Protein AF-0000000066071690 (afdb_homodimer)

Sequence (796 aa):
MAIRTLDDLAAANRAIGVRVDINSPLTAAGGLADDARLRAHVDTLAELLAADARVAVLAHQGRPGGDEFARLERHADRLDALLDAPVSYCDATFSTGARDAVADLAPGEAVVLENTRFYSEEYMAFAPERAADTALVDGLAPALDAYVNDAFAAAHRSQPSLVGFPEVLPSYAGRVMEAELDALSGVADTPTPRTYVVGGAKVPDSVEVAAHALSHGLADNVLVTGVVANVFLAATGVDLGRASTDFIHERDYGTEIARAADLLAAHNDALHLPVDVAVERDGARCELSTDALPPAGDEAVCDIGSDTVDAYADVLADSETVVVNGPAGVFEDDLFADGTRGVFDAASEVEHSIVGGGDTAAAIRRFDITGFDHVSTGGGAAINLLTDADLPAVAALRMAIRTLDDLAAANRAIGVRVDINSPLTAAGGLADDARLRAHVDTLAELLAADARVAVLAHQGRPGGDEFARLERHADRLDALLDAPVSYCDATFSTGARDAVADLAPGEAVVLENTRFYSEEYMAFAPERAADTALVDGLAPALDAYVNDAFAAAHRSQPSLVGFPEVLPSYAGRVMEAELDALSGVADTPTPRTYVVGGAKVPDSVEVAAHALSHGLADNVLVTGVVANVFLAATGVDLGRASTDFIHERDYGTEIARAADLLAAHNDALHLPVDVAVERDGARCELSTDALPPAGDEAVCDIGSDTVDAYADVLADSETVVVNGPAGVFEDDLFADGTRGVFDAASEVEHSIVGGGDTAAAIRRFDITGFDHVSTGGGAAINLLTDADLPAVAALR

Foldseek 3Di:
DDFAAVVNDQAAAFEEEEEAEQAADADPVLAGPDRVRVLLCLVLLQVSLVSQHQYEYAYAYDAVPDPGHDWCQNVQVVSCVVHPAHEAEFAAQQAPSSLVVSVPDGGSYYYYYIHPVVDPQQVDADDQCVLLVDCRNVRHLVSGQEYEYAYLLCLQGRGSNQQHNLVPHQYHYTPNRVVLCCQLLCLQVFDDQEEEEFEADPQVLRLLLVVLCVVVVSHQAYEYAYLNLVLLLVLVVQAQDDQSVVSCVVVPCPVVSVSSNVCCVVCVPRYDHAQKFWWDDPNAIDIDGSVRDDDPDNIGGFFGDPVRLVVLLVVLLPTQAYEYHHARGPCVDVRHVCRRVSNVLSNLQHQHYEYEADRNVVNCVVNVPHRHPYYHPRHVSSSCSSNVHDRSSSVSSD/DDFAAVVNDQAAAFEEEEEAEQAADADPVLAGPDRVRVLLCLVLLQVSLVSQHQYEYAYAYDAVPDPGHDWCQNVQVVSCVVHPAHEAEFAAQQAPSSLVVSVPDGGSYYYYYIHPVVDPQQVDADDQCVLLVDCRNVRHLVSGQEYEYAYLLCLQGRGSNQQHNLVPHQYHYTPNRVVLCCQLLCLQVFDDQEEEEFEADPQVLRLLLVVLCVVVVSHQAYEYAYLNLVLLLVLVVQAQDDQSVVSCVVVPCPVVSVSSNVCCVVCVPRYDHAQKFWWDDPNAIDIGGSVRDDDPDNIGGFFGDPVRLVVLLVVLQPTQAYEYHHARGPCVDVRHVCRRVSNVLSNLQHQHYEYEADRNVVNCVVVVPHRHPYYHPRHVSSSCSSNVHDRSSSVSSD

pLDDT: mean 95.67, std 4.12, range [58.41, 98.94]

Nearest PDB structures (foldseek):
  3q3v-assembly2_B  TM=8.816E-01  e=2.455E-33  Campylobacter jejuni subsp. jejuni NCTC 11168 = ATCC 700819
  7la1-assembly1_B  TM=8.606E-01  e=1.725E-33  Mycobacterium avium 104
  2paa-assembly1_A  TM=8.584E-01  e=1.285E-33  Mus musculus
  4axx-assembly1_A  TM=7.600E-01  e=2.604E-33  Homo sapiens
  2x14-assembly1_A  TM=7.578E-01  e=3.107E-33  Homo sapiens

Structure (mmCIF, N/CA/C/O backbone):
data_AF-0000000066071690-model_v1
#
loop_
_entity.id
_entity.type
_entity.pdbx_description
1 polymer 'Phosphoglycerate kinase'
#
loop_
_atom_site.group_PDB
_atom_site.id
_atom_site.type_symbol
_atom_site.label_atom_id
_atom_site.label_alt_id
_atom_site.label_comp_id
_atom_site.label_asym_id
_atom_site.label_entity_id
_atom_site.label_seq_id
_atom_site.pdbx_PDB_ins_code
_atom_site.Cartn_x
_atom_site.Cartn_y
_atom_site.Cartn_z
_atom_site.occupancy
_atom_site.B_iso_or_equiv
_atom_site.auth_seq_id
_atom_site.auth_comp_id
_atom_site.auth_asym_id
_atom_site.auth_atom_id
_atom_site.pdbx_PDB_model_num
ATOM 1 N N . MET A 1 1 ? 4.957 13.562 29.594 1 58.41 1 MET A N 1
ATOM 2 C CA . MET A 1 1 ? 6.281 14.18 29.609 1 58.41 1 MET A CA 1
ATOM 3 C C . MET A 1 1 ? 6.383 15.273 28.562 1 58.41 1 MET A C 1
ATOM 5 O O . MET A 1 1 ? 5.727 15.211 27.516 1 58.41 1 MET A O 1
ATOM 9 N N . ALA A 1 2 ? 7.18 16.266 28.797 1 84.38 2 ALA A N 1
ATOM 10 C CA . ALA A 1 2 ? 7.332 17.438 27.938 1 84.38 2 ALA A CA 1
ATOM 11 C C . ALA A 1 2 ? 8.078 17.094 26.656 1 84.38 2 ALA A C 1
ATOM 13 O O . ALA A 1 2 ? 8.992 16.25 26.672 1 84.38 2 ALA A O 1
ATOM 14 N N . ILE A 1 3 ? 7.598 17.531 25.562 1 94.25 3 ILE A N 1
ATOM 15 C CA . ILE A 1 3 ? 8.234 17.328 24.266 1 94.25 3 ILE A CA 1
ATOM 16 C C . ILE A 1 3 ? 9.484 18.188 24.156 1 94.25 3 ILE A C 1
ATOM 18 O O . ILE A 1 3 ? 9.43 19.406 24.406 1 94.25 3 ILE A O 1
ATOM 22 N N . ARG A 1 4 ? 10.672 17.594 24.031 1 96.75 4 ARG A N 1
ATOM 23 C CA . ARG A 1 4 ? 11.906 18.344 23.812 1 96.75 4 ARG A CA 1
ATOM 24 C C . ARG A 1 4 ? 11.859 19.109 22.484 1 96.75 4 ARG A C 1
ATOM 26 O O . ARG A 1 4 ? 11.258 18.641 21.516 1 96.75 4 ARG A O 1
ATOM 33 N N . THR A 1 5 ? 12.453 20.234 22.453 1 98.12 5 THR A N 1
ATOM 34 C CA . THR A 1 5 ? 12.508 21.078 21.266 1 98.12 5 THR A CA 1
ATOM 35 C C . THR A 1 5 ? 13.953 21.281 20.797 1 98.12 5 THR A C 1
ATOM 37 O O . THR A 1 5 ? 14.867 20.656 21.344 1 98.12 5 THR A O 1
ATOM 40 N N . LEU A 1 6 ? 14.164 22.141 19.781 1 98.38 6 LEU A N 1
ATOM 41 C CA . LEU A 1 6 ? 15.508 22.422 19.281 1 98.38 6 LEU A CA 1
ATOM 42 C C . LEU A 1 6 ? 16.344 23.094 20.359 1 98.38 6 LEU A C 1
ATOM 44 O O . LEU A 1 6 ? 17.578 23 20.344 1 98.38 6 LEU A O 1
ATOM 48 N N . ASP A 1 7 ? 15.695 23.719 21.359 1 97.38 7 ASP A N 1
ATOM 49 C CA . ASP A 1 7 ? 16.406 24.391 22.453 1 97.38 7 ASP A CA 1
ATOM 50 C C . ASP A 1 7 ? 17.141 23.375 23.328 1 97.38 7 ASP A C 1
ATOM 52 O O . ASP A 1 7 ? 18.078 23.734 24.047 1 97.38 7 ASP A O 1
ATOM 56 N N . ASP A 1 8 ? 16.734 22.156 23.25 1 97.19 8 ASP A N 1
ATOM 57 C CA . ASP A 1 8 ? 17.297 21.094 24.078 1 97.19 8 ASP A CA 1
ATOM 58 C C . ASP A 1 8 ? 18.344 20.281 23.312 1 97.19 8 ASP A C 1
ATOM 60 O O . ASP A 1 8 ? 18.922 19.344 23.844 1 97.19 8 ASP A O 1
ATOM 64 N N . LEU A 1 9 ? 18.578 20.625 22.031 1 97.88 9 LEU A N 1
ATOM 65 C CA . LEU A 1 9 ? 19.375 19.797 21.141 1 97.88 9 LEU A CA 1
ATOM 66 C C . LEU A 1 9 ? 20.766 20.422 20.938 1 97.88 9 LEU A C 1
ATOM 68 O O . LEU A 1 9 ? 20.875 21.547 20.453 1 97.88 9 LEU A O 1
ATOM 72 N N . ALA A 1 10 ? 21.812 19.688 21.297 1 97.44 10 ALA A N 1
ATOM 73 C CA . ALA A 1 10 ? 23.172 20.031 20.891 1 97.44 10 ALA A CA 1
ATOM 74 C C . ALA A 1 10 ? 23.469 19.516 19.484 1 97.44 10 ALA A C 1
ATOM 76 O O . ALA A 1 10 ? 23.969 18.406 19.312 1 97.44 10 ALA A O 1
ATOM 77 N N . ALA A 1 11 ? 23.375 20.375 18.547 1 97.81 11 ALA A N 1
ATOM 78 C CA . ALA A 1 11 ? 23.281 19.953 17.156 1 97.81 11 ALA A CA 1
ATOM 79 C C . ALA A 1 11 ? 24.656 19.938 16.484 1 97.81 11 ALA A C 1
ATOM 81 O O . ALA A 1 11 ? 24.844 19.281 15.461 1 97.81 11 ALA A O 1
ATOM 82 N N . ALA A 1 12 ? 25.641 20.547 17.109 1 97.62 12 ALA A N 1
ATOM 83 C CA . ALA A 1 12 ? 26.922 20.766 16.453 1 97.62 12 ALA A CA 1
ATOM 84 C C . ALA A 1 12 ? 27.578 19.438 16.062 1 97.62 12 ALA A C 1
ATOM 86 O O . ALA A 1 12 ? 27.781 18.562 16.906 1 97.62 12 ALA A O 1
ATOM 87 N N . ASN A 1 13 ? 27.906 19.281 14.797 1 96.75 13 ASN A N 1
ATOM 88 C CA . ASN A 1 13 ? 28.625 18.156 14.203 1 96.75 13 ASN A CA 1
ATOM 89 C C . ASN A 1 13 ? 27.844 16.859 14.344 1 96.75 13 ASN A C 1
ATOM 91 O O . ASN A 1 13 ? 28.438 15.773 14.328 1 96.75 13 ASN A O 1
ATOM 95 N N . ARG A 1 14 ? 26.594 16.953 14.578 1 98.5 14 ARG A N 1
ATOM 96 C CA . ARG A 1 14 ? 25.75 15.773 14.68 1 98.5 14 ARG A CA 1
ATOM 97 C C . ARG A 1 14 ? 24.906 15.594 13.422 1 98.5 14 ARG A C 1
ATOM 99 O O . ARG A 1 14 ? 24.5 16.578 12.797 1 98.5 14 ARG A O 1
ATOM 106 N N . ALA A 1 15 ? 24.734 14.336 13.078 1 98.88 15 ALA A N 1
ATOM 107 C CA . ALA A 1 15 ? 23.844 14 11.984 1 98.88 15 ALA A CA 1
ATOM 108 C C . ALA A 1 15 ? 22.391 13.945 12.461 1 98.88 15 ALA A C 1
ATOM 110 O O . ALA A 1 15 ? 22.016 13.07 13.258 1 98.88 15 ALA A O 1
ATOM 111 N N . ILE A 1 16 ? 21.594 14.875 12.023 1 98.94 16 ILE A N 1
ATOM 112 C CA . ILE A 1 16 ? 20.219 15 12.508 1 98.94 16 ILE A CA 1
ATOM 113 C C . ILE A 1 16 ? 19.234 14.688 11.383 1 98.94 16 ILE A C 1
ATOM 115 O O . ILE A 1 16 ? 19.281 15.312 10.32 1 98.94 16 ILE A O 1
ATOM 119 N N . GLY A 1 17 ? 18.406 13.641 11.586 1 98.94 17 GLY A N 1
ATOM 120 C CA . GLY A 1 17 ? 17.266 13.438 10.695 1 98.94 17 GLY A CA 1
ATOM 121 C C . GLY A 1 17 ? 16.094 14.352 11 1 98.94 17 GLY A C 1
ATOM 122 O O . GLY A 1 17 ? 15.633 14.422 12.141 1 98.94 17 GLY A O 1
ATOM 123 N N . VAL A 1 18 ? 15.664 15.102 10.008 1 98.94 18 VAL A N 1
ATOM 124 C CA . VAL A 1 18 ? 14.562 16.031 10.203 1 98.94 18 VAL A CA 1
ATOM 125 C C . VAL A 1 18 ? 13.398 15.641 9.297 1 98.94 18 VAL A C 1
ATOM 127 O O . VAL A 1 18 ? 13.508 15.703 8.07 1 98.94 18 VAL A O 1
ATOM 130 N N . ARG A 1 19 ? 12.305 15.219 9.859 1 98.88 19 ARG A N 1
ATOM 131 C CA . ARG A 1 19 ? 11.094 14.914 9.109 1 98.88 19 ARG A CA 1
ATOM 132 C C . ARG A 1 19 ? 10.227 16.156 8.922 1 98.88 19 ARG A C 1
ATOM 134 O O . ARG A 1 19 ? 9.734 16.719 9.898 1 98.88 19 ARG A O 1
ATOM 141 N N . VAL A 1 20 ? 10.023 16.562 7.691 1 98.56 20 VAL A N 1
ATOM 142 C CA . VAL A 1 20 ? 9.242 17.766 7.379 1 98.56 20 VAL A CA 1
ATOM 143 C C . VAL A 1 20 ? 8.055 17.391 6.496 1 98.56 20 VAL A C 1
ATOM 145 O O . VAL A 1 20 ? 7.98 16.266 5.984 1 98.56 20 VAL A O 1
ATOM 148 N N . ASP A 1 21 ? 7.113 18.281 6.367 1 96.12 21 ASP A N 1
ATOM 149 C CA . ASP A 1 21 ? 5.984 18.125 5.453 1 96.12 21 ASP A CA 1
ATOM 150 C C . ASP A 1 21 ? 6.066 19.125 4.301 1 96.12 21 ASP A C 1
ATOM 152 O O . ASP A 1 21 ? 5.559 20.234 4.402 1 96.12 21 ASP A O 1
ATOM 156 N N . ILE A 1 22 ? 6.609 18.625 3.227 1 95.88 22 ILE A N 1
ATOM 157 C CA . ILE A 1 22 ? 6.777 19.531 2.09 1 95.88 22 ILE A CA 1
ATOM 158 C C . ILE A 1 22 ? 5.945 19.031 0.911 1 95.88 22 ILE A C 1
ATOM 160 O O . ILE A 1 22 ? 6.281 19.297 -0.247 1 95.88 22 ILE A O 1
ATOM 164 N N . ASN A 1 23 ? 4.945 18.172 1.162 1 94.19 23 ASN A N 1
ATOM 165 C CA . ASN A 1 23 ? 4.004 17.734 0.135 1 94.19 23 ASN A CA 1
ATOM 166 C C . ASN A 1 23 ? 3.311 18.906 -0.533 1 94.19 23 ASN A C 1
ATOM 168 O O . ASN A 1 23 ? 2.451 19.562 0.072 1 94.19 23 ASN A O 1
ATOM 172 N N . SER A 1 24 ? 3.705 19.219 -1.772 1 91.19 24 SER A N 1
ATOM 173 C CA . SER A 1 24 ? 3.271 20.438 -2.457 1 91.19 24 SER A CA 1
ATOM 174 C C . SER A 1 24 ? 2.582 20.109 -3.777 1 91.19 24 SER A C 1
ATOM 176 O O . SER A 1 24 ? 2.9 19.109 -4.418 1 91.19 24 SER A O 1
ATOM 178 N N . PRO A 1 25 ? 1.579 20.953 -4.117 1 88.25 25 PRO A N 1
ATOM 179 C CA . PRO A 1 25 ? 1.016 20.781 -5.457 1 88.25 25 PRO A CA 1
ATOM 180 C C . PRO A 1 25 ? 2.068 20.891 -6.559 1 88.25 25 PRO A C 1
ATOM 182 O O . PRO A 1 25 ? 2.979 21.719 -6.473 1 88.25 25 PRO A O 1
ATOM 185 N N . LEU A 1 26 ? 1.922 20.016 -7.484 1 92.81 26 LEU A N 1
ATOM 186 C CA . LEU A 1 26 ? 2.867 19.984 -8.594 1 92.81 26 LEU A CA 1
ATOM 187 C C . LEU A 1 26 ? 2.209 20.484 -9.883 1 92.81 26 LEU A C 1
ATOM 189 O O . LEU A 1 26 ? 0.998 20.344 -10.055 1 92.81 26 LEU A O 1
ATOM 193 N N . THR A 1 27 ? 2.963 21.094 -10.688 1 90.5 27 THR A N 1
ATOM 194 C CA . THR A 1 27 ? 2.496 21.438 -12.023 1 90.5 27 THR A CA 1
ATOM 195 C C . THR A 1 27 ? 2.408 20.203 -12.906 1 90.5 27 THR A C 1
ATOM 197 O O . THR A 1 27 ? 2.9 19.125 -12.539 1 90.5 27 THR A O 1
ATOM 200 N N . ALA A 1 28 ? 1.796 20.375 -14.109 1 83.31 28 ALA A N 1
ATOM 201 C CA . ALA A 1 28 ? 1.661 19.266 -15.055 1 83.31 28 ALA A CA 1
ATOM 202 C C . ALA A 1 28 ? 3.027 18.734 -15.484 1 83.31 28 ALA A C 1
ATOM 204 O O . ALA A 1 28 ? 3.182 17.547 -15.766 1 83.31 28 ALA A O 1
ATOM 205 N N . ALA A 1 29 ? 3.998 19.578 -15.453 1 84.69 29 ALA A N 1
ATOM 206 C CA . ALA A 1 29 ? 5.348 19.219 -15.883 1 84.69 29 ALA A CA 1
ATOM 207 C C . ALA A 1 29 ? 6.164 18.672 -14.719 1 84.69 29 ALA A C 1
ATOM 209 O O . ALA A 1 29 ? 7.34 18.328 -14.875 1 84.69 29 ALA A O 1
ATOM 210 N N . GLY A 1 30 ? 5.566 18.594 -13.562 1 85.69 30 GLY A N 1
ATOM 211 C CA . GLY A 1 30 ? 6.23 17.969 -12.43 1 85.69 30 GLY A CA 1
ATOM 212 C C . GLY A 1 30 ? 6.941 18.969 -11.531 1 85.69 30 GLY A C 1
ATOM 213 O O . GLY A 1 30 ? 7.535 18.594 -10.523 1 85.69 30 GLY A O 1
ATOM 214 N N . GLY A 1 31 ? 6.887 20.203 -11.938 1 90.12 31 GLY A N 1
ATOM 215 C CA . GLY A 1 31 ? 7.48 21.25 -11.117 1 90.12 31 GLY A CA 1
ATOM 216 C C . GLY A 1 31 ? 6.602 21.656 -9.953 1 90.12 31 GLY A C 1
ATOM 217 O O . GLY A 1 31 ? 5.43 21.281 -9.883 1 90.12 31 GLY A O 1
ATOM 218 N N . LEU A 1 32 ? 7.262 22.391 -8.969 1 92.5 32 LEU A N 1
ATOM 219 C CA . LEU A 1 32 ? 6.516 22.875 -7.816 1 92.5 32 LEU A CA 1
ATOM 220 C C . LEU A 1 32 ? 5.602 24.031 -8.219 1 92.5 32 LEU A C 1
ATOM 222 O O . LEU A 1 32 ? 6.074 25.062 -8.711 1 92.5 32 LEU A O 1
ATOM 226 N N . ALA A 1 33 ? 4.273 23.891 -7.992 1 87.81 33 ALA A N 1
ATOM 227 C CA . ALA A 1 33 ? 3.312 24.953 -8.273 1 87.81 33 ALA A CA 1
ATOM 228 C C . ALA A 1 33 ? 3.277 25.969 -7.137 1 87.81 33 ALA A C 1
ATOM 230 O O . ALA A 1 33 ? 2.912 27.125 -7.348 1 87.81 33 ALA A O 1
ATOM 231 N N . A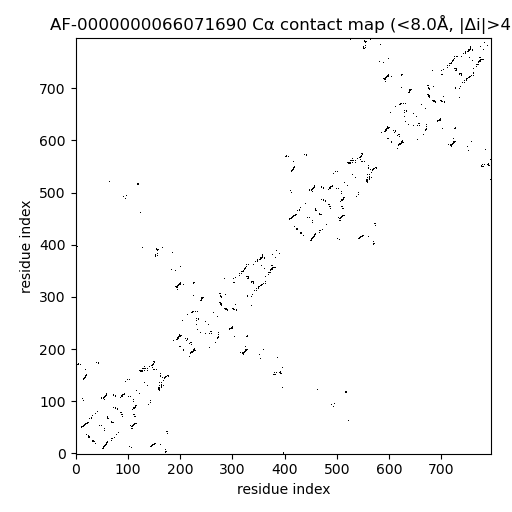SP A 1 34 ? 3.605 25.547 -5.977 1 85.62 34 ASP A N 1
ATOM 232 C CA . ASP A 1 34 ? 3.627 26.328 -4.746 1 85.62 34 ASP A CA 1
ATOM 233 C C . ASP A 1 34 ? 4.707 25.828 -3.793 1 85.62 34 ASP A C 1
ATOM 235 O O . ASP A 1 34 ? 4.977 24.625 -3.732 1 85.62 34 ASP A O 1
ATOM 239 N N . ASP A 1 35 ? 5.391 26.766 -3.129 1 90.44 35 ASP A N 1
ATOM 240 C CA . ASP A 1 35 ? 6.465 26.328 -2.244 1 90.44 35 ASP A CA 1
ATOM 241 C C . ASP A 1 35 ? 6.199 26.766 -0.802 1 90.44 35 ASP A C 1
ATOM 243 O O . ASP A 1 35 ? 7.129 26.906 -0.009 1 90.44 35 ASP A O 1
ATOM 247 N N . ALA A 1 36 ? 4.922 27.109 -0.422 1 86.25 36 ALA A N 1
ATOM 248 C CA . ALA A 1 36 ? 4.555 27.578 0.911 1 86.25 36 ALA A CA 1
ATOM 249 C C . ALA A 1 36 ? 4.945 26.562 1.98 1 86.25 36 ALA A C 1
ATOM 251 O O . ALA A 1 36 ? 5.414 26.938 3.059 1 86.25 36 ALA A O 1
ATOM 252 N N . ARG A 1 37 ? 4.746 25.328 1.688 1 91 37 ARG A N 1
ATOM 253 C CA . ARG A 1 37 ? 5.059 24.281 2.664 1 91 37 ARG A CA 1
ATOM 254 C C . ARG A 1 37 ? 6.562 24.156 2.871 1 91 37 ARG A C 1
ATOM 256 O O . ARG A 1 37 ? 7.02 23.859 3.975 1 91 37 ARG A O 1
ATOM 263 N N . LEU A 1 38 ? 7.348 24.344 1.815 1 95.88 38 LEU A N 1
ATOM 264 C CA . LEU A 1 38 ? 8.797 24.344 1.954 1 95.88 38 LEU A CA 1
ATOM 265 C C . LEU A 1 38 ? 9.258 25.516 2.812 1 95.88 38 LEU A C 1
ATOM 267 O O . LEU A 1 38 ? 10.062 25.344 3.73 1 95.88 38 LEU A O 1
ATOM 271 N N . ARG A 1 39 ? 8.75 26.688 2.592 1 93.94 39 ARG A N 1
ATOM 272 C CA . ARG A 1 39 ? 9.133 27.906 3.311 1 93.94 39 ARG A CA 1
ATOM 273 C C . ARG A 1 39 ? 8.828 27.766 4.797 1 93.94 39 ARG A C 1
ATOM 275 O O . ARG A 1 39 ? 9.562 28.297 5.637 1 93.94 39 ARG A O 1
ATOM 282 N N . ALA A 1 40 ? 7.781 27.062 5.062 1 92.81 40 ALA A N 1
ATOM 283 C CA . ALA A 1 40 ? 7.359 26.906 6.453 1 92.81 40 ALA A CA 1
ATOM 284 C C . ALA A 1 40 ? 8.445 26.219 7.281 1 92.81 40 ALA A C 1
ATOM 286 O O . ALA A 1 40 ? 8.523 26.422 8.5 1 92.81 40 ALA A O 1
ATOM 287 N N . HIS A 1 41 ? 9.344 25.438 6.68 1 97.56 41 HIS A N 1
ATOM 288 C CA . HIS A 1 41 ? 10.297 24.625 7.434 1 97.56 41 HIS A CA 1
ATOM 289 C C . HIS A 1 41 ? 11.703 25.203 7.324 1 97.56 41 HIS A C 1
ATOM 291 O O . HIS A 1 41 ? 12.656 24.609 7.836 1 97.56 41 HIS A O 1
ATOM 297 N N . VAL A 1 42 ? 11.844 26.328 6.66 1 98.12 42 VAL A N 1
ATOM 298 C CA . VAL A 1 42 ? 13.156 26.922 6.426 1 98.12 42 VAL A CA 1
ATOM 299 C C . VAL A 1 42 ? 13.797 27.312 7.758 1 98.12 42 VAL A C 1
ATOM 301 O O . VAL A 1 42 ? 14.992 27.094 7.965 1 98.12 42 VAL A O 1
ATOM 304 N N . ASP A 1 43 ? 13.008 27.828 8.664 1 97.69 43 ASP A N 1
ATOM 305 C CA . ASP A 1 43 ? 13.547 28.281 9.945 1 97.69 43 ASP A CA 1
ATOM 306 C C . ASP A 1 43 ? 14.141 27.109 10.734 1 97.69 43 ASP A C 1
ATOM 308 O O . ASP A 1 43 ? 15.242 27.219 11.281 1 97.69 43 ASP A O 1
ATOM 312 N N . THR A 1 44 ? 13.383 26.016 10.812 1 98.62 44 THR A N 1
ATOM 313 C CA . THR A 1 44 ? 13.883 24.828 11.508 1 98.62 44 THR A CA 1
ATOM 314 C C . THR A 1 44 ? 15.211 24.375 10.914 1 98.62 44 THR A C 1
ATOM 316 O O . THR A 1 44 ? 16.172 24.156 11.641 1 98.62 44 THR A O 1
ATOM 319 N N . LEU A 1 45 ? 15.258 24.219 9.617 1 98.88 45 LEU A N 1
ATOM 320 C CA . LEU A 1 45 ? 16.438 23.719 8.93 1 98.88 45 LEU A CA 1
ATOM 321 C C . LEU A 1 45 ? 17.609 24.688 9.07 1 98.88 45 LEU A C 1
ATOM 323 O O . LEU A 1 45 ? 18.734 24.281 9.359 1 98.88 45 LEU A O 1
ATOM 327 N N . ALA A 1 46 ? 17.281 25.984 8.891 1 98.75 46 ALA A N 1
ATOM 328 C CA . ALA A 1 46 ? 18.312 27.016 8.969 1 98.75 46 ALA A CA 1
ATOM 329 C C . ALA A 1 46 ? 18.969 27.031 10.344 1 98.75 46 ALA A C 1
ATOM 331 O O . ALA A 1 46 ? 20.188 27.188 10.461 1 98.75 46 ALA A O 1
ATOM 332 N N . GLU A 1 47 ? 18.156 26.938 11.336 1 98.62 47 GLU A N 1
ATOM 333 C CA . GLU A 1 47 ? 18.672 26.953 12.703 1 98.62 47 GLU A CA 1
ATOM 334 C C . GLU A 1 47 ? 19.641 25.797 12.938 1 98.62 47 GLU A C 1
ATOM 336 O O . GLU A 1 47 ? 20.703 25.984 13.508 1 98.62 47 GLU A O 1
ATOM 341 N N . LEU A 1 48 ? 19.297 24.609 12.508 1 98.81 48 LEU A N 1
ATOM 342 C CA . LEU A 1 48 ? 20.156 23.438 12.672 1 98.81 48 LEU A CA 1
ATOM 343 C C . LEU A 1 48 ? 21.438 23.578 11.867 1 98.81 48 LEU A C 1
ATOM 345 O O . LEU A 1 48 ? 22.516 23.25 12.359 1 98.81 48 LEU A O 1
ATOM 349 N N . LEU A 1 49 ? 21.281 24.078 10.656 1 98.75 49 LEU A N 1
ATOM 350 C CA . LEU A 1 49 ? 22.438 24.234 9.781 1 98.75 49 LEU A CA 1
ATOM 351 C C . LEU A 1 49 ? 23.391 25.297 10.312 1 98.75 49 LEU A C 1
ATOM 353 O O . LEU A 1 49 ? 24.609 25.125 10.266 1 98.75 49 LEU A O 1
ATOM 357 N N . ALA A 1 50 ? 22.844 26.344 10.828 1 98.31 50 ALA A N 1
ATOM 358 C CA . ALA A 1 50 ? 23.656 27.406 11.422 1 98.31 50 ALA A CA 1
ATOM 359 C C . ALA A 1 50 ? 24.422 26.906 12.641 1 98.31 50 ALA A C 1
ATOM 361 O O . ALA A 1 50 ? 25.5 27.422 12.969 1 98.31 50 ALA A O 1
ATOM 362 N N . ALA A 1 51 ? 23.891 25.953 13.258 1 98.31 51 ALA A N 1
ATOM 363 C CA . ALA A 1 51 ? 24.516 25.359 14.43 1 98.31 51 ALA A CA 1
ATOM 364 C C . ALA A 1 51 ? 25.5 24.266 14.031 1 98.31 51 ALA A C 1
ATOM 366 O O . ALA A 1 51 ? 25.953 23.484 14.875 1 98.31 51 ALA A O 1
ATOM 367 N N . ASP A 1 52 ? 25.75 24.109 12.758 1 98.38 52 ASP A N 1
ATOM 368 C CA . ASP A 1 52 ? 26.734 23.203 12.195 1 98.38 52 ASP A CA 1
ATOM 369 C C . ASP A 1 52 ? 26.281 21.75 12.305 1 98.38 52 ASP A C 1
ATOM 371 O O . ASP A 1 52 ? 27.094 20.844 12.57 1 98.38 52 ASP A O 1
ATOM 375 N N . ALA A 1 53 ? 25.031 21.516 12.258 1 98.75 53 ALA A N 1
ATOM 376 C CA . ALA A 1 53 ? 24.5 20.156 12.148 1 98.75 53 ALA A CA 1
ATOM 377 C C . ALA A 1 53 ? 24.641 19.625 10.719 1 98.75 53 ALA A C 1
ATOM 379 O O . ALA A 1 53 ? 24.75 20.406 9.773 1 98.75 53 ALA A O 1
ATOM 380 N N . ARG A 1 54 ? 24.828 18.344 10.57 1 98.81 54 ARG A N 1
ATOM 381 C CA . ARG A 1 54 ? 24.609 17.641 9.305 1 98.81 54 ARG A CA 1
ATOM 382 C C . ARG A 1 54 ? 23.172 17.141 9.188 1 98.81 54 ARG A C 1
ATOM 384 O O . ARG A 1 54 ? 22.75 16.281 9.953 1 98.81 54 ARG A O 1
ATOM 391 N N . VAL A 1 55 ? 22.453 17.703 8.219 1 98.94 55 VAL A N 1
ATOM 392 C CA . VAL A 1 55 ? 21.016 17.531 8.281 1 98.94 55 VAL A CA 1
ATOM 393 C C . VAL A 1 55 ? 20.547 16.609 7.156 1 98.94 55 VAL A C 1
ATOM 395 O O . VAL A 1 55 ? 20.844 16.859 5.984 1 98.94 55 VAL A O 1
ATOM 398 N N . ALA A 1 56 ? 19.938 15.523 7.492 1 98.94 56 ALA A N 1
ATOM 399 C CA . ALA A 1 56 ? 19.234 14.656 6.551 1 98.94 56 ALA A CA 1
ATOM 400 C C . ALA A 1 56 ? 17.719 14.906 6.582 1 98.94 56 ALA A C 1
ATOM 402 O O . ALA A 1 56 ? 17.062 14.602 7.574 1 98.94 56 ALA A O 1
ATOM 403 N N . VAL A 1 57 ? 17.188 15.406 5.496 1 98.94 57 VAL A N 1
ATOM 404 C CA . VAL A 1 57 ? 15.781 15.789 5.441 1 98.94 57 VAL A CA 1
ATOM 405 C C . VAL A 1 57 ? 14.945 14.625 4.93 1 98.94 57 VAL A C 1
ATOM 407 O O . VAL A 1 57 ? 15.227 14.07 3.865 1 98.94 57 VAL A O 1
ATOM 410 N N . LEU A 1 58 ? 13.992 14.219 5.719 1 98.88 58 LEU A N 1
ATOM 411 C CA . LEU A 1 58 ? 12.984 13.234 5.332 1 98.88 58 LEU A CA 1
ATOM 412 C C . LEU A 1 58 ? 11.656 13.914 5.004 1 98.88 58 LEU A C 1
ATOM 414 O O . LEU A 1 58 ? 11.211 14.797 5.742 1 98.88 58 LEU A O 1
ATOM 418 N N . ALA A 1 59 ? 11.055 13.531 3.941 1 98.62 59 ALA A N 1
ATOM 419 C CA . ALA A 1 59 ? 9.781 14.133 3.531 1 98.62 59 ALA A CA 1
ATOM 420 C C . ALA A 1 59 ? 9.023 13.211 2.588 1 98.62 59 ALA A C 1
ATOM 422 O O . ALA A 1 59 ? 9.547 12.172 2.164 1 98.62 59 ALA A O 1
ATOM 423 N N . HIS A 1 60 ? 7.812 13.508 2.328 1 98.06 60 HIS A N 1
ATOM 424 C CA . HIS A 1 60 ? 7.031 12.758 1.351 1 98.06 60 HIS A CA 1
ATOM 425 C C . HIS A 1 60 ? 6.398 13.688 0.323 1 98.06 60 HIS A C 1
ATOM 427 O O . HIS A 1 60 ? 6.289 14.891 0.556 1 98.06 60 HIS A O 1
ATOM 433 N N . GLN A 1 61 ? 6.082 13.219 -0.811 1 97.44 61 GLN A N 1
ATOM 434 C CA . GLN A 1 61 ? 5.352 13.898 -1.879 1 97.44 61 GLN A CA 1
ATOM 435 C C . GLN A 1 61 ? 4.309 12.977 -2.502 1 97.44 61 GLN A C 1
ATOM 437 O O . GLN A 1 61 ? 4.652 11.945 -3.086 1 97.44 61 GLN A O 1
ATOM 442 N N . GLY A 1 62 ? 3.094 13.336 -2.322 1 95.75 62 GLY A N 1
ATOM 443 C CA . GLY A 1 62 ? 2.016 12.602 -2.963 1 95.75 62 GLY A CA 1
ATOM 444 C C . GLY A 1 62 ? 1.749 11.258 -2.32 1 95.75 62 GLY A C 1
ATOM 445 O O . GLY A 1 62 ? 2.25 10.969 -1.229 1 95.75 62 GLY A O 1
ATOM 446 N N . ARG A 1 63 ? 0.841 10.492 -2.971 1 95.88 63 ARG A N 1
ATOM 447 C CA . ARG A 1 63 ? 0.472 9.141 -2.572 1 95.88 63 ARG A CA 1
ATOM 448 C C . ARG A 1 63 ? 0.756 8.141 -3.691 1 95.88 63 ARG A C 1
ATOM 450 O O . ARG A 1 63 ? 0.571 8.453 -4.867 1 95.88 63 ARG A O 1
ATOM 457 N N . PRO A 1 64 ? 1.215 6.926 -3.244 1 96 64 PRO A N 1
ATOM 458 C CA . PRO A 1 64 ? 1.469 5.938 -4.297 1 96 64 PRO A CA 1
ATOM 459 C C . PRO A 1 64 ? 0.28 5.762 -5.238 1 96 64 PRO A C 1
ATOM 461 O O . PRO A 1 64 ? -0.862 5.652 -4.781 1 96 64 PRO A O 1
ATOM 464 N N . GLY A 1 65 ? 0.583 5.738 -6.531 1 93.81 65 GLY A N 1
ATOM 465 C CA . GLY A 1 65 ? -0.452 5.562 -7.539 1 93.81 65 GLY A CA 1
ATOM 466 C C . GLY A 1 65 ? -1.129 6.863 -7.934 1 93.81 65 GLY A C 1
ATOM 467 O O . GLY A 1 65 ? -1.866 6.91 -8.922 1 93.81 65 GLY A O 1
ATOM 468 N N . GLY A 1 66 ? -0.851 7.973 -7.176 1 94 66 GLY A N 1
ATOM 469 C CA . GLY A 1 66 ? -1.48 9.25 -7.461 1 94 66 GLY A CA 1
ATOM 470 C C . GLY A 1 66 ? -0.704 10.094 -8.453 1 94 66 GLY A C 1
ATOM 471 O O . GLY A 1 66 ? 0.471 9.828 -8.719 1 94 66 GLY A O 1
ATOM 472 N N . ASP A 1 67 ? -1.287 11.172 -8.938 1 90.75 67 ASP A N 1
ATOM 473 C CA . ASP A 1 67 ? -0.709 12.016 -9.984 1 90.75 67 ASP A CA 1
ATOM 474 C C . ASP A 1 67 ? 0.401 12.898 -9.422 1 90.75 67 ASP A C 1
ATOM 476 O O . ASP A 1 67 ? 1.265 13.367 -10.164 1 90.75 67 ASP A O 1
ATOM 480 N N . GLU A 1 68 ? 0.345 13.102 -8.172 1 93.75 68 GLU A N 1
ATOM 481 C CA . GLU A 1 68 ? 1.342 13.977 -7.57 1 93.75 68 GLU A CA 1
ATOM 482 C C . GLU A 1 68 ? 2.443 13.172 -6.883 1 93.75 68 GLU A C 1
ATOM 484 O O . GLU A 1 68 ? 3.262 13.734 -6.148 1 93.75 68 GLU A O 1
ATOM 489 N N . PHE A 1 69 ? 2.344 11.883 -7.035 1 96.25 69 PHE A N 1
ATOM 490 C CA . PHE A 1 69 ? 3.408 11.047 -6.492 1 96.25 69 PHE A CA 1
ATOM 491 C C . PHE A 1 69 ? 4.707 11.25 -7.266 1 96.25 69 PHE A C 1
ATOM 493 O O . PHE A 1 69 ? 4.766 10.992 -8.469 1 96.25 69 PHE A O 1
ATOM 500 N N . ALA A 1 70 ? 5.832 11.789 -6.559 1 95.88 70 ALA A N 1
ATOM 501 C CA . ALA A 1 70 ? 7.02 12.227 -7.289 1 95.88 70 ALA A CA 1
ATOM 502 C C . ALA A 1 70 ? 8.266 12.141 -6.41 1 95.88 70 ALA A C 1
ATOM 504 O O . ALA A 1 70 ? 8.164 11.93 -5.199 1 95.88 70 ALA A O 1
ATOM 505 N N . ARG A 1 71 ? 9.43 12.266 -7.09 1 96.44 71 ARG A N 1
ATOM 506 C CA . ARG A 1 71 ? 10.719 12.383 -6.422 1 96.44 71 ARG A CA 1
ATOM 507 C C . ARG A 1 71 ? 10.867 13.75 -5.758 1 96.44 71 ARG A C 1
ATOM 509 O O . ARG A 1 71 ? 10.07 14.656 -6.012 1 96.44 71 ARG A O 1
ATOM 516 N N . LEU A 1 72 ? 11.922 13.867 -4.953 1 98.06 72 LEU A N 1
ATOM 517 C CA . LEU A 1 72 ? 12.031 15.086 -4.16 1 98.06 72 LEU A CA 1
ATOM 518 C C . LEU A 1 72 ? 13.172 15.969 -4.672 1 98.06 72 LEU A C 1
ATOM 520 O O . LEU A 1 72 ? 13.594 16.906 -3.99 1 98.06 72 LEU A O 1
ATOM 524 N N . GLU A 1 73 ? 13.711 15.641 -5.848 1 97.5 73 GLU A N 1
ATOM 525 C CA . GLU A 1 73 ? 14.844 16.391 -6.391 1 97.5 73 GLU A CA 1
ATOM 526 C C . GLU A 1 73 ? 14.508 17.875 -6.531 1 97.5 73 GLU A C 1
ATOM 528 O O . GLU A 1 73 ? 15.305 18.734 -6.145 1 97.5 73 GLU A O 1
ATOM 533 N N . ARG A 1 74 ? 13.359 18.188 -7.055 1 97.06 74 ARG A N 1
ATOM 534 C CA . ARG A 1 74 ? 12.945 19.578 -7.25 1 97.06 74 ARG A CA 1
ATOM 535 C C . ARG A 1 74 ? 12.734 20.281 -5.91 1 97.06 74 ARG A C 1
ATOM 537 O O . ARG A 1 74 ? 12.984 21.484 -5.781 1 97.06 74 ARG A O 1
ATOM 544 N N . HIS A 1 75 ? 12.203 19.531 -4.969 1 98.25 75 HIS A N 1
ATOM 545 C CA . HIS A 1 75 ? 12.07 20.062 -3.617 1 98.25 75 HIS A CA 1
ATOM 546 C C . HIS A 1 75 ? 13.43 20.422 -3.035 1 98.25 75 HIS A C 1
ATOM 548 O O . HIS A 1 75 ? 13.586 21.484 -2.418 1 98.25 75 HIS A O 1
ATOM 554 N N . ALA A 1 76 ? 14.414 19.531 -3.225 1 98.62 76 ALA A N 1
ATOM 555 C CA . ALA A 1 76 ? 15.773 19.781 -2.748 1 98.62 76 ALA A CA 1
ATOM 556 C C . ALA A 1 76 ? 16.359 21.031 -3.396 1 98.62 76 ALA A C 1
ATOM 558 O O . ALA A 1 76 ? 17 21.844 -2.721 1 98.62 76 ALA A O 1
ATOM 559 N N . ASP A 1 77 ? 16.156 21.141 -4.676 1 98.25 77 ASP A N 1
ATOM 560 C CA . ASP A 1 77 ? 16.641 22.312 -5.395 1 98.25 77 ASP A CA 1
ATOM 561 C C . ASP A 1 77 ? 16.047 23.594 -4.801 1 98.25 77 ASP A C 1
ATOM 563 O O . ASP A 1 77 ? 16.766 24.578 -4.625 1 98.25 77 ASP A O 1
ATOM 567 N N . ARG A 1 78 ? 14.773 23.562 -4.555 1 98.06 78 ARG A N 1
ATOM 568 C CA . ARG A 1 78 ? 14.102 24.734 -4.012 1 98.06 78 ARG A CA 1
ATOM 569 C C . ARG A 1 78 ? 14.609 25.047 -2.607 1 98.06 78 ARG A C 1
ATOM 571 O O . ARG A 1 78 ? 14.805 26.219 -2.262 1 98.06 78 ARG A O 1
ATOM 578 N N . LEU A 1 79 ? 14.812 24.047 -1.773 1 98.62 79 LEU A N 1
ATOM 579 C CA . LEU A 1 79 ? 15.359 24.25 -0.439 1 98.62 79 LEU A CA 1
ATOM 580 C C . LEU A 1 79 ? 16.766 24.828 -0.516 1 98.62 79 LEU A C 1
ATOM 582 O O . LEU A 1 79 ? 17.141 25.672 0.306 1 98.62 79 LEU A O 1
ATOM 586 N N . ASP A 1 80 ? 17.547 24.344 -1.445 1 98.75 80 ASP A N 1
ATOM 587 C CA . ASP A 1 80 ? 18.891 24.859 -1.659 1 98.75 80 ASP A CA 1
ATOM 588 C C . ASP A 1 80 ? 18.859 26.359 -1.961 1 98.75 80 ASP A C 1
ATOM 590 O O . ASP A 1 80 ? 19.75 27.109 -1.548 1 98.75 80 ASP A O 1
ATOM 594 N N . ALA A 1 81 ? 17.859 26.781 -2.656 1 98.19 81 ALA A N 1
ATOM 595 C CA . ALA A 1 81 ? 17.688 28.188 -2.992 1 98.19 81 ALA A CA 1
ATOM 596 C C . ALA A 1 81 ? 17.219 28.984 -1.779 1 98.19 81 ALA A C 1
ATOM 598 O O . ALA A 1 81 ? 17.562 30.172 -1.637 1 98.19 81 ALA A O 1
ATOM 599 N N . LEU A 1 82 ? 16.438 28.406 -0.938 1 98.06 82 LEU A N 1
ATOM 600 C CA . LEU A 1 82 ? 15.812 29.094 0.18 1 98.06 82 LEU A CA 1
ATOM 601 C C . LEU A 1 82 ? 16.766 29.203 1.364 1 98.06 82 LEU A C 1
ATOM 603 O O . LEU A 1 82 ? 16.641 30.094 2.193 1 98.06 82 LEU A O 1
ATOM 607 N N . LEU A 1 83 ? 17.688 28.266 1.406 1 98.5 83 LEU A N 1
ATOM 608 C CA . LEU A 1 83 ? 18.594 28.188 2.541 1 98.5 83 LEU A CA 1
ATOM 609 C C . LEU A 1 83 ? 19.969 28.734 2.172 1 98.5 83 LEU A C 1
ATOM 611 O O . LEU A 1 83 ? 20.391 28.625 1.021 1 98.5 83 LEU A O 1
ATOM 615 N N . ASP A 1 84 ? 20.641 29.328 3.104 1 97 84 ASP A N 1
ATOM 616 C CA . ASP A 1 84 ? 21.984 29.844 2.863 1 97 84 ASP A CA 1
ATOM 617 C C . ASP A 1 84 ? 23.016 28.719 2.809 1 97 84 ASP A C 1
ATOM 619 O O . ASP A 1 84 ? 24.094 28.875 2.23 1 97 84 ASP A O 1
ATOM 623 N N . ALA A 1 85 ? 22.703 27.609 3.404 1 97.62 85 ALA A N 1
ATOM 624 C CA . ALA A 1 85 ? 23.562 26.422 3.436 1 97.62 85 ALA A CA 1
ATOM 625 C C . ALA A 1 85 ? 23.281 25.516 2.248 1 97.62 85 ALA A C 1
ATOM 627 O O . ALA A 1 85 ? 22.141 25.422 1.776 1 97.62 85 ALA A O 1
ATOM 628 N N . PRO A 1 86 ? 24.328 24.797 1.794 1 98.44 86 PRO A N 1
ATOM 629 C CA . PRO A 1 86 ? 24.125 23.891 0.667 1 98.44 86 PRO A CA 1
ATOM 630 C C . PRO A 1 86 ? 23.156 22.766 0.998 1 98.44 86 PRO A C 1
ATOM 632 O O . PRO A 1 86 ? 23.234 22.172 2.082 1 98.44 86 PRO A O 1
ATOM 635 N N . VAL A 1 87 ? 22.266 22.516 0.072 1 98.88 87 VAL A N 1
ATOM 636 C CA . VAL A 1 87 ? 21.328 21.391 0.172 1 98.88 87 VAL A CA 1
ATOM 637 C C . VAL A 1 87 ? 21.484 20.484 -1.047 1 98.88 87 VAL A C 1
ATOM 639 O O . VAL A 1 87 ? 21.312 20.938 -2.184 1 98.88 87 VAL A O 1
ATOM 642 N N . SER A 1 88 ? 21.828 19.234 -0.854 1 98.81 88 SER A N 1
ATOM 643 C CA . SER A 1 88 ? 21.938 18.25 -1.932 1 98.81 88 SER A CA 1
ATOM 644 C C . SER A 1 88 ? 20.734 17.297 -1.924 1 98.81 88 SER A C 1
ATOM 646 O O . SER A 1 88 ? 19.844 17.422 -1.086 1 98.81 88 SER A O 1
ATOM 648 N N . TYR A 1 89 ? 20.703 16.531 -2.971 1 98.69 89 TYR A N 1
ATOM 649 C CA . TYR A 1 89 ? 19.656 15.523 -3.129 1 98.69 89 TYR A CA 1
ATOM 650 C C . TYR A 1 89 ? 20.25 14.125 -3.242 1 98.69 89 TYR A C 1
ATOM 652 O O . TYR A 1 89 ? 21.297 13.938 -3.871 1 98.69 89 TYR A O 1
ATOM 660 N N . CYS A 1 90 ? 19.625 13.18 -2.533 1 98.56 90 CYS A N 1
ATOM 661 C CA . CYS A 1 90 ? 19.969 11.773 -2.646 1 98.56 90 CYS A CA 1
ATOM 662 C C . CYS A 1 90 ? 18.766 10.945 -3.074 1 98.56 90 CYS A C 1
ATOM 664 O O . CYS A 1 90 ? 17.688 11.039 -2.469 1 98.56 90 CYS A O 1
ATOM 666 N N . ASP A 1 91 ? 18.828 10.086 -4.094 1 98.25 91 ASP A N 1
ATOM 667 C CA . ASP A 1 91 ? 17.703 9.328 -4.625 1 98.25 91 ASP A CA 1
ATOM 668 C C . ASP A 1 91 ? 17.516 8.016 -3.863 1 98.25 91 ASP A C 1
ATOM 670 O O . ASP A 1 91 ? 17.094 7.008 -4.441 1 98.25 91 ASP A O 1
ATOM 674 N N . ALA A 1 92 ? 17.984 8.016 -2.559 1 98 92 ALA A N 1
ATOM 675 C CA . ALA A 1 92 ? 17.781 6.875 -1.663 1 98 92 ALA A CA 1
ATOM 676 C C . ALA A 1 92 ? 17.141 7.32 -0.347 1 98 92 ALA A C 1
ATOM 678 O O . ALA A 1 92 ? 17.312 8.469 0.078 1 98 92 ALA A O 1
ATOM 679 N N . THR A 1 93 ? 16.453 6.402 0.297 1 97.38 93 THR A N 1
ATOM 680 C CA . THR A 1 93 ? 15.75 6.738 1.53 1 97.38 93 THR A CA 1
ATOM 681 C C . THR A 1 93 ? 16.5 6.207 2.746 1 97.38 93 THR A C 1
ATOM 683 O O . THR A 1 93 ? 16.672 6.918 3.734 1 97.38 93 THR A O 1
ATOM 686 N N . PHE A 1 94 ? 16.906 4.918 2.648 1 97.75 94 PHE A N 1
ATOM 687 C CA . PHE A 1 94 ? 17.5 4.332 3.844 1 97.75 94 PHE A CA 1
ATOM 688 C C . PHE A 1 94 ? 18.594 3.336 3.477 1 97.75 94 PHE A C 1
ATOM 690 O O . PHE A 1 94 ? 19.219 2.746 4.355 1 97.75 94 PHE A O 1
ATOM 697 N N . SER A 1 95 ? 18.859 3.096 2.207 1 97.44 95 SER A N 1
ATOM 698 C CA . SER A 1 95 ? 19.891 2.166 1.756 1 97.44 95 SER A CA 1
ATOM 699 C C . SER A 1 95 ? 21.281 2.703 2.049 1 97.44 95 SER A C 1
ATOM 701 O O . SER A 1 95 ? 21.422 3.783 2.625 1 97.44 95 SER A O 1
ATOM 703 N N . THR A 1 96 ? 22.281 1.91 1.662 1 97.81 96 THR A N 1
ATOM 704 C CA . THR A 1 96 ? 23.672 2.328 1.809 1 97.81 96 THR A CA 1
ATOM 705 C C . THR A 1 96 ? 23.906 3.674 1.127 1 97.81 96 THR A C 1
ATOM 707 O O . THR A 1 96 ? 24.641 4.52 1.646 1 97.81 96 THR A O 1
ATOM 710 N N . GLY A 1 97 ? 23.234 3.865 0.03 1 97.5 97 GLY A N 1
ATOM 711 C CA . GLY A 1 97 ? 23.359 5.145 -0.651 1 97.5 97 GLY A CA 1
ATOM 712 C C . GLY A 1 97 ? 22.922 6.316 0.208 1 97.5 97 GLY A C 1
ATOM 713 O O . GLY A 1 97 ? 23.578 7.363 0.219 1 97.5 97 GLY A O 1
ATOM 714 N N . ALA A 1 98 ? 21.891 6.184 0.908 1 98.44 98 ALA A N 1
ATOM 715 C CA . ALA A 1 98 ? 21.391 7.23 1.796 1 98.44 98 ALA A CA 1
ATOM 716 C C . ALA A 1 98 ? 22.344 7.461 2.967 1 98.44 98 ALA A C 1
ATOM 718 O O . ALA A 1 98 ? 22.641 8.602 3.318 1 98.44 98 ALA A O 1
ATOM 719 N N . ARG A 1 99 ? 22.75 6.363 3.566 1 98.62 99 ARG A N 1
ATOM 720 C CA . ARG A 1 99 ? 23.656 6.465 4.707 1 98.62 99 ARG A CA 1
ATOM 721 C C . ARG A 1 99 ? 24.969 7.125 4.309 1 98.62 99 ARG A C 1
ATOM 723 O O . ARG A 1 99 ? 25.516 7.934 5.059 1 98.62 99 ARG A O 1
ATOM 730 N N . ASP A 1 100 ? 25.484 6.742 3.164 1 98.44 100 ASP A N 1
ATOM 731 C CA . ASP A 1 100 ? 26.703 7.363 2.658 1 98.44 100 ASP A CA 1
ATOM 732 C C . ASP A 1 100 ? 26.5 8.859 2.416 1 98.44 100 ASP A C 1
ATOM 734 O O . ASP A 1 100 ? 27.391 9.664 2.713 1 98.44 100 ASP A O 1
ATOM 738 N N . ALA A 1 101 ? 25.375 9.211 1.862 1 98.62 101 ALA A N 1
ATOM 739 C CA . ALA A 1 101 ? 25.062 10.609 1.612 1 98.62 101 ALA A CA 1
ATOM 740 C C . ALA A 1 101 ? 25.094 11.414 2.908 1 98.62 101 ALA A C 1
ATOM 742 O O . ALA A 1 101 ? 25.562 12.555 2.936 1 98.62 101 ALA A O 1
ATOM 743 N N . VAL A 1 102 ? 24.562 10.859 3.961 1 98.75 102 VAL A N 1
ATOM 744 C CA . VAL A 1 102 ? 24.531 11.523 5.262 1 98.75 102 VAL A CA 1
ATOM 745 C C . VAL A 1 102 ? 25.953 11.641 5.812 1 98.75 102 VAL A C 1
ATOM 747 O O . VAL A 1 102 ? 26.344 12.695 6.32 1 98.75 102 VAL A O 1
ATOM 750 N N . ALA A 1 103 ? 26.688 10.562 5.668 1 98.38 103 ALA A N 1
ATOM 751 C CA . ALA A 1 103 ? 28.062 10.508 6.191 1 98.38 103 ALA A CA 1
ATOM 752 C C . ALA A 1 103 ? 28.953 11.516 5.48 1 98.38 103 ALA A C 1
ATOM 754 O O . ALA A 1 103 ? 29.906 12.039 6.074 1 98.38 103 ALA A O 1
ATOM 755 N N . ASP A 1 104 ? 28.641 11.789 4.316 1 98.25 104 ASP A N 1
ATOM 756 C CA . ASP A 1 104 ? 29.516 12.609 3.477 1 98.25 104 ASP A CA 1
ATOM 757 C C . ASP A 1 104 ? 29.234 14.102 3.707 1 98.25 104 ASP A C 1
ATOM 759 O O . ASP A 1 104 ? 29.969 14.953 3.213 1 98.25 104 ASP A O 1
ATOM 763 N N . LEU A 1 105 ? 28.219 14.414 4.422 1 98.69 105 LEU A N 1
ATOM 764 C CA . LEU A 1 105 ? 27.875 15.812 4.668 1 98.69 105 LEU A CA 1
ATOM 765 C C . LEU A 1 105 ? 28.953 16.484 5.516 1 98.69 105 LEU A C 1
ATOM 767 O O . LEU A 1 105 ? 29.438 15.906 6.484 1 98.69 105 LEU A O 1
ATOM 771 N N . ALA A 1 106 ? 29.297 17.656 5.133 1 98.5 106 ALA A N 1
ATOM 772 C CA . ALA A 1 106 ? 30.078 18.531 6.016 1 98.5 106 ALA A CA 1
ATOM 773 C C . ALA A 1 106 ? 29.156 19.25 7.008 1 98.5 106 ALA A C 1
ATOM 775 O O . ALA A 1 106 ? 27.953 19.375 6.777 1 98.5 106 ALA A O 1
ATOM 776 N N . PRO A 1 107 ? 29.766 19.703 8.164 1 98.38 107 PRO A N 1
ATOM 777 C CA . PRO A 1 107 ? 28.953 20.5 9.078 1 98.38 107 PRO A CA 1
ATOM 778 C C . PRO A 1 107 ? 28.297 21.688 8.391 1 98.38 107 PRO A C 1
ATOM 780 O O . PRO A 1 107 ? 28.938 22.406 7.625 1 98.38 107 PRO A O 1
ATOM 783 N N . GLY A 1 108 ? 27.016 21.844 8.625 1 98.62 108 GLY A N 1
ATOM 784 C CA . GLY A 1 108 ? 26.297 22.969 8.031 1 98.62 108 GLY A CA 1
ATOM 785 C C . GLY A 1 108 ? 25.719 22.656 6.66 1 98.62 108 GLY A C 1
ATOM 786 O O . GLY A 1 108 ? 25.312 23.547 5.93 1 98.62 108 GLY A O 1
ATOM 787 N N . GLU A 1 109 ? 25.734 21.344 6.273 1 98.81 109 GLU A N 1
ATOM 788 C CA . GLU A 1 109 ? 25.156 20.938 5 1 98.81 109 GLU A CA 1
ATOM 789 C C . GLU A 1 109 ? 23.938 20.031 5.211 1 98.81 109 GLU A C 1
ATOM 791 O O . GLU A 1 109 ? 23.781 19.438 6.281 1 98.81 109 GLU A O 1
ATOM 796 N N . ALA A 1 110 ? 23.125 20.047 4.195 1 98.94 110 ALA A N 1
ATOM 797 C CA . ALA A 1 110 ? 21.938 19.219 4.277 1 98.94 110 ALA A CA 1
ATOM 798 C C . ALA A 1 110 ? 21.797 18.344 3.033 1 98.94 110 ALA A C 1
ATOM 800 O O . ALA A 1 110 ? 22.312 18.688 1.966 1 98.94 110 ALA A O 1
ATOM 801 N N . VAL A 1 111 ? 21.156 17.234 3.172 1 98.94 111 VAL A N 1
ATOM 802 C CA . VAL A 1 111 ? 20.75 16.375 2.061 1 98.94 111 VAL A CA 1
ATOM 803 C C . VAL A 1 111 ? 19.266 16.031 2.184 1 98.94 111 VAL A C 1
ATOM 805 O O . VAL A 1 111 ? 18.781 15.727 3.277 1 98.94 111 VAL A O 1
ATOM 808 N N . VAL A 1 112 ? 18.531 16.281 1.106 1 98.94 112 VAL A N 1
ATOM 809 C CA . VAL A 1 112 ? 17.172 15.773 1.027 1 98.94 112 VAL A CA 1
ATOM 810 C C . VAL A 1 112 ? 17.172 14.336 0.507 1 98.94 112 VAL A C 1
ATOM 812 O O . VAL A 1 112 ? 17.609 14.078 -0.618 1 98.94 112 VAL A O 1
ATOM 815 N N . LEU A 1 113 ? 16.734 13.438 1.401 1 98.88 113 LEU A N 1
ATOM 816 C CA . LEU A 1 113 ? 16.594 12.047 0.972 1 98.88 113 LEU A CA 1
ATOM 817 C C . LEU A 1 113 ? 15.359 11.859 0.11 1 98.88 113 LEU A C 1
ATOM 819 O O . LEU A 1 113 ? 14.516 12.758 0.018 1 98.88 113 LEU A O 1
ATOM 823 N N . GLU A 1 114 ? 15.273 10.719 -0.528 1 98.5 114 GLU A N 1
ATOM 824 C CA . GLU A 1 114 ? 14.188 10.453 -1.461 1 98.5 114 GLU A CA 1
ATOM 825 C C . GLU A 1 114 ? 12.852 10.344 -0.731 1 98.5 114 GLU A C 1
ATOM 827 O O . GLU A 1 114 ? 12.812 10.195 0.492 1 98.5 114 GLU A O 1
ATOM 832 N N . ASN A 1 115 ? 11.742 10.477 -1.49 1 98.38 115 ASN A N 1
ATOM 833 C CA . ASN A 1 115 ? 10.359 10.391 -1.031 1 98.38 115 ASN A CA 1
ATOM 834 C C . ASN A 1 115 ? 10.141 9.18 -0.128 1 98.38 115 ASN A C 1
ATOM 836 O O . ASN A 1 115 ? 10.195 8.039 -0.59 1 98.38 115 ASN A O 1
ATOM 840 N N . THR A 1 116 ? 9.867 9.445 1.161 1 98.56 116 THR A N 1
ATOM 841 C CA . THR A 1 116 ? 9.742 8.367 2.135 1 98.56 116 THR A CA 1
ATOM 842 C C . THR A 1 116 ? 8.633 7.402 1.727 1 98.56 116 THR A C 1
ATOM 844 O O . THR A 1 116 ? 8.688 6.211 2.037 1 98.56 116 THR A O 1
ATOM 847 N N . ARG A 1 117 ? 7.672 7.902 0.993 1 98.12 117 ARG A N 1
ATOM 848 C CA . ARG A 1 117 ? 6.543 7.059 0.611 1 98.12 117 ARG A CA 1
ATOM 849 C C . ARG A 1 117 ? 6.902 6.164 -0.57 1 98.12 117 ARG A C 1
ATOM 851 O O . ARG A 1 117 ? 6.082 5.355 -1.016 1 98.12 117 ARG A O 1
ATOM 858 N N . PHE A 1 118 ? 8.109 6.316 -1.036 1 98.06 118 PHE A N 1
ATOM 859 C CA . PHE A 1 118 ? 8.602 5.285 -1.939 1 98.06 118 PHE A CA 1
ATOM 860 C C . PHE A 1 118 ? 8.727 3.947 -1.218 1 98.06 118 PHE A C 1
ATOM 862 O O . PHE A 1 118 ? 8.602 2.889 -1.836 1 98.06 118 PHE A O 1
ATOM 869 N N . TYR A 1 119 ? 9 4.043 0.038 1 97.94 119 TYR A N 1
ATOM 870 C CA . TYR A 1 119 ? 9.023 2.834 0.854 1 97.94 119 TYR A CA 1
ATOM 871 C C . TYR A 1 119 ? 7.605 2.385 1.198 1 97.94 119 TYR A C 1
ATOM 873 O O . TYR A 1 119 ? 6.832 3.146 1.78 1 97.94 119 TYR A O 1
ATOM 881 N N . SER A 1 120 ? 7.305 1.158 0.952 1 98.06 120 SER A N 1
ATOM 882 C CA . SER A 1 120 ? 5.934 0.656 0.939 1 98.06 120 SER A CA 1
ATOM 883 C C . SER A 1 120 ? 5.309 0.729 2.328 1 98.06 120 SER A C 1
ATOM 885 O O . SER A 1 120 ? 4.121 1.034 2.461 1 98.06 120 SER A O 1
ATOM 887 N N . GLU A 1 121 ? 6.027 0.509 3.357 1 97.44 121 GLU A N 1
ATOM 888 C CA . GLU A 1 121 ? 5.453 0.474 4.699 1 97.44 121 GLU A CA 1
ATOM 889 C C . GLU A 1 121 ? 5.195 1.883 5.227 1 97.44 121 GLU A C 1
ATOM 891 O O . GLU A 1 121 ? 4.488 2.059 6.223 1 97.44 121 GLU A O 1
ATOM 896 N N . GLU A 1 122 ? 5.734 2.9 4.531 1 97.81 122 GLU A N 1
ATOM 897 C CA . GLU A 1 122 ? 5.523 4.277 4.973 1 97.81 122 GLU A CA 1
ATOM 898 C C . GLU A 1 122 ? 4.082 4.715 4.746 1 97.81 122 GLU A C 1
ATOM 900 O O . GLU A 1 122 ? 3.619 5.684 5.348 1 97.81 122 GLU A O 1
ATOM 905 N N . TYR A 1 123 ? 3.441 4.059 3.84 1 93 123 TYR A N 1
ATOM 906 C CA . TYR A 1 123 ? 2.051 4.418 3.586 1 93 123 TYR A CA 1
ATOM 907 C C . TYR A 1 123 ? 1.104 3.551 4.41 1 93 123 TYR A C 1
ATOM 909 O O . TYR A 1 123 ? -0.055 3.357 4.035 1 93 123 TYR A O 1
ATOM 917 N N . MET A 1 124 ? 1.6 3.023 5.539 1 95.69 124 MET A N 1
ATOM 918 C CA . MET A 1 124 ? 0.849 2.195 6.477 1 95.69 124 MET A CA 1
ATOM 919 C C . MET A 1 124 ? 0.902 2.783 7.883 1 95.69 124 MET A C 1
ATOM 921 O O . MET A 1 124 ? 1.671 3.711 8.148 1 95.69 124 MET A O 1
ATOM 925 N N . ALA A 1 125 ? 0.022 2.371 8.797 1 96.62 125 ALA A N 1
ATOM 926 C CA . ALA A 1 125 ? 0.029 2.75 10.203 1 96.62 125 ALA A CA 1
ATOM 927 C C . ALA A 1 125 ? 0.646 1.65 11.062 1 96.62 125 ALA A C 1
ATOM 929 O O . ALA A 1 125 ? 0.346 0.468 10.883 1 96.62 125 ALA A O 1
ATOM 930 N N . PHE A 1 126 ? 1.527 2.066 11.922 1 97.06 126 PHE A N 1
ATOM 931 C CA . PHE A 1 126 ? 2.189 1.119 12.812 1 97.06 126 PHE A CA 1
ATOM 932 C C . PHE A 1 126 ? 2.209 1.643 14.242 1 97.06 126 PHE A C 1
ATOM 934 O O . PHE A 1 126 ? 2.277 2.854 14.469 1 97.06 126 PHE A O 1
ATOM 941 N N . ALA A 1 127 ? 2.146 0.691 15.227 1 97.06 127 ALA A N 1
ATOM 942 C CA . ALA A 1 127 ? 2.602 1.066 16.562 1 97.06 127 ALA A CA 1
ATOM 943 C C . ALA A 1 127 ? 4.074 1.472 16.547 1 97.06 127 ALA A C 1
ATOM 945 O O . ALA A 1 127 ? 4.863 0.936 15.766 1 97.06 127 ALA A O 1
ATOM 946 N N . PRO A 1 128 ? 4.457 2.391 17.406 1 97.5 128 PRO A N 1
ATOM 947 C CA . PRO A 1 128 ? 5.824 2.912 17.375 1 97.5 128 PRO A CA 1
ATOM 948 C C . PRO A 1 128 ? 6.879 1.809 17.453 1 97.5 128 PRO A C 1
ATOM 950 O O . PRO A 1 128 ? 7.855 1.828 16.703 1 97.5 128 PRO A O 1
ATOM 953 N N . GLU A 1 129 ? 6.664 0.829 18.266 1 97.56 129 GLU A N 1
ATOM 954 C CA . GLU A 1 129 ? 7.637 -0.246 18.438 1 97.56 129 GLU A CA 1
ATOM 955 C C . GLU A 1 129 ? 7.82 -1.039 17.141 1 97.56 129 GLU A C 1
ATOM 957 O O . GLU A 1 129 ? 8.945 -1.38 16.781 1 97.56 129 GLU A O 1
ATOM 962 N N . ARG A 1 130 ? 6.73 -1.337 16.531 1 97.31 130 ARG A N 1
ATOM 963 C CA . ARG A 1 130 ? 6.793 -2.053 15.266 1 97.31 130 ARG A CA 1
ATOM 964 C C . ARG A 1 130 ? 7.387 -1.172 14.172 1 97.31 130 ARG A C 1
ATOM 966 O O . ARG A 1 130 ? 8.125 -1.656 13.312 1 97.31 130 ARG A O 1
ATOM 973 N N . ALA A 1 131 ? 6.996 0.119 14.188 1 97.88 131 ALA A N 1
ATOM 974 C CA . ALA A 1 131 ? 7.531 1.075 13.219 1 97.88 131 ALA A CA 1
ATOM 975 C C . ALA A 1 131 ? 9.055 1.133 13.289 1 97.88 131 ALA A C 1
ATOM 977 O O . ALA A 1 131 ? 9.727 1.272 12.266 1 97.88 131 ALA A O 1
ATOM 978 N N . ALA A 1 132 ? 9.625 0.968 14.5 1 98 132 ALA A N 1
ATOM 979 C CA . ALA A 1 132 ? 11.07 1.035 14.719 1 98 132 ALA A CA 1
ATOM 980 C C . ALA A 1 132 ? 11.781 -0.124 14.031 1 98 132 ALA A C 1
ATOM 982 O O . ALA A 1 132 ? 12.961 -0.018 13.68 1 98 132 ALA A O 1
ATOM 983 N N . ASP A 1 133 ? 11.039 -1.173 13.766 1 96.06 133 ASP A N 1
ATOM 984 C CA . ASP A 1 133 ? 11.625 -2.385 13.203 1 96.06 133 ASP A CA 1
ATOM 985 C C . ASP A 1 133 ? 11.516 -2.393 11.68 1 96.06 133 ASP A C 1
ATOM 987 O O . ASP A 1 133 ? 12.031 -3.295 11.016 1 96.06 133 ASP A O 1
ATOM 991 N N . THR A 1 134 ? 10.898 -1.405 11.148 1 97.44 134 THR A N 1
ATOM 992 C CA . THR A 1 134 ? 10.781 -1.354 9.695 1 97.44 134 THR A CA 1
ATOM 993 C C . THR A 1 134 ? 12.141 -1.078 9.055 1 97.44 134 THR A C 1
ATOM 995 O O . THR A 1 134 ? 13.047 -0.568 9.711 1 97.44 134 THR A O 1
ATOM 998 N N . ALA A 1 135 ? 12.25 -1.363 7.805 1 96.25 135 ALA A N 1
ATOM 999 C CA . ALA A 1 135 ? 13.516 -1.209 7.09 1 96.25 135 ALA A CA 1
ATOM 1000 C C . ALA A 1 135 ? 13.938 0.256 7.035 1 96.25 135 ALA A C 1
ATOM 1002 O O . ALA A 1 135 ? 15.133 0.567 7.094 1 96.25 135 ALA A O 1
ATOM 1003 N N . LEU A 1 136 ? 12.992 1.167 6.906 1 98.12 136 LEU A N 1
ATOM 1004 C CA . LEU A 1 136 ? 13.305 2.592 6.84 1 98.12 136 LEU A CA 1
ATOM 1005 C C . LEU A 1 136 ? 14.039 3.047 8.094 1 98.12 136 LEU A C 1
ATOM 1007 O O . LEU A 1 136 ? 15.102 3.664 8 1 98.12 136 LEU A O 1
ATOM 1011 N N . VAL A 1 137 ? 13.477 2.723 9.242 1 98.56 137 VAL A N 1
ATOM 1012 C CA . VAL A 1 137 ? 14.031 3.195 10.508 1 98.56 137 VAL A CA 1
ATOM 1013 C C . VAL A 1 137 ? 15.305 2.418 10.836 1 98.56 137 VAL A C 1
ATOM 1015 O O . VAL A 1 137 ? 16.344 3.014 11.133 1 98.56 137 VAL A O 1
ATOM 1018 N N . ASP A 1 138 ? 15.234 1.086 10.688 1 97.19 138 ASP A N 1
ATOM 1019 C CA . ASP A 1 138 ? 16.375 0.224 10.977 1 97.19 138 ASP A CA 1
ATOM 1020 C C . ASP A 1 138 ? 17.562 0.559 10.07 1 97.19 138 ASP A C 1
ATOM 1022 O O . ASP A 1 138 ? 18.719 0.482 10.5 1 97.19 138 ASP A O 1
ATOM 1026 N N . GLY A 1 139 ? 17.25 0.876 8.906 1 97.38 139 GLY A N 1
ATOM 1027 C CA . GLY A 1 139 ? 18.281 1.129 7.914 1 97.38 139 GLY A CA 1
ATOM 1028 C C . GLY A 1 139 ? 18.906 2.5 8.047 1 97.38 139 GLY A C 1
ATOM 1029 O O . GLY A 1 139 ? 20.109 2.662 7.809 1 97.38 139 GLY A O 1
ATOM 1030 N N . LEU A 1 140 ? 18.188 3.484 8.422 1 98.69 140 LEU A N 1
ATOM 1031 C CA . LEU A 1 140 ? 18.688 4.855 8.391 1 98.69 140 LEU A CA 1
ATOM 1032 C C . LEU A 1 140 ? 19.141 5.297 9.773 1 98.69 140 LEU A C 1
ATOM 1034 O O . LEU A 1 140 ? 20.047 6.133 9.898 1 98.69 140 LEU A O 1
ATOM 1038 N N . ALA A 1 141 ? 18.594 4.762 10.859 1 98.69 141 ALA A N 1
ATOM 1039 C CA . ALA A 1 141 ? 18.828 5.207 12.227 1 98.69 141 ALA A CA 1
ATOM 1040 C C . ALA A 1 141 ? 20.328 5.18 12.562 1 98.69 141 ALA A C 1
ATOM 1042 O O . ALA A 1 141 ? 20.828 6.082 13.227 1 98.69 141 ALA A O 1
ATOM 1043 N N . PRO A 1 142 ? 21.094 4.16 12.016 1 98.31 142 PRO A N 1
ATOM 1044 C CA . PRO A 1 142 ? 22.516 4.098 12.359 1 98.31 142 PRO A CA 1
ATOM 1045 C C . PRO A 1 142 ? 23.312 5.289 11.82 1 98.31 142 PRO A C 1
ATOM 1047 O O . PRO A 1 142 ? 24.406 5.57 12.297 1 98.31 142 PRO A O 1
ATOM 1050 N N . ALA A 1 143 ? 22.781 5.961 10.844 1 98.75 143 ALA A N 1
ATOM 1051 C CA . ALA A 1 143 ? 23.484 7.09 10.234 1 98.75 143 ALA A CA 1
ATOM 1052 C C . ALA A 1 143 ? 23.109 8.398 10.922 1 98.75 143 ALA A C 1
ATOM 1054 O O . ALA A 1 143 ? 23.641 9.461 10.57 1 98.75 143 ALA A O 1
ATOM 1055 N N . LEU A 1 144 ? 22.25 8.406 11.945 1 98.88 144 LEU A N 1
ATOM 1056 C CA . LEU A 1 144 ? 21.75 9.609 12.586 1 98.88 144 LEU A CA 1
ATOM 1057 C C . LEU A 1 144 ? 22.094 9.617 14.078 1 98.88 144 LEU A C 1
ATOM 1059 O O . LEU A 1 144 ? 22.109 8.562 14.719 1 98.88 144 LEU A O 1
ATOM 1063 N N . ASP A 1 145 ? 22.281 10.773 14.578 1 98.81 145 ASP A N 1
ATOM 1064 C CA . ASP A 1 145 ? 22.531 10.945 16 1 98.81 145 ASP A CA 1
ATOM 1065 C C . ASP A 1 145 ? 21.25 11.367 16.734 1 98.81 145 ASP A C 1
ATOM 1067 O O . ASP A 1 145 ? 21.125 11.125 17.938 1 98.81 145 ASP A O 1
ATOM 1071 N N . ALA A 1 146 ? 20.375 12.016 16.047 1 98.88 146 ALA A N 1
ATOM 1072 C CA . ALA A 1 146 ? 19.109 12.5 16.609 1 98.88 146 ALA A CA 1
ATOM 1073 C C . ALA A 1 146 ? 18.047 12.648 15.539 1 98.88 146 ALA A C 1
ATOM 1075 O O . ALA A 1 146 ? 18.344 12.555 14.344 1 98.88 146 ALA A O 1
ATOM 1076 N N . TYR A 1 147 ? 16.875 12.789 16.016 1 98.88 147 TYR A N 1
ATOM 1077 C CA . TYR A 1 147 ? 15.711 12.922 15.148 1 98.88 147 TYR A CA 1
ATOM 1078 C C . TYR A 1 147 ? 14.867 14.125 15.547 1 98.88 147 TYR A C 1
ATOM 1080 O O . TYR A 1 147 ? 14.625 14.359 16.734 1 98.88 147 TYR A O 1
ATOM 1088 N N . VAL A 1 148 ? 14.461 14.898 14.547 1 98.94 148 VAL A N 1
ATOM 1089 C CA . VAL A 1 148 ? 13.586 16.047 14.75 1 98.94 148 VAL A CA 1
ATOM 1090 C C . VAL A 1 148 ? 12.312 15.883 13.914 1 98.94 148 VAL A C 1
ATOM 1092 O O . VAL A 1 148 ? 12.391 15.672 12.695 1 98.94 148 VAL A O 1
ATOM 1095 N N . ASN A 1 149 ? 11.203 15.883 14.562 1 98.81 149 ASN A N 1
ATOM 1096 C CA . ASN A 1 149 ? 9.938 15.891 13.844 1 98.81 149 ASN A CA 1
ATOM 1097 C C . ASN A 1 149 ? 9.375 17.312 13.711 1 98.81 149 ASN A C 1
ATOM 1099 O O . ASN A 1 149 ? 9.039 17.938 14.711 1 98.81 149 ASN A O 1
ATOM 1103 N N . ASP A 1 150 ? 9.273 17.75 12.484 1 98.5 150 ASP A N 1
ATOM 1104 C CA . ASP A 1 150 ? 8.719 19.062 12.203 1 98.5 150 ASP A CA 1
ATOM 1105 C C . ASP A 1 150 ? 7.484 18.969 11.312 1 98.5 150 ASP A C 1
ATOM 1107 O O . ASP A 1 150 ? 7.004 19.984 10.797 1 98.5 150 ASP A O 1
ATOM 1111 N N . ALA A 1 151 ? 7.043 17.75 11.125 1 97.75 151 ALA A N 1
ATOM 1112 C CA . ALA A 1 151 ? 5.949 17.484 10.195 1 97.75 151 ALA A CA 1
ATOM 1113 C C . ALA A 1 151 ? 4.609 17.438 10.93 1 97.75 151 ALA A C 1
ATOM 1115 O O . ALA A 1 151 ? 3.9 16.422 10.875 1 97.75 151 ALA A O 1
ATOM 1116 N N . PHE A 1 152 ? 4.141 18.578 11.383 1 96.06 152 PHE A N 1
ATOM 1117 C CA . PHE A 1 152 ? 2.904 18.609 12.156 1 96.06 152 PHE A CA 1
ATOM 1118 C C . PHE A 1 152 ? 1.719 18.172 11.305 1 96.06 152 PHE A C 1
ATOM 1120 O O . PHE A 1 152 ? 0.846 17.438 11.789 1 96.06 152 PHE A O 1
ATOM 1127 N N . ALA A 1 153 ? 1.727 18.547 10.078 1 93.56 153 ALA A N 1
ATOM 1128 C CA . ALA A 1 153 ? 0.596 18.25 9.203 1 93.56 153 ALA A CA 1
ATOM 1129 C C . ALA A 1 153 ? 0.387 16.75 9.055 1 93.56 153 ALA A C 1
ATOM 1131 O O . ALA A 1 153 ? -0.726 16.297 8.773 1 93.56 153 ALA A O 1
ATOM 1132 N N . ALA A 1 154 ? 1.451 16 9.281 1 95.31 154 ALA A N 1
ATOM 1133 C CA . ALA A 1 154 ? 1.374 14.547 9.156 1 95.31 154 ALA A CA 1
ATOM 1134 C C . ALA A 1 154 ? 1.3 13.883 10.523 1 95.31 154 ALA A C 1
ATOM 1136 O O . ALA A 1 154 ? 1.275 12.656 10.625 1 95.31 154 ALA A O 1
ATOM 1137 N N . ALA A 1 155 ? 1.127 14.625 11.547 1 95.88 155 ALA A N 1
ATOM 1138 C CA . ALA A 1 155 ? 1.336 14.125 12.906 1 95.88 155 ALA A CA 1
ATOM 1139 C C . ALA A 1 155 ? 0.166 13.25 13.352 1 95.88 155 ALA A C 1
ATOM 1141 O O . ALA A 1 155 ? 0.263 12.539 14.352 1 95.88 155 ALA A O 1
ATOM 1142 N N . HIS A 1 156 ? -0.906 13.32 12.586 1 94.62 156 HIS A N 1
ATOM 1143 C CA . HIS A 1 156 ? -2.059 12.484 12.898 1 94.62 156 HIS A CA 1
ATOM 1144 C C . HIS A 1 156 ? -1.874 11.07 12.367 1 94.62 156 HIS A C 1
ATOM 1146 O O . HIS A 1 156 ? -2.713 10.195 12.602 1 94.62 156 HIS A O 1
ATOM 1152 N N . ARG A 1 157 ? -0.822 10.805 11.703 1 95.19 157 ARG A N 1
ATOM 1153 C CA . ARG A 1 157 ? -0.508 9.492 11.141 1 95.19 157 ARG A CA 1
ATOM 1154 C C . ARG A 1 157 ? 0.549 8.773 11.977 1 95.19 157 ARG A C 1
ATOM 1156 O O . ARG A 1 157 ? 1.396 9.422 12.594 1 95.19 157 ARG A O 1
ATOM 1163 N N . SER A 1 158 ? 0.447 7.434 11.93 1 97.44 158 SER A N 1
ATOM 1164 C CA . SER A 1 158 ? 1.425 6.609 12.633 1 97.44 158 SER A CA 1
ATOM 1165 C C . SER A 1 158 ? 2.32 5.859 11.656 1 97.44 158 SER A C 1
ATOM 1167 O O . SER A 1 158 ? 2.438 4.633 11.727 1 97.44 158 SER A O 1
ATOM 1169 N N . GLN A 1 159 ? 2.973 6.586 10.836 1 98.12 159 GLN A N 1
ATOM 1170 C CA . GLN A 1 159 ? 3.857 6.047 9.812 1 98.12 159 GLN A CA 1
ATOM 1171 C C . GLN A 1 159 ? 5.27 5.848 10.352 1 98.12 159 GLN A C 1
ATOM 1173 O O . GLN A 1 159 ? 5.68 6.52 11.297 1 98.12 159 GLN A O 1
ATOM 1178 N N . PRO A 1 160 ? 6.039 5.023 9.719 1 98.5 160 PRO A N 1
ATOM 1179 C CA . PRO A 1 160 ? 7.379 4.707 10.219 1 98.5 160 PRO A CA 1
ATOM 1180 C C . PRO A 1 160 ? 8.266 5.945 10.359 1 98.5 160 PRO A C 1
ATOM 1182 O O . PRO A 1 160 ? 8.914 6.133 11.391 1 98.5 160 PRO A O 1
ATOM 1185 N N . SER A 1 161 ? 8.273 6.844 9.438 1 98.81 161 SER A N 1
ATOM 1186 C CA . SER A 1 161 ? 9.141 8.016 9.477 1 98.81 161 SER A CA 1
ATOM 1187 C C . SER A 1 161 ? 8.711 8.984 10.57 1 98.81 161 SER A C 1
ATOM 1189 O O . SER A 1 161 ? 9.469 9.875 10.953 1 98.81 161 SER A O 1
ATOM 1191 N N . LEU A 1 162 ? 7.523 8.828 11.062 1 98.69 162 LEU A N 1
ATOM 1192 C CA . LEU A 1 162 ? 6.965 9.766 12.031 1 98.69 162 LEU A CA 1
ATOM 1193 C C . LEU A 1 162 ? 7.074 9.211 13.445 1 98.69 162 LEU A C 1
ATOM 1195 O O . LEU A 1 162 ? 7.336 9.961 14.391 1 98.69 162 LEU A O 1
ATOM 1199 N N . VAL A 1 163 ? 6.91 7.906 13.578 1 98.69 163 VAL A N 1
ATOM 1200 C CA . VAL A 1 163 ? 6.77 7.387 14.938 1 98.69 163 VAL A CA 1
ATOM 1201 C C . VAL A 1 163 ? 7.891 6.391 15.227 1 98.69 163 VAL A C 1
ATOM 1203 O O . VAL A 1 163 ? 8.133 6.039 16.391 1 98.69 163 VAL A O 1
ATOM 1206 N N . GLY A 1 164 ? 8.57 5.926 14.234 1 98.75 164 GLY A N 1
ATOM 1207 C CA . GLY A 1 164 ? 9.562 4.879 14.406 1 98.75 164 GLY A CA 1
ATOM 1208 C C . GLY A 1 164 ? 10.867 5.391 14.984 1 98.75 164 GLY A C 1
ATOM 1209 O O . GLY A 1 164 ? 11.43 4.781 15.898 1 98.75 164 GLY A O 1
ATOM 1210 N N . PHE A 1 165 ? 11.406 6.484 14.453 1 98.81 165 PHE A N 1
ATOM 1211 C CA . PHE A 1 165 ? 12.711 7.008 14.836 1 98.81 165 PH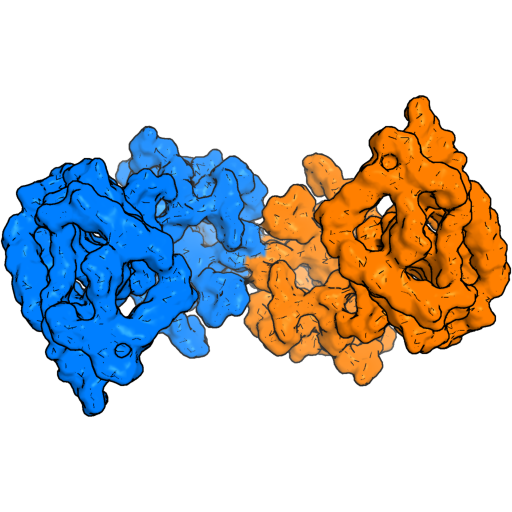E A CA 1
ATOM 1212 C C . PHE A 1 165 ? 12.727 7.395 16.312 1 98.81 165 PHE A C 1
ATOM 1214 O O . PHE A 1 165 ? 13.719 7.156 17 1 98.81 165 PHE A O 1
ATOM 1221 N N . PRO A 1 166 ? 11.625 7.973 16.844 1 98.5 166 PRO A N 1
ATOM 1222 C CA . PRO A 1 166 ? 11.633 8.359 18.266 1 98.5 166 PRO A CA 1
ATOM 1223 C C . PRO A 1 166 ? 11.844 7.176 19.203 1 98.5 166 PRO A C 1
ATOM 1225 O O . PRO A 1 166 ? 12.234 7.363 20.359 1 98.5 166 PRO A O 1
ATOM 1228 N N . GLU A 1 167 ? 11.594 5.98 18.75 1 98.06 167 GLU A N 1
ATOM 1229 C CA . GLU A 1 167 ? 11.766 4.785 19.562 1 98.06 167 GLU A CA 1
ATOM 1230 C C . GLU A 1 167 ? 13.242 4.43 19.719 1 98.06 167 GLU A C 1
ATOM 1232 O O . GLU A 1 167 ? 13.625 3.727 20.656 1 98.06 167 GLU A O 1
ATOM 1237 N N . VAL A 1 168 ? 14.102 4.922 18.797 1 98.62 168 VAL A N 1
ATOM 1238 C CA . VAL A 1 168 ? 15.453 4.379 18.781 1 98.62 168 VAL A CA 1
ATOM 1239 C C . VAL A 1 168 ? 16.469 5.52 18.797 1 98.62 168 VAL A C 1
ATOM 1241 O O . VAL A 1 168 ? 17.672 5.285 18.969 1 98.62 168 VAL A O 1
ATOM 1244 N N . LEU A 1 169 ? 16.047 6.773 18.672 1 98.62 169 LEU A N 1
ATOM 1245 C CA . LEU A 1 169 ? 16.922 7.938 18.703 1 98.62 169 LEU A CA 1
ATOM 1246 C C . LEU A 1 169 ? 16.375 9.008 19.641 1 98.62 169 LEU A C 1
ATOM 1248 O O . LEU A 1 169 ? 15.156 9.164 19.781 1 98.62 169 LEU A O 1
ATOM 1252 N N . PRO A 1 170 ? 17.297 9.836 20.281 1 98.5 170 PRO A N 1
ATOM 1253 C CA . PRO A 1 170 ? 16.781 11.062 20.891 1 98.5 170 PRO A CA 1
ATOM 1254 C C . PRO A 1 170 ? 16 11.93 19.906 1 98.5 170 PRO A C 1
ATOM 1256 O O . PRO A 1 170 ? 16.453 12.156 18.781 1 98.5 170 PRO A O 1
ATOM 1259 N N . SER A 1 171 ? 14.82 12.367 20.328 1 98.62 171 SER A N 1
ATOM 1260 C CA . SER A 1 171 ? 13.922 13.016 19.375 1 98.62 171 SER A CA 1
ATOM 1261 C C . SER A 1 171 ? 13.422 14.352 19.906 1 98.62 171 SER A C 1
ATOM 1263 O O . SER A 1 171 ? 13.328 14.547 21.125 1 98.62 171 SER A O 1
ATOM 1265 N N . TYR A 1 172 ? 13.156 15.234 19.016 1 98.75 172 TYR A N 1
ATOM 1266 C CA . TYR A 1 172 ? 12.82 16.625 19.312 1 98.75 172 TYR A CA 1
ATOM 1267 C C . TYR A 1 172 ? 11.734 17.141 18.375 1 98.75 172 TYR A C 1
ATOM 1269 O O . TYR A 1 172 ? 11.531 16.578 17.281 1 98.75 172 TYR A O 1
ATOM 1277 N N . ALA A 1 173 ? 10.984 18.156 18.812 1 98.44 173 ALA A N 1
ATOM 1278 C CA . ALA A 1 173 ? 10.062 18.891 17.953 1 98.44 173 ALA A CA 1
ATOM 1279 C C . ALA A 1 173 ? 10.766 20.031 17.219 1 98.44 173 ALA A C 1
ATOM 1281 O O . ALA A 1 173 ? 11.562 20.766 17.828 1 98.44 173 ALA A O 1
ATOM 1282 N N . GLY A 1 174 ? 10.578 20.094 15.922 1 98.5 174 GLY A N 1
ATOM 1283 C CA . GLY A 1 174 ? 11.047 21.266 15.195 1 98.5 174 GLY A CA 1
ATOM 1284 C C . GLY A 1 174 ? 10.242 22.516 15.492 1 98.5 174 GLY A C 1
ATOM 1285 O O . GLY A 1 174 ? 9.352 22.5 16.344 1 98.5 174 GLY A O 1
ATOM 1286 N N . ARG A 1 175 ? 10.594 23.594 14.828 1 98.06 175 ARG A N 1
ATOM 1287 C CA . ARG A 1 175 ? 9.977 24.875 15.141 1 98.06 175 ARG A CA 1
ATOM 1288 C C . ARG A 1 175 ? 8.523 24.922 14.688 1 98.06 175 ARG A C 1
ATOM 1290 O O . ARG A 1 175 ? 7.672 25.5 15.367 1 98.06 175 ARG A O 1
ATOM 1297 N N . VAL A 1 176 ? 8.188 24.328 13.5 1 96.62 176 VAL A N 1
ATOM 1298 C CA . VAL A 1 176 ? 6.801 24.297 13.039 1 96.62 176 VAL A CA 1
ATOM 1299 C C . VAL A 1 176 ? 5.961 23.453 13.992 1 96.62 176 VAL A C 1
ATOM 1301 O O . VAL A 1 176 ? 4.871 23.859 14.406 1 96.62 176 VAL A O 1
ATOM 1304 N N . MET A 1 177 ? 6.441 22.266 14.367 1 96.81 177 MET A N 1
ATOM 1305 C CA . MET A 1 177 ? 5.766 21.391 15.32 1 96.81 177 MET A CA 1
ATOM 1306 C C . MET A 1 177 ? 5.535 22.109 16.641 1 96.81 177 MET A C 1
ATOM 1308 O O . MET A 1 177 ? 4.43 22.078 17.188 1 96.81 177 MET A O 1
ATOM 1312 N N . GLU A 1 178 ? 6.547 22.719 17.109 1 96.25 178 GLU A N 1
ATOM 1313 C CA . GLU A 1 178 ? 6.477 23.453 18.375 1 96.25 178 GLU A CA 1
ATOM 1314 C C . GLU A 1 178 ? 5.422 24.547 18.328 1 96.25 178 GLU A C 1
ATOM 1316 O O . GLU A 1 178 ? 4.586 24.672 19.219 1 96.25 178 GLU A O 1
ATOM 1321 N N . ALA A 1 179 ? 5.445 25.328 17.266 1 94.44 179 ALA A N 1
ATOM 1322 C CA . ALA A 1 179 ? 4.523 26.453 17.109 1 94.44 179 ALA A CA 1
ATOM 1323 C C . ALA A 1 179 ? 3.078 25.969 17.047 1 94.44 179 ALA A C 1
ATOM 1325 O O . ALA A 1 179 ? 2.182 26.578 17.641 1 94.44 179 ALA A O 1
ATOM 1326 N N . GLU A 1 180 ? 2.877 24.891 16.297 1 94.44 180 GLU A N 1
ATOM 1327 C CA . GLU A 1 180 ? 1.537 24.328 16.156 1 94.44 180 GLU A CA 1
ATOM 1328 C C . GLU A 1 180 ? 1.006 23.828 17.5 1 94.44 180 GLU A C 1
ATOM 1330 O O . GLU A 1 180 ? -0.136 24.109 17.859 1 94.44 180 GLU A O 1
ATOM 1335 N N . LEU A 1 181 ? 1.86 23.094 18.203 1 93.75 181 LEU A N 1
ATOM 1336 C CA . LEU A 1 181 ? 1.461 22.547 19.484 1 93.75 181 LEU A CA 1
ATOM 1337 C C . LEU A 1 181 ? 1.144 23.672 20.484 1 93.75 181 LEU A C 1
ATOM 1339 O O . LEU A 1 181 ? 0.146 23.594 21.203 1 93.75 181 LEU A O 1
ATOM 1343 N N . ASP A 1 182 ? 1.959 24.672 20.5 1 92.56 182 ASP A N 1
ATOM 1344 C CA . ASP A 1 182 ? 1.757 25.781 21.406 1 92.56 182 ASP A CA 1
ATOM 1345 C C . ASP A 1 182 ? 0.442 26.5 21.109 1 92.56 182 ASP A C 1
ATOM 1347 O O . ASP A 1 182 ? -0.348 26.766 22.016 1 92.56 182 ASP A O 1
ATOM 1351 N N . ALA A 1 183 ? 0.203 26.766 19.859 1 91 183 ALA A N 1
ATOM 1352 C CA . ALA A 1 183 ? -0.966 27.547 19.453 1 91 183 ALA A CA 1
ATOM 1353 C C . ALA A 1 183 ? -2.252 26.75 19.656 1 91 183 ALA A C 1
ATOM 1355 O O . ALA A 1 183 ? -3.232 27.266 20.203 1 91 183 ALA A O 1
ATOM 1356 N N . LEU A 1 184 ? -2.287 25.5 19.297 1 90.69 184 LEU A N 1
ATOM 1357 C CA . LEU A 1 184 ? -3.52 24.719 19.25 1 90.69 184 LEU A CA 1
ATOM 1358 C C . LEU A 1 184 ? -3.818 24.094 20.609 1 90.69 184 LEU A C 1
ATOM 1360 O O . LEU A 1 184 ? -4.984 23.938 20.969 1 90.69 184 LEU A O 1
ATOM 1364 N N . SER A 1 185 ? -2.82 23.734 21.297 1 87.88 185 SER A N 1
ATOM 1365 C CA . SER A 1 185 ? -3.041 23.172 22.625 1 87.88 185 SER A CA 1
ATOM 1366 C C . SER A 1 185 ? -3.322 24.266 23.641 1 87.88 185 SER A C 1
ATOM 1368 O O . SER A 1 185 ? -3.863 23.984 24.719 1 87.88 185 SER A O 1
ATOM 1370 N N . GLY A 1 186 ? -3.006 25.484 23.406 1 87.94 186 GLY A N 1
ATOM 1371 C CA . GLY A 1 186 ? -3.135 26.578 24.359 1 87.94 186 GLY A CA 1
ATOM 1372 C C . GLY A 1 186 ? -4.441 27.344 24.219 1 87.94 186 GLY A C 1
ATOM 1373 O O . GLY A 1 186 ? -4.652 28.344 24.891 1 87.94 186 GLY A O 1
ATOM 1374 N N . VAL A 1 187 ? -5.301 26.812 23.438 1 90.25 187 VAL A N 1
ATOM 1375 C CA . VAL A 1 187 ? -6.531 27.547 23.156 1 90.25 187 VAL A CA 1
ATOM 1376 C C . VAL A 1 187 ? -7.305 27.75 24.453 1 90.25 187 VAL A C 1
ATOM 1378 O O . VAL A 1 187 ? -7.875 28.828 24.688 1 90.25 187 VAL A O 1
ATOM 1381 N N . ALA A 1 188 ? -7.27 26.781 25.297 1 91.25 188 ALA A N 1
ATOM 1382 C CA . ALA A 1 188 ? -8.023 26.844 26.547 1 91.25 188 ALA A CA 1
ATOM 1383 C C . ALA A 1 188 ? -7.527 27.969 27.438 1 91.25 188 ALA A C 1
ATOM 1385 O O . ALA A 1 188 ? -8.273 28.484 28.281 1 91.25 188 ALA A O 1
ATOM 1386 N N . ASP A 1 189 ? -6.352 28.391 27.219 1 93.69 189 ASP A N 1
ATOM 1387 C CA . ASP A 1 189 ? -5.73 29.391 28.094 1 93.69 189 ASP A CA 1
ATOM 1388 C C . ASP A 1 189 ? -5.848 30.781 27.484 1 93.69 189 ASP A C 1
ATOM 1390 O O . ASP A 1 189 ? -5.371 31.766 28.062 1 93.69 189 ASP A O 1
ATOM 1394 N N . THR A 1 190 ? -6.496 30.906 26.406 1 95.62 190 THR A N 1
ATOM 1395 C CA . THR A 1 190 ? -6.637 32.219 25.75 1 95.62 190 THR A CA 1
ATOM 1396 C C . THR A 1 190 ? -7.797 33 26.359 1 95.62 190 THR A C 1
ATOM 1398 O O . THR A 1 190 ? -8.664 32.438 27.016 1 95.62 190 THR A O 1
ATOM 1401 N N . PRO A 1 191 ? -7.793 34.281 26.062 1 96.88 191 PRO A N 1
ATOM 1402 C CA . PRO A 1 191 ? -8.82 35.125 26.672 1 96.88 191 PRO A CA 1
ATOM 1403 C C . PRO A 1 191 ? -10.219 34.844 26.125 1 96.88 191 PRO A C 1
ATOM 1405 O O . PRO A 1 191 ? -10.367 34.375 25 1 96.88 191 PRO A O 1
ATOM 1408 N N . THR A 1 192 ? -11.219 35.031 26.938 1 96.81 192 THR A N 1
ATOM 1409 C CA . THR A 1 192 ? -12.633 34.906 26.609 1 96.81 192 THR A CA 1
ATOM 1410 C C . THR A 1 192 ? -13.273 36.281 26.453 1 96.81 192 THR A C 1
ATOM 1412 O O . THR A 1 192 ? -12.781 37.281 27 1 96.81 192 THR A O 1
ATOM 1415 N N . PRO A 1 193 ? -14.242 36.406 25.672 1 97.81 193 PRO A N 1
ATOM 1416 C CA . PRO A 1 193 ? -15.016 35.344 25.016 1 97.81 193 PRO A CA 1
ATOM 1417 C C . PRO A 1 193 ? -14.273 34.719 23.828 1 97.81 193 PRO A C 1
ATOM 1419 O O . PRO A 1 193 ? -13.539 35.438 23.125 1 97.81 193 PRO A O 1
ATOM 1422 N N . ARG A 1 194 ? -14.445 33.406 23.703 1 98.31 194 ARG A N 1
ATOM 1423 C CA . ARG A 1 194 ? -13.859 32.656 22.594 1 98.31 194 ARG A CA 1
ATOM 1424 C C . ARG A 1 194 ? -14.922 32.281 21.578 1 98.31 194 ARG A C 1
ATOM 1426 O O . ARG A 1 194 ? -15.969 31.734 21.953 1 98.31 194 ARG A O 1
ATOM 1433 N N . THR A 1 195 ? -14.688 32.594 20.344 1 98.62 195 THR A N 1
ATOM 1434 C CA . THR A 1 195 ? -15.625 32.281 19.281 1 98.62 195 THR A CA 1
ATOM 1435 C C . THR A 1 195 ? -14.992 31.328 18.266 1 98.62 195 THR A C 1
ATOM 1437 O O . THR A 1 195 ? -13.891 31.578 17.781 1 98.62 195 THR A O 1
ATOM 1440 N N . TYR A 1 196 ? -15.703 30.203 18.031 1 98.38 196 TYR A N 1
ATOM 1441 C CA . TYR A 1 196 ? -15.297 29.266 16.984 1 98.38 196 TYR A CA 1
ATOM 1442 C C . TYR A 1 196 ? -16.094 29.484 15.711 1 98.38 196 TYR A C 1
ATOM 1444 O O . TYR A 1 196 ? -17.312 29.625 15.75 1 98.38 196 TYR A O 1
ATOM 1452 N N . VAL A 1 197 ? -15.398 29.672 14.633 1 98.44 197 VAL A N 1
ATOM 1453 C CA . VAL A 1 197 ? -16.031 29.656 13.32 1 98.44 197 VAL A CA 1
ATOM 1454 C C . VAL A 1 197 ? -15.773 28.312 12.641 1 98.44 197 VAL A C 1
ATOM 1456 O O . VAL A 1 197 ? -14.633 27.969 12.328 1 98.44 197 VAL A O 1
ATOM 1459 N N . VAL A 1 198 ? -16.828 27.562 12.445 1 97.75 198 VAL A N 1
ATOM 1460 C CA . VAL A 1 198 ? -16.688 26.219 11.883 1 97.75 198 VAL A CA 1
ATOM 1461 C C . VAL A 1 198 ? -17.453 26.109 10.57 1 97.75 198 VAL A C 1
ATOM 1463 O O . VAL A 1 198 ? -18.641 26.438 10.516 1 97.75 198 VAL A O 1
ATOM 1466 N N . GLY A 1 199 ? -16.75 25.781 9.547 1 96.88 199 GLY A N 1
ATOM 1467 C CA . GLY A 1 199 ? -17.375 25.703 8.227 1 96.88 199 GLY A CA 1
ATOM 1468 C C . GLY A 1 199 ? -16.75 24.656 7.336 1 96.88 199 GLY A C 1
ATOM 1469 O O . GLY A 1 199 ? -16.156 23.688 7.824 1 96.88 199 GLY A O 1
ATOM 1470 N N . GLY A 1 200 ? -17.047 24.766 6.059 1 94.44 200 GLY A N 1
ATOM 1471 C CA . GLY A 1 200 ? -16.484 23.859 5.066 1 94.44 200 GLY A CA 1
ATOM 1472 C C . GLY A 1 200 ? -17.391 22.703 4.727 1 94.44 200 GLY A C 1
ATOM 1473 O O . GLY A 1 200 ? -18.578 22.703 5.074 1 94.44 200 GLY A O 1
ATOM 1474 N N . ALA A 1 201 ? -16.797 21.75 3.912 1 92.94 201 ALA A N 1
ATOM 1475 C CA . ALA A 1 201 ? -17.578 20.641 3.389 1 92.94 201 ALA A CA 1
ATOM 1476 C C . ALA A 1 201 ? -17.312 19.359 4.168 1 92.94 201 ALA A C 1
ATOM 1478 O O . ALA A 1 201 ? -18.047 18.375 4.031 1 92.94 201 ALA A O 1
ATOM 1479 N N . LYS A 1 202 ? -16.281 19.359 5.031 1 91.31 202 LYS A N 1
ATOM 1480 C CA . LYS A 1 202 ? -15.992 18.203 5.875 1 91.31 202 LYS A CA 1
ATOM 1481 C C . LYS A 1 202 ? -16.797 18.266 7.172 1 91.31 202 LYS A C 1
ATOM 1483 O O . LYS A 1 202 ? -16.234 18.438 8.25 1 91.31 202 LYS A O 1
ATOM 1488 N N . VAL A 1 203 ? -17.953 17.906 7.082 1 95.38 203 VAL A N 1
ATOM 1489 C CA . VAL A 1 203 ? -18.953 18.188 8.102 1 95.38 203 VAL A CA 1
ATOM 1490 C C . VAL A 1 203 ? -18.625 17.422 9.375 1 95.38 203 VAL A C 1
ATOM 1492 O O . VAL A 1 203 ? -18.594 18 10.469 1 95.38 203 VAL A O 1
ATOM 1495 N N . PRO A 1 204 ? -18.312 16.125 9.297 1 94.5 204 PRO A N 1
ATOM 1496 C CA . PRO A 1 204 ? -18.047 15.406 10.547 1 94.5 204 PRO A CA 1
ATOM 1497 C C . PRO A 1 204 ? -16.906 16.031 11.359 1 94.5 204 PRO A C 1
ATOM 1499 O O . PRO A 1 204 ? -17.016 16.156 12.578 1 94.5 204 PRO A O 1
ATOM 1502 N N . ASP A 1 205 ? -15.852 16.469 10.75 1 92.06 205 ASP A N 1
ATOM 1503 C CA . ASP A 1 205 ? -14.711 17.078 11.414 1 92.06 205 ASP A CA 1
ATOM 1504 C C . ASP A 1 205 ? -15.117 18.375 12.109 1 92.06 205 ASP A C 1
ATOM 1506 O O . ASP A 1 205 ? -14.773 18.594 13.281 1 92.06 205 ASP A O 1
ATOM 1510 N N . SER A 1 206 ? -15.852 19.141 11.406 1 94.19 206 SER A N 1
ATOM 1511 C CA . SER A 1 206 ? -16.25 20.453 11.906 1 94.19 206 SER A CA 1
ATOM 1512 C C . SER A 1 206 ? -17.25 20.328 13.055 1 94.19 206 SER A C 1
ATOM 1514 O O . SER A 1 206 ? -17.156 21.062 14.047 1 94.19 206 SER A O 1
ATOM 1516 N N . VAL A 1 207 ? -18.156 19.422 12.859 1 95.88 207 VAL A N 1
ATOM 1517 C CA . VAL A 1 207 ? -19.141 19.203 13.906 1 95.88 207 VAL A CA 1
ATOM 1518 C C . VAL A 1 207 ? -18.453 18.688 15.164 1 95.88 207 VAL A C 1
ATOM 1520 O O . VAL A 1 207 ? -18.812 19.062 16.281 1 95.88 207 VAL A O 1
ATOM 1523 N N . GLU A 1 208 ? -17.5 17.859 15 1 94.94 208 GLU A N 1
ATOM 1524 C CA . GLU A 1 208 ? -16.734 17.344 16.141 1 94.94 208 GLU A CA 1
ATOM 1525 C C . GLU A 1 208 ? -16 18.469 16.875 1 94.94 208 GLU A C 1
ATOM 1527 O O . GLU A 1 208 ? -15.969 18.484 18.109 1 94.94 208 GLU A O 1
ATOM 1532 N N . VAL A 1 209 ? -15.438 19.359 16.125 1 94.88 209 VAL A N 1
ATOM 1533 C CA . VAL A 1 209 ? -14.742 20.484 16.719 1 94.88 209 VAL A CA 1
ATOM 1534 C C . VAL A 1 209 ? -15.727 21.344 17.531 1 94.88 209 VAL A C 1
ATOM 1536 O O . VAL A 1 209 ? -15.453 21.703 18.672 1 94.88 209 VAL A O 1
ATOM 1539 N N . ALA A 1 210 ? -16.828 21.609 16.938 1 96.69 210 ALA A N 1
ATOM 1540 C CA . ALA A 1 210 ? -17.859 22.391 17.609 1 96.69 210 ALA A CA 1
ATOM 1541 C C . ALA A 1 210 ? -18.359 21.688 18.875 1 96.69 210 ALA A C 1
ATOM 1543 O O . ALA A 1 210 ? -18.469 22.312 19.938 1 96.69 210 ALA A O 1
ATOM 1544 N N . ALA A 1 211 ? -18.625 20.422 18.656 1 96.69 211 ALA A N 1
ATOM 1545 C CA . ALA A 1 211 ? -19.141 19.641 19.781 1 96.69 211 ALA A CA 1
ATOM 1546 C C . ALA A 1 211 ? -18.141 19.609 20.938 1 96.69 211 ALA A C 1
ATOM 1548 O O . ALA A 1 211 ? -18.516 19.797 22.094 1 96.69 211 ALA A O 1
ATOM 1549 N N . HIS A 1 212 ? -16.922 19.375 20.656 1 96.06 212 HIS A N 1
ATOM 1550 C CA . HIS A 1 212 ? -15.891 19.328 21.672 1 96.06 212 HIS A CA 1
ATOM 1551 C C . HIS A 1 212 ? -15.719 20.672 22.359 1 96.06 212 HIS A C 1
ATOM 1553 O O . HIS A 1 212 ? -15.633 20.734 23.594 1 96.06 212 HIS A O 1
ATOM 1559 N N . ALA A 1 213 ? -15.664 21.734 21.578 1 96.62 213 ALA A N 1
ATOM 1560 C CA . ALA A 1 213 ? -15.477 23.062 22.125 1 96.62 213 ALA A CA 1
ATOM 1561 C C . ALA A 1 213 ? -16.609 23.438 23.078 1 96.62 213 ALA A C 1
ATOM 1563 O O . ALA A 1 213 ? -16.375 23.953 24.172 1 96.62 213 ALA A O 1
ATOM 1564 N N . LEU A 1 214 ? -17.766 23.109 22.672 1 96.88 214 LEU A N 1
ATOM 1565 C CA . LEU A 1 214 ? -18.938 23.453 23.469 1 96.88 214 LEU A CA 1
ATOM 1566 C C . LEU A 1 214 ? -19 22.578 24.719 1 96.88 214 LEU A C 1
ATOM 1568 O O . LEU A 1 214 ? -19.219 23.078 25.828 1 96.88 214 LEU A O 1
ATOM 1572 N N . SER A 1 215 ? -18.734 21.328 24.562 1 95.12 215 SER A N 1
ATOM 1573 C CA . SER A 1 215 ? -18.875 20.406 25.672 1 95.12 215 SER A CA 1
ATOM 1574 C C . SER A 1 215 ? -17.797 20.609 26.719 1 95.12 215 SER A C 1
ATOM 1576 O O . SER A 1 215 ? -18 20.344 27.906 1 95.12 215 SER A O 1
ATOM 1578 N N . HIS A 1 216 ? -16.688 21.125 26.375 1 94.5 216 HIS A N 1
ATOM 1579 C CA . HIS A 1 216 ? -15.578 21.297 27.297 1 94.5 216 HIS A CA 1
ATOM 1580 C C . HIS A 1 216 ? -15.414 22.766 27.703 1 94.5 216 HIS A C 1
ATOM 1582 O O . HIS A 1 216 ? -14.406 23.141 28.312 1 94.5 216 HIS A O 1
ATOM 1588 N N . GLY A 1 217 ? -16.297 23.578 27.281 1 93.94 217 GLY A N 1
ATOM 1589 C CA . GLY A 1 217 ? -16.297 24.969 27.672 1 93.94 217 GLY A CA 1
ATOM 1590 C C . GLY A 1 217 ? -15.203 25.781 27.016 1 93.94 217 GLY A C 1
ATOM 1591 O O . GLY A 1 217 ? -14.727 26.766 27.562 1 93.94 217 GLY A O 1
ATOM 1592 N N . LEU A 1 218 ? -14.844 25.344 25.875 1 95.44 218 LEU A N 1
ATOM 1593 C CA . LEU A 1 218 ? -13.758 26.016 25.156 1 95.44 218 LEU A CA 1
ATOM 1594 C C . LEU A 1 218 ? -14.289 27.156 24.312 1 95.44 218 LEU A C 1
ATOM 1596 O O . LEU A 1 218 ? -13.523 28.031 23.891 1 95.44 218 LEU A O 1
ATOM 1600 N N . ALA A 1 219 ? -15.594 27.156 24.062 1 97.19 219 ALA A N 1
ATOM 1601 C CA . ALA A 1 219 ? -16.188 28.172 23.203 1 97.19 219 ALA A CA 1
ATOM 1602 C C . ALA A 1 219 ? -17.391 28.828 23.875 1 97.19 219 ALA A C 1
ATOM 1604 O O . ALA A 1 219 ? -18.25 28.125 24.422 1 97.19 219 ALA A O 1
ATOM 1605 N N . ASP A 1 220 ? -17.359 30.156 23.781 1 97.94 220 ASP A N 1
ATOM 1606 C CA . ASP A 1 220 ? -18.531 30.906 24.203 1 97.94 220 ASP A CA 1
ATOM 1607 C C . ASP A 1 220 ? -19.547 31.016 23.062 1 97.94 220 ASP A C 1
ATOM 1609 O O . ASP A 1 220 ? -20.75 31.094 23.312 1 97.94 220 ASP A O 1
ATOM 1613 N N . ASN A 1 221 ? -19.031 31.094 21.891 1 98.5 221 ASN A N 1
ATOM 1614 C CA . ASN A 1 221 ? -19.844 31.156 20.688 1 98.5 221 ASN A CA 1
ATOM 1615 C C . ASN A 1 221 ? -19.297 30.234 19.594 1 98.5 221 ASN A C 1
ATOM 1617 O O . ASN A 1 221 ? -18.094 30.062 19.469 1 98.5 221 ASN A O 1
ATOM 1621 N N . VAL A 1 222 ? -20.25 29.609 18.891 1 98.81 222 VAL A N 1
ATOM 1622 C CA . VAL A 1 222 ? -19.906 28.844 17.688 1 98.81 222 VAL A CA 1
ATOM 1623 C C . VAL A 1 222 ? -20.703 29.359 16.5 1 98.81 222 VAL A C 1
ATOM 1625 O O . VAL A 1 222 ? -21.938 29.359 16.531 1 98.81 222 VAL A O 1
ATOM 1628 N N . LEU A 1 223 ? -19.984 29.859 15.492 1 98.88 223 LEU A N 1
ATOM 1629 C CA . LEU A 1 223 ? -20.578 30.297 14.242 1 98.88 223 LEU A CA 1
ATOM 1630 C C . LEU A 1 223 ? -20.453 29.219 13.172 1 98.88 223 LEU A C 1
ATOM 1632 O O . LEU A 1 223 ? -19.344 28.875 12.766 1 98.88 223 LEU A O 1
ATOM 1636 N N . VAL A 1 224 ? -21.547 28.703 12.703 1 98.69 224 VAL A N 1
ATOM 1637 C CA . VAL A 1 224 ? -21.469 27.641 11.711 1 98.69 224 VAL A CA 1
ATOM 1638 C C . VAL A 1 224 ? -21.641 28.219 10.312 1 98.69 224 VAL A C 1
ATOM 1640 O O . VAL A 1 224 ? -22.469 29.125 10.109 1 98.69 224 VAL A O 1
ATOM 1643 N N . THR A 1 225 ? -20.797 27.781 9.406 1 98.31 225 THR A N 1
ATOM 1644 C CA . THR A 1 225 ? -20.828 28.234 8.016 1 98.31 225 THR A CA 1
ATOM 1645 C C . THR A 1 225 ? -20.656 27.062 7.059 1 98.31 225 THR A C 1
ATOM 1647 O O . THR A 1 225 ? -20.562 25.906 7.496 1 98.31 225 THR A O 1
ATOM 1650 N N . GLY A 1 226 ? -20.766 27.328 5.77 1 97.69 226 GLY A N 1
ATOM 1651 C CA . GLY A 1 226 ? -20.516 26.312 4.766 1 97.69 226 GLY A CA 1
ATOM 1652 C C . GLY A 1 226 ? -21.531 25.172 4.816 1 97.69 226 GLY A C 1
ATOM 1653 O O . GLY A 1 226 ? -22.672 25.375 5.211 1 97.69 226 GLY A O 1
ATOM 1654 N N . VAL A 1 227 ? -21.109 24.016 4.359 1 97.31 227 VAL A N 1
ATOM 1655 C CA . VAL A 1 227 ? -21.969 22.844 4.359 1 97.31 227 VAL A CA 1
ATOM 1656 C C . VAL A 1 227 ? -22.344 22.484 5.797 1 97.31 227 VAL A C 1
ATOM 1658 O O . VAL A 1 227 ? -23.438 21.953 6.047 1 97.31 227 VAL A O 1
ATOM 1661 N N . VAL A 1 228 ? -21.469 22.812 6.719 1 97.81 228 VAL A N 1
ATOM 1662 C CA . VAL A 1 228 ? -21.766 22.625 8.133 1 97.81 228 VAL A CA 1
ATOM 1663 C C . VAL A 1 228 ? -23.031 23.375 8.523 1 97.81 228 VAL A C 1
ATOM 1665 O O . VAL A 1 228 ? -23.906 22.828 9.188 1 97.81 228 VAL A O 1
ATOM 1668 N N . ALA A 1 229 ? -23.109 24.562 8.086 1 98.19 229 ALA A N 1
ATOM 1669 C CA . ALA A 1 229 ? -24.297 25.375 8.359 1 98.19 229 ALA A CA 1
ATOM 1670 C C . ALA A 1 229 ? -25.531 24.781 7.727 1 98.19 229 ALA A C 1
ATOM 1672 O O . ALA A 1 229 ? -26.625 24.828 8.305 1 98.19 229 ALA A O 1
ATOM 1673 N N . ASN A 1 230 ? -25.328 24.234 6.492 1 97.75 230 ASN A N 1
ATOM 1674 C CA . ASN A 1 230 ? -26.453 23.578 5.832 1 97.75 230 ASN A CA 1
ATOM 1675 C C . ASN A 1 230 ? -27 22.422 6.672 1 97.75 230 ASN A C 1
ATOM 1677 O O . ASN A 1 230 ? -28.219 22.25 6.777 1 97.75 230 ASN A O 1
ATOM 1681 N N . VAL A 1 231 ? -26.125 21.688 7.234 1 97.81 231 VAL A N 1
ATOM 1682 C CA . VAL A 1 231 ? -26.5 20.547 8.07 1 97.81 231 VAL A CA 1
ATOM 1683 C C . VAL A 1 231 ? -27.219 21.047 9.312 1 97.81 231 VAL A C 1
ATOM 1685 O O . VAL A 1 231 ? -28.25 20.469 9.703 1 97.81 231 VAL A O 1
ATOM 1688 N N . PHE A 1 232 ? -26.75 22.094 9.953 1 98.12 232 PHE A N 1
ATOM 1689 C CA . PHE A 1 232 ? -27.391 22.641 11.141 1 98.12 232 PHE A CA 1
ATOM 1690 C C . PHE A 1 232 ? -28.766 23.219 10.812 1 98.12 232 PHE A C 1
ATOM 1692 O O . PHE A 1 232 ? -29.703 23.078 11.578 1 98.12 232 PHE A O 1
ATOM 1699 N N . LEU A 1 233 ? -28.844 23.906 9.656 1 97.88 233 LEU A N 1
ATOM 1700 C CA . LEU A 1 233 ? -30.125 24.422 9.227 1 97.88 233 LEU A CA 1
ATOM 1701 C C . LEU A 1 233 ? -31.125 23.297 8.992 1 97.88 233 LEU A C 1
ATOM 1703 O O . LEU A 1 233 ? -32.281 23.391 9.406 1 97.88 233 LEU A O 1
ATOM 1707 N N . ALA A 1 234 ? -30.625 22.266 8.344 1 96.69 234 ALA A N 1
ATOM 1708 C CA . ALA A 1 234 ? -31.484 21.094 8.117 1 96.69 234 ALA A CA 1
ATOM 1709 C C . ALA A 1 234 ? -31.969 20.516 9.438 1 96.69 234 ALA A C 1
ATOM 1711 O O . ALA A 1 234 ? -33.125 20.062 9.539 1 96.69 234 ALA A O 1
ATOM 1712 N N . ALA A 1 235 ? -31.172 20.5 10.422 1 96.69 235 ALA A N 1
ATOM 1713 C CA . ALA A 1 235 ? -31.484 19.969 11.734 1 96.69 235 ALA A CA 1
ATOM 1714 C C . ALA A 1 235 ? -32.625 20.766 12.398 1 96.69 235 ALA A C 1
ATOM 1716 O O . ALA A 1 235 ? -33.312 20.25 13.273 1 96.69 235 ALA A O 1
ATOM 1717 N N . THR A 1 236 ? -32.75 22.047 12.023 1 96.56 236 THR A N 1
ATOM 1718 C CA . THR A 1 236 ? -33.812 22.875 12.586 1 96.56 236 THR A CA 1
ATOM 1719 C C . THR A 1 236 ? -35.094 22.734 11.781 1 96.56 236 THR A C 1
ATOM 1721 O O . THR A 1 236 ? -36.094 23.359 12.102 1 96.56 236 THR A O 1
ATOM 1724 N N . GLY A 1 237 ? -35.031 21.953 10.688 1 95.12 237 GLY A N 1
ATOM 1725 C CA . GLY A 1 237 ? -36.219 21.703 9.891 1 95.12 237 GLY A CA 1
ATOM 1726 C C . GLY A 1 237 ? -36.281 22.547 8.633 1 95.12 237 GLY A C 1
ATOM 1727 O O . GLY A 1 237 ? -37.25 22.453 7.871 1 95.12 237 GLY A O 1
ATOM 1728 N N . VAL A 1 238 ? -35.312 23.297 8.375 1 96.25 238 VAL A N 1
ATOM 1729 C CA . VAL A 1 238 ? -35.281 24.141 7.191 1 96.25 238 VAL A CA 1
ATOM 1730 C C . VAL A 1 238 ? -35.062 23.297 5.945 1 96.25 238 VAL A C 1
ATOM 1732 O O . VAL A 1 238 ? -34.25 22.375 5.941 1 96.25 238 VAL A O 1
ATOM 1735 N N . ASP A 1 239 ? -35.781 23.547 4.91 1 96.19 239 ASP A N 1
ATOM 1736 C CA . ASP A 1 239 ? -35.625 22.875 3.631 1 96.19 239 ASP A CA 1
ATOM 1737 C C . ASP A 1 239 ? -34.562 23.578 2.768 1 96.19 239 ASP A C 1
ATOM 1739 O O . ASP A 1 239 ? -34.844 24.641 2.201 1 96.19 239 ASP A O 1
ATOM 1743 N N . LEU A 1 240 ? -33.469 22.984 2.559 1 96.06 240 LEU A N 1
ATOM 1744 C CA . LEU A 1 240 ? -32.344 23.594 1.864 1 96.06 240 LEU A CA 1
ATOM 1745 C C . LEU A 1 240 ? -32.438 23.359 0.36 1 96.06 240 LEU A C 1
ATOM 1747 O O . LEU A 1 240 ? -31.547 23.766 -0.394 1 96.06 240 LEU A O 1
ATOM 1751 N N . GLY A 1 241 ? -33.531 22.766 -0.05 1 95.62 241 GLY A N 1
ATOM 1752 C CA . GLY A 1 241 ? -33.688 22.453 -1.463 1 95.62 241 GLY A CA 1
ATOM 1753 C C . GLY A 1 241 ? -33.062 21.125 -1.863 1 95.62 241 GLY A C 1
ATOM 1754 O O . GLY A 1 241 ? -32.25 20.578 -1.121 1 95.62 241 GLY A O 1
ATOM 1755 N N . ARG A 1 242 ? -33.469 20.594 -3.004 1 91.5 242 ARG A N 1
ATOM 1756 C CA . ARG A 1 242 ? -33.125 19.266 -3.467 1 91.5 242 ARG A CA 1
ATOM 1757 C C . ARG A 1 242 ? -31.609 19.141 -3.645 1 91.5 242 ARG A C 1
ATOM 1759 O O . ARG A 1 242 ? -31 18.156 -3.201 1 91.5 242 ARG A O 1
ATOM 1766 N N . ALA A 1 243 ? -31.031 20.172 -4.258 1 93.88 243 ALA A N 1
ATOM 1767 C CA . ALA A 1 243 ? -29.609 20.109 -4.605 1 93.88 243 ALA A CA 1
ATOM 1768 C C . ALA A 1 243 ? -28.75 20.016 -3.352 1 93.88 243 ALA A C 1
ATOM 1770 O O . ALA A 1 243 ? -27.859 19.172 -3.275 1 93.88 243 ALA A O 1
ATOM 1771 N N . SER A 1 244 ? -29.047 20.797 -2.398 1 94.5 244 SER A N 1
ATOM 1772 C CA . SER A 1 244 ? -28.266 20.812 -1.163 1 94.5 244 SER A CA 1
ATOM 1773 C C . SER A 1 244 ? -28.547 19.578 -0.323 1 94.5 244 SER A C 1
ATOM 1775 O O . SER A 1 244 ? -27.641 19.031 0.31 1 94.5 244 SER A O 1
ATOM 1777 N N . THR A 1 245 ? -29.734 19.172 -0.318 1 92.06 245 THR A N 1
ATOM 1778 C CA . THR A 1 245 ? -30.109 17.953 0.416 1 92.06 245 THR A CA 1
ATOM 1779 C C . THR A 1 245 ? -29.453 16.734 -0.199 1 92.06 245 THR A C 1
ATOM 1781 O O . THR A 1 245 ? -28.969 15.852 0.521 1 92.06 245 THR A O 1
ATOM 1784 N N . ASP A 1 246 ? -29.422 16.656 -1.481 1 92.69 246 ASP A N 1
ATOM 1785 C CA . ASP A 1 246 ? -28.75 15.555 -2.172 1 92.69 246 ASP A CA 1
ATOM 1786 C C . ASP A 1 246 ? -27.266 15.516 -1.844 1 92.69 246 ASP A C 1
ATOM 1788 O O . ASP A 1 246 ? -26.688 14.445 -1.653 1 92.69 246 ASP A O 1
ATOM 1792 N N . PHE A 1 247 ? -26.734 16.688 -1.795 1 92.38 247 PHE A N 1
ATOM 1793 C CA . PHE A 1 247 ? -25.312 16.797 -1.464 1 92.38 247 PHE A CA 1
ATOM 1794 C C . PHE A 1 247 ? -25.031 16.219 -0.083 1 92.38 247 PHE A C 1
ATOM 1796 O O . PHE A 1 247 ? -24.078 15.461 0.095 1 92.38 247 PHE A O 1
ATOM 1803 N N . ILE A 1 248 ? -25.828 16.484 0.821 1 91.81 248 ILE A N 1
ATOM 1804 C CA . ILE A 1 248 ? -25.688 16.016 2.195 1 91.81 248 ILE A CA 1
ATOM 1805 C C . ILE A 1 248 ? -25.891 14.5 2.25 1 91.81 248 ILE A C 1
ATOM 1807 O O . ILE A 1 248 ? -25.141 13.797 2.918 1 91.81 248 ILE A O 1
ATOM 1811 N N . HIS A 1 249 ? -26.797 14.062 1.522 1 89 249 HIS A N 1
ATOM 1812 C CA . HIS A 1 249 ? -27.109 12.641 1.516 1 89 249 HIS A CA 1
ATOM 1813 C C . HIS A 1 249 ? -26.016 11.836 0.817 1 89 249 HIS A C 1
ATOM 1815 O O . HIS A 1 249 ? -25.656 10.75 1.271 1 89 249 HIS A O 1
ATOM 1821 N N . GLU A 1 250 ? -25.578 12.344 -0.254 1 90.19 250 GLU A N 1
ATOM 1822 C CA . GLU A 1 250 ? -24.547 11.672 -1.027 1 90.19 250 GLU A CA 1
ATOM 1823 C C . GLU A 1 250 ? -23.266 11.492 -0.206 1 90.19 250 GLU A C 1
ATOM 1825 O O . GLU A 1 250 ? -22.5 10.555 -0.427 1 90.19 250 GLU A O 1
ATOM 1830 N N . ARG A 1 251 ? -23.141 12.273 0.761 1 90.44 251 ARG A N 1
ATOM 1831 C CA . ARG A 1 251 ? -21.938 12.227 1.591 1 90.44 251 ARG A CA 1
ATOM 1832 C C . ARG A 1 251 ? -22.219 11.516 2.91 1 90.44 251 ARG A C 1
ATOM 1834 O O . ARG A 1 251 ? -21.344 11.453 3.783 1 90.44 251 ARG A O 1
ATOM 1841 N N . ASP A 1 252 ? -23.422 11.047 3.129 1 88.75 252 ASP A N 1
ATOM 1842 C CA . ASP A 1 252 ? -23.844 10.281 4.293 1 88.75 252 ASP A CA 1
ATOM 1843 C C . ASP A 1 252 ? -23.766 11.125 5.566 1 88.75 252 ASP A C 1
ATOM 1845 O O . ASP A 1 252 ? -23.266 10.656 6.59 1 88.75 252 ASP A O 1
ATOM 1849 N N . TYR A 1 253 ? -24.25 12.406 5.414 1 89.81 253 TYR A N 1
ATOM 1850 C CA . TYR A 1 253 ? -24.203 13.297 6.566 1 89.81 253 TYR A CA 1
ATOM 1851 C C . TYR A 1 253 ? -25.5 13.25 7.348 1 89.81 253 TYR A C 1
ATOM 1853 O O . TYR A 1 253 ? -25.781 14.141 8.156 1 89.81 253 TYR A O 1
ATOM 1861 N N . GLY A 1 254 ? -26.25 12.219 7.129 1 87.75 254 GLY A N 1
ATOM 1862 C CA . GLY A 1 254 ? -27.484 12.07 7.883 1 87.75 254 GLY A CA 1
ATOM 1863 C C . GLY A 1 254 ? -27.266 12 9.383 1 87.75 254 GLY A C 1
ATOM 1864 O O . GLY A 1 254 ? -28 12.617 10.156 1 87.75 254 GLY A O 1
ATOM 1865 N N . THR A 1 255 ? -26.312 11.352 9.734 1 92.31 255 THR A N 1
ATOM 1866 C CA . THR A 1 255 ? -25.984 11.203 11.156 1 92.31 255 THR A CA 1
ATOM 1867 C C . THR A 1 255 ? -25.531 12.539 11.742 1 92.31 255 THR A C 1
ATOM 1869 O O . THR A 1 255 ? -25.766 12.82 12.922 1 92.31 255 THR A O 1
ATOM 1872 N N . GLU A 1 256 ? -25.016 13.344 10.875 1 94.81 256 GLU A N 1
ATOM 1873 C CA . GLU A 1 256 ? -24.547 14.648 11.344 1 94.81 256 GLU A CA 1
ATOM 1874 C C . GLU A 1 256 ? -25.719 15.586 11.617 1 94.81 256 GLU A C 1
ATOM 1876 O O . GLU A 1 256 ? -25.625 16.469 12.469 1 94.81 256 GLU A O 1
ATOM 1881 N N . ILE A 1 257 ? -26.781 15.352 10.945 1 95.56 257 ILE A N 1
ATOM 1882 C CA . ILE A 1 257 ? -27.969 16.156 11.188 1 95.56 257 ILE A CA 1
ATOM 1883 C C . ILE A 1 257 ? -28.5 15.898 12.594 1 95.56 257 ILE A C 1
ATOM 1885 O O . ILE A 1 257 ? -28.859 16.828 13.312 1 95.56 257 ILE A O 1
ATOM 1889 N N . ALA A 1 258 ? -28.5 14.648 12.922 1 95.06 258 ALA A N 1
ATOM 1890 C CA . ALA A 1 258 ? -28.938 14.289 14.273 1 95.06 258 ALA A CA 1
ATOM 1891 C C . ALA A 1 258 ? -27.984 14.875 15.32 1 95.06 258 ALA A C 1
ATOM 1893 O O . ALA A 1 258 ? -28.438 15.383 16.359 1 95.06 258 ALA A O 1
ATOM 1894 N N . ARG A 1 259 ? -26.781 14.812 15.133 1 95.75 259 ARG A N 1
ATOM 1895 C CA . ARG A 1 259 ? -25.797 15.375 16.047 1 95.75 259 ARG A CA 1
ATOM 1896 C C . ARG A 1 259 ? -25.953 16.891 16.156 1 95.75 259 ARG A C 1
ATOM 1898 O O . ARG A 1 259 ? -25.828 17.438 17.25 1 95.75 259 ARG A O 1
ATOM 1905 N N . ALA A 1 260 ? -26.172 17.484 15.016 1 97.25 260 ALA A N 1
ATOM 1906 C CA . ALA A 1 260 ? -26.391 18.938 15.008 1 97.25 260 ALA A CA 1
ATOM 1907 C C . ALA A 1 260 ? -27.625 19.297 15.828 1 97.25 260 ALA A C 1
ATOM 1909 O O . ALA A 1 260 ? -27.625 20.281 16.578 1 97.25 260 ALA A O 1
ATOM 1910 N N . ALA A 1 261 ? -28.625 18.516 15.656 1 97.06 261 ALA A N 1
ATOM 1911 C CA . ALA A 1 261 ? -29.844 18.734 16.422 1 97.06 261 ALA A CA 1
ATOM 1912 C C . ALA A 1 261 ? -29.578 18.641 17.922 1 97.06 261 ALA A C 1
ATOM 1914 O O . ALA A 1 261 ? -30.094 19.438 18.703 1 97.06 261 ALA A O 1
ATOM 1915 N N . ASP A 1 262 ? -28.828 17.703 18.266 1 97.06 262 ASP A N 1
ATOM 1916 C CA . ASP A 1 262 ? -28.469 17.516 19.672 1 97.06 262 ASP A CA 1
ATOM 1917 C C . ASP A 1 262 ? -27.688 18.719 20.188 1 97.06 262 ASP A C 1
ATOM 1919 O O . ASP A 1 262 ? -27.922 19.172 21.312 1 97.06 262 ASP A O 1
ATOM 1923 N N . LEU A 1 263 ? -26.797 19.156 19.422 1 97.31 263 LEU A N 1
ATOM 1924 C CA . LEU A 1 263 ? -25.984 20.312 19.828 1 97.31 263 LEU A CA 1
ATOM 1925 C C . LEU A 1 263 ? -26.844 21.562 19.969 1 97.31 263 LEU A C 1
ATOM 1927 O O . LEU A 1 263 ? -26.672 22.328 20.922 1 97.31 263 LEU A O 1
ATOM 1931 N N . LEU A 1 264 ? -27.75 21.719 19.031 1 97.31 264 LEU A N 1
ATOM 1932 C CA . LEU A 1 264 ? -28.641 22.875 19.078 1 97.31 264 LEU A CA 1
ATOM 1933 C C . LEU A 1 264 ? -29.516 22.828 20.312 1 97.31 264 LEU A C 1
ATOM 1935 O O . LEU A 1 264 ? -29.781 23.875 20.938 1 97.31 264 LEU A O 1
ATOM 1939 N N . ALA A 1 265 ? -29.906 21.688 20.625 1 96.88 265 ALA A N 1
ATOM 1940 C CA . ALA A 1 265 ? -30.75 21.516 21.812 1 96.88 265 ALA A CA 1
ATOM 1941 C C . ALA A 1 265 ? -29.969 21.812 23.078 1 96.88 265 ALA A C 1
ATOM 1943 O O . ALA A 1 265 ? -30.5 22.406 24.016 1 96.88 265 ALA A O 1
ATOM 1944 N N . ALA A 1 266 ? -28.781 21.453 23.156 1 96.5 266 ALA A N 1
ATOM 1945 C CA . ALA A 1 266 ? -27.969 21.547 24.359 1 96.5 266 ALA A CA 1
ATOM 1946 C C . ALA A 1 266 ? -27.312 22.922 24.484 1 96.5 266 ALA A C 1
ATOM 1948 O O . ALA A 1 266 ? -27.031 23.375 25.594 1 96.5 266 ALA A O 1
ATOM 1949 N N . HIS A 1 267 ? -27.062 23.578 23.375 1 96.5 267 HIS A N 1
ATOM 1950 C CA . HIS A 1 267 ? -26.266 24.812 23.391 1 96.5 267 HIS A CA 1
ATOM 1951 C C . HIS A 1 267 ? -26.906 25.891 22.516 1 96.5 267 HIS A C 1
ATOM 1953 O O . HIS A 1 267 ? -26.203 26.578 21.781 1 96.5 267 HIS A O 1
ATOM 1959 N N . ASN A 1 268 ? -28.078 26 22.547 1 90.94 268 ASN A N 1
ATOM 1960 C CA . ASN A 1 268 ? -28.828 26.891 21.672 1 90.94 268 ASN A CA 1
ATOM 1961 C C . ASN A 1 268 ? -28.328 28.328 21.75 1 90.94 268 ASN A C 1
ATOM 1963 O O . ASN A 1 268 ? -28.234 29.016 20.734 1 90.94 268 ASN A O 1
ATOM 1967 N N . ASP A 1 269 ? -27.906 28.766 22.844 1 94 269 ASP A N 1
ATOM 1968 C CA . ASP A 1 269 ? -27.5 30.156 23.047 1 94 269 ASP A CA 1
ATOM 1969 C C . ASP A 1 269 ? -26.109 30.406 22.484 1 94 269 ASP A C 1
ATOM 1971 O O . ASP A 1 269 ? -25.75 31.547 22.172 1 94 269 ASP A O 1
ATOM 1975 N N . ALA A 1 270 ? -25.344 29.359 22.406 1 97.31 270 ALA A N 1
ATOM 1976 C CA . ALA A 1 270 ? -23.953 29.516 22 1 97.31 270 ALA A CA 1
ATOM 1977 C C . ALA A 1 270 ? -23.781 29.312 20.5 1 97.31 270 ALA A C 1
ATOM 1979 O O . ALA A 1 270 ? -22.781 29.703 19.922 1 97.31 270 ALA A O 1
ATOM 1980 N N . LEU A 1 271 ? -24.797 28.703 19.828 1 98.31 271 LEU A N 1
ATOM 1981 C CA . LEU A 1 271 ? -24.719 28.359 18.422 1 98.31 271 LEU A CA 1
ATOM 1982 C C . LEU A 1 271 ? -25.406 29.406 17.562 1 98.31 271 LEU A C 1
ATOM 1984 O O . LEU A 1 271 ? -26.562 29.766 17.812 1 98.31 271 LEU A O 1
ATOM 1988 N N . HIS A 1 272 ? -24.672 29.891 16.578 1 98.56 272 HIS A N 1
ATOM 1989 C CA . HIS A 1 272 ? -25.203 30.859 15.641 1 98.56 272 HIS A CA 1
ATOM 1990 C C . HIS A 1 272 ? -25.344 30.281 14.242 1 98.56 272 HIS A C 1
ATOM 1992 O O . HIS A 1 272 ? -24.359 29.781 13.68 1 98.56 272 HIS A O 1
ATOM 1998 N N . LEU A 1 273 ? -26.547 30.375 13.711 1 98.69 273 LEU A N 1
ATOM 1999 C CA . LEU A 1 273 ? -26.828 29.859 12.375 1 98.69 273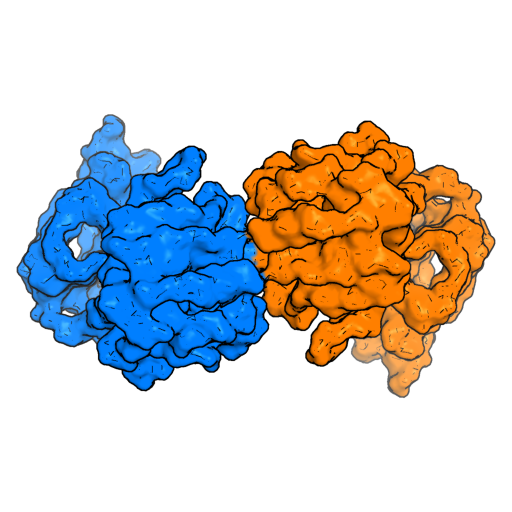 LEU A CA 1
ATOM 2000 C C . LEU A 1 273 ? -27.016 31 11.383 1 98.69 273 LEU A C 1
ATOM 2002 O O . LEU A 1 273 ? -27.375 32.125 11.766 1 98.69 273 LEU A O 1
ATOM 2006 N N . PRO A 1 274 ? -26.812 30.703 10.156 1 98.69 274 PRO A N 1
ATOM 2007 C CA . PRO A 1 274 ? -27.047 31.734 9.148 1 98.69 274 PRO A CA 1
ATOM 2008 C C . PRO A 1 274 ? -28.516 32.188 9.094 1 98.69 274 PRO A C 1
ATOM 2010 O O . PRO A 1 274 ? -29.422 31.359 9.242 1 98.69 274 PRO A O 1
ATOM 2013 N N . VAL A 1 275 ? -28.656 33.5 8.781 1 98.56 275 VAL A N 1
ATOM 2014 C CA . VAL A 1 275 ? -30 34.031 8.641 1 98.56 275 VAL A CA 1
ATOM 2015 C C . VAL A 1 275 ? -30.328 34.219 7.156 1 98.56 275 VAL A C 1
ATOM 2017 O O . VAL A 1 275 ? -31.5 34.406 6.793 1 98.56 275 VAL A O 1
ATOM 2020 N N . ASP A 1 276 ? -29.328 34.156 6.371 1 98.69 276 ASP A N 1
ATOM 2021 C CA . ASP A 1 276 ? -29.484 34.156 4.922 1 98.69 276 ASP A CA 1
ATOM 2022 C C . ASP A 1 276 ? -28.375 33.344 4.246 1 98.69 276 ASP A C 1
ATOM 2024 O O . ASP A 1 276 ? -27.344 33.094 4.855 1 98.69 276 ASP A O 1
ATOM 2028 N N . VAL A 1 277 ? -28.688 32.906 2.996 1 98.62 277 VAL A N 1
ATOM 2029 C CA . VAL A 1 277 ? -27.75 32.062 2.229 1 98.62 277 VAL A CA 1
ATOM 2030 C C . VAL A 1 277 ? -27.641 32.594 0.802 1 98.62 277 VAL A C 1
ATOM 2032 O O . VAL A 1 277 ? -28.391 33.5 0.413 1 98.62 277 VAL A O 1
ATOM 2035 N N . ALA A 1 278 ? -26.672 32.125 0.127 1 98.5 278 ALA A N 1
ATOM 2036 C CA . ALA A 1 278 ? -26.469 32.531 -1.254 1 98.5 278 ALA A CA 1
ATOM 2037 C C . ALA A 1 278 ? -26.562 31.359 -2.219 1 98.5 278 ALA A C 1
ATOM 2039 O O . ALA A 1 278 ? -26.016 30.297 -1.95 1 98.5 278 ALA A O 1
ATOM 2040 N N . VAL A 1 279 ? -27.297 31.562 -3.33 1 97.94 279 VAL A N 1
ATOM 2041 C CA . VAL A 1 279 ? -27.438 30.594 -4.406 1 97.94 279 VAL A CA 1
ATOM 2042 C C . VAL A 1 279 ? -27.109 31.25 -5.746 1 97.94 279 VAL A C 1
ATOM 2044 O O . VAL A 1 279 ? -26.828 32.438 -5.805 1 97.94 279 VAL A O 1
ATOM 2047 N N . GLU A 1 280 ? -26.969 30.422 -6.734 1 96.5 280 GLU A N 1
ATOM 2048 C CA . GLU A 1 280 ? -26.828 30.953 -8.086 1 96.5 280 GLU A CA 1
ATOM 2049 C C . GLU A 1 280 ? -28.156 30.922 -8.836 1 96.5 280 GLU A C 1
ATOM 2051 O O . GLU A 1 280 ? -28.812 29.891 -8.914 1 96.5 280 GLU A O 1
ATOM 2056 N N . ARG A 1 281 ? -28.656 32.062 -9.242 1 93.31 281 ARG A N 1
ATOM 2057 C CA . ARG A 1 281 ? -29.859 32.219 -10.055 1 93.31 281 ARG A CA 1
ATOM 2058 C C . ARG A 1 281 ? -29.562 33 -11.336 1 93.31 281 ARG A C 1
ATOM 2060 O O . ARG A 1 281 ? -29.125 34.156 -11.281 1 93.31 281 ARG A O 1
ATOM 2067 N N . ASP A 1 282 ? -29.688 32.375 -12.438 1 92.62 282 ASP A N 1
ATOM 2068 C CA . ASP A 1 282 ? -29.469 32.938 -13.758 1 92.62 282 ASP A CA 1
ATOM 2069 C C . ASP A 1 282 ? -28.047 33.469 -13.898 1 92.62 282 ASP A C 1
ATOM 2071 O O . ASP A 1 282 ? -27.844 34.594 -14.367 1 92.62 282 ASP A O 1
ATOM 2075 N N . GLY A 1 283 ? -27.125 32.812 -13.414 1 93.69 283 GLY A N 1
ATOM 2076 C CA . GLY A 1 283 ? -25.719 33.094 -13.57 1 93.69 283 GLY A CA 1
ATOM 2077 C C . GLY A 1 283 ? -25.219 34.156 -12.594 1 93.69 283 GLY A C 1
ATOM 2078 O O . GLY A 1 283 ? -24.062 34.562 -12.656 1 93.69 283 GLY A O 1
ATOM 2079 N N . ALA A 1 284 ? -26.141 34.531 -11.641 1 96.12 284 ALA A N 1
ATOM 2080 C CA . ALA A 1 284 ? -25.766 35.562 -10.695 1 96.12 284 ALA A CA 1
ATOM 2081 C C . ALA A 1 284 ? -25.984 35.094 -9.258 1 96.12 284 ALA A C 1
ATOM 2083 O O . ALA A 1 284 ? -26.797 34.219 -8.992 1 96.12 284 ALA A O 1
ATOM 2084 N N . ARG A 1 285 ? -25.219 35.75 -8.391 1 97.38 285 ARG A N 1
ATOM 2085 C CA . ARG A 1 285 ? -25.391 35.5 -6.961 1 97.38 285 ARG A CA 1
ATOM 2086 C C . ARG A 1 285 ? -26.719 36.062 -6.465 1 97.38 285 ARG A C 1
ATOM 2088 O O . ARG A 1 285 ? -27.094 37.188 -6.785 1 97.38 285 ARG A O 1
ATOM 2095 N N . CYS A 1 286 ? -27.469 35.25 -5.824 1 97.56 286 CYS A N 1
ATOM 2096 C CA . CYS A 1 286 ? -28.734 35.625 -5.219 1 97.56 286 CYS A CA 1
ATOM 2097 C C . CYS A 1 286 ? -28.781 35.219 -3.746 1 97.56 286 CYS A C 1
ATOM 2099 O O . CYS A 1 286 ? -28.484 34.094 -3.395 1 97.56 286 CYS A O 1
ATOM 2101 N N . GLU A 1 287 ? -29.109 36.188 -2.92 1 98.06 287 GLU A N 1
ATOM 2102 C CA . GLU A 1 287 ? -29.188 35.906 -1.488 1 98.06 287 GLU A CA 1
ATOM 2103 C C . GLU A 1 287 ? -30.625 35.719 -1.033 1 98.06 287 GLU A C 1
ATOM 2105 O O . GLU A 1 287 ? -31.531 36.438 -1.466 1 98.06 287 GLU A O 1
ATOM 2110 N N . LEU A 1 288 ? -30.797 34.656 -0.294 1 97.94 288 LEU A N 1
ATOM 2111 C CA . LEU A 1 288 ? -32.125 34.281 0.221 1 97.94 288 LEU A CA 1
ATOM 2112 C C . LEU A 1 288 ? -32.125 34.25 1.746 1 97.94 288 LEU A C 1
ATOM 2114 O O . LEU A 1 288 ? -31.203 33.688 2.354 1 97.94 288 LEU A O 1
ATOM 2118 N N . SER A 1 289 ? -33.188 34.938 2.328 1 97.94 289 SER A N 1
ATOM 2119 C CA . SER A 1 289 ? -33.375 34.719 3.756 1 97.94 289 SER A CA 1
ATOM 2120 C C . SER A 1 289 ? -33.688 33.25 4.051 1 97.94 289 SER A C 1
ATOM 2122 O O . SER A 1 289 ? -34.312 32.562 3.234 1 97.94 289 SER A O 1
ATOM 2124 N N . THR A 1 290 ? -33.25 32.75 5.273 1 97.19 290 THR A N 1
ATOM 2125 C CA . THR A 1 290 ? -33.562 31.359 5.609 1 97.19 290 THR A CA 1
ATOM 2126 C C . THR A 1 290 ? -35.062 31.125 5.68 1 97.19 290 THR A C 1
ATOM 2128 O O . THR A 1 290 ? -35.5 30 5.473 1 97.19 290 THR A O 1
ATOM 2131 N N . ASP A 1 291 ? -35.812 32.188 5.844 1 95.19 291 ASP A N 1
ATOM 2132 C CA . ASP A 1 291 ? -37.281 32.094 5.875 1 95.19 291 ASP A CA 1
ATOM 2133 C C . ASP A 1 291 ? -37.844 31.906 4.473 1 95.19 291 ASP A C 1
ATOM 2135 O O . ASP A 1 291 ? -39 31.5 4.309 1 95.19 291 ASP A O 1
ATOM 2139 N N . ALA A 1 292 ? -37.062 32.188 3.496 1 95.44 292 ALA A N 1
ATOM 2140 C CA . ALA A 1 292 ? -37.5 32.125 2.111 1 95.44 292 ALA A CA 1
ATOM 2141 C C . ALA A 1 292 ? -37.094 30.781 1.477 1 95.44 292 ALA A C 1
ATOM 2143 O O . ALA A 1 292 ? -37.375 30.547 0.297 1 95.44 292 ALA A O 1
ATOM 2144 N N . LEU A 1 293 ? -36.656 29.875 2.225 1 95.44 293 LEU A N 1
ATOM 2145 C CA . LEU A 1 293 ? -36.219 28.594 1.711 1 95.44 293 LEU A CA 1
ATOM 2146 C C . LEU A 1 293 ? -37.375 27.625 1.577 1 95.44 293 LEU A C 1
ATOM 2148 O O . LEU A 1 293 ? -38.375 27.734 2.307 1 95.44 293 LEU A O 1
ATOM 2152 N N . PRO A 1 294 ? -37.219 26.766 0.623 1 96.06 294 PRO A N 1
ATOM 2153 C CA . PRO A 1 294 ? -36.062 26.281 -0.132 1 96.06 294 PRO A CA 1
ATOM 2154 C C . PRO A 1 294 ? -35.812 27.094 -1.397 1 96.06 294 PRO A C 1
ATOM 2156 O O . PRO A 1 294 ? -36.688 27.828 -1.854 1 96.06 294 PRO A O 1
ATOM 2159 N N . PRO A 1 295 ? -34.594 27 -1.919 1 94.94 295 PRO A N 1
ATOM 2160 C CA . PRO A 1 295 ? -34.312 27.656 -3.197 1 94.94 295 PRO A CA 1
ATOM 2161 C C . PRO A 1 295 ? -35.125 27.062 -4.355 1 94.94 295 PRO A C 1
ATOM 2163 O O . PRO A 1 295 ? -35.812 26.047 -4.18 1 94.94 295 PRO A O 1
ATOM 2166 N N . ALA A 1 296 ? -34.969 27.781 -5.469 1 90.5 296 ALA A N 1
ATOM 2167 C CA . ALA A 1 296 ? -35.75 27.344 -6.625 1 90.5 296 ALA A CA 1
ATOM 2168 C C . ALA A 1 296 ? -34.969 26.312 -7.441 1 90.5 296 ALA A C 1
ATOM 2170 O O . ALA A 1 296 ? -33.75 26.391 -7.574 1 90.5 296 ALA A O 1
ATOM 2171 N N . GLY A 1 297 ? -35.719 25.359 -7.953 1 89 297 GLY A N 1
ATOM 2172 C CA . GLY A 1 297 ? -35.188 24.391 -8.906 1 89 297 GLY A CA 1
ATOM 2173 C C . GLY A 1 297 ? -34 23.625 -8.359 1 89 297 GLY A C 1
ATOM 2174 O O . GLY A 1 297 ? -34.062 23.047 -7.277 1 89 297 GLY A O 1
ATOM 2175 N N . ASP A 1 298 ? -32.906 23.797 -9.164 1 89.12 298 ASP A N 1
ATOM 2176 C CA . ASP A 1 298 ? -31.688 23.031 -8.852 1 89.12 298 ASP A CA 1
ATOM 2177 C C . ASP A 1 298 ? -30.641 23.938 -8.188 1 89.12 298 ASP A C 1
ATOM 2179 O O . ASP A 1 298 ? -29.453 23.609 -8.203 1 89.12 298 ASP A O 1
ATOM 2183 N N . GLU A 1 299 ? -31.203 25.078 -7.613 1 94.38 299 GLU A N 1
ATOM 2184 C CA . GLU A 1 299 ? -30.297 26 -6.926 1 94.38 299 GLU A CA 1
ATOM 2185 C C . GLU A 1 299 ? -29.75 25.375 -5.641 1 94.38 299 GLU A C 1
ATOM 2187 O O . GLU A 1 299 ? -30.516 24.859 -4.824 1 94.38 299 GLU A O 1
ATOM 2192 N N . ALA A 1 300 ? -28.484 25.344 -5.516 1 96 300 ALA A N 1
ATOM 2193 C CA . ALA A 1 300 ? -27.844 24.844 -4.297 1 96 300 ALA A CA 1
ATOM 2194 C C . ALA A 1 300 ? -27.328 26 -3.436 1 96 300 ALA A C 1
ATOM 2196 O O . ALA A 1 300 ? -26.891 27.031 -3.959 1 96 300 ALA A O 1
ATOM 2197 N N . VAL A 1 301 ? -27.469 25.875 -2.131 1 97.62 301 VAL A N 1
ATOM 2198 C CA . VAL A 1 301 ? -26.891 26.844 -1.209 1 97.62 301 VAL A CA 1
ATOM 2199 C C . VAL A 1 301 ? -25.375 26.719 -1.221 1 97.62 301 VAL A C 1
ATOM 2201 O O . VAL A 1 301 ? -24.812 25.719 -0.758 1 97.62 301 VAL A O 1
ATOM 2204 N N . CYS A 1 302 ? -24.688 27.781 -1.671 1 97.94 302 CYS A N 1
ATOM 2205 C CA . CYS A 1 302 ? -23.25 27.656 -1.932 1 97.94 302 CYS A CA 1
ATOM 2206 C C . CYS A 1 302 ? -22.453 28.609 -1.046 1 97.94 302 CYS A C 1
ATOM 2208 O O . CYS A 1 302 ? -21.219 28.562 -1.035 1 97.94 302 CYS A O 1
ATOM 2210 N N . ASP A 1 303 ? -23.125 29.438 -0.289 1 98.5 303 ASP A N 1
ATOM 2211 C CA . ASP A 1 303 ? -22.484 30.406 0.596 1 98.5 303 ASP A CA 1
ATOM 2212 C C . ASP A 1 303 ? -23.484 31 1.584 1 98.5 303 ASP A C 1
ATOM 2214 O O . ASP A 1 303 ? -24.688 30.766 1.479 1 98.5 303 ASP A O 1
ATOM 2218 N N . ILE A 1 304 ? -22.953 31.672 2.59 1 98.75 304 ILE A N 1
ATOM 2219 C CA . ILE A 1 304 ? -23.812 32.438 3.479 1 98.75 304 ILE A CA 1
ATOM 2220 C C . ILE A 1 304 ? -24.094 33.812 2.871 1 98.75 304 ILE A C 1
ATOM 2222 O O . ILE A 1 304 ? -23.344 34.281 1.997 1 98.75 304 ILE A O 1
ATOM 2226 N N . GLY A 1 305 ? -25.172 34.375 3.326 1 98.56 305 GLY A N 1
ATOM 2227 C CA . GLY A 1 305 ? -25.547 35.688 2.822 1 98.56 305 GLY A CA 1
ATOM 2228 C C . GLY A 1 305 ? -24.906 36.844 3.592 1 98.56 305 GLY A C 1
ATOM 2229 O O . GLY A 1 305 ? -24.25 36.625 4.613 1 98.56 305 GLY A O 1
ATOM 2230 N N . SER A 1 306 ? -25.141 38.125 3.057 1 98.56 306 SER A N 1
ATOM 2231 C CA . SER A 1 306 ? -24.531 39.312 3.609 1 98.56 306 SER A CA 1
ATOM 2232 C C . SER A 1 306 ? -25.047 39.594 5.012 1 98.56 306 SER A C 1
ATOM 2234 O O . SER A 1 306 ? -24.328 40.125 5.855 1 98.56 306 SER A O 1
ATOM 2236 N N . ASP A 1 307 ? -26.297 39.281 5.297 1 98.69 307 ASP A N 1
ATOM 2237 C CA . ASP A 1 307 ? -26.844 39.5 6.633 1 98.69 307 ASP A CA 1
ATOM 2238 C C . ASP A 1 307 ? -26.156 38.625 7.66 1 98.69 307 ASP A C 1
ATOM 2240 O O . ASP A 1 307 ? -25.906 39.031 8.789 1 98.69 307 ASP A O 1
ATOM 2244 N N . THR A 1 308 ? -25.938 37.438 7.246 1 98.81 308 THR A N 1
ATOM 2245 C CA . THR A 1 308 ? -25.219 36.5 8.117 1 98.81 308 THR A CA 1
ATOM 2246 C C . THR A 1 308 ? -23.797 37 8.367 1 98.81 308 THR A C 1
ATOM 2248 O O . THR A 1 308 ? -23.312 36.969 9.5 1 98.81 308 THR A O 1
ATOM 2251 N N . VAL A 1 309 ? -23.125 37.469 7.309 1 98.81 309 VAL A N 1
ATOM 2252 C CA . VAL A 1 309 ? -21.766 38 7.441 1 98.81 309 VAL A CA 1
ATOM 2253 C C . VAL A 1 309 ? -21.734 39.125 8.461 1 98.81 309 VAL A C 1
ATOM 2255 O O . VAL A 1 309 ? -20.859 39.188 9.328 1 98.81 309 VAL A O 1
ATOM 2258 N N . ASP A 1 310 ? -22.688 40 8.359 1 98.62 310 ASP A N 1
ATOM 2259 C CA . ASP A 1 310 ? -22.766 41.125 9.281 1 98.62 310 ASP A CA 1
ATOM 2260 C C . ASP A 1 310 ? -23.016 40.656 10.711 1 98.62 310 ASP A C 1
ATOM 2262 O O . ASP A 1 310 ? -22.359 41.125 11.648 1 98.62 310 ASP A O 1
ATOM 2266 N N . ALA A 1 311 ? -23.922 39.781 10.852 1 98.69 311 ALA A N 1
ATOM 2267 C CA . ALA A 1 311 ? -24.219 39.25 12.18 1 98.69 311 ALA A CA 1
ATOM 2268 C C . ALA A 1 311 ? -23.016 38.562 12.797 1 98.69 311 ALA A C 1
ATOM 2270 O O . ALA A 1 311 ? -22.734 38.719 13.984 1 98.69 311 ALA A O 1
ATOM 2271 N N . TYR A 1 312 ? -22.375 37.75 12.016 1 98.88 312 TYR A N 1
ATOM 2272 C CA . TYR A 1 312 ? -21.203 37.062 12.5 1 98.88 312 TYR A CA 1
ATOM 2273 C C . TYR A 1 312 ? -20.078 38.031 12.828 1 98.88 312 TYR A C 1
ATOM 2275 O O . TYR A 1 312 ? -19.344 37.844 13.812 1 98.88 312 TYR A O 1
ATOM 2283 N N . ALA A 1 313 ? -19.938 39.031 11.984 1 98.69 313 ALA A N 1
ATOM 2284 C CA . ALA A 1 313 ? -18.922 40.031 12.242 1 98.69 313 ALA A CA 1
ATOM 2285 C C . ALA A 1 313 ? -19.141 40.719 13.594 1 98.69 313 ALA A C 1
ATOM 2287 O O . ALA A 1 313 ? -18.188 41.062 14.305 1 98.69 313 ALA A O 1
ATOM 2288 N N . ASP A 1 314 ? -20.344 40.906 13.93 1 98.62 314 ASP A N 1
ATOM 2289 C CA . ASP A 1 314 ? -20.672 41.531 15.219 1 98.62 314 ASP A CA 1
ATOM 2290 C C . ASP A 1 314 ? -20.219 40.625 16.375 1 98.62 314 ASP A C 1
ATOM 2292 O O . ASP A 1 314 ? -19.656 41.125 17.359 1 98.62 314 ASP A O 1
ATOM 2296 N N . VAL A 1 315 ? -20.5 39.375 16.297 1 98.62 315 VAL A N 1
ATOM 2297 C CA . VAL A 1 315 ? -20.094 38.438 17.328 1 98.62 315 VAL A CA 1
ATOM 2298 C C . VAL A 1 315 ? -18.562 38.375 17.422 1 98.62 315 VAL A C 1
ATOM 2300 O O . VAL A 1 315 ? -18 38.375 18.516 1 98.62 315 VAL A O 1
ATOM 2303 N N . LEU A 1 316 ? -17.922 38.375 16.281 1 98.75 316 LEU A N 1
ATOM 2304 C CA . LEU A 1 316 ? -16.469 38.312 16.219 1 98.75 316 LEU A CA 1
ATOM 2305 C C . LEU A 1 316 ? -15.844 39.562 16.812 1 98.75 316 LEU A C 1
ATOM 2307 O O . LEU A 1 316 ? -14.82 39.5 17.484 1 98.75 316 LEU A O 1
ATOM 2311 N N . ALA A 1 317 ? -16.469 40.719 16.578 1 98.19 317 ALA A N 1
ATOM 2312 C CA . ALA A 1 317 ? -15.969 41.969 17.109 1 98.19 317 ALA A CA 1
ATOM 2313 C C . ALA A 1 317 ? -15.961 41.969 18.641 1 98.19 317 ALA A C 1
ATOM 2315 O O . ALA A 1 317 ? -15.133 42.625 19.266 1 98.19 317 ALA A O 1
ATOM 2316 N N . ASP A 1 318 ? -16.844 41.188 19.172 1 98.12 318 ASP A N 1
ATOM 2317 C CA . ASP A 1 318 ? -16.969 41.125 20.625 1 98.12 318 ASP A CA 1
ATOM 2318 C C . ASP A 1 318 ? -16.141 40 21.203 1 98.12 318 ASP A C 1
ATOM 2320 O O . ASP A 1 318 ? -16.188 39.719 22.406 1 98.12 318 ASP A O 1
ATOM 2324 N N . SER A 1 319 ? -15.422 39.344 20.422 1 98.38 319 SER A N 1
ATOM 2325 C CA . SER A 1 319 ? -14.633 38.188 20.859 1 98.38 319 SER A CA 1
ATOM 2326 C C . SER A 1 319 ? -13.195 38.594 21.172 1 98.38 319 SER A C 1
ATOM 2328 O O . SER A 1 319 ? -12.672 39.531 20.578 1 98.38 319 SER A O 1
ATOM 2330 N N . GLU A 1 320 ? -12.562 37.906 22.141 1 98.38 320 GLU A N 1
ATOM 2331 C CA . GLU A 1 320 ? -11.148 38.094 22.469 1 98.38 320 GLU A CA 1
ATOM 2332 C C . GLU A 1 320 ? -10.273 37.062 21.781 1 98.38 320 GLU A C 1
ATOM 2334 O O . GLU A 1 320 ? -9.086 37.281 21.547 1 98.38 320 GLU A O 1
ATOM 2339 N N . THR A 1 321 ? -10.852 35.906 21.578 1 98.06 321 THR A N 1
ATOM 2340 C CA . THR A 1 321 ? -10.195 34.812 20.891 1 98.06 321 THR A CA 1
ATOM 2341 C C . THR A 1 321 ? -11.102 34.25 19.812 1 98.06 321 THR A C 1
ATOM 2343 O O . THR A 1 321 ? -12.305 34.094 20.031 1 98.06 321 THR A O 1
ATOM 2346 N N . VAL A 1 322 ? -10.469 33.938 18.672 1 98.25 322 VAL A N 1
ATOM 2347 C CA . VAL A 1 322 ? -11.25 33.312 17.609 1 98.25 322 VAL A CA 1
ATOM 2348 C C . VAL A 1 322 ? -10.477 32.125 17.047 1 98.25 322 VAL A C 1
ATOM 2350 O O . VAL A 1 322 ? -9.258 32.188 16.891 1 98.25 322 VAL A O 1
ATOM 2353 N N . VAL A 1 323 ? -11.156 30.984 16.859 1 97.06 323 VAL A N 1
ATOM 2354 C CA . VAL A 1 323 ? -10.641 29.812 16.172 1 97.06 323 VAL A CA 1
ATOM 2355 C C . VAL A 1 323 ? -11.438 29.578 14.891 1 97.06 323 VAL A C 1
ATOM 2357 O O . VAL A 1 323 ? -12.664 29.438 14.93 1 97.06 323 VAL A O 1
ATOM 2360 N N . VAL A 1 324 ? -10.766 29.594 13.812 1 96.94 324 VAL A N 1
ATOM 2361 C CA . VAL A 1 324 ? -11.445 29.469 12.531 1 96.94 324 VAL A CA 1
ATOM 2362 C C . VAL A 1 324 ? -11.086 28.125 11.891 1 96.94 324 VAL A C 1
ATOM 2364 O O . VAL A 1 324 ? -9.914 27.781 11.766 1 96.94 324 VAL A O 1
ATOM 2367 N N . ASN A 1 325 ? -12.125 27.344 11.516 1 94.62 325 ASN A N 1
ATOM 2368 C CA . ASN A 1 325 ? -11.938 26.031 10.891 1 94.62 325 ASN A CA 1
ATOM 2369 C C . ASN A 1 325 ? -12.945 25.797 9.773 1 94.62 325 ASN A C 1
ATOM 2371 O O . ASN A 1 325 ? -13.984 25.172 9.984 1 94.62 325 ASN A O 1
ATOM 2375 N N . GLY A 1 326 ? -12.516 26.219 8.57 1 94.44 326 GLY A N 1
ATOM 2376 C CA . GLY A 1 326 ? -13.344 25.922 7.406 1 94.44 326 GLY A CA 1
ATOM 2377 C C . GLY A 1 326 ? -13.938 27.172 6.766 1 94.44 326 GLY A C 1
ATOM 2378 O O . GLY A 1 326 ? -14.312 28.109 7.465 1 94.44 326 GLY A O 1
ATOM 2379 N N . PRO A 1 327 ? -14.141 27.141 5.43 1 97.06 327 PRO A N 1
ATOM 2380 C CA . PRO A 1 327 ? -14.703 28.281 4.707 1 97.06 327 PRO A CA 1
ATOM 2381 C C . PRO A 1 327 ? -16.234 28.344 4.797 1 97.06 327 PRO A C 1
ATOM 2383 O O . PRO A 1 327 ? -16.875 27.344 5.164 1 97.06 327 PRO A O 1
ATOM 2386 N N . ALA A 1 328 ? -16.781 29.5 4.434 1 98.25 328 ALA A N 1
ATOM 2387 C CA . ALA A 1 328 ? -18.219 29.75 4.551 1 98.25 328 ALA A CA 1
ATOM 2388 C C . ALA A 1 328 ? -18.953 29.312 3.287 1 98.25 328 ALA A C 1
ATOM 2390 O O . ALA A 1 328 ? -20.172 29.125 3.305 1 98.25 328 ALA A O 1
ATOM 2391 N N . GLY A 1 329 ? -18.25 29.188 2.254 1 97.06 329 GLY A N 1
ATOM 2392 C CA . GLY A 1 329 ? -18.828 28.797 0.979 1 97.06 329 GLY A CA 1
ATOM 2393 C C . GLY A 1 329 ? -17.797 28.25 0.004 1 97.06 329 GLY A C 1
ATOM 2394 O O . GLY A 1 329 ? -16.688 27.875 0.401 1 97.06 329 GLY A O 1
ATOM 2395 N N . VAL A 1 330 ? -18.312 28.047 -1.299 1 96.81 330 VAL A N 1
ATOM 2396 C CA . VAL A 1 330 ? -17.422 27.625 -2.377 1 96.81 330 VAL A CA 1
ATOM 2397 C C . VAL A 1 330 ? -16.547 28.797 -2.799 1 96.81 330 VAL A C 1
ATOM 2399 O O . VAL A 1 330 ? -16.734 29.391 -3.867 1 96.81 330 VAL A O 1
ATOM 2402 N N . PHE A 1 331 ? -15.508 29.062 -1.975 1 96.25 331 PHE A N 1
ATOM 2403 C CA . PHE A 1 331 ? -14.742 30.297 -2.084 1 96.25 331 PHE A CA 1
ATOM 2404 C C . PHE A 1 331 ? -13.922 30.312 -3.367 1 96.25 331 PHE A C 1
ATOM 2406 O O . PHE A 1 331 ? -13.438 31.375 -3.789 1 96.25 331 PHE A O 1
ATOM 2413 N N . GLU A 1 332 ? -13.703 29.156 -3.984 1 94.12 332 GLU A N 1
ATOM 2414 C CA . GLU A 1 332 ? -12.977 29.062 -5.246 1 94.12 332 GLU A CA 1
ATOM 2415 C C . GLU A 1 332 ? -13.773 29.688 -6.391 1 94.12 332 GLU A C 1
ATOM 2417 O O . GLU A 1 332 ? -13.219 30.016 -7.434 1 94.12 332 GLU A O 1
ATOM 2422 N N . ASP A 1 333 ? -15.078 29.766 -6.223 1 95.56 333 ASP A N 1
ATOM 2423 C CA . ASP A 1 333 ? -15.977 30.422 -7.156 1 95.56 333 ASP A CA 1
ATOM 2424 C C . ASP A 1 333 ? -16.219 31.875 -6.738 1 95.56 333 ASP A C 1
ATOM 2426 O O . ASP A 1 333 ? -16.75 32.125 -5.656 1 95.56 333 ASP A O 1
ATOM 2430 N N . ASP A 1 334 ? -15.969 32.75 -7.641 1 96.06 334 ASP A N 1
ATOM 2431 C CA . ASP A 1 334 ? -16.078 34.188 -7.336 1 96.06 334 ASP A CA 1
ATOM 2432 C C . ASP A 1 334 ? -17.5 34.531 -6.902 1 96.06 334 ASP A C 1
ATOM 2434 O O . ASP A 1 334 ? -17.703 35.438 -6.082 1 96.06 334 ASP A O 1
ATOM 2438 N N . LEU A 1 335 ? -18.422 33.781 -7.395 1 96.69 335 LEU A N 1
ATOM 2439 C CA . LEU A 1 335 ? -19.828 34.031 -7.059 1 96.69 335 LEU A CA 1
ATOM 2440 C C . LEU A 1 335 ? -20.094 33.75 -5.586 1 96.69 335 LEU A C 1
ATOM 2442 O O . LEU A 1 335 ? -21.047 34.281 -5.012 1 96.69 335 LEU A O 1
ATOM 2446 N N . PHE A 1 336 ? -19.266 33 -5.004 1 98 336 PHE A N 1
ATOM 2447 C CA . PHE A 1 336 ? -19.578 32.531 -3.658 1 98 336 PHE A CA 1
ATOM 2448 C C . PHE A 1 336 ? -18.375 32.75 -2.73 1 98 336 PHE A C 1
ATOM 2450 O O . PHE A 1 336 ? -18.156 31.953 -1.801 1 98 336 PHE A O 1
ATOM 2457 N N . ALA A 1 337 ? -17.562 33.781 -3.021 1 97.69 337 ALA A N 1
ATOM 2458 C CA . ALA A 1 337 ? -16.359 34.062 -2.25 1 97.69 337 ALA A CA 1
ATOM 2459 C C . ALA A 1 337 ? -16.656 35.031 -1.108 1 97.69 337 ALA A C 1
ATOM 2461 O O . ALA A 1 337 ? -15.914 35.125 -0.132 1 97.69 337 ALA A O 1
ATOM 2462 N N . ASP A 1 338 ? -17.812 35.719 -1.122 1 97.62 338 ASP A N 1
ATOM 2463 C CA . ASP A 1 338 ? -18.094 36.844 -0.241 1 97.62 338 ASP A CA 1
ATOM 2464 C C . ASP A 1 338 ? -18.25 36.375 1.206 1 97.62 338 ASP A C 1
ATOM 2466 O O . ASP A 1 338 ? -17.797 37.062 2.131 1 97.62 338 ASP A O 1
ATOM 2470 N N . GLY A 1 339 ? -18.922 35.344 1.39 1 98.44 339 GLY A N 1
ATOM 2471 C CA . GLY A 1 339 ? -19.125 34.844 2.74 1 98.44 339 GLY A CA 1
ATOM 2472 C C . GLY A 1 339 ? -17.828 34.531 3.457 1 98.44 339 GLY A C 1
ATOM 2473 O O . GLY A 1 339 ? -17.594 35 4.57 1 98.44 339 GLY A O 1
ATOM 2474 N N . THR A 1 340 ? -17 33.719 2.811 1 98.56 340 THR A N 1
ATOM 2475 C CA . THR A 1 340 ? -15.711 33.344 3.377 1 98.56 340 THR A CA 1
ATOM 2476 C C . THR A 1 340 ? -14.852 34.594 3.627 1 98.56 340 THR A C 1
ATOM 2478 O O . THR A 1 340 ? -14.305 34.75 4.719 1 98.56 340 THR A O 1
ATOM 2481 N N . ARG A 1 341 ? -14.773 35.469 2.648 1 98.06 341 ARG A N 1
ATOM 2482 C CA . ARG A 1 341 ? -13.953 36.656 2.768 1 98.06 341 ARG A CA 1
ATOM 2483 C C . ARG A 1 341 ? -14.438 37.562 3.918 1 98.06 341 ARG A C 1
ATOM 2485 O O . ARG A 1 341 ? -13.641 38 4.738 1 98.06 341 ARG A O 1
ATOM 2492 N N . GLY A 1 342 ? -15.719 37.75 3.979 1 98.38 342 GLY A N 1
ATOM 2493 C CA . GLY A 1 342 ? -16.297 38.625 5.008 1 98.38 342 GLY A CA 1
ATOM 2494 C C . GLY A 1 342 ? -16.047 38.094 6.414 1 98.38 342 GLY A C 1
ATOM 2495 O O . GLY A 1 342 ? -15.602 38.844 7.285 1 98.38 342 GLY A O 1
ATOM 2496 N N . VAL A 1 343 ? -16.312 36.875 6.613 1 98.69 343 VAL A N 1
ATOM 2497 C CA . VAL A 1 343 ? -16.156 36.281 7.941 1 98.69 343 VAL A CA 1
ATOM 2498 C C . VAL A 1 343 ? -14.688 36.219 8.328 1 98.69 343 VAL A C 1
ATOM 2500 O O . VAL A 1 343 ? -14.328 36.531 9.469 1 98.69 343 VAL A O 1
ATOM 2503 N N . PHE A 1 344 ? -13.789 35.812 7.414 1 98.38 344 PHE A N 1
ATOM 2504 C CA . PHE A 1 344 ? -12.359 35.688 7.707 1 98.38 344 PHE A CA 1
ATOM 2505 C C . PHE A 1 344 ? -11.75 37.062 7.977 1 98.38 344 PHE A C 1
ATOM 2507 O O . PHE A 1 344 ? -10.883 37.219 8.844 1 98.38 344 PHE A O 1
ATOM 2514 N N . ASP A 1 345 ? -12.227 38.094 7.227 1 98.06 345 ASP A N 1
ATOM 2515 C CA . ASP A 1 345 ? -11.758 39.438 7.492 1 98.06 345 ASP A CA 1
ATOM 2516 C C . ASP A 1 345 ? -12.109 39.875 8.914 1 98.06 345 ASP A C 1
ATOM 2518 O O . ASP A 1 345 ? -11.266 40.438 9.625 1 98.06 345 ASP A O 1
ATOM 2522 N N . ALA A 1 346 ? -13.305 39.625 9.281 1 98.44 346 ALA A N 1
ATOM 2523 C CA . ALA A 1 346 ? -13.75 39.969 10.633 1 98.44 346 ALA A CA 1
ATOM 2524 C C . ALA A 1 346 ? -12.961 39.188 11.68 1 98.44 346 ALA A C 1
ATOM 2526 O O . ALA A 1 346 ? -12.562 39.75 12.703 1 98.44 346 ALA A O 1
ATOM 2527 N N . ALA A 1 347 ? -12.75 37.969 11.438 1 98.38 347 ALA A N 1
ATOM 2528 C CA . ALA A 1 347 ? -12.031 37.094 12.375 1 98.38 347 ALA A CA 1
ATOM 2529 C C . ALA A 1 347 ? -10.578 37.531 12.516 1 98.38 347 ALA A C 1
ATOM 2531 O O . ALA A 1 347 ? -9.992 37.438 13.602 1 98.38 347 ALA A O 1
ATOM 2532 N N . SER A 1 348 ? -9.969 38 11.414 1 97.81 348 SER A N 1
ATOM 2533 C CA . SER A 1 348 ? -8.555 38.344 11.383 1 97.81 348 SER A CA 1
ATOM 2534 C C . SER A 1 348 ? -8.281 39.594 12.211 1 97.81 348 SER A C 1
ATOM 2536 O O . SER A 1 348 ? -7.129 39.875 12.539 1 97.81 348 SER A O 1
ATOM 2538 N N . GLU A 1 349 ? -9.367 40.312 12.609 1 97.44 349 GLU A N 1
ATOM 2539 C CA . GLU A 1 349 ? -9.227 41.531 13.398 1 97.44 349 GLU A CA 1
ATOM 2540 C C . GLU A 1 349 ? -9.188 41.219 14.891 1 97.44 349 GLU A C 1
ATOM 2542 O O . GLU A 1 349 ? -8.844 42.094 15.695 1 97.44 349 GLU A O 1
ATOM 2547 N N . VAL A 1 350 ? -9.5 40.031 15.219 1 97.38 350 VAL A N 1
ATOM 2548 C CA . VAL A 1 350 ? -9.508 39.656 16.625 1 97.38 350 VAL A CA 1
ATOM 2549 C C . VAL A 1 350 ? -8.078 39.406 17.109 1 97.38 350 VAL A C 1
ATOM 2551 O O . VAL A 1 350 ? -7.25 38.875 16.375 1 97.38 350 VAL A O 1
ATOM 2554 N N . GLU A 1 351 ? -7.809 39.875 18.312 1 94.31 351 GLU A N 1
ATOM 2555 C CA . GLU A 1 351 ? -6.449 39.875 18.844 1 94.31 351 GLU A CA 1
ATOM 2556 C C . GLU A 1 351 ? -5.832 38.5 18.844 1 94.31 351 GLU A C 1
ATOM 2558 O O . GLU A 1 351 ? -4.711 38.312 18.375 1 94.31 351 GLU A O 1
ATOM 2563 N N . HIS A 1 352 ? -6.535 37.562 19.469 1 96.19 352 HIS A N 1
ATOM 2564 C CA . HIS A 1 352 ? -6.074 36.156 19.453 1 96.19 352 HIS A CA 1
ATOM 2565 C C . HIS A 1 352 ? -6.832 35.344 18.422 1 96.19 352 HIS A C 1
ATOM 2567 O O . HIS A 1 352 ? -7.996 35 18.641 1 96.19 352 HIS A O 1
ATOM 2573 N N . SER A 1 353 ? -6.133 35.031 17.312 1 96.75 353 SER A N 1
ATOM 2574 C CA . SER A 1 353 ? -6.816 34.375 16.203 1 96.75 353 SER A CA 1
ATOM 2575 C C . SER A 1 353 ? -6.02 33.156 15.695 1 96.75 353 SER A C 1
ATOM 2577 O O . SER A 1 353 ? -4.879 33.312 15.258 1 96.75 353 SER A O 1
ATOM 2579 N N . ILE A 1 354 ? -6.66 32.031 15.734 1 94.06 354 ILE A N 1
ATOM 2580 C CA . ILE A 1 354 ? -6.031 30.766 15.344 1 94.06 354 ILE A CA 1
ATOM 2581 C C . ILE A 1 354 ? -6.809 30.141 14.195 1 94.06 354 ILE A C 1
ATOM 2583 O O . ILE A 1 354 ? -8.039 30.047 14.242 1 94.06 354 ILE A O 1
ATOM 2587 N N . VAL A 1 355 ? -6.074 29.797 13.227 1 92.88 355 VAL A N 1
ATOM 2588 C CA . VAL A 1 355 ? -6.68 29.188 12.039 1 92.88 355 VAL A CA 1
ATOM 2589 C C . VAL A 1 355 ? -6.242 27.734 11.922 1 92.88 355 VAL A C 1
ATOM 2591 O O . VAL A 1 355 ? -5.055 27.422 12.031 1 92.88 355 VAL A O 1
ATOM 2594 N N . GLY A 1 356 ? -7.234 26.859 11.75 1 88.19 356 GLY A N 1
ATOM 2595 C CA . GLY A 1 356 ? -6.961 25.453 11.5 1 88.19 356 GLY A CA 1
ATOM 2596 C C . GLY A 1 356 ? -7.602 24.938 10.227 1 88.19 356 GLY A C 1
ATOM 2597 O O . GLY A 1 356 ? -8.672 25.406 9.828 1 88.19 356 GLY A O 1
ATOM 2598 N N . GLY A 1 357 ? -6.883 24 9.547 1 83.5 357 GLY A N 1
ATOM 2599 C CA . GLY A 1 357 ? -7.441 23.344 8.375 1 83.5 357 GLY A CA 1
ATOM 2600 C C . GLY A 1 357 ? -6.812 23.812 7.078 1 83.5 357 GLY A C 1
ATOM 2601 O O . GLY A 1 357 ? -6.539 25 6.902 1 83.5 357 GLY A O 1
ATOM 2602 N N . GLY A 1 358 ? -6.594 22.891 6.148 1 81.06 358 GLY A N 1
ATOM 2603 C CA . GLY A 1 358 ? -5.969 23.188 4.863 1 81.06 358 GLY A CA 1
ATOM 2604 C C . GLY A 1 358 ? -6.793 24.125 4 1 81.06 358 GLY A C 1
ATOM 2605 O O . GLY A 1 358 ? -6.262 25.078 3.434 1 81.06 358 GLY A O 1
ATOM 2606 N N . ASP A 1 359 ? -8.102 23.859 3.918 1 86.25 359 ASP A N 1
ATOM 2607 C CA . ASP A 1 359 ? -8.977 24.688 3.102 1 86.25 359 ASP A CA 1
ATOM 2608 C C . ASP A 1 359 ? -9.07 26.109 3.666 1 86.25 359 ASP A C 1
ATOM 2610 O O . ASP A 1 359 ? -9.219 27.078 2.912 1 86.25 359 ASP A O 1
ATOM 2614 N N . THR A 1 360 ? -9.062 26.188 4.949 1 92.12 360 THR A N 1
ATOM 2615 C CA . THR A 1 360 ? -9.086 27.484 5.59 1 92.12 360 THR A CA 1
ATOM 2616 C C . THR A 1 360 ? -7.852 28.297 5.211 1 92.12 360 THR A C 1
ATOM 2618 O O . THR A 1 360 ? -7.961 29.469 4.809 1 92.12 360 THR A O 1
ATOM 2621 N N . ALA A 1 361 ? -6.746 27.656 5.352 1 87.31 361 ALA A N 1
ATOM 2622 C CA . ALA A 1 361 ? -5.492 28.312 4.996 1 87.31 361 ALA A CA 1
ATOM 2623 C C . ALA A 1 361 ? -5.465 28.688 3.516 1 87.31 361 ALA A C 1
ATOM 2625 O O . ALA A 1 361 ? -4.949 29.734 3.141 1 87.31 361 ALA A O 1
ATOM 2626 N N . ALA A 1 362 ? -5.965 27.859 2.688 1 85.62 362 ALA A N 1
ATOM 2627 C CA . ALA A 1 362 ? -6.02 28.125 1.251 1 85.62 362 ALA A CA 1
ATOM 2628 C C . ALA A 1 362 ? -6.852 29.359 0.95 1 85.62 362 ALA A C 1
ATOM 2630 O O . ALA A 1 362 ? -6.48 30.172 0.097 1 85.62 362 ALA A O 1
ATOM 2631 N N . ALA A 1 363 ? -7.953 29.453 1.606 1 92.81 363 ALA A N 1
ATOM 2632 C CA . ALA A 1 363 ? -8.812 30.625 1.416 1 92.81 363 ALA A CA 1
ATOM 2633 C C . ALA A 1 363 ? -8.102 31.906 1.857 1 92.81 363 ALA A C 1
ATOM 2635 O O . ALA A 1 363 ? -8.195 32.938 1.188 1 92.81 363 ALA A O 1
ATOM 2636 N N . ILE A 1 364 ? -7.473 31.797 2.973 1 93.75 364 ILE A N 1
ATOM 2637 C CA . ILE A 1 364 ? -6.734 32.938 3.504 1 93.75 364 ILE A CA 1
ATOM 2638 C C . ILE A 1 364 ? -5.688 33.406 2.49 1 93.75 364 ILE A C 1
ATOM 2640 O O . ILE A 1 364 ? -5.539 34.594 2.234 1 93.75 364 ILE A O 1
ATOM 2644 N N . ARG A 1 365 ? -5.016 32.469 1.93 1 88.12 365 ARG A N 1
ATOM 2645 C CA . ARG A 1 365 ? -4.02 32.812 0.91 1 88.12 365 ARG A CA 1
ATOM 2646 C C . ARG A 1 365 ? -4.68 33.375 -0.334 1 88.12 365 ARG A C 1
ATOM 2648 O O . ARG A 1 365 ? -4.195 34.375 -0.895 1 88.12 365 ARG A O 1
ATOM 2655 N N . ARG A 1 366 ? -5.727 32.781 -0.748 1 90.69 366 ARG A N 1
ATOM 2656 C CA . ARG A 1 366 ? -6.43 33.219 -1.947 1 90.69 366 ARG A CA 1
ATOM 2657 C C . ARG A 1 366 ? -6.855 34.688 -1.822 1 90.69 366 ARG A C 1
ATOM 2659 O O . ARG A 1 366 ? -6.77 35.438 -2.787 1 90.69 366 ARG A O 1
ATOM 2666 N N . PHE A 1 367 ? -7.324 35.031 -0.683 1 95.69 367 PHE A N 1
ATOM 2667 C CA . PHE A 1 367 ? -7.887 36.344 -0.494 1 95.69 367 PHE A CA 1
ATOM 2668 C C . PHE A 1 367 ? -6.844 37.312 0.071 1 95.69 367 PHE A C 1
ATOM 2670 O O . PHE A 1 367 ? -7.148 38.469 0.364 1 95.69 367 PHE A O 1
ATOM 2677 N N . ASP A 1 368 ? -5.625 36.812 0.278 1 94.19 368 ASP A N 1
ATOM 2678 C CA . ASP A 1 368 ? -4.516 37.594 0.808 1 94.19 368 ASP A CA 1
ATOM 2679 C C . ASP A 1 368 ? -4.887 38.25 2.146 1 94.19 368 ASP A C 1
ATOM 2681 O O . ASP A 1 368 ? -4.664 39.438 2.355 1 94.19 368 ASP A O 1
ATOM 2685 N N . ILE A 1 369 ? -5.605 37.5 2.889 1 95.06 369 ILE A N 1
ATOM 2686 C CA . ILE A 1 369 ? -5.992 37.969 4.211 1 95.06 369 ILE A CA 1
ATOM 2687 C C . ILE A 1 369 ? -4.801 37.875 5.16 1 95.06 369 ILE A C 1
ATOM 2689 O O . ILE A 1 369 ? -4.125 36.844 5.219 1 95.06 369 ILE A O 1
ATOM 2693 N N . THR A 1 370 ? -4.598 38.969 5.844 1 92.75 370 THR A N 1
ATOM 2694 C CA . THR A 1 370 ? -3.533 39.062 6.836 1 92.75 370 THR A CA 1
ATOM 2695 C C . THR A 1 370 ? -4.105 39.344 8.227 1 92.75 370 THR A C 1
ATOM 2697 O O . THR A 1 370 ? -5.297 39.625 8.367 1 92.75 370 THR A O 1
ATOM 2700 N N . GLY A 1 371 ? -3.346 39.062 9.25 1 93.12 371 GLY A N 1
ATOM 2701 C CA . GLY A 1 371 ? -3.783 39.5 10.57 1 93.12 371 GLY A CA 1
ATOM 2702 C C . GLY A 1 371 ? -3.984 38.344 11.531 1 93.12 371 GLY A C 1
ATOM 2703 O O . GLY A 1 371 ? -4.008 38.531 12.75 1 93.12 371 GLY A O 1
ATOM 2704 N N . PHE A 1 372 ? -4.148 37.188 10.969 1 95.19 372 PHE A N 1
ATOM 2705 C CA . PHE A 1 372 ? -4.297 36.062 11.875 1 95.19 372 PHE A CA 1
ATOM 2706 C C . PHE A 1 372 ? -3.02 35.812 12.664 1 95.19 372 PHE A C 1
ATOM 2708 O O . PHE A 1 372 ? -1.916 35.938 12.133 1 95.19 372 PHE A O 1
ATOM 2715 N N . ASP A 1 373 ? -3.264 35.531 13.977 1 93.44 373 ASP A N 1
ATOM 2716 C CA . ASP A 1 373 ? -2.121 35.281 14.859 1 93.44 373 ASP A CA 1
ATOM 2717 C C . ASP A 1 373 ? -1.413 34 14.492 1 93.44 373 ASP A C 1
ATOM 2719 O O . ASP A 1 373 ? -0.183 33.906 14.531 1 93.44 373 ASP A O 1
ATOM 2723 N N . HIS A 1 374 ? -2.141 33 14.25 1 93.38 374 HIS A N 1
ATOM 2724 C CA . HIS A 1 374 ? -1.582 31.703 13.891 1 93.38 374 HIS A CA 1
ATOM 2725 C C . HIS A 1 374 ? -2.404 31.031 12.789 1 93.38 374 HIS A C 1
ATOM 2727 O O . HIS A 1 374 ? -3.604 30.797 12.961 1 93.38 374 HIS A O 1
ATOM 2733 N N . VAL A 1 375 ? -1.721 30.734 11.719 1 91.75 375 VAL A N 1
ATOM 2734 C CA . VAL A 1 375 ? -2.334 29.984 10.625 1 91.75 375 VAL A CA 1
ATOM 2735 C C . VAL A 1 375 ? -1.688 28.609 10.516 1 91.75 375 VAL A C 1
ATOM 2737 O O . VAL A 1 375 ? -0.569 28.469 10.016 1 91.75 375 VAL A O 1
ATOM 2740 N N . SER A 1 376 ? -2.449 27.641 10.891 1 90.69 376 SER A N 1
ATOM 2741 C CA . SER A 1 376 ? -1.916 26.281 10.961 1 90.69 376 SER A CA 1
ATOM 2742 C C . SER A 1 376 ? -1.729 25.688 9.562 1 90.69 376 SER A C 1
ATOM 2744 O O . SER A 1 376 ? -2.547 25.922 8.672 1 90.69 376 SER A O 1
ATOM 2746 N N . THR A 1 377 ? -0.675 24.828 9.477 1 79.88 377 THR A N 1
ATOM 2747 C CA . THR A 1 377 ? -0.423 24.062 8.25 1 79.88 377 THR A CA 1
ATOM 2748 C C . THR A 1 377 ? -0.988 22.656 8.367 1 79.88 377 THR A C 1
ATOM 2750 O O . THR A 1 377 ? -0.863 21.859 7.434 1 79.88 377 THR A O 1
ATOM 2753 N N . GLY A 1 378 ? -1.551 22.281 9.484 1 84 378 GLY A N 1
ATOM 2754 C CA . GLY A 1 378 ? -1.705 20.906 9.906 1 84 378 GLY A CA 1
ATOM 2755 C C . GLY A 1 378 ? -2.926 20.219 9.305 1 84 378 GLY A C 1
ATOM 2756 O O . GLY A 1 378 ? -3.014 19 9.289 1 84 378 GLY A O 1
ATOM 2757 N N . GLY A 1 379 ? -3.873 20.922 8.742 1 82.31 379 GLY A N 1
ATOM 2758 C CA . GLY A 1 379 ? -5.082 20.281 8.25 1 82.31 379 GLY A CA 1
ATOM 2759 C C . GLY A 1 379 ? -5.734 19.375 9.281 1 82.31 379 GLY A C 1
ATOM 2760 O O . GLY A 1 379 ? -6.152 19.828 10.344 1 82.31 379 GLY A O 1
ATOM 2761 N N . GLY A 1 380 ? -5.672 18 9.031 1 83.31 380 GLY A N 1
ATOM 2762 C CA . GLY A 1 380 ? -6.242 17 9.922 1 83.31 380 GLY A CA 1
ATOM 2763 C C . GLY A 1 380 ? -5.594 16.984 11.297 1 83.31 380 GLY A C 1
ATOM 2764 O O . GLY A 1 380 ? -6.273 16.797 12.305 1 83.31 380 GLY A O 1
ATOM 2765 N N . ALA A 1 381 ? -4.359 17.203 11.375 1 91.69 381 ALA A N 1
ATOM 2766 C CA . ALA A 1 381 ? -3.65 17.219 12.648 1 91.69 381 ALA A CA 1
ATOM 2767 C C . ALA A 1 381 ? -4.156 18.359 13.531 1 91.69 381 ALA A C 1
ATOM 2769 O O . ALA A 1 381 ? -4.297 18.203 14.75 1 91.69 381 ALA A O 1
ATOM 2770 N N . ALA A 1 382 ? -4.402 19.469 12.969 1 90.06 382 ALA A N 1
ATOM 2771 C CA . ALA A 1 382 ? -4.934 20.594 13.719 1 90.06 382 ALA A CA 1
ATOM 2772 C C . ALA A 1 382 ? -6.293 20.266 14.32 1 90.06 382 ALA A C 1
ATOM 2774 O O . ALA A 1 382 ? -6.559 20.578 15.484 1 90.06 382 ALA A O 1
ATOM 2775 N N . ILE A 1 383 ? -7.102 19.625 13.531 1 86.69 383 ILE A N 1
ATOM 2776 C CA . ILE A 1 383 ? -8.43 19.219 13.992 1 86.69 383 ILE A CA 1
ATOM 2777 C C . ILE A 1 383 ? -8.297 18.281 15.188 1 86.69 383 ILE A C 1
ATOM 2779 O O . ILE A 1 383 ? -9.008 18.438 16.188 1 86.69 383 ILE A O 1
ATOM 2783 N N . ASN A 1 384 ? -7.383 17.328 15.062 1 90 384 ASN A N 1
ATOM 2784 C CA . ASN A 1 384 ? -7.172 16.375 16.141 1 90 384 ASN A CA 1
ATOM 2785 C C . ASN A 1 384 ? -6.758 17.078 17.438 1 90 384 ASN A C 1
ATOM 2787 O O . ASN A 1 384 ? -7.25 16.75 18.516 1 90 384 ASN A O 1
ATOM 2791 N N . LEU A 1 385 ? -5.973 18.016 17.344 1 90.12 385 LEU A N 1
ATOM 2792 C CA . LEU A 1 385 ? -5.516 18.734 18.531 1 90.12 385 LEU A CA 1
ATOM 2793 C C . LEU A 1 385 ? -6.645 19.562 19.125 1 90.12 385 LEU A C 1
ATOM 2795 O O . LEU A 1 385 ? -6.797 19.625 20.344 1 90.12 385 LEU A O 1
ATOM 2799 N N . LEU A 1 386 ? -7.41 20.141 18.266 1 89.69 386 LEU A N 1
ATOM 2800 C CA . LEU A 1 386 ? -8.508 20.984 18.719 1 89.69 386 LEU A CA 1
ATOM 2801 C C . LEU A 1 386 ? -9.578 20.156 19.422 1 89.69 386 LEU A C 1
ATOM 2803 O O . LEU A 1 386 ? -10.383 20.688 20.188 1 89.69 386 LEU A O 1
ATOM 2807 N N . THR A 1 387 ? -9.617 18.891 19.172 1 91.25 387 THR A N 1
ATOM 2808 C CA . THR A 1 387 ? -10.617 18.016 19.766 1 91.25 387 THR A CA 1
ATOM 2809 C C . THR A 1 387 ? -9.984 17.094 20.812 1 91.25 387 THR A C 1
ATOM 2811 O O . THR A 1 387 ? -10.586 16.094 21.203 1 91.25 387 THR A O 1
ATOM 2814 N N . ASP A 1 388 ? -8.766 17.344 21.125 1 86.31 388 ASP A N 1
ATOM 2815 C CA . ASP A 1 388 ? -8.008 16.625 22.125 1 86.31 388 ASP A CA 1
ATOM 2816 C C . ASP A 1 388 ? -7.859 15.148 21.75 1 86.31 388 ASP A C 1
ATOM 2818 O O . ASP A 1 388 ? -7.906 14.266 22.609 1 86.31 388 ASP A O 1
ATOM 2822 N N . ALA A 1 389 ? -7.891 15 20.484 1 87.25 389 ALA A N 1
ATOM 2823 C CA . ALA A 1 389 ? -7.621 13.648 20 1 87.25 389 ALA A CA 1
ATOM 2824 C C . ALA A 1 389 ? -6.121 13.367 19.969 1 87.25 389 ALA A C 1
ATOM 2826 O O . ALA A 1 389 ? -5.309 14.297 19.922 1 87.25 389 ALA A O 1
ATOM 2827 N N . ASP A 1 390 ? -5.785 12.117 20.016 1 87.94 390 ASP A N 1
ATOM 2828 C CA . ASP A 1 390 ? -4.391 11.688 20.047 1 87.94 390 ASP A CA 1
ATOM 2829 C C . ASP A 1 390 ? -3.711 11.953 18.703 1 87.94 390 ASP A C 1
ATOM 2831 O O . ASP A 1 390 ? -4.32 11.766 17.641 1 87.94 390 ASP A O 1
ATOM 2835 N N . LEU A 1 391 ? -2.568 12.508 18.75 1 94.75 391 LEU A N 1
ATOM 2836 C CA . LEU A 1 391 ? -1.652 12.594 17.625 1 94.75 391 LEU A CA 1
ATOM 2837 C C . LEU A 1 391 ? -0.483 11.633 17.797 1 94.75 391 LEU A C 1
ATOM 2839 O O . LEU A 1 391 ? 0.464 11.922 18.531 1 94.75 391 LEU A O 1
ATOM 2843 N N . PRO A 1 392 ? -0.492 10.547 17 1 96.31 392 PRO A N 1
ATOM 2844 C CA . PRO A 1 392 ? 0.503 9.492 17.219 1 96.31 392 PRO A CA 1
ATOM 2845 C C . PRO A 1 392 ? 1.938 10.016 17.141 1 96.31 392 PRO A C 1
ATOM 2847 O O . PRO A 1 392 ? 2.785 9.609 17.938 1 96.31 392 PRO A O 1
ATOM 2850 N N . ALA A 1 393 ? 2.223 10.875 16.234 1 96.88 393 ALA A N 1
ATOM 2851 C CA . ALA A 1 393 ? 3.59 11.359 16.062 1 96.88 393 ALA A CA 1
ATOM 2852 C C . ALA A 1 393 ? 4.004 12.242 17.234 1 96.88 393 ALA A C 1
ATOM 2854 O O . ALA A 1 393 ? 5.18 12.281 17.609 1 96.88 393 ALA A O 1
ATOM 2855 N N . VAL A 1 394 ? 3.039 12.984 17.797 1 96.5 394 VAL A N 1
ATOM 2856 C CA . VAL A 1 394 ? 3.318 13.805 18.969 1 96.5 394 VAL A CA 1
ATOM 2857 C C . VAL A 1 394 ? 3.521 12.922 20.188 1 96.5 394 VAL A C 1
ATOM 2859 O O . VAL A 1 394 ? 4.43 13.156 21 1 96.5 394 VAL A O 1
ATOM 2862 N N . ALA A 1 395 ? 2.627 11.93 20.312 1 96.12 395 ALA A N 1
ATOM 2863 C CA . ALA A 1 395 ? 2.766 10.969 21.406 1 96.12 395 ALA A CA 1
ATOM 2864 C C . ALA A 1 395 ? 4.133 10.297 21.359 1 96.12 395 ALA A C 1
ATOM 2866 O O . ALA A 1 395 ? 4.734 10.047 22.406 1 96.12 395 ALA A O 1
ATOM 2867 N N . ALA A 1 396 ? 4.625 10.008 20.188 1 96.56 396 ALA A N 1
ATOM 2868 C CA . ALA A 1 396 ? 5.91 9.336 20.031 1 96.56 396 ALA A CA 1
ATOM 2869 C C . ALA A 1 396 ? 7.062 10.234 20.484 1 96.56 396 ALA A C 1
ATOM 2871 O O . ALA A 1 396 ? 8.117 9.742 20.875 1 96.56 396 ALA A O 1
ATOM 2872 N N . LEU A 1 397 ? 6.875 11.555 20.438 1 96.5 397 LEU A N 1
ATOM 2873 C CA . LEU A 1 397 ? 7.91 12.5 20.828 1 96.5 397 LEU A CA 1
ATOM 2874 C C . LEU A 1 397 ? 7.969 12.641 22.344 1 96.5 397 LEU A C 1
ATOM 2876 O O . LEU A 1 397 ? 8.953 13.148 22.891 1 96.5 397 LEU A O 1
ATOM 2880 N N . ARG A 1 398 ? 6.902 12.297 23.031 1 92.94 398 ARG A N 1
ATOM 2881 C CA . ARG A 1 398 ? 6.836 12.406 24.484 1 92.94 398 ARG A CA 1
ATOM 2882 C C . ARG A 1 398 ? 7.617 11.281 25.156 1 92.94 398 ARG A C 1
ATOM 2884 O O . ARG A 1 398 ? 8.297 11.508 26.156 1 92.94 398 ARG A O 1
ATOM 2891 N N . MET B 1 1 ? 0.868 -12.406 -30.609 1 58.88 1 MET B N 1
ATOM 2892 C CA . MET B 1 1 ? 2.264 -12.594 -31 1 58.88 1 MET B CA 1
ATOM 2893 C C . MET B 1 1 ? 2.963 -13.57 -30.062 1 58.88 1 MET B C 1
ATOM 2895 O O . MET B 1 1 ? 2.604 -13.664 -28.875 1 58.88 1 MET B O 1
ATOM 2899 N N . ALA B 1 2 ? 3.939 -14.281 -30.531 1 84.12 2 ALA B N 1
ATOM 2900 C CA . ALA B 1 2 ? 4.656 -15.32 -29.797 1 84.12 2 ALA B CA 1
ATOM 2901 C C . ALA B 1 2 ? 5.566 -14.703 -28.734 1 84.12 2 ALA B C 1
ATOM 2903 O O . ALA B 1 2 ? 6.145 -13.633 -28.953 1 84.12 2 ALA B O 1
ATOM 2904 N N . ILE B 1 3 ? 5.543 -15.227 -27.578 1 94.25 3 ILE B N 1
ATOM 2905 C CA . ILE B 1 3 ? 6.402 -14.797 -26.484 1 94.25 3 ILE B CA 1
ATOM 2906 C C . ILE B 1 3 ? 7.844 -15.219 -26.766 1 94.25 3 ILE B C 1
ATOM 2908 O O . ILE B 1 3 ? 8.102 -16.391 -27.047 1 94.25 3 ILE B O 1
ATOM 2912 N N . ARG B 1 4 ? 8.766 -14.281 -26.922 1 96.75 4 ARG B N 1
ATOM 2913 C CA . ARG B 1 4 ? 10.188 -14.586 -27.078 1 96.75 4 ARG B CA 1
ATOM 2914 C C . ARG B 1 4 ? 10.742 -15.258 -25.828 1 96.75 4 ARG B C 1
ATOM 2916 O O . ARG B 1 4 ? 10.32 -14.961 -24.719 1 96.75 4 ARG B O 1
ATOM 2923 N N . THR B 1 5 ? 11.641 -16.141 -26 1 98.12 5 THR B N 1
ATOM 2924 C CA . THR B 1 5 ? 12.281 -16.875 -24.922 1 98.12 5 THR B CA 1
ATOM 2925 C C . THR B 1 5 ? 13.781 -16.594 -24.875 1 98.12 5 THR B C 1
ATOM 2927 O O . THR B 1 5 ? 14.273 -15.734 -25.609 1 98.12 5 THR B O 1
ATOM 2930 N N . LEU B 1 6 ? 14.531 -17.297 -24 1 98.38 6 LEU B N 1
ATOM 2931 C CA . LEU B 1 6 ? 15.977 -17.125 -23.906 1 98.38 6 LEU B CA 1
ATOM 2932 C C . LEU B 1 6 ? 16.656 -17.547 -25.203 1 98.38 6 LEU B C 1
ATOM 2934 O O . LEU B 1 6 ? 17.75 -17.078 -25.5 1 98.38 6 LEU B O 1
ATOM 2938 N N . ASP B 1 7 ? 15.984 -18.391 -26 1 97.38 7 ASP B N 1
ATOM 2939 C CA . ASP B 1 7 ? 16.547 -18.844 -27.266 1 97.38 7 ASP B CA 1
ATOM 2940 C C . ASP B 1 7 ? 16.656 -17.688 -28.266 1 97.38 7 ASP B C 1
ATOM 2942 O O . ASP B 1 7 ? 17.422 -17.75 -29.219 1 97.38 7 ASP B O 1
ATOM 2946 N N . ASP B 1 8 ? 15.938 -16.656 -28.031 1 97.19 8 ASP B N 1
ATOM 2947 C CA . ASP B 1 8 ? 15.891 -15.508 -28.922 1 97.19 8 ASP B CA 1
ATOM 2948 C C . ASP B 1 8 ? 16.781 -14.383 -28.422 1 97.19 8 ASP B C 1
ATOM 2950 O O . ASP B 1 8 ? 16.875 -13.328 -29.047 1 97.19 8 ASP B O 1
ATOM 2954 N N . LEU B 1 9 ? 17.453 -14.578 -27.281 1 97.81 9 LEU B N 1
ATOM 2955 C CA . LEU B 1 9 ? 18.172 -13.5 -26.609 1 97.81 9 LEU B CA 1
ATOM 2956 C C . LEU B 1 9 ? 19.672 -13.633 -26.797 1 97.81 9 LEU B C 1
ATOM 2958 O O . LEU B 1 9 ? 20.266 -14.648 -26.438 1 97.81 9 LEU B O 1
ATOM 2962 N N . ALA B 1 10 ? 20.297 -12.625 -27.391 1 97.44 10 ALA B N 1
ATOM 2963 C CA . ALA B 1 10 ? 21.75 -12.492 -27.391 1 97.44 10 ALA B CA 1
ATOM 2964 C C . ALA B 1 10 ? 22.234 -11.852 -26.094 1 97.44 10 ALA B C 1
ATOM 2966 O O . ALA B 1 10 ? 22.375 -10.625 -26.016 1 97.44 10 ALA B O 1
ATOM 2967 N N . ALA B 1 11 ? 22.672 -12.664 -25.203 1 97.81 11 ALA B N 1
ATOM 2968 C CA . ALA B 1 11 ? 22.828 -12.242 -23.828 1 97.81 11 ALA B CA 1
ATOM 2969 C C . ALA B 1 11 ? 24.25 -11.75 -23.547 1 97.81 11 ALA B C 1
ATOM 2971 O O . ALA B 1 11 ? 24.484 -11.023 -22.594 1 97.81 11 ALA B O 1
ATOM 2972 N N . ALA B 1 12 ? 25.172 -12.047 -24.438 1 97.62 12 ALA B N 1
ATOM 2973 C CA . ALA B 1 12 ? 26.578 -11.812 -24.156 1 97.62 12 ALA B CA 1
ATOM 2974 C C . ALA B 1 12 ? 26.859 -10.328 -23.906 1 97.62 12 ALA B C 1
ATOM 2976 O O . ALA B 1 12 ? 26.547 -9.484 -24.734 1 97.62 12 ALA B O 1
ATOM 2977 N N . ASN B 1 13 ? 27.469 -10.031 -22.781 1 96.75 13 ASN B N 1
ATOM 2978 C CA . ASN B 1 13 ? 27.922 -8.711 -22.344 1 96.75 13 ASN B CA 1
ATOM 2979 C C . ASN B 1 13 ? 26.766 -7.73 -22.203 1 96.75 13 ASN B C 1
ATOM 2981 O O . ASN B 1 13 ? 26.969 -6.516 -22.297 1 96.75 13 ASN B O 1
ATOM 2985 N N . ARG B 1 14 ? 25.594 -8.227 -22.109 1 98.5 14 ARG B N 1
ATOM 2986 C CA . ARG B 1 14 ? 24.422 -7.383 -21.922 1 98.5 14 ARG B CA 1
ATOM 2987 C C . ARG B 1 14 ? 23.938 -7.418 -20.469 1 98.5 14 ARG B C 1
ATOM 2989 O O . ARG B 1 14 ? 24.047 -8.453 -19.812 1 98.5 14 ARG B O 1
ATOM 2996 N N . ALA B 1 15 ? 23.484 -6.266 -20.031 1 98.88 15 ALA B N 1
ATOM 2997 C CA . ALA B 1 15 ? 22.844 -6.188 -18.719 1 98.88 15 ALA B CA 1
ATOM 2998 C C . ALA B 1 15 ? 21.375 -6.613 -18.797 1 98.88 15 ALA B C 1
ATOM 3000 O O . ALA B 1 15 ? 20.562 -5.938 -19.422 1 98.88 15 ALA B O 1
ATOM 3001 N N . ILE B 1 16 ? 21.078 -7.723 -18.203 1 98.94 16 ILE B N 1
ATOM 3002 C CA . ILE B 1 16 ? 19.734 -8.297 -18.312 1 98.94 16 ILE B CA 1
ATOM 3003 C C . ILE B 1 16 ? 19.047 -8.266 -16.953 1 98.94 16 ILE B C 1
ATOM 3005 O O . ILE B 1 16 ? 19.562 -8.789 -15.961 1 98.94 16 ILE B O 1
ATOM 3009 N N . GLY B 1 17 ? 17.891 -7.543 -16.875 1 98.94 17 GLY B N 1
ATOM 3010 C CA . GLY B 1 17 ? 17.047 -7.668 -15.703 1 98.94 17 GLY B CA 1
ATOM 3011 C C . GLY B 1 17 ? 16.188 -8.922 -15.719 1 98.94 17 GLY B C 1
ATOM 3012 O O . GLY B 1 17 ? 15.477 -9.18 -16.688 1 98.94 17 GLY B O 1
ATOM 3013 N N . VAL B 1 18 ? 16.297 -9.719 -14.688 1 98.94 18 VAL B N 1
ATOM 3014 C CA . VAL B 1 18 ? 15.539 -10.961 -14.617 1 98.94 18 VAL B CA 1
ATOM 3015 C C . VAL B 1 18 ? 14.602 -10.922 -13.406 1 98.94 18 VAL B C 1
ATOM 3017 O O . VAL B 1 18 ? 15.055 -10.891 -12.266 1 98.94 18 VAL B O 1
ATOM 3020 N N . ARG B 1 19 ? 13.32 -10.898 -13.641 1 98.88 19 ARG B N 1
ATOM 3021 C CA . ARG B 1 19 ? 12.32 -10.953 -12.578 1 98.88 19 ARG B CA 1
ATOM 3022 C C . ARG B 1 19 ? 11.984 -12.398 -12.219 1 98.88 19 ARG B C 1
ATOM 3024 O O . ARG B 1 19 ? 11.461 -13.141 -13.047 1 98.88 19 ARG B O 1
ATOM 3031 N N . VAL B 1 20 ? 12.242 -12.789 -10.992 1 98.56 20 VAL B N 1
ATOM 3032 C CA . VAL B 1 20 ? 12 -14.156 -10.539 1 98.56 20 VAL B CA 1
ATOM 3033 C C . VAL B 1 20 ? 11.039 -14.141 -9.352 1 98.56 20 VAL B C 1
ATOM 3035 O O . VAL B 1 20 ? 10.758 -13.086 -8.789 1 98.56 20 VAL B O 1
ATOM 3038 N N . ASP B 1 21 ? 10.5 -15.281 -9.023 1 96.06 21 ASP B N 1
ATOM 3039 C CA . ASP B 1 21 ? 9.672 -15.445 -7.832 1 96.06 21 ASP B CA 1
ATOM 3040 C C . ASP B 1 21 ? 10.367 -16.312 -6.793 1 96.06 21 ASP B C 1
ATOM 3042 O O . ASP B 1 21 ? 10.211 -17.547 -6.797 1 96.06 21 ASP B O 1
ATOM 3046 N N . ILE B 1 22 ? 11.008 -15.641 -5.895 1 95.81 22 ILE B N 1
ATOM 3047 C CA . ILE B 1 22 ? 11.75 -16.391 -4.887 1 95.81 22 ILE B CA 1
ATOM 3048 C C . ILE B 1 22 ? 11.156 -16.109 -3.506 1 95.81 22 ILE B C 1
ATOM 3050 O O . ILE B 1 22 ? 11.867 -16.188 -2.496 1 95.81 22 ILE B O 1
ATOM 3054 N N . ASN B 1 23 ? 9.922 -15.633 -3.438 1 94 23 ASN B N 1
ATOM 3055 C CA . ASN B 1 23 ? 9.211 -15.469 -2.172 1 94 23 ASN B CA 1
ATOM 3056 C C . ASN B 1 23 ? 9.141 -16.781 -1.395 1 94 23 ASN B C 1
ATOM 3058 O O . ASN B 1 23 ? 8.414 -17.688 -1.778 1 94 23 ASN B O 1
ATOM 3062 N N . SER B 1 24 ? 9.914 -16.875 -0.317 1 91.12 24 SER B N 1
ATOM 3063 C CA . SER B 1 24 ? 10.086 -18.125 0.412 1 91.12 24 SER B CA 1
ATOM 3064 C C . SER B 1 24 ? 9.703 -17.969 1.88 1 91.12 24 SER B C 1
ATOM 3066 O O . SER B 1 24 ? 9.852 -16.891 2.453 1 91.12 24 SER B O 1
ATOM 3068 N N . PRO B 1 25 ? 9.148 -19.078 2.438 1 88.12 25 PRO B N 1
ATOM 3069 C CA . PRO B 1 25 ? 8.938 -19.031 3.887 1 88.12 25 PRO B CA 1
ATOM 3070 C C . PRO B 1 25 ? 10.227 -18.75 4.66 1 88.12 25 PRO B C 1
ATOM 3072 O O . PRO B 1 25 ? 11.297 -19.25 4.297 1 88.12 25 PRO B O 1
ATOM 3075 N N . LEU B 1 26 ? 10.07 -17.922 5.621 1 92.69 26 LEU B N 1
ATOM 3076 C CA . LEU B 1 26 ? 11.227 -17.562 6.438 1 92.69 26 LEU B CA 1
ATOM 3077 C C . LEU B 1 26 ? 11.133 -18.188 7.824 1 92.69 26 LEU B C 1
ATOM 3079 O O . LEU B 1 26 ? 10.031 -18.422 8.328 1 92.69 26 LEU B O 1
ATOM 3083 N N . THR B 1 27 ? 12.227 -18.484 8.367 1 90.25 27 THR B N 1
ATOM 3084 C CA . THR B 1 27 ? 12.266 -18.906 9.766 1 90.25 27 THR B CA 1
ATOM 3085 C C . THR B 1 27 ? 12.031 -17.719 10.695 1 90.25 27 THR B C 1
ATOM 3087 O O . THR B 1 27 ? 12.047 -16.562 10.258 1 90.25 27 THR B O 1
ATOM 3090 N N . ALA B 1 28 ? 11.859 -18.031 12.016 1 83.12 28 ALA B N 1
ATOM 3091 C CA . ALA B 1 28 ? 11.633 -16.984 13.016 1 83.12 28 ALA B CA 1
ATOM 3092 C C . ALA B 1 28 ? 12.828 -16.031 13.086 1 83.12 28 ALA B C 1
ATOM 3094 O O . ALA B 1 28 ? 12.664 -14.852 13.383 1 83.12 28 ALA B O 1
ATOM 3095 N N . ALA B 1 29 ? 13.984 -16.547 12.758 1 83.44 29 ALA B N 1
ATOM 3096 C CA . ALA B 1 29 ? 15.211 -15.758 12.828 1 83.44 29 ALA B CA 1
ATOM 3097 C C . ALA B 1 29 ? 15.469 -15.023 11.516 1 83.44 29 ALA B C 1
ATOM 3099 O O . ALA B 1 29 ? 16.484 -14.328 11.375 1 83.44 29 ALA B O 1
ATOM 3100 N N . GLY B 1 30 ? 14.57 -15.156 10.562 1 85.12 30 GLY B N 1
ATOM 3101 C CA . GLY B 1 30 ? 14.68 -14.406 9.32 1 85.12 30 GLY B CA 1
ATOM 3102 C C . GLY B 1 30 ? 15.398 -15.172 8.227 1 85.12 30 GLY B C 1
ATOM 3103 O O . GLY B 1 30 ? 15.547 -14.672 7.109 1 85.12 30 GLY B O 1
ATOM 3104 N N . GLY B 1 31 ? 15.844 -16.344 8.57 1 89.81 31 GLY B N 1
ATOM 3105 C CA . GLY B 1 31 ? 16.5 -17.188 7.578 1 89.81 31 GLY B CA 1
ATOM 3106 C C . GLY B 1 31 ? 15.508 -17.891 6.672 1 89.81 31 GLY B C 1
ATOM 3107 O O . GLY B 1 31 ? 14.305 -17.906 6.941 1 89.81 31 GLY B O 1
ATOM 3108 N N . LEU B 1 32 ? 16.062 -18.438 5.512 1 92.31 32 LEU B N 1
ATOM 3109 C CA . LEU B 1 32 ? 15.234 -19.188 4.582 1 92.31 32 LEU B CA 1
ATOM 3110 C C . LEU B 1 32 ? 14.875 -20.547 5.156 1 92.31 32 LEU B C 1
ATOM 3112 O O . LEU B 1 32 ? 15.758 -21.359 5.457 1 92.31 32 LEU B O 1
ATOM 3116 N N . ALA B 1 33 ? 13.562 -20.844 5.305 1 87.62 33 ALA B N 1
ATOM 3117 C CA . ALA B 1 33 ? 13.102 -22.141 5.785 1 87.62 33 ALA B CA 1
ATOM 3118 C C . ALA B 1 33 ? 13.086 -23.172 4.66 1 87.62 33 ALA B C 1
ATOM 3120 O O . ALA B 1 33 ? 13.172 -24.375 4.91 1 87.62 33 ALA B O 1
ATOM 3121 N N . ASP B 1 34 ? 12.938 -22.719 3.479 1 85.5 34 ASP B N 1
ATOM 3122 C CA . ASP B 1 34 ? 12.875 -23.516 2.254 1 85.5 34 ASP B CA 1
ATOM 3123 C C . ASP B 1 34 ? 13.445 -22.734 1.069 1 85.5 34 ASP B C 1
ATOM 3125 O O . ASP B 1 34 ? 13.297 -21.516 0.989 1 85.5 34 ASP B O 1
ATOM 3129 N N . ASP B 1 35 ? 14.188 -23.453 0.203 1 90.25 35 ASP B N 1
ATOM 3130 C CA . ASP B 1 35 ? 14.797 -22.734 -0.918 1 90.25 35 ASP B CA 1
ATOM 3131 C C . ASP B 1 35 ? 14.297 -23.281 -2.252 1 90.25 35 ASP B C 1
ATOM 3133 O O . ASP B 1 35 ? 14.977 -23.156 -3.273 1 90.25 35 ASP B O 1
ATOM 3137 N N . ALA B 1 36 ? 13.148 -24.031 -2.283 1 86.06 36 ALA B N 1
ATOM 3138 C CA . ALA B 1 36 ? 12.602 -24.656 -3.488 1 86.06 36 ALA B CA 1
ATOM 3139 C C . ALA B 1 36 ? 12.344 -23.625 -4.574 1 86.06 36 ALA B C 1
ATOM 3141 O O . ALA B 1 36 ? 12.602 -23.875 -5.758 1 86.06 36 ALA B O 1
ATOM 3142 N N . ARG B 1 37 ? 11.852 -22.516 -4.184 1 90.81 37 ARG B N 1
ATOM 3143 C CA . ARG B 1 37 ? 11.539 -21.469 -5.164 1 90.81 37 ARG B CA 1
ATOM 3144 C C . ARG B 1 37 ? 12.812 -20.891 -5.762 1 90.81 37 ARG B C 1
ATOM 3146 O O . ARG B 1 37 ? 12.836 -20.5 -6.934 1 90.81 37 ARG B O 1
ATOM 3153 N N . LEU B 1 38 ? 13.867 -20.766 -4.969 1 95.75 38 LEU B N 1
ATOM 3154 C CA . LEU B 1 38 ? 15.148 -20.312 -5.496 1 95.75 38 LEU B CA 1
ATOM 3155 C C . LEU B 1 38 ? 15.711 -21.312 -6.5 1 95.75 38 LEU B C 1
ATOM 3157 O O . LEU B 1 38 ? 16.141 -20.922 -7.594 1 95.75 38 LEU B O 1
ATOM 3161 N N . ARG B 1 39 ? 15.68 -22.562 -6.199 1 93.94 39 ARG B N 1
ATOM 3162 C CA . ARG B 1 39 ? 16.219 -23.625 -7.051 1 93.94 39 ARG B CA 1
ATOM 3163 C C . ARG B 1 39 ? 15.5 -23.656 -8.391 1 93.94 39 ARG B C 1
ATOM 3165 O O . ARG B 1 39 ? 16.109 -23.969 -9.422 1 93.94 39 ARG B O 1
ATOM 3172 N N . ALA B 1 40 ? 14.25 -23.328 -8.336 1 92.81 40 ALA B N 1
ATOM 3173 C CA . ALA B 1 40 ? 13.445 -23.375 -9.555 1 92.81 40 ALA B CA 1
ATOM 3174 C C . ALA B 1 40 ? 13.992 -22.422 -10.609 1 92.81 40 ALA B C 1
ATOM 3176 O O . ALA B 1 40 ? 13.805 -22.641 -11.812 1 92.81 40 ALA B O 1
ATOM 3177 N N . HIS B 1 41 ? 14.711 -21.375 -10.234 1 97.56 41 HIS B N 1
ATOM 3178 C CA . HIS B 1 41 ? 15.125 -20.328 -11.18 1 97.56 41 HIS B CA 1
ATOM 3179 C C . HIS B 1 41 ? 16.609 -20.422 -11.484 1 97.56 41 HIS B C 1
ATOM 3181 O O . HIS B 1 41 ? 17.156 -19.578 -12.203 1 97.56 41 HIS B O 1
ATOM 3187 N N . VAL B 1 42 ? 17.281 -21.422 -10.93 1 98.12 42 VAL B N 1
ATOM 3188 C CA . VAL B 1 42 ? 18.719 -21.547 -11.078 1 98.12 42 VAL B CA 1
ATOM 3189 C C . VAL B 1 42 ? 19.078 -21.781 -12.547 1 98.12 42 VAL B C 1
ATOM 3191 O O . VAL B 1 42 ? 20.031 -21.203 -13.062 1 98.12 42 VAL B O 1
ATOM 3194 N N . ASP B 1 43 ? 18.266 -22.562 -13.227 1 97.62 43 ASP B N 1
ATOM 3195 C CA . ASP B 1 43 ? 18.562 -22.875 -14.625 1 97.62 43 ASP B CA 1
ATOM 3196 C C . ASP B 1 43 ? 18.516 -21.625 -15.492 1 97.62 43 ASP B C 1
ATOM 3198 O O . ASP B 1 43 ? 19.406 -21.406 -16.312 1 97.62 43 ASP B O 1
ATOM 3202 N N . THR B 1 44 ? 17.469 -20.828 -15.32 1 98.62 44 THR B N 1
ATOM 3203 C CA . THR B 1 44 ? 17.344 -19.578 -16.078 1 98.62 44 THR B CA 1
ATOM 3204 C C . THR B 1 44 ? 18.562 -18.703 -15.836 1 98.62 44 THR B C 1
ATOM 3206 O O . THR B 1 44 ? 19.188 -18.219 -16.797 1 98.62 44 THR B O 1
ATOM 3209 N N . LEU B 1 45 ? 18.922 -18.484 -14.594 1 98.88 45 LEU B N 1
ATOM 3210 C CA . LEU B 1 45 ? 20.016 -17.594 -14.234 1 98.88 45 LEU B CA 1
ATOM 3211 C C . LEU B 1 45 ? 21.344 -18.156 -14.727 1 98.88 45 LEU B C 1
ATOM 3213 O O . LEU B 1 45 ? 22.172 -17.438 -15.289 1 98.88 45 LEU B O 1
ATOM 3217 N N . ALA B 1 46 ? 21.516 -19.469 -14.523 1 98.75 46 ALA B N 1
ATOM 3218 C CA . ALA B 1 46 ? 22.766 -20.125 -14.922 1 98.75 46 ALA B CA 1
ATOM 3219 C C . ALA B 1 46 ? 22.984 -20 -16.422 1 98.75 46 ALA B C 1
ATOM 3221 O O . ALA B 1 46 ? 24.109 -19.766 -16.875 1 98.75 46 ALA B O 1
ATOM 3222 N N . GLU B 1 47 ? 21.969 -20.219 -17.156 1 98.62 47 GLU B N 1
ATOM 3223 C CA . GLU B 1 47 ? 22.062 -20.125 -18.609 1 98.62 47 GLU B CA 1
ATOM 3224 C C . GLU B 1 47 ? 22.516 -18.734 -19.047 1 98.62 47 GLU B C 1
ATOM 3226 O O . GLU B 1 47 ? 23.391 -18.594 -19.891 1 98.62 47 GLU B O 1
ATOM 3231 N N . LEU B 1 48 ? 21.953 -17.703 -18.5 1 98.81 48 LEU B N 1
ATOM 3232 C CA . LEU B 1 48 ? 22.297 -16.328 -18.828 1 98.81 48 LEU B CA 1
ATOM 3233 C C . LEU B 1 48 ? 23.734 -16.016 -18.406 1 98.81 48 LEU B C 1
ATOM 3235 O O . LEU B 1 48 ? 24.484 -15.375 -19.156 1 98.81 48 LEU B O 1
ATOM 3239 N N . LEU B 1 49 ? 24.078 -16.484 -17.219 1 98.75 49 LEU B N 1
ATOM 3240 C CA . LEU B 1 49 ? 25.406 -16.219 -16.703 1 98.75 49 LEU B CA 1
ATOM 3241 C C . LEU B 1 49 ? 26.469 -16.953 -17.516 1 98.75 49 LEU B C 1
ATOM 3243 O O . LEU B 1 49 ? 27.547 -16.391 -17.797 1 98.75 49 LEU B O 1
ATOM 3247 N N . ALA B 1 50 ? 26.172 -18.156 -17.906 1 98.31 50 ALA B N 1
ATOM 3248 C CA . ALA B 1 50 ? 27.094 -18.922 -18.75 1 98.31 50 ALA B CA 1
ATOM 3249 C C . ALA B 1 50 ? 27.281 -18.25 -20.109 1 98.31 50 ALA B C 1
ATOM 3251 O O . ALA B 1 50 ? 28.344 -18.422 -20.734 1 98.31 50 ALA B O 1
ATOM 3252 N N . ALA B 1 51 ? 26.344 -17.547 -20.5 1 98.31 51 ALA B N 1
ATOM 3253 C CA . ALA B 1 51 ? 26.406 -16.844 -21.781 1 98.31 51 ALA B CA 1
ATOM 3254 C C . ALA B 1 51 ? 27.062 -15.469 -21.609 1 98.31 51 ALA B C 1
ATOM 3256 O O . ALA B 1 51 ? 26.984 -14.625 -22.516 1 98.31 51 ALA B O 1
ATOM 3257 N N . ASP B 1 52 ? 27.578 -15.188 -20.453 1 98.31 52 ASP B N 1
ATOM 3258 C CA . ASP B 1 52 ? 28.344 -13.984 -20.125 1 98.31 52 ASP B CA 1
ATOM 3259 C C . ASP B 1 52 ? 27.438 -12.758 -20.062 1 98.31 52 ASP B C 1
ATOM 3261 O O . ASP B 1 52 ? 27.828 -11.672 -20.484 1 98.31 52 ASP B O 1
ATOM 3265 N N . ALA B 1 53 ? 26.25 -12.938 -19.656 1 98.75 53 ALA B N 1
ATOM 3266 C CA . ALA B 1 53 ? 25.359 -11.805 -19.344 1 98.75 53 ALA B CA 1
ATOM 3267 C C . ALA B 1 53 ? 25.703 -11.203 -17.984 1 98.75 53 ALA B C 1
ATOM 3269 O O . ALA B 1 53 ? 26.297 -11.867 -17.141 1 98.75 53 ALA B O 1
ATOM 3270 N N . ARG B 1 54 ? 25.5 -9.922 -17.844 1 98.81 54 ARG B N 1
ATOM 3271 C CA . ARG B 1 54 ? 25.438 -9.273 -16.531 1 98.81 54 ARG B CA 1
ATOM 3272 C C . ARG B 1 54 ? 24 -9.25 -16.016 1 98.81 54 ARG B C 1
ATOM 3274 O O . ARG B 1 54 ? 23.125 -8.594 -16.594 1 98.81 54 ARG B O 1
ATOM 3281 N N . VAL B 1 55 ? 23.781 -9.961 -14.914 1 98.94 55 VAL B N 1
ATOM 3282 C CA . VAL B 1 55 ? 22.391 -10.266 -14.57 1 98.94 55 VAL B CA 1
ATOM 3283 C C . VAL B 1 55 ? 21.984 -9.477 -13.328 1 98.94 55 VAL B C 1
ATOM 3285 O O . VAL B 1 55 ? 22.641 -9.562 -12.289 1 98.94 55 VAL B O 1
ATOM 3288 N N . ALA B 1 56 ? 20.984 -8.656 -13.43 1 98.94 56 ALA B N 1
ATOM 3289 C CA . ALA B 1 56 ? 20.328 -8.016 -12.297 1 98.94 56 ALA B CA 1
ATOM 3290 C C . ALA B 1 56 ? 19.031 -8.734 -11.93 1 98.94 56 ALA B C 1
ATOM 3292 O O . ALA B 1 56 ? 18.062 -8.695 -12.688 1 98.94 56 ALA B O 1
ATOM 3293 N N . VAL B 1 57 ? 19 -9.328 -10.766 1 98.94 57 VAL B N 1
ATOM 3294 C CA . VAL B 1 57 ? 17.859 -10.133 -10.352 1 98.94 57 VAL B CA 1
ATOM 3295 C C . VAL B 1 57 ? 16.859 -9.273 -9.586 1 98.94 57 VAL B C 1
ATOM 3297 O O . VAL B 1 57 ? 17.234 -8.602 -8.617 1 98.94 57 VAL B O 1
ATOM 3300 N N . LEU B 1 58 ? 15.648 -9.227 -10.07 1 98.88 58 LEU B N 1
ATOM 3301 C CA . LEU B 1 58 ? 14.523 -8.594 -9.383 1 98.88 58 LEU B CA 1
ATOM 3302 C C . LEU B 1 58 ? 13.625 -9.641 -8.742 1 98.88 58 LEU B C 1
ATOM 3304 O O . LEU B 1 58 ? 13.289 -10.648 -9.367 1 98.88 58 LEU B O 1
ATOM 3308 N N . ALA B 1 59 ? 13.234 -9.422 -7.539 1 98.62 59 ALA B N 1
ATOM 3309 C CA . ALA B 1 59 ? 12.383 -10.375 -6.824 1 98.62 59 ALA B CA 1
ATOM 3310 C C . ALA B 1 59 ? 11.656 -9.695 -5.668 1 98.62 59 ALA B C 1
ATOM 3312 O O . ALA B 1 59 ? 11.914 -8.531 -5.359 1 98.62 59 ALA B O 1
ATOM 3313 N N . HIS B 1 60 ? 10.719 -10.352 -5.102 1 98.06 60 HIS B N 1
ATOM 3314 C CA . HIS B 1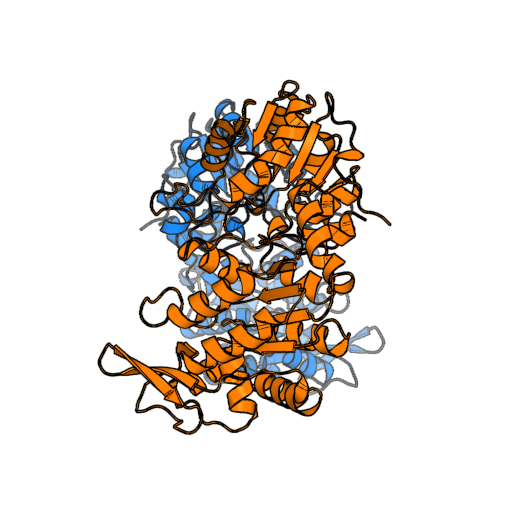 60 ? 10.031 -9.844 -3.918 1 98.06 60 HIS B CA 1
ATOM 3315 C C . HIS B 1 60 ? 10.023 -10.883 -2.801 1 98.06 60 HIS B C 1
ATOM 3317 O O . HIS B 1 60 ? 10.242 -12.07 -3.049 1 98.06 60 HIS B O 1
ATOM 3323 N N . GLN B 1 61 ? 9.898 -10.484 -1.602 1 97.38 61 GLN B N 1
ATOM 3324 C CA . GLN B 1 61 ? 9.734 -11.305 -0.409 1 97.38 61 GLN B CA 1
ATOM 3325 C C . GLN B 1 61 ? 8.656 -10.734 0.508 1 97.38 61 GLN B C 1
ATOM 3327 O O . GLN B 1 61 ? 8.797 -9.625 1.022 1 97.38 61 GLN B O 1
ATOM 3332 N N . GLY B 1 62 ? 7.629 -11.484 0.643 1 95.75 62 GLY B N 1
ATOM 3333 C CA . GLY B 1 62 ? 6.582 -11.102 1.577 1 95.75 62 GLY B CA 1
ATOM 3334 C C . GLY B 1 62 ? 5.746 -9.938 1.09 1 95.75 62 GLY B C 1
ATOM 3335 O O . GLY B 1 62 ? 5.824 -9.555 -0.08 1 95.75 62 GLY B O 1
ATOM 3336 N N . ARG B 1 63 ? 4.852 -9.469 1.987 1 95.94 63 ARG B N 1
ATOM 3337 C CA . ARG B 1 63 ? 3.984 -8.312 1.761 1 95.94 63 ARG B CA 1
ATOM 3338 C C . ARG B 1 63 ? 4.23 -7.23 2.805 1 95.94 63 ARG B C 1
ATOM 3340 O O . ARG B 1 63 ? 4.484 -7.535 3.975 1 95.94 63 ARG B O 1
ATOM 3347 N N . PRO B 1 64 ? 4.145 -5.949 2.312 1 96.06 64 PRO B N 1
ATOM 3348 C CA . PRO B 1 64 ? 4.352 -4.887 3.299 1 96.06 64 PRO B CA 1
ATOM 3349 C C . PRO B 1 64 ? 3.469 -5.051 4.535 1 96.06 64 PRO B C 1
ATOM 3351 O O . PRO B 1 64 ? 2.273 -5.328 4.414 1 96.06 64 PRO B O 1
ATOM 3354 N N . GLY B 1 65 ? 4.078 -4.875 5.695 1 93.94 65 GLY B N 1
ATOM 3355 C CA . GLY B 1 65 ? 3.355 -4.992 6.953 1 93.94 65 GLY B CA 1
ATOM 3356 C C . GLY B 1 65 ? 3.254 -6.422 7.453 1 93.94 65 GLY B C 1
ATOM 3357 O O . GLY B 1 65 ? 2.865 -6.656 8.602 1 93.94 65 GLY B O 1
ATOM 3358 N N . GLY B 1 66 ? 3.658 -7.414 6.598 1 94.06 66 GLY B N 1
ATOM 3359 C CA . GLY B 1 66 ? 3.564 -8.812 6.98 1 94.06 66 GLY B CA 1
ATOM 3360 C C . GLY B 1 66 ? 4.805 -9.32 7.691 1 94.06 66 GLY B C 1
ATOM 3361 O O . GLY B 1 66 ? 5.859 -8.688 7.637 1 94.06 66 GLY B O 1
ATOM 3362 N N . ASP B 1 67 ? 4.738 -10.508 8.273 1 90.81 67 ASP B N 1
ATOM 3363 C CA . ASP B 1 67 ? 5.809 -11.078 9.078 1 90.81 67 ASP B CA 1
ATOM 3364 C C . ASP B 1 67 ? 6.949 -11.594 8.203 1 90.81 67 ASP B C 1
ATOM 3366 O O . ASP B 1 67 ? 8.086 -11.727 8.664 1 90.81 67 ASP B O 1
ATOM 3370 N N . GLU B 1 68 ? 6.633 -11.852 7.012 1 93.75 68 GLU B N 1
ATOM 3371 C CA . GLU B 1 68 ? 7.656 -12.398 6.121 1 93.75 68 GLU B CA 1
ATOM 3372 C C . GLU B 1 68 ? 8.219 -11.32 5.203 1 93.75 68 GLU B C 1
ATOM 3374 O O . GLU B 1 68 ? 8.938 -11.617 4.25 1 93.75 68 GLU B O 1
ATOM 3379 N N . PHE B 1 69 ? 7.754 -10.117 5.434 1 96.25 69 PHE B N 1
ATOM 3380 C CA . PHE B 1 69 ? 8.305 -9.008 4.668 1 96.25 69 PHE B CA 1
ATOM 3381 C C . PHE B 1 69 ? 9.758 -8.75 5.051 1 96.25 69 PHE B C 1
ATOM 3383 O O . PHE B 1 69 ? 10.055 -8.43 6.203 1 96.25 69 PHE B O 1
ATOM 3390 N N . ALA B 1 70 ? 10.766 -8.93 4.039 1 95.88 70 ALA B N 1
ATOM 3391 C CA . ALA B 1 70 ? 12.18 -8.938 4.406 1 95.88 70 ALA B CA 1
ATOM 3392 C C . ALA B 1 70 ? 13.055 -8.508 3.232 1 95.88 70 ALA B C 1
ATOM 3394 O O . ALA B 1 70 ? 12.578 -8.391 2.102 1 95.88 70 ALA B O 1
ATOM 3395 N N . ARG B 1 71 ? 14.344 -8.227 3.576 1 96.5 71 ARG B N 1
ATOM 3396 C CA . ARG B 1 71 ? 15.375 -7.965 2.58 1 96.5 71 ARG B CA 1
ATOM 3397 C C . ARG B 1 71 ? 15.766 -9.242 1.845 1 96.5 71 ARG B C 1
ATOM 3399 O O . ARG B 1 71 ? 15.406 -10.344 2.268 1 96.5 71 ARG B O 1
ATOM 3406 N N . LEU B 1 72 ? 16.531 -9.062 0.781 1 98.06 72 LEU B N 1
ATOM 3407 C CA . LEU B 1 72 ? 16.812 -10.211 -0.068 1 98.06 72 LEU B CA 1
ATOM 3408 C C . LEU B 1 72 ? 18.266 -10.664 0.078 1 98.06 72 LEU B C 1
ATOM 3410 O O . LEU B 1 72 ? 18.766 -11.453 -0.729 1 98.06 72 LEU B O 1
ATOM 3414 N N . GLU B 1 73 ? 18.969 -10.133 1.074 1 97.5 73 GLU B N 1
ATOM 3415 C CA . GLU B 1 73 ? 20.391 -10.461 1.259 1 97.5 73 GLU B CA 1
ATOM 3416 C C . GLU B 1 73 ? 20.578 -11.961 1.416 1 97.5 73 GLU B C 1
ATOM 3418 O O . GLU B 1 73 ? 21.469 -12.547 0.794 1 97.5 73 GLU B O 1
ATOM 3423 N N . ARG B 1 74 ? 19.781 -12.609 2.213 1 97 74 ARG B N 1
ATOM 3424 C CA . ARG B 1 74 ? 19.906 -14.047 2.447 1 97 74 ARG B CA 1
ATOM 3425 C C . ARG B 1 74 ? 19.562 -14.836 1.188 1 97 74 ARG B C 1
ATOM 3427 O O . ARG B 1 74 ? 20.141 -15.891 0.94 1 97 74 ARG B O 1
ATOM 3434 N N . HIS B 1 75 ? 18.594 -14.344 0.459 1 98.19 75 HIS B N 1
ATOM 3435 C CA . HIS B 1 75 ? 18.281 -14.953 -0.83 1 98.19 75 HIS B CA 1
ATOM 3436 C C . HIS B 1 75 ? 19.469 -14.891 -1.771 1 98.19 75 HIS B C 1
ATOM 3438 O O . HIS B 1 75 ? 19.781 -15.875 -2.453 1 98.19 75 HIS B O 1
ATOM 3444 N N . ALA B 1 76 ? 20.141 -13.727 -1.817 1 98.62 76 ALA B N 1
ATOM 3445 C CA . ALA B 1 76 ? 21.328 -13.555 -2.654 1 98.62 76 ALA B CA 1
ATOM 3446 C C . ALA B 1 76 ? 22.438 -14.516 -2.246 1 98.62 76 ALA B C 1
ATOM 3448 O O . ALA B 1 76 ? 23.078 -15.125 -3.102 1 98.62 76 ALA B O 1
ATOM 3449 N N . ASP B 1 77 ? 22.609 -14.625 -0.96 1 98.19 77 ASP B N 1
ATOM 3450 C CA . ASP B 1 77 ? 23.609 -15.555 -0.452 1 98.19 77 ASP B CA 1
ATOM 3451 C C . ASP B 1 77 ? 23.328 -16.984 -0.922 1 98.19 77 ASP B C 1
ATOM 3453 O O . ASP B 1 77 ? 24.25 -17.703 -1.327 1 98.19 77 ASP B O 1
ATOM 3457 N N . ARG B 1 78 ? 22.094 -17.359 -0.809 1 98 78 ARG B N 1
ATOM 3458 C CA . ARG B 1 78 ? 21.719 -18.703 -1.204 1 98 78 ARG B CA 1
ATOM 3459 C C . ARG B 1 78 ? 21.891 -18.906 -2.705 1 98 78 ARG B C 1
ATOM 3461 O O . ARG B 1 78 ? 22.344 -19.969 -3.143 1 98 78 ARG B O 1
ATOM 3468 N N . LEU B 1 79 ? 21.531 -17.938 -3.512 1 98.62 79 LEU B N 1
ATOM 3469 C CA . LEU B 1 79 ? 21.734 -18.031 -4.953 1 98.62 79 LEU B CA 1
ATOM 3470 C C . LEU B 1 79 ? 23.219 -18.125 -5.285 1 98.62 79 LEU B C 1
ATOM 3472 O O . LEU B 1 79 ? 23.609 -18.828 -6.215 1 98.62 79 LEU B O 1
ATOM 3476 N N . ASP B 1 80 ? 24.031 -17.375 -4.578 1 98.75 80 ASP B N 1
ATOM 3477 C CA . ASP B 1 80 ? 25.469 -17.422 -4.758 1 98.75 80 ASP B CA 1
ATOM 3478 C C . ASP B 1 80 ? 26 -18.844 -4.523 1 98.75 80 ASP B C 1
ATOM 3480 O O . ASP B 1 80 ? 26.938 -19.281 -5.195 1 98.75 80 ASP B O 1
ATOM 3484 N N . ALA B 1 81 ? 25.391 -19.516 -3.596 1 98.19 81 ALA B N 1
ATOM 3485 C CA . ALA B 1 81 ? 25.781 -20.891 -3.287 1 98.19 81 ALA B CA 1
ATOM 3486 C C . ALA B 1 81 ? 25.281 -21.859 -4.363 1 98.19 81 ALA B C 1
ATOM 3488 O O . ALA B 1 81 ? 25.938 -22.859 -4.641 1 98.19 81 ALA B O 1
ATOM 3489 N N . LEU B 1 82 ? 24.156 -21.578 -4.941 1 98.06 82 LEU B N 1
ATOM 3490 C CA . LEU B 1 82 ? 23.516 -22.5 -5.879 1 98.06 82 LEU B CA 1
ATOM 3491 C C . LEU B 1 82 ? 24.094 -22.344 -7.281 1 98.06 82 LEU B C 1
ATOM 3493 O O . LEU B 1 82 ? 24.047 -23.266 -8.086 1 98.06 82 LEU B O 1
ATOM 3497 N N . LEU B 1 83 ? 24.625 -21.156 -7.531 1 98.5 83 LEU B N 1
ATOM 3498 C CA . LEU B 1 83 ? 25.125 -20.859 -8.867 1 98.5 83 LEU B CA 1
ATOM 3499 C C . LEU B 1 83 ? 26.641 -20.922 -8.906 1 98.5 83 LEU B C 1
ATOM 3501 O O . LEU B 1 83 ? 27.312 -20.641 -7.906 1 98.5 83 LEU B O 1
ATOM 3505 N N . ASP B 1 84 ? 27.188 -21.297 -10.008 1 97 84 ASP B N 1
ATOM 3506 C CA . ASP B 1 84 ? 28.641 -21.359 -10.164 1 97 84 ASP B CA 1
ATOM 3507 C C . ASP B 1 84 ? 29.234 -19.953 -10.336 1 97 84 ASP B C 1
ATOM 3509 O O . ASP B 1 84 ? 30.422 -19.734 -10.078 1 97 84 ASP B O 1
ATOM 3513 N N . ALA B 1 85 ? 28.438 -19.031 -10.789 1 97.56 85 ALA B N 1
ATOM 3514 C CA . ALA B 1 85 ? 28.828 -17.656 -10.992 1 97.56 85 ALA B CA 1
ATOM 3515 C C . ALA B 1 85 ? 28.609 -16.812 -9.734 1 97.56 85 ALA B C 1
ATOM 3517 O O . ALA B 1 85 ? 27.672 -17.078 -8.969 1 97.56 85 ALA B O 1
ATOM 3518 N N . PRO B 1 86 ? 29.469 -15.797 -9.562 1 98.44 86 PRO B N 1
ATOM 3519 C CA . PRO B 1 86 ? 29.297 -14.945 -8.375 1 98.44 86 PRO B CA 1
ATOM 3520 C C . PRO B 1 86 ? 27.969 -14.195 -8.383 1 98.44 86 PRO B C 1
ATOM 3522 O O . PRO B 1 86 ? 27.547 -13.672 -9.422 1 98.44 86 PRO B O 1
ATOM 3525 N N . VAL B 1 87 ? 27.344 -14.203 -7.242 1 98.81 87 VAL B N 1
ATOM 3526 C CA . VAL B 1 87 ? 26.109 -13.453 -7.035 1 98.81 87 VAL B CA 1
ATOM 3527 C C . VAL B 1 87 ? 26.281 -12.492 -5.859 1 98.81 87 VAL B C 1
ATOM 3529 O O . VAL B 1 87 ? 26.594 -12.914 -4.742 1 98.81 87 VAL B O 1
ATOM 3532 N N . SER B 1 88 ? 26.141 -11.188 -6.086 1 98.81 88 SER B N 1
ATOM 3533 C CA . SER B 1 88 ? 26.219 -10.18 -5.031 1 98.81 88 SER B CA 1
ATOM 3534 C C . SER B 1 88 ? 24.828 -9.656 -4.672 1 98.81 88 SER B C 1
ATOM 3536 O O . SER B 1 88 ? 23.828 -10.094 -5.25 1 98.81 88 SER B O 1
ATOM 3538 N N . TYR B 1 89 ? 24.844 -8.898 -3.621 1 98.69 89 TYR B N 1
ATOM 3539 C CA . TYR B 1 89 ? 23.609 -8.273 -3.139 1 98.69 89 TYR B CA 1
ATOM 3540 C C . TYR B 1 89 ? 23.734 -6.754 -3.129 1 98.69 89 TYR B C 1
ATOM 3542 O O . TYR B 1 89 ? 24.797 -6.215 -2.801 1 98.69 89 TYR B O 1
ATOM 3550 N N . CYS B 1 90 ? 22.672 -6.086 -3.596 1 98.56 90 CYS B N 1
ATOM 3551 C CA . CYS B 1 90 ? 22.562 -4.633 -3.52 1 98.56 90 CYS B CA 1
ATOM 3552 C C . CYS B 1 90 ? 21.328 -4.211 -2.744 1 98.56 90 CYS B C 1
ATOM 3554 O O . CYS B 1 90 ? 20.219 -4.668 -3.039 1 98.56 90 CYS B O 1
ATOM 3556 N N . ASP B 1 91 ? 21.391 -3.33 -1.741 1 98.25 91 ASP B N 1
ATOM 3557 C CA . ASP B 1 91 ? 20.266 -2.951 -0.891 1 98.25 91 ASP B CA 1
ATOM 3558 C C . ASP B 1 91 ? 19.469 -1.806 -1.513 1 98.25 91 ASP B C 1
ATOM 3560 O O . ASP B 1 91 ? 18.906 -0.97 -0.798 1 98.25 91 ASP B O 1
ATOM 3564 N N . ALA B 1 92 ? 19.547 -1.704 -2.896 1 98 92 ALA B N 1
ATOM 3565 C CA . ALA B 1 92 ? 18.766 -0.733 -3.65 1 98 92 ALA B CA 1
ATOM 3566 C C . ALA B 1 92 ? 17.969 -1.416 -4.762 1 98 92 ALA B C 1
ATOM 3568 O O . ALA B 1 92 ? 18.375 -2.463 -5.27 1 98 92 ALA B O 1
ATOM 3569 N N . THR B 1 93 ? 16.875 -0.795 -5.145 1 97.38 93 THR B N 1
ATOM 3570 C CA . THR B 1 93 ? 16 -1.394 -6.152 1 97.38 93 THR B CA 1
ATOM 3571 C C . THR B 1 93 ? 16.188 -0.71 -7.504 1 97.38 93 THR B C 1
ATOM 3573 O O . THR B 1 93 ? 16.297 -1.38 -8.531 1 97.38 93 THR B O 1
ATOM 3576 N N . PHE B 1 94 ? 16.188 0.644 -7.473 1 97.75 94 PHE B N 1
ATOM 3577 C CA . PHE B 1 94 ? 16.234 1.331 -8.758 1 97.75 94 PHE B CA 1
ATOM 3578 C C . PHE B 1 94 ? 17.016 2.633 -8.656 1 97.75 94 PHE B C 1
ATOM 3580 O O . PHE B 1 94 ? 17.172 3.342 -9.656 1 97.75 94 PHE B O 1
ATOM 3587 N N . SER B 1 95 ? 17.5 3.014 -7.492 1 97.44 95 SER B N 1
ATOM 3588 C CA . SER B 1 95 ? 18.266 4.242 -7.293 1 97.44 95 SER B CA 1
ATOM 3589 C C . SER B 1 95 ? 19.625 4.156 -7.969 1 97.44 95 SER B C 1
ATOM 3591 O O . SER B 1 95 ? 19.953 3.152 -8.602 1 97.44 95 SER B O 1
ATOM 3593 N N . THR B 1 96 ? 20.391 5.242 -7.84 1 97.81 96 THR B N 1
ATOM 3594 C CA . THR B 1 96 ? 21.75 5.277 -8.375 1 97.81 96 THR B CA 1
ATOM 3595 C C . THR B 1 96 ? 22.578 4.105 -7.844 1 97.81 96 THR B C 1
ATOM 3597 O O . THR B 1 96 ? 23.359 3.516 -8.578 1 97.81 96 THR B O 1
ATOM 3600 N N . GLY B 1 97 ? 22.328 3.764 -6.613 1 97.56 97 GLY B N 1
ATOM 3601 C CA . GLY B 1 97 ? 23.016 2.615 -6.047 1 97.56 97 GLY B CA 1
ATOM 3602 C C . GLY B 1 97 ? 22.75 1.33 -6.812 1 97.56 97 GLY B C 1
ATOM 3603 O O . GLY B 1 97 ? 23.672 0.546 -7.047 1 97.56 97 GLY B O 1
ATOM 3604 N N . ALA B 1 98 ? 21.578 1.095 -7.203 1 98.44 98 ALA B N 1
ATOM 3605 C CA . ALA B 1 98 ? 21.219 -0.092 -7.973 1 98.44 98 ALA B CA 1
ATOM 3606 C C . ALA B 1 98 ? 21.844 -0.057 -9.367 1 98.44 98 ALA B C 1
ATOM 3608 O O . ALA B 1 98 ? 22.375 -1.062 -9.836 1 98.44 98 ALA B O 1
ATOM 3609 N N . ARG B 1 99 ? 21.719 1.088 -10 1 98.62 99 ARG B N 1
ATOM 3610 C CA . ARG B 1 99 ? 22.266 1.229 -11.344 1 98.62 99 ARG B CA 1
ATOM 3611 C C . ARG B 1 99 ? 23.781 1.038 -11.352 1 98.62 99 ARG B C 1
ATOM 3613 O O . ARG B 1 99 ? 24.328 0.408 -12.258 1 98.62 99 ARG B O 1
ATOM 3620 N N . ASP B 1 100 ? 24.422 1.613 -10.375 1 98.44 100 ASP B N 1
ATOM 3621 C CA . ASP B 1 100 ? 25.875 1.433 -10.242 1 98.44 100 ASP B CA 1
ATOM 3622 C C . ASP B 1 100 ? 26.219 -0.037 -10.023 1 98.44 100 ASP B C 1
ATOM 3624 O O . ASP B 1 100 ? 27.203 -0.538 -10.578 1 98.44 100 ASP B O 1
ATOM 3628 N N . ALA B 1 101 ? 25.469 -0.701 -9.203 1 98.62 101 ALA B N 1
ATOM 3629 C CA . ALA B 1 101 ? 25.688 -2.119 -8.945 1 98.62 101 ALA B CA 1
ATOM 3630 C C . ALA B 1 101 ? 25.609 -2.934 -10.234 1 98.62 101 ALA B C 1
ATOM 3632 O O . ALA B 1 101 ? 26.406 -3.859 -10.438 1 98.62 101 ALA B O 1
ATOM 3633 N N . VAL B 1 102 ? 24.672 -2.619 -11.078 1 98.75 102 VAL B N 1
ATOM 3634 C CA . VAL B 1 102 ? 24.5 -3.311 -12.352 1 98.75 102 VAL B CA 1
ATOM 3635 C C . VAL B 1 102 ? 25.688 -2.998 -13.266 1 98.75 102 VAL B C 1
ATOM 3637 O O . VAL B 1 102 ? 26.234 -3.896 -13.906 1 98.75 102 VAL B O 1
ATOM 3640 N N . ALA B 1 103 ? 26.062 -1.734 -13.281 1 98.38 103 ALA B N 1
ATOM 3641 C CA . ALA B 1 103 ? 27.141 -1.279 -14.148 1 98.38 103 ALA B CA 1
ATOM 3642 C C . ALA B 1 103 ? 28.469 -1.915 -13.758 1 98.38 103 ALA B C 1
ATOM 3644 O O . ALA B 1 103 ? 29.344 -2.135 -14.602 1 98.38 103 ALA B O 1
ATOM 3645 N N . ASP B 1 104 ? 28.594 -2.221 -12.562 1 98.25 104 ASP B N 1
ATOM 3646 C CA . ASP B 1 104 ? 29.859 -2.695 -12.023 1 98.25 104 ASP B CA 1
ATOM 3647 C C . ASP B 1 104 ? 30.016 -4.199 -12.242 1 98.25 104 ASP B C 1
ATOM 3649 O O . ASP B 1 104 ? 31.094 -4.754 -12.008 1 98.25 104 ASP B O 1
ATOM 3653 N N . LEU B 1 105 ? 29 -4.852 -12.672 1 98.69 105 LEU B N 1
ATOM 3654 C CA . LEU B 1 105 ? 29.062 -6.293 -12.875 1 98.69 105 LEU B CA 1
ATOM 3655 C C . LEU B 1 105 ? 30.031 -6.637 -14.008 1 98.69 105 LEU B C 1
ATOM 3657 O O . LEU B 1 105 ? 30.031 -5.977 -15.047 1 98.69 105 LEU B O 1
ATOM 3661 N N . ALA B 1 106 ? 30.828 -7.609 -13.797 1 98.5 106 ALA B N 1
ATOM 3662 C CA . ALA B 1 106 ? 31.562 -8.234 -14.891 1 98.5 106 ALA B CA 1
ATOM 3663 C C . ALA B 1 106 ? 30.688 -9.25 -15.625 1 98.5 106 ALA B C 1
ATOM 3665 O O . ALA B 1 106 ? 29.688 -9.727 -15.086 1 98.5 106 ALA B O 1
ATOM 3666 N N . PRO B 1 107 ? 31.078 -9.531 -16.922 1 98.38 107 PRO B N 1
ATOM 3667 C CA . PRO B 1 107 ? 30.344 -10.586 -17.625 1 98.38 107 PRO B CA 1
ATOM 3668 C C . PRO B 1 107 ? 30.297 -11.891 -16.828 1 98.38 107 PRO B C 1
ATOM 3670 O O . PRO B 1 107 ? 31.328 -12.328 -16.297 1 98.38 107 PRO B O 1
ATOM 3673 N N . GLY B 1 108 ? 29.125 -12.469 -16.719 1 98.62 108 GLY B N 1
ATOM 3674 C CA . GLY B 1 108 ? 28.984 -13.727 -16 1 98.62 108 GLY B CA 1
ATOM 3675 C C . GLY B 1 108 ? 28.734 -13.547 -14.516 1 98.62 108 GLY B C 1
ATOM 3676 O O . GLY B 1 108 ? 28.828 -14.5 -13.742 1 98.62 108 GLY B O 1
ATOM 3677 N N . GLU B 1 109 ? 28.438 -12.289 -14.086 1 98.81 109 GLU B N 1
ATOM 3678 C CA . GLU B 1 109 ? 28.125 -12.023 -12.68 1 98.81 109 GLU B CA 1
ATOM 3679 C C . GLU B 1 109 ? 26.672 -11.562 -12.523 1 98.81 109 GLU B C 1
ATOM 3681 O O . GLU B 1 109 ? 26.062 -11.102 -13.484 1 98.81 109 GLU B O 1
ATOM 3686 N N . ALA B 1 110 ? 26.219 -11.789 -11.328 1 98.94 110 ALA B N 1
ATOM 3687 C CA . ALA B 1 110 ? 24.844 -11.383 -11.039 1 98.94 110 ALA B CA 1
ATOM 3688 C C . ALA B 1 110 ? 24.781 -10.539 -9.773 1 98.94 110 ALA B C 1
ATOM 3690 O O . ALA B 1 110 ? 25.641 -10.648 -8.898 1 98.94 110 ALA B O 1
ATOM 3691 N N . VAL B 1 111 ? 23.797 -9.695 -9.688 1 98.94 111 VAL B N 1
ATOM 3692 C CA . VAL B 1 111 ? 23.469 -8.953 -8.469 1 98.94 111 VAL B CA 1
ATOM 3693 C C . VAL B 1 111 ? 21.984 -9.102 -8.172 1 98.94 111 VAL B C 1
ATOM 3695 O O . VAL B 1 111 ? 21.141 -9.023 -9.078 1 98.94 111 VAL B O 1
ATOM 3698 N N . VAL B 1 112 ? 21.672 -9.523 -6.949 1 98.94 112 VAL B N 1
ATOM 3699 C CA . VAL B 1 112 ? 20.297 -9.484 -6.48 1 98.94 112 VAL B CA 1
ATOM 3700 C C . VAL B 1 112 ? 19.984 -8.102 -5.914 1 98.94 112 VAL B C 1
ATOM 3702 O O . VAL B 1 112 ? 20.609 -7.668 -4.938 1 98.94 112 VAL B O 1
ATOM 3705 N N . LEU B 1 113 ? 19.062 -7.422 -6.617 1 98.81 113 LEU B N 1
ATOM 3706 C CA . LEU B 1 113 ? 18.625 -6.129 -6.105 1 98.81 113 LEU B CA 1
ATOM 3707 C C . LEU B 1 113 ? 17.656 -6.301 -4.934 1 98.81 113 LEU B C 1
ATOM 3709 O O . LEU B 1 113 ? 17.203 -7.414 -4.664 1 98.81 113 LEU B O 1
ATOM 3713 N N . GLU B 1 114 ? 17.391 -5.227 -4.242 1 98.5 114 GLU B N 1
ATOM 3714 C CA . GLU B 1 114 ? 16.578 -5.277 -3.041 1 98.5 114 GLU B CA 1
ATOM 3715 C C . GLU B 1 114 ? 15.125 -5.629 -3.379 1 98.5 114 GLU B C 1
ATOM 3717 O O . GLU B 1 114 ? 14.719 -5.562 -4.543 1 98.5 114 GLU B O 1
ATOM 3722 N N . ASN B 1 115 ? 14.359 -6.059 -2.355 1 98.38 115 ASN B N 1
ATOM 3723 C CA . ASN B 1 115 ? 12.953 -6.438 -2.422 1 98.38 115 ASN B CA 1
ATOM 3724 C C . ASN B 1 115 ? 12.133 -5.398 -3.18 1 98.38 115 ASN B C 1
ATOM 3726 O O . ASN B 1 115 ? 11.945 -4.281 -2.701 1 98.38 115 ASN B O 1
ATOM 3730 N N . THR B 1 116 ? 11.617 -5.797 -4.359 1 98.56 116 THR B N 1
ATOM 3731 C CA . THR B 1 116 ? 10.891 -4.859 -5.211 1 98.56 116 THR B CA 1
ATOM 3732 C C . THR B 1 116 ? 9.688 -4.281 -4.477 1 98.56 116 THR B C 1
ATOM 3734 O O . THR B 1 116 ? 9.273 -3.15 -4.742 1 98.56 116 THR B O 1
ATOM 3737 N N . ARG B 1 117 ? 9.18 -5.023 -3.533 1 98.12 117 ARG B N 1
ATOM 3738 C CA . ARG B 1 117 ? 7.988 -4.566 -2.822 1 98.12 117 ARG B CA 1
ATOM 3739 C C . ARG B 1 117 ? 8.352 -3.547 -1.747 1 98.12 117 ARG B C 1
ATOM 3741 O O . ARG B 1 117 ? 7.469 -3.021 -1.062 1 98.12 117 ARG B O 1
ATOM 3748 N N . PHE B 1 118 ? 9.617 -3.283 -1.645 1 98.12 118 PHE B N 1
ATOM 3749 C CA . PHE B 1 118 ? 9.984 -2.107 -0.867 1 98.12 118 PHE B CA 1
ATOM 3750 C C . PHE B 1 118 ? 9.477 -0.836 -1.534 1 98.12 118 PHE B C 1
ATOM 3752 O O . PHE B 1 118 ? 9.195 0.156 -0.859 1 98.12 118 PHE B O 1
ATOM 3759 N N . TYR B 1 119 ? 9.422 -0.901 -2.807 1 97.94 119 TYR B N 1
ATOM 3760 C CA . TYR B 1 119 ? 8.836 0.212 -3.545 1 97.94 119 TYR B CA 1
ATOM 3761 C C . TYR B 1 119 ? 7.312 0.175 -3.471 1 97.94 119 TYR B C 1
ATOM 3763 O O . TYR B 1 119 ? 6.691 -0.817 -3.855 1 97.94 119 TYR B O 1
ATOM 3771 N N . SER B 1 120 ? 6.719 1.249 -3.1 1 98.06 120 SER B N 1
ATOM 3772 C CA . SER B 1 120 ? 5.316 1.291 -2.689 1 98.06 120 SER B CA 1
ATOM 3773 C C . SER B 1 120 ? 4.391 0.96 -3.854 1 98.06 120 SER B C 1
ATOM 3775 O O . SER B 1 120 ? 3.367 0.297 -3.67 1 98.06 120 SER B O 1
ATOM 3777 N N . GLU B 1 121 ? 4.695 1.347 -5.031 1 97.44 121 GLU B N 1
ATOM 3778 C CA . GLU B 1 121 ? 3.795 1.139 -6.164 1 97.44 121 GLU B CA 1
ATOM 3779 C C . GLU B 1 121 ? 3.863 -0.301 -6.664 1 97.44 121 GLU B C 1
ATOM 3781 O O . GLU B 1 121 ? 3.006 -0.736 -7.434 1 97.44 121 GLU B O 1
ATOM 3786 N N . GLU B 1 122 ? 4.859 -1.067 -6.184 1 97.81 122 GLU B N 1
ATOM 3787 C CA . GLU B 1 122 ? 4.98 -2.455 -6.621 1 97.81 122 GLU B CA 1
ATOM 3788 C C . GLU B 1 122 ? 3.865 -3.316 -6.035 1 97.81 122 GLU B C 1
ATOM 3790 O O . GLU B 1 122 ? 3.584 -4.406 -6.539 1 97.81 122 GLU B O 1
ATOM 3795 N N . TYR B 1 123 ? 3.326 -2.855 -4.953 1 93.12 123 TYR B N 1
ATOM 3796 C CA . TYR B 1 123 ? 2.242 -3.625 -4.352 1 93.12 123 TYR B CA 1
ATOM 3797 C C . TYR B 1 123 ? 0.887 -3.131 -4.844 1 93.12 123 TYR B C 1
ATOM 3799 O O . TYR B 1 123 ? -0.115 -3.238 -4.133 1 93.12 123 TYR B O 1
ATOM 3807 N N . MET B 1 124 ? 0.865 -2.545 -6.062 1 95.69 124 MET B N 1
ATOM 3808 C CA . MET B 1 124 ? -0.333 -2.037 -6.723 1 95.69 124 MET B CA 1
ATOM 3809 C C . MET B 1 124 ? -0.479 -2.639 -8.117 1 95.69 124 MET B C 1
ATOM 3811 O O . MET B 1 124 ? 0.442 -3.287 -8.617 1 95.69 124 MET B O 1
ATOM 3815 N N . ALA B 1 125 ? -1.659 -2.568 -8.734 1 96.56 125 ALA B N 1
ATOM 3816 C CA . ALA B 1 125 ? -1.913 -2.984 -10.109 1 96.56 125 ALA B CA 1
ATOM 3817 C C . ALA B 1 125 ? -1.914 -1.786 -11.055 1 96.56 125 ALA B C 1
ATOM 3819 O O . ALA B 1 125 ? -2.488 -0.741 -10.742 1 96.56 125 ALA B O 1
ATOM 3820 N N . PHE B 1 126 ? -1.205 -1.938 -12.141 1 97 126 PHE B N 1
ATOM 3821 C CA . PHE B 1 126 ? -1.13 -0.868 -13.125 1 97 126 PHE B CA 1
ATOM 3822 C C . PHE B 1 126 ? -1.333 -1.416 -14.531 1 97 126 PHE B C 1
ATOM 3824 O O . PHE B 1 126 ? -0.953 -2.553 -14.828 1 97 126 PHE B O 1
ATOM 3831 N N . ALA B 1 127 ? -1.946 -0.568 -15.414 1 97 127 ALA B N 1
ATOM 3832 C CA . ALA B 1 127 ? -1.773 -0.835 -16.844 1 97 127 ALA B CA 1
ATOM 3833 C C . ALA B 1 127 ? -0.302 -0.752 -17.234 1 97 127 ALA B C 1
ATOM 3835 O O . ALA B 1 127 ? 0.457 0.039 -16.672 1 97 127 ALA B O 1
ATOM 3836 N N . PRO B 1 128 ? 0.103 -1.542 -18.203 1 97.44 128 PRO B N 1
ATOM 3837 C CA . PRO B 1 128 ? 1.519 -1.601 -18.562 1 97.44 128 PRO B CA 1
ATOM 3838 C C . PRO B 1 128 ? 2.105 -0.226 -18.875 1 97.44 128 PRO B C 1
ATOM 3840 O O . PRO B 1 128 ? 3.205 0.099 -18.422 1 97.44 128 PRO B O 1
ATOM 3843 N N . GLU B 1 129 ? 1.374 0.6 -19.547 1 97.5 129 GLU B N 1
ATOM 3844 C CA . GLU B 1 129 ? 1.871 1.919 -19.938 1 97.5 129 GLU B CA 1
ATOM 3845 C C . GLU B 1 129 ? 2.139 2.783 -18.703 1 97.5 129 GLU B C 1
ATOM 3847 O O . GLU B 1 129 ? 3.152 3.48 -18.641 1 97.5 129 GLU B O 1
ATOM 3852 N N . ARG B 1 130 ? 1.222 2.748 -17.812 1 97.25 130 ARG B N 1
ATOM 3853 C CA . ARG B 1 130 ? 1.396 3.5 -16.562 1 97.25 130 ARG B CA 1
ATOM 3854 C C . ARG B 1 130 ? 2.508 2.9 -15.711 1 97.25 130 ARG B C 1
ATOM 3856 O O . ARG B 1 130 ? 3.26 3.629 -15.062 1 97.25 130 ARG B O 1
ATOM 3863 N N . ALA B 1 131 ? 2.555 1.548 -15.68 1 97.88 131 ALA B N 1
ATOM 3864 C CA . ALA B 1 131 ? 3.605 0.852 -14.945 1 97.88 131 ALA B CA 1
ATOM 3865 C C . ALA B 1 131 ? 4.988 1.279 -15.43 1 97.88 131 ALA B C 1
ATOM 3867 O O . ALA B 1 131 ? 5.918 1.404 -14.625 1 97.88 131 ALA B O 1
ATOM 3868 N N . ALA B 1 132 ? 5.133 1.567 -16.734 1 98 132 ALA B N 1
ATOM 3869 C CA . ALA B 1 132 ? 6.406 1.952 -17.328 1 98 132 ALA B CA 1
ATOM 3870 C C . ALA B 1 132 ? 6.875 3.305 -16.812 1 98 132 ALA B C 1
ATOM 3872 O O . ALA B 1 132 ? 8.07 3.592 -16.797 1 98 132 ALA B O 1
ATOM 3873 N N . ASP B 1 133 ? 5.938 4.074 -16.297 1 96 133 ASP B N 1
ATOM 3874 C CA . ASP B 1 133 ? 6.242 5.434 -15.859 1 96 133 ASP B CA 1
ATOM 3875 C C . ASP B 1 133 ? 6.551 5.473 -14.367 1 96 133 ASP B C 1
ATOM 3877 O O . ASP B 1 133 ? 6.922 6.516 -13.828 1 96 133 ASP B O 1
ATOM 3881 N N . THR B 1 134 ? 6.449 4.363 -13.742 1 97.38 134 THR B N 1
ATOM 3882 C CA . THR B 1 134 ? 6.754 4.34 -12.312 1 97.38 134 THR B CA 1
ATOM 3883 C C . THR B 1 134 ? 8.25 4.531 -12.078 1 97.38 134 THR B C 1
ATOM 3885 O O . THR B 1 134 ? 9.062 4.305 -12.977 1 97.38 134 THR B O 1
ATOM 3888 N N . ALA B 1 135 ? 8.586 4.898 -10.891 1 96.19 135 ALA B N 1
ATOM 3889 C CA . ALA B 1 135 ? 9.984 5.184 -10.555 1 96.19 135 ALA B CA 1
ATOM 3890 C C . ALA B 1 135 ? 10.844 3.93 -10.68 1 96.19 135 ALA B C 1
ATOM 3892 O O . ALA B 1 135 ? 12.008 4.008 -11.078 1 96.19 135 ALA B O 1
ATOM 3893 N N . LEU B 1 136 ? 10.305 2.766 -10.344 1 98.12 136 LEU B N 1
ATOM 3894 C CA . LEU B 1 136 ? 11.047 1.514 -10.43 1 98.12 136 LEU B CA 1
ATOM 3895 C C . LEU B 1 136 ? 11.523 1.259 -11.859 1 98.12 136 LEU B C 1
ATOM 3897 O O . LEU B 1 136 ? 12.711 1.013 -12.086 1 98.12 136 LEU B O 1
ATOM 3901 N N . VAL B 1 137 ? 10.594 1.348 -12.797 1 98.56 137 VAL B N 1
ATOM 3902 C CA . VAL B 1 137 ? 10.906 1.019 -14.188 1 98.56 137 VAL B CA 1
ATOM 3903 C C . VAL B 1 137 ? 11.727 2.143 -14.812 1 98.56 137 VAL B C 1
ATOM 3905 O O . VAL B 1 137 ? 12.781 1.893 -15.406 1 98.56 137 VAL B O 1
ATOM 3908 N N . ASP B 1 138 ? 11.281 3.391 -14.594 1 97.19 138 ASP B N 1
ATOM 3909 C CA . ASP B 1 138 ? 11.969 4.555 -15.141 1 97.19 138 ASP B CA 1
ATOM 3910 C C . ASP B 1 138 ? 13.391 4.652 -14.609 1 97.19 138 ASP B C 1
ATOM 3912 O O . ASP B 1 138 ? 14.305 5.062 -15.328 1 97.19 138 ASP B O 1
ATOM 3916 N N . GLY B 1 139 ? 13.523 4.312 -13.406 1 97.38 139 GLY B N 1
ATOM 3917 C CA . GLY B 1 139 ? 14.812 4.445 -12.75 1 97.38 139 GLY B CA 1
ATOM 3918 C C . GLY B 1 139 ? 15.781 3.34 -13.117 1 97.38 139 GLY B C 1
ATOM 3919 O O . GLY B 1 139 ? 16.984 3.58 -13.227 1 97.38 139 GLY B O 1
ATOM 3920 N N . LEU B 1 140 ? 15.344 2.16 -13.312 1 98.69 140 LEU B N 1
ATOM 3921 C CA . LEU B 1 140 ? 16.234 1.02 -13.477 1 98.69 140 LEU B CA 1
ATOM 3922 C C . LEU B 1 140 ? 16.422 0.684 -14.953 1 98.69 140 LEU B C 1
ATOM 3924 O O . LEU B 1 140 ? 17.469 0.168 -15.352 1 98.69 140 LEU B O 1
ATOM 3928 N N . ALA B 1 141 ? 15.461 0.972 -15.82 1 98.69 141 ALA B N 1
ATOM 3929 C CA . ALA B 1 141 ? 15.453 0.565 -17.219 1 98.69 141 ALA B CA 1
ATOM 3930 C C . ALA B 1 141 ? 16.703 1.044 -17.938 1 98.69 141 ALA B C 1
ATOM 3932 O O . ALA B 1 141 ? 17.281 0.316 -18.75 1 98.69 141 ALA B O 1
ATOM 3933 N N . PRO B 1 142 ? 17.234 2.279 -17.594 1 98.31 142 PRO B N 1
ATOM 3934 C CA . PRO B 1 142 ? 18.406 2.77 -18.297 1 98.31 142 PRO B CA 1
ATOM 3935 C C . PRO B 1 142 ? 19.656 1.916 -18.047 1 98.31 142 PRO B C 1
ATOM 3937 O O . PRO B 1 142 ? 20.609 1.971 -18.812 1 98.31 142 PRO B O 1
ATOM 3940 N N . ALA B 1 143 ? 19.641 1.155 -17 1 98.75 143 ALA B N 1
ATOM 3941 C CA . ALA B 1 143 ? 20.797 0.335 -16.641 1 98.75 143 ALA B CA 1
ATOM 3942 C C . ALA B 1 143 ? 20.703 -1.053 -17.266 1 98.75 143 ALA B C 1
ATOM 3944 O O . ALA B 1 143 ? 21.609 -1.874 -17.125 1 98.75 143 ALA B O 1
ATOM 3945 N N . LEU B 1 144 ? 19.656 -1.376 -18.016 1 98.81 144 LEU B N 1
ATOM 3946 C CA . LEU B 1 144 ? 19.391 -2.709 -18.562 1 98.81 144 LEU B CA 1
ATOM 3947 C C . LEU B 1 144 ? 19.312 -2.674 -20.078 1 98.81 144 LEU B C 1
ATOM 3949 O O . LEU B 1 144 ? 18.828 -1.695 -20.656 1 98.81 144 LEU B O 1
ATOM 3953 N N . ASP B 1 145 ? 19.703 -3.736 -20.672 1 98.81 145 ASP B N 1
ATOM 3954 C CA . ASP B 1 145 ? 19.594 -3.887 -22.109 1 98.81 145 ASP B CA 1
ATOM 3955 C C . ASP B 1 145 ? 18.375 -4.719 -22.5 1 98.81 145 ASP B C 1
ATOM 3957 O O . ASP B 1 145 ? 17.844 -4.582 -23.609 1 98.81 145 ASP B O 1
ATOM 3961 N N . ALA B 1 146 ? 17.969 -5.574 -21.625 1 98.88 146 ALA B N 1
ATOM 3962 C CA . ALA B 1 146 ? 16.828 -6.457 -21.844 1 98.88 146 ALA B CA 1
ATOM 3963 C C . ALA B 1 146 ? 16.188 -6.887 -20.531 1 98.88 146 ALA B C 1
ATOM 3965 O O . ALA B 1 146 ? 16.75 -6.66 -19.453 1 98.88 146 ALA B O 1
ATOM 3966 N N . TYR B 1 147 ? 15.031 -7.41 -20.688 1 98.88 147 TYR B N 1
ATOM 3967 C CA . TYR B 1 147 ? 14.258 -7.863 -19.531 1 98.88 147 TYR B CA 1
ATOM 3968 C C . TYR B 1 147 ? 13.758 -9.289 -19.734 1 98.88 147 TYR B C 1
ATOM 3970 O O . TYR B 1 147 ? 13.297 -9.641 -20.828 1 98.88 147 TYR B O 1
ATOM 3978 N N . VAL B 1 148 ? 13.906 -10.102 -18.719 1 98.94 148 VAL B N 1
ATOM 3979 C CA . VAL B 1 148 ? 13.414 -11.477 -18.719 1 98.94 148 VAL B CA 1
ATOM 3980 C C . VAL B 1 148 ? 12.438 -11.688 -17.562 1 98.94 148 VAL B C 1
ATOM 3982 O O . VAL B 1 148 ? 12.766 -11.414 -16.406 1 98.94 148 VAL B O 1
ATOM 3985 N N . ASN B 1 149 ? 11.258 -12.078 -17.891 1 98.81 149 ASN B N 1
ATOM 3986 C CA . ASN B 1 149 ? 10.297 -12.453 -16.859 1 98.81 149 ASN B CA 1
ATOM 3987 C C . ASN B 1 149 ? 10.273 -13.961 -16.641 1 98.81 149 ASN B C 1
ATOM 3989 O O . ASN B 1 149 ? 9.891 -14.711 -17.547 1 98.81 149 ASN B O 1
ATOM 3993 N N . ASP B 1 150 ? 10.648 -14.359 -15.453 1 98.5 150 ASP B N 1
ATOM 3994 C CA . ASP B 1 150 ? 10.641 -15.773 -15.094 1 98.5 150 ASP B CA 1
ATOM 3995 C C . ASP B 1 150 ? 9.727 -16.031 -13.891 1 98.5 150 ASP B C 1
ATOM 3997 O O . ASP B 1 150 ? 9.758 -17.109 -13.305 1 98.5 150 ASP B O 1
ATOM 4001 N N . ALA B 1 151 ? 8.984 -15.008 -13.555 1 97.75 151 ALA B N 1
ATOM 4002 C CA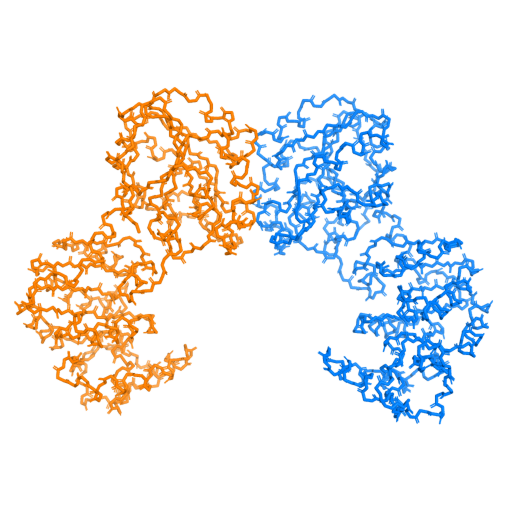 . ALA B 1 151 ? 8.164 -15.07 -12.352 1 97.75 151 ALA B CA 1
ATOM 4003 C C . ALA B 1 151 ? 6.73 -15.484 -12.688 1 97.75 151 ALA B C 1
ATOM 4005 O O . ALA B 1 151 ? 5.781 -14.75 -12.398 1 97.75 151 ALA B O 1
ATOM 4006 N N . PHE B 1 152 ? 6.539 -16.719 -13.031 1 96 152 PHE B N 1
ATOM 4007 C CA . PHE B 1 152 ? 5.223 -17.188 -13.445 1 96 152 PHE B CA 1
ATOM 4008 C C . PHE B 1 152 ? 4.23 -17.109 -12.297 1 96 152 PHE B C 1
ATOM 4010 O O . PHE B 1 152 ? 3.076 -16.719 -12.484 1 96 152 PHE B O 1
ATOM 4017 N N . ALA B 1 153 ? 4.688 -17.406 -11.141 1 93.56 153 ALA B N 1
ATOM 4018 C CA . ALA B 1 153 ? 3.801 -17.438 -9.977 1 93.56 153 ALA B CA 1
ATOM 4019 C C . ALA B 1 153 ? 3.172 -16.078 -9.711 1 93.56 153 ALA B C 1
ATOM 4021 O O . ALA B 1 153 ? 2.092 -15.992 -9.125 1 93.56 153 ALA B O 1
ATOM 4022 N N . ALA B 1 154 ? 3.842 -15.055 -10.188 1 95.31 154 ALA B N 1
ATOM 4023 C CA . ALA B 1 154 ? 3.344 -13.695 -9.977 1 95.31 154 ALA B CA 1
ATOM 4024 C C . ALA B 1 154 ? 2.693 -13.148 -11.242 1 95.31 154 ALA B C 1
ATOM 4026 O O . ALA B 1 154 ? 2.26 -11.992 -11.281 1 95.31 154 ALA B O 1
ATOM 4027 N N . ALA B 1 155 ? 2.496 -13.961 -12.219 1 95.88 155 ALA B N 1
ATOM 4028 C CA . ALA B 1 155 ? 2.162 -13.477 -13.555 1 95.88 155 ALA B CA 1
ATOM 4029 C C . ALA B 1 155 ? 0.703 -13.039 -13.633 1 95.88 155 ALA B C 1
ATOM 4031 O O . ALA B 1 155 ? 0.296 -12.375 -14.594 1 95.88 155 ALA B O 1
ATOM 4032 N N . HIS B 1 156 ? -0.048 -13.406 -12.609 1 94.5 156 HIS B N 1
ATOM 4033 C CA . HIS B 1 156 ? -1.445 -12.992 -12.57 1 94.5 156 HIS B CA 1
ATOM 4034 C C . HIS B 1 156 ? -1.582 -11.57 -12.047 1 94.5 156 HIS B C 1
ATOM 4036 O O . HIS B 1 156 ? -2.684 -11.016 -12.016 1 94.5 156 HIS B O 1
ATOM 4042 N N . ARG B 1 157 ? -0.52 -10.953 -11.672 1 95.06 157 ARG B N 1
ATOM 4043 C CA . ARG B 1 157 ? -0.498 -9.586 -11.164 1 95.06 157 ARG B CA 1
ATOM 4044 C C . ARG B 1 157 ? 0.014 -8.617 -12.219 1 95.06 157 ARG B C 1
ATOM 4046 O O . ARG B 1 157 ? 0.813 -8.992 -13.086 1 95.06 157 ARG B O 1
ATOM 4053 N N . SER B 1 158 ? -0.486 -7.363 -12.102 1 97.44 158 SER B N 1
ATOM 4054 C CA . SER B 1 158 ? -0.045 -6.305 -13 1 97.44 158 SER B CA 1
ATOM 4055 C C . SER B 1 158 ? 0.794 -5.266 -12.266 1 97.44 158 SER B C 1
ATOM 4057 O O . SER B 1 158 ? 0.491 -4.074 -12.312 1 97.44 158 SER B O 1
ATOM 4059 N N . GLN B 1 159 ? 1.838 -5.711 -11.688 1 98.12 159 GLN B N 1
ATOM 4060 C CA . GLN B 1 159 ? 2.746 -4.875 -10.906 1 98.12 159 GLN B CA 1
ATOM 4061 C C . GLN B 1 159 ? 3.826 -4.262 -11.797 1 98.12 159 GLN B C 1
ATOM 4063 O O . GLN B 1 159 ? 4.152 -4.812 -12.852 1 98.12 159 GLN B O 1
ATOM 4068 N N . PRO B 1 160 ? 4.426 -3.201 -11.352 1 98.5 160 PRO B N 1
ATOM 4069 C CA . PRO B 1 160 ? 5.41 -2.504 -12.18 1 98.5 160 PRO B CA 1
ATOM 4070 C C . PRO B 1 160 ? 6.566 -3.404 -12.609 1 98.5 160 PRO B C 1
ATOM 4072 O O . PRO B 1 160 ? 6.938 -3.422 -13.781 1 98.5 160 PRO B O 1
ATOM 4075 N N . SER B 1 161 ? 7.102 -4.211 -11.758 1 98.81 161 SER B N 1
ATOM 4076 C CA . SER B 1 161 ? 8.25 -5.051 -12.086 1 98.81 161 SER B CA 1
ATOM 4077 C C . SER B 1 161 ? 7.875 -6.156 -13.062 1 98.81 161 SER B C 1
ATOM 4079 O O . SER B 1 161 ? 8.742 -6.773 -13.68 1 98.81 161 SER B O 1
ATOM 4081 N N . LEU B 1 162 ? 6.617 -6.406 -13.219 1 98.69 162 LEU B N 1
ATOM 4082 C CA . LEU B 1 162 ? 6.145 -7.516 -14.039 1 98.69 162 LEU B CA 1
ATOM 4083 C C . LEU B 1 162 ? 5.688 -7.023 -15.406 1 98.69 162 LEU B C 1
ATOM 4085 O O . LEU B 1 162 ? 5.906 -7.695 -16.422 1 98.69 162 LEU B O 1
ATOM 4089 N N . VAL B 1 163 ? 5.094 -5.84 -15.438 1 98.69 163 VAL B N 1
ATOM 4090 C CA . VAL B 1 163 ? 4.438 -5.453 -16.688 1 98.69 163 VAL B CA 1
ATOM 4091 C C . VAL B 1 163 ? 5.066 -4.168 -17.219 1 98.69 163 VAL B C 1
ATOM 4093 O O . VAL B 1 163 ? 4.859 -3.807 -18.375 1 98.69 163 VAL B O 1
ATOM 4096 N N . GLY B 1 164 ? 5.801 -3.459 -16.422 1 98.75 164 GLY B N 1
ATOM 4097 C CA . GLY B 1 164 ? 6.328 -2.162 -16.812 1 98.75 164 GLY B CA 1
ATOM 4098 C C . GLY B 1 164 ? 7.52 -2.256 -17.75 1 98.75 164 GLY B C 1
ATOM 4099 O O . GLY B 1 164 ? 7.59 -1.542 -18.75 1 98.75 164 GLY B O 1
ATOM 4100 N N . PHE B 1 165 ? 8.492 -3.102 -17.422 1 98.81 165 PHE B N 1
ATOM 4101 C CA . PHE B 1 165 ? 9.742 -3.199 -18.172 1 98.81 165 PHE B CA 1
ATOM 4102 C C . PHE B 1 165 ? 9.484 -3.625 -19.609 1 98.81 165 PHE B C 1
ATOM 4104 O O . PHE B 1 165 ? 10.125 -3.119 -20.531 1 98.81 165 PHE B O 1
ATOM 4111 N N . PRO B 1 166 ? 8.523 -4.543 -19.859 1 98.5 166 PRO B N 1
ATOM 4112 C CA . PRO B 1 166 ? 8.266 -4.973 -21.234 1 98.5 166 PRO B CA 1
ATOM 4113 C C . PRO B 1 166 ? 7.836 -3.82 -22.141 1 98.5 166 PRO B C 1
ATOM 4115 O O . PRO B 1 166 ? 7.93 -3.924 -23.375 1 98.5 166 PRO B O 1
ATOM 4118 N N . GLU B 1 167 ? 7.359 -2.742 -21.594 1 98.06 167 GLU B N 1
ATOM 4119 C CA . GLU B 1 167 ? 6.918 -1.591 -22.375 1 98.06 167 GLU B CA 1
ATOM 4120 C C . GLU B 1 167 ? 8.109 -0.791 -22.891 1 98.06 167 GLU B C 1
ATOM 4122 O O . GLU B 1 167 ? 7.977 -0.045 -23.875 1 98.06 167 GLU B O 1
ATOM 4127 N N . VAL B 1 168 ? 9.289 -0.943 -22.266 1 98.56 168 VAL B N 1
ATOM 4128 C CA . VAL B 1 168 ? 10.359 0 -22.578 1 98.56 168 VAL B CA 1
ATOM 4129 C C . VAL B 1 168 ? 11.633 -0.761 -22.938 1 98.56 168 VAL B C 1
ATOM 4131 O O . VAL B 1 168 ? 12.602 -0.169 -23.406 1 98.56 168 VAL B O 1
ATOM 4134 N N . LEU B 1 169 ? 11.664 -2.088 -22.75 1 98.62 169 LEU B N 1
ATOM 4135 C CA . LEU B 1 169 ? 12.828 -2.918 -23.062 1 98.62 169 LEU B CA 1
ATOM 4136 C C . LEU B 1 169 ? 12.414 -4.148 -23.859 1 98.62 169 LEU B C 1
ATOM 4138 O O . LEU B 1 169 ? 11.32 -4.684 -23.672 1 98.62 169 LEU B O 1
ATOM 4142 N N . PRO B 1 170 ? 13.344 -4.668 -24.766 1 98.44 170 PRO B N 1
ATOM 4143 C CA . PRO B 1 170 ? 13.094 -6.023 -25.266 1 98.44 170 PRO B CA 1
ATOM 4144 C C . PRO B 1 170 ? 12.922 -7.047 -24.156 1 98.44 170 PRO B C 1
ATOM 4146 O O . PRO B 1 170 ? 13.711 -7.07 -23.203 1 98.44 170 PRO B O 1
ATOM 4149 N N . SER B 1 171 ? 11.875 -7.855 -24.25 1 98.62 171 SER B N 1
ATOM 4150 C CA . SER B 1 171 ? 11.523 -8.711 -23.125 1 98.62 171 SER B CA 1
ATOM 4151 C C . SER B 1 171 ? 11.344 -10.156 -23.562 1 98.62 171 SER B C 1
ATOM 4153 O O . SER B 1 171 ? 10.984 -10.43 -24.719 1 98.62 171 SER B O 1
ATOM 4155 N N . TYR B 1 172 ? 11.625 -11.039 -22.672 1 98.75 172 TYR B N 1
ATOM 4156 C CA . TYR B 1 172 ? 11.672 -12.477 -22.938 1 98.75 172 TYR B CA 1
ATOM 4157 C C . TYR B 1 172 ? 11.109 -13.258 -21.75 1 98.75 172 TYR B C 1
ATOM 4159 O O . TYR B 1 172 ? 11.039 -12.75 -20.641 1 98.75 172 TYR B O 1
ATOM 4167 N N . ALA B 1 173 ? 10.625 -14.492 -22.016 1 98.44 173 ALA B N 1
ATOM 4168 C CA . ALA B 1 173 ? 10.25 -15.438 -20.984 1 98.44 173 ALA B CA 1
ATOM 4169 C C . ALA B 1 173 ? 11.453 -16.266 -20.516 1 98.44 173 ALA B C 1
ATOM 4171 O O . ALA B 1 173 ? 12.242 -16.719 -21.344 1 98.44 173 ALA B O 1
ATOM 4172 N N . GLY B 1 174 ? 11.641 -16.312 -19.219 1 98.5 174 GLY B N 1
ATOM 4173 C CA . GLY B 1 174 ? 12.641 -17.25 -18.703 1 98.5 174 GLY B CA 1
ATOM 4174 C C . GLY B 1 174 ? 12.227 -18.703 -18.828 1 98.5 174 GLY B C 1
ATOM 4175 O O . GLY B 1 174 ? 11.18 -19 -19.406 1 98.5 174 GLY B O 1
ATOM 4176 N N . ARG B 1 175 ? 13.07 -19.594 -18.328 1 98.06 175 ARG B N 1
ATOM 4177 C CA . ARG B 1 175 ? 12.836 -21.016 -18.531 1 98.06 175 ARG B CA 1
ATOM 4178 C C . ARG B 1 175 ? 11.641 -21.5 -17.703 1 98.06 175 ARG B C 1
ATOM 4180 O O . ARG B 1 175 ? 10.867 -22.344 -18.141 1 98.06 175 ARG B O 1
ATOM 4187 N N . VAL B 1 176 ? 11.477 -20.984 -16.438 1 96.62 176 VAL B N 1
ATOM 4188 C CA . VAL B 1 176 ? 10.328 -21.375 -15.617 1 96.62 176 VAL B CA 1
ATOM 4189 C C . VAL B 1 176 ? 9.039 -20.891 -16.266 1 96.62 176 VAL B C 1
ATOM 4191 O O . VAL B 1 176 ? 8.07 -21.641 -16.391 1 96.62 176 VAL B O 1
ATOM 4194 N N . MET B 1 177 ? 9 -19.625 -16.703 1 96.81 177 MET B N 1
ATOM 4195 C CA . MET B 1 177 ? 7.852 -19.062 -17.391 1 96.81 177 MET B CA 1
ATOM 4196 C C . MET B 1 177 ? 7.508 -19.875 -18.641 1 96.81 177 MET B C 1
ATOM 4198 O O . MET B 1 177 ? 6.348 -20.219 -18.859 1 96.81 177 MET B O 1
ATOM 4202 N N . GLU B 1 178 ? 8.492 -20.156 -19.391 1 96.19 178 GLU B N 1
ATOM 4203 C CA . GLU B 1 178 ? 8.32 -20.922 -20.625 1 96.19 178 GLU B CA 1
ATOM 4204 C C . GLU B 1 178 ? 7.727 -22.297 -20.328 1 96.19 178 GLU B C 1
ATOM 4206 O O . GLU B 1 178 ? 6.758 -22.703 -20.984 1 96.19 178 GLU B O 1
ATOM 4211 N N . ALA B 1 179 ? 8.273 -22.969 -19.359 1 94.38 179 ALA B N 1
ATOM 4212 C CA . ALA B 1 179 ? 7.828 -24.328 -19.016 1 94.38 179 ALA B CA 1
ATOM 4213 C C . ALA B 1 179 ? 6.379 -24.312 -18.531 1 94.38 179 ALA B C 1
ATOM 4215 O O . ALA B 1 179 ? 5.598 -25.203 -18.891 1 94.38 179 ALA B O 1
ATOM 4216 N N . GLU B 1 180 ? 6.055 -23.328 -17.703 1 94.44 180 GLU B N 1
ATOM 4217 C CA . GLU B 1 180 ? 4.695 -23.203 -17.188 1 94.44 180 GLU B CA 1
ATOM 4218 C C . GLU B 1 180 ? 3.697 -22.969 -18.312 1 94.44 180 GLU B C 1
ATOM 4220 O O . GLU B 1 180 ? 2.65 -23.609 -18.375 1 94.44 180 GLU B O 1
ATOM 4225 N N . LEU B 1 181 ? 4.062 -22.047 -19.188 1 93.69 181 LEU B N 1
ATOM 4226 C CA . LEU B 1 181 ? 3.18 -21.703 -20.297 1 93.69 181 LEU B CA 1
ATOM 4227 C C . LEU B 1 181 ? 2.979 -22.906 -21.219 1 93.69 181 LEU B C 1
ATOM 4229 O O . LEU B 1 181 ? 1.854 -23.203 -21.641 1 93.69 181 LEU B O 1
ATOM 4233 N N . ASP B 1 182 ? 4.031 -23.594 -21.5 1 92.5 182 ASP B N 1
ATOM 4234 C CA . ASP B 1 182 ? 3.957 -24.75 -22.375 1 92.5 182 ASP B CA 1
ATOM 4235 C C . ASP B 1 182 ? 3.066 -25.844 -21.766 1 92.5 182 ASP B C 1
ATOM 4237 O O . ASP B 1 182 ? 2.186 -26.375 -22.438 1 92.5 182 ASP B O 1
ATOM 4241 N N . ALA B 1 183 ? 3.26 -26.109 -20.5 1 90.81 183 ALA B N 1
ATOM 4242 C CA . ALA B 1 183 ? 2.549 -27.203 -19.828 1 90.81 183 ALA B CA 1
ATOM 4243 C C . ALA B 1 183 ? 1.071 -26.859 -19.656 1 90.81 183 ALA B C 1
ATOM 4245 O O . ALA B 1 183 ? 0.201 -27.688 -19.938 1 90.81 183 ALA B O 1
ATOM 4246 N N . LEU B 1 184 ? 0.751 -25.672 -19.234 1 90.56 184 LEU B N 1
ATOM 4247 C CA . LEU B 1 184 ? -0.604 -25.328 -18.828 1 90.56 184 LEU B CA 1
ATOM 4248 C C . LEU B 1 184 ? -1.438 -24.875 -20.031 1 90.56 184 LEU B C 1
ATOM 4250 O O . LEU B 1 184 ? -2.65 -25.109 -20.062 1 90.56 184 LEU B O 1
ATOM 4254 N N . SER B 1 185 ? -0.83 -24.266 -20.938 1 87.75 185 SER B N 1
ATOM 4255 C CA . SER B 1 185 ? -1.566 -23.859 -22.125 1 87.75 185 SER B CA 1
ATOM 4256 C C . SER B 1 185 ? -1.756 -25.016 -23.094 1 87.75 185 SER B C 1
ATOM 4258 O O . SER B 1 185 ? -2.621 -24.969 -23.969 1 87.75 185 SER B O 1
ATOM 4260 N N . GLY B 1 186 ? -1.026 -26.062 -23 1 87.75 186 GLY B N 1
ATOM 4261 C CA . GLY B 1 186 ? -1.054 -27.188 -23.938 1 87.75 186 GLY B CA 1
ATOM 4262 C C . GLY B 1 186 ? -1.97 -28.312 -23.484 1 87.75 186 GLY B C 1
ATOM 4263 O O . GLY B 1 186 ? -2.027 -29.359 -24.125 1 87.75 186 GLY B O 1
ATOM 4264 N N . VAL B 1 187 ? -2.709 -28.062 -22.469 1 90.06 187 VAL B N 1
ATOM 4265 C CA . VAL B 1 187 ? -3.527 -29.125 -21.922 1 90.06 187 VAL B CA 1
ATOM 4266 C C . VAL B 1 187 ? -4.516 -29.625 -22.969 1 90.06 187 VAL B C 1
ATOM 4268 O O . VAL B 1 187 ? -4.754 -30.828 -23.078 1 90.06 187 VAL B O 1
ATOM 4271 N N . ALA B 1 188 ? -5.012 -28.734 -23.734 1 91.19 188 ALA B N 1
ATOM 4272 C CA . ALA B 1 188 ? -6.02 -29.078 -24.734 1 91.19 188 ALA B CA 1
ATOM 4273 C C . ALA B 1 188 ? -5.449 -30.031 -25.781 1 91.19 188 ALA B C 1
ATOM 4275 O O . ALA B 1 188 ? -6.191 -30.781 -26.422 1 91.19 188 ALA B O 1
ATOM 4276 N N . ASP B 1 189 ? -4.184 -30.047 -25.906 1 93.5 189 ASP B N 1
ATOM 4277 C CA . ASP B 1 189 ? -3.539 -30.828 -26.953 1 93.5 189 ASP B CA 1
ATOM 4278 C C . ASP B 1 189 ? -3.037 -32.156 -26.406 1 93.5 189 ASP B C 1
ATOM 4280 O O . ASP B 1 189 ? -2.451 -32.969 -27.141 1 93.5 189 ASP B O 1
ATOM 4284 N N . THR B 1 190 ? -3.301 -32.438 -25.203 1 95.5 190 THR B N 1
ATOM 4285 C CA . THR B 1 190 ? -2.842 -33.688 -24.594 1 95.5 190 THR B CA 1
ATOM 4286 C C . THR B 1 190 ? -3.807 -34.844 -24.906 1 95.5 190 THR B C 1
ATOM 4288 O O . THR B 1 190 ? -4.953 -34.594 -25.281 1 95.5 190 THR B O 1
ATOM 4291 N N . PRO B 1 191 ? -3.312 -36.031 -24.672 1 96.81 191 PRO B N 1
ATOM 4292 C CA . PRO B 1 191 ? -4.145 -37.188 -25.016 1 96.81 191 PRO B CA 1
ATOM 4293 C C . PRO B 1 191 ? -5.371 -37.344 -24.125 1 96.81 191 PRO B C 1
ATOM 4295 O O . PRO B 1 191 ? -5.355 -36.875 -22.969 1 96.81 191 PRO B O 1
ATOM 4298 N N . THR B 1 192 ? -6.422 -37.906 -24.641 1 96.81 192 THR B N 1
ATOM 4299 C CA . THR B 1 192 ? -7.656 -38.219 -23.938 1 96.81 192 THR B CA 1
ATOM 4300 C C . THR B 1 192 ? -7.77 -39.719 -23.672 1 96.81 192 THR B C 1
ATOM 4302 O O . THR B 1 192 ? -7.164 -40.5 -24.375 1 96.81 192 THR B O 1
ATOM 4305 N N . PRO B 1 193 ? -8.414 -40.062 -22.656 1 97.81 193 PRO B N 1
ATOM 4306 C CA . PRO B 1 193 ? -9.266 -39.281 -21.766 1 97.81 193 PRO B CA 1
ATOM 4307 C C . PRO B 1 193 ? -8.469 -38.406 -20.812 1 97.81 193 PRO B C 1
ATOM 4309 O O . PRO B 1 193 ? -7.387 -38.812 -20.359 1 97.81 193 PRO B O 1
ATOM 4312 N N . ARG B 1 194 ? -9.008 -37.219 -20.594 1 98.25 194 ARG B N 1
ATOM 4313 C CA . ARG B 1 194 ? -8.406 -36.281 -19.641 1 98.25 194 ARG B CA 1
ATOM 4314 C C . ARG B 1 194 ? -9.227 -36.188 -18.359 1 98.25 194 ARG B C 1
ATOM 4316 O O . ARG B 1 194 ? -10.445 -36.031 -18.406 1 98.25 194 ARG B O 1
ATOM 4323 N N . THR B 1 195 ? -8.586 -36.375 -17.25 1 98.62 195 THR B N 1
ATOM 4324 C CA . THR B 1 195 ? -9.258 -36.312 -15.961 1 98.62 195 THR B CA 1
ATOM 4325 C C . THR B 1 195 ? -8.703 -35.156 -15.117 1 98.62 195 THR B C 1
ATOM 4327 O O . THR B 1 195 ? -7.492 -35.031 -14.953 1 98.62 195 THR B O 1
ATOM 4330 N N . TYR B 1 196 ? -9.633 -34.312 -14.648 1 98.31 196 TYR B N 1
ATOM 4331 C CA . TYR B 1 196 ? -9.281 -33.25 -13.711 1 98.31 196 TYR B CA 1
ATOM 4332 C C . TYR B 1 196 ? -9.586 -33.656 -12.273 1 98.31 196 TYR B C 1
ATOM 4334 O O . TYR B 1 196 ? -10.672 -34.156 -11.984 1 98.31 196 TYR B O 1
ATOM 4342 N N . VAL B 1 197 ? -8.625 -33.562 -11.438 1 98.44 197 VAL B N 1
ATOM 4343 C CA . VAL B 1 197 ? -8.836 -33.688 -10 1 98.44 197 VAL B CA 1
ATOM 4344 C C . VAL B 1 197 ? -8.852 -32.312 -9.352 1 98.44 197 VAL B C 1
ATOM 4346 O O . VAL B 1 197 ? -7.84 -31.609 -9.344 1 98.44 197 VAL B O 1
ATOM 4349 N N . VAL B 1 198 ? -9.992 -31.938 -8.836 1 97.75 198 VAL B N 1
ATOM 4350 C CA . VAL B 1 198 ? -10.133 -30.594 -8.281 1 97.75 198 VAL B CA 1
ATOM 4351 C C . VAL B 1 198 ? -10.508 -30.688 -6.801 1 97.75 198 VAL B C 1
ATOM 4353 O O . VAL B 1 198 ? -11.484 -31.344 -6.445 1 97.75 198 VAL B O 1
ATOM 4356 N N . GLY B 1 199 ? -9.711 -30.094 -5.992 1 96.88 199 GLY B N 1
ATOM 4357 C CA . GLY B 1 199 ? -9.938 -30.172 -4.559 1 96.88 199 GLY B CA 1
ATOM 4358 C C . GLY B 1 199 ? -9.469 -28.938 -3.818 1 96.88 199 GLY B C 1
ATOM 4359 O O . GLY B 1 199 ? -9.344 -27.859 -4.41 1 96.88 199 GLY B O 1
ATOM 4360 N N . GLY B 1 200 ? -9.352 -29.078 -2.512 1 94.5 200 GLY B N 1
ATOM 4361 C CA . GLY B 1 200 ? -8.859 -28 -1.67 1 94.5 200 GLY B CA 1
ATOM 4362 C C . GLY B 1 200 ? -9.961 -27.172 -1.039 1 94.5 200 GLY B C 1
ATOM 4363 O O . GLY B 1 200 ? -11.133 -27.562 -1.06 1 94.5 200 GLY B O 1
ATOM 4364 N N . ALA B 1 201 ? -9.492 -26.047 -0.377 1 92.94 201 ALA B N 1
ATOM 4365 C CA . ALA B 1 201 ? -10.422 -25.219 0.392 1 92.94 201 ALA B CA 1
ATOM 4366 C C . ALA B 1 201 ? -10.789 -23.953 -0.368 1 92.94 201 ALA B C 1
ATOM 4368 O O . ALA B 1 201 ? -11.727 -23.234 0.012 1 92.94 201 ALA B O 1
ATOM 4369 N N . LYS B 1 202 ? -10.078 -23.672 -1.479 1 91.31 202 LYS B N 1
ATOM 4370 C CA . LYS B 1 202 ? -10.414 -22.531 -2.312 1 91.31 202 LYS B CA 1
ATOM 4371 C C . LYS B 1 202 ? -11.477 -22.891 -3.346 1 91.31 202 LYS B C 1
ATOM 4373 O O . LYS B 1 202 ? -11.195 -22.922 -4.547 1 91.31 202 LYS B O 1
ATOM 4378 N N . VAL B 1 203 ? -12.625 -22.891 -2.932 1 95.38 203 VAL B N 1
ATOM 4379 C CA . VAL B 1 203 ? -13.727 -23.531 -3.652 1 95.38 203 VAL B CA 1
ATOM 4380 C C . VAL B 1 203 ? -14.016 -22.75 -4.934 1 95.38 203 VAL B C 1
ATOM 4382 O O . VAL B 1 203 ? -14.094 -23.344 -6.02 1 95.38 203 VAL B O 1
ATOM 4385 N N . PRO B 1 204 ? -14.109 -21.422 -4.887 1 94.44 204 PRO B N 1
ATOM 4386 C CA . PRO B 1 204 ? -14.43 -20.703 -6.125 1 94.44 204 PRO B CA 1
ATOM 4387 C C . PRO B 1 204 ? -13.422 -20.969 -7.238 1 94.44 204 PRO B C 1
ATOM 4389 O O . PRO B 1 204 ? -13.805 -21.188 -8.391 1 94.44 204 PRO B O 1
ATOM 4392 N N . ASP B 1 205 ? -12.148 -21.031 -6.965 1 92 205 ASP B N 1
ATOM 4393 C CA . ASP B 1 205 ? -11.102 -21.281 -7.945 1 92 205 ASP B CA 1
ATOM 4394 C C . ASP B 1 205 ? -11.242 -22.672 -8.562 1 92 205 ASP B C 1
ATOM 4396 O O . ASP B 1 205 ? -11.18 -22.812 -9.789 1 92 205 ASP B O 1
ATOM 4400 N N . SER B 1 206 ? -11.492 -23.594 -7.719 1 94.19 206 SER B N 1
ATOM 4401 C CA . SER B 1 206 ? -11.57 -24.984 -8.156 1 94.19 206 SER B CA 1
ATOM 4402 C C . SER B 1 206 ? -12.828 -25.234 -8.984 1 94.19 206 SER B C 1
ATOM 4404 O O . SER B 1 206 ? -12.781 -25.938 -9.992 1 94.19 206 SER B O 1
ATOM 4406 N N . VAL B 1 207 ? -13.891 -24.656 -8.508 1 95.88 207 VAL B N 1
ATOM 4407 C CA . VAL B 1 207 ? -15.141 -24.797 -9.242 1 95.88 207 VAL B CA 1
ATOM 4408 C C . VAL B 1 207 ? -15.016 -24.141 -10.617 1 95.88 207 VAL B C 1
ATOM 4410 O O . VAL B 1 207 ? -15.523 -24.672 -11.609 1 95.88 207 VAL B O 1
ATOM 4413 N N . GLU B 1 208 ? -14.367 -23.047 -10.672 1 94.94 208 GLU B N 1
ATOM 4414 C CA . GLU B 1 208 ? -14.148 -22.375 -11.945 1 94.94 208 GLU B CA 1
ATOM 4415 C C . GLU B 1 208 ? -13.328 -23.234 -12.898 1 94.94 208 GLU B C 1
ATOM 4417 O O . GLU B 1 208 ? -13.617 -23.312 -14.094 1 94.94 208 GLU B O 1
ATOM 4422 N N . VAL B 1 209 ? -12.32 -23.859 -12.383 1 94.88 209 VAL B N 1
ATOM 4423 C CA . VAL B 1 209 ? -11.484 -24.75 -13.188 1 94.88 209 VAL B CA 1
ATOM 4424 C C . VAL B 1 209 ? -12.328 -25.891 -13.734 1 94.88 209 VAL B C 1
ATOM 4426 O O . VAL B 1 209 ? -12.281 -26.203 -14.93 1 94.88 209 VAL B O 1
ATOM 4429 N N . ALA B 1 210 ? -13.094 -26.484 -12.883 1 96.62 210 ALA B N 1
ATOM 4430 C CA . ALA B 1 210 ? -13.961 -27.578 -13.297 1 96.62 210 ALA B CA 1
ATOM 4431 C C . ALA B 1 210 ? -14.969 -27.125 -14.344 1 96.62 210 ALA B C 1
ATOM 4433 O O . ALA B 1 210 ? -15.156 -27.797 -15.359 1 96.62 210 ALA B O 1
ATOM 4434 N N . ALA B 1 211 ? -15.562 -26.016 -14 1 96.69 211 ALA B N 1
ATOM 4435 C CA . ALA B 1 211 ? -16.578 -25.469 -14.906 1 96.69 211 ALA B CA 1
ATOM 4436 C C . ALA B 1 211 ? -15.984 -25.188 -16.281 1 96.69 211 ALA B C 1
ATOM 4438 O O . ALA B 1 211 ? -16.578 -25.531 -17.312 1 96.69 211 ALA B O 1
ATOM 4439 N N . HIS B 1 212 ? -14.883 -24.562 -16.328 1 96 212 HIS B N 1
ATOM 4440 C CA . HIS B 1 212 ? -14.227 -24.219 -17.578 1 96 212 HIS B CA 1
ATOM 4441 C C . HIS B 1 212 ? -13.836 -25.469 -18.359 1 96 212 HIS B C 1
ATOM 4443 O O . HIS B 1 212 ? -14.07 -25.562 -19.562 1 96 212 HIS B O 1
ATOM 4449 N N . ALA B 1 213 ? -13.234 -26.422 -17.656 1 96.56 213 ALA B N 1
ATOM 4450 C CA . ALA B 1 213 ? -12.781 -27.656 -18.297 1 96.56 213 ALA B CA 1
ATOM 4451 C C . ALA B 1 213 ? -13.953 -28.406 -18.938 1 96.56 213 ALA B C 1
ATOM 4453 O O . ALA B 1 213 ? -13.867 -28.859 -20.078 1 96.56 213 ALA B O 1
ATOM 4454 N N . LEU B 1 214 ? -15.008 -28.453 -18.203 1 96.81 214 LEU B N 1
ATOM 4455 C CA . LEU B 1 214 ? -16.172 -29.172 -18.688 1 96.81 214 LEU B CA 1
ATOM 4456 C C . LEU B 1 214 ? -16.844 -28.422 -19.828 1 96.81 214 LEU B C 1
ATOM 4458 O O . LEU B 1 214 ? -17.188 -29.016 -20.859 1 96.81 214 LEU B O 1
ATOM 4462 N N . SER B 1 215 ? -16.953 -27.156 -19.688 1 95.06 215 SER B N 1
ATOM 4463 C CA . SER B 1 215 ? -17.672 -26.359 -20.672 1 95.06 215 SER B CA 1
ATOM 4464 C C . SER B 1 215 ? -16.906 -26.25 -21.984 1 95.06 215 SER B C 1
ATOM 4466 O O . SER B 1 215 ? -17.5 -26.109 -23.062 1 95.06 215 SER B O 1
ATOM 4468 N N . HIS B 1 216 ? -15.648 -26.391 -21.984 1 94.44 216 HIS B N 1
ATOM 4469 C CA . HIS B 1 216 ? -14.828 -26.234 -23.188 1 94.44 216 HIS B CA 1
ATOM 4470 C C . HIS B 1 216 ? -14.328 -27.594 -23.672 1 94.44 216 HIS B C 1
ATOM 4472 O O . HIS B 1 216 ? -13.461 -27.656 -24.547 1 94.44 216 HIS B O 1
ATOM 4478 N N . GLY B 1 217 ? -14.773 -28.625 -23.062 1 93.81 217 GLY B N 1
ATOM 4479 C CA . GLY B 1 217 ? -14.438 -29.969 -23.516 1 93.81 217 GLY B CA 1
ATOM 4480 C C . GLY B 1 217 ? -13 -30.359 -23.203 1 93.81 217 GLY B C 1
ATOM 4481 O O . GLY B 1 217 ? -12.406 -31.172 -23.906 1 93.81 217 GLY B O 1
ATOM 4482 N N . LEU B 1 218 ? -12.5 -29.781 -22.188 1 95.31 218 LEU B N 1
ATOM 4483 C CA . LEU B 1 218 ? -11.109 -30.047 -21.828 1 95.31 218 LEU B CA 1
ATOM 4484 C C . LEU B 1 218 ? -11 -31.266 -20.922 1 95.31 218 LEU B C 1
ATOM 4486 O O . LEU B 1 218 ? -9.922 -31.828 -20.766 1 95.31 218 LEU B O 1
ATOM 4490 N N . ALA B 1 219 ? -12.117 -31.672 -20.344 1 97.12 219 ALA B N 1
ATOM 4491 C CA . ALA B 1 219 ? -12.109 -32.781 -19.406 1 97.12 219 ALA B CA 1
ATOM 4492 C C . ALA B 1 219 ? -13.18 -33.812 -19.75 1 97.12 219 ALA B C 1
ATOM 4494 O O . ALA B 1 219 ? -14.336 -33.438 -20 1 97.12 219 ALA B O 1
ATOM 4495 N N . ASP B 1 220 ? -12.703 -35.031 -19.734 1 97.94 220 ASP B N 1
ATOM 4496 C CA . ASP B 1 220 ? -13.648 -36.156 -19.859 1 97.94 220 ASP B CA 1
ATOM 4497 C C . ASP B 1 220 ? -14.227 -36.531 -18.5 1 97.94 220 ASP B C 1
ATOM 4499 O O . ASP B 1 220 ? -15.375 -36.969 -18.406 1 97.94 220 ASP B O 1
ATOM 4503 N N . ASN B 1 221 ? -13.43 -36.406 -17.5 1 98.5 221 ASN B N 1
ATOM 4504 C CA . ASN B 1 221 ? -13.812 -36.656 -16.125 1 98.5 221 ASN B CA 1
ATOM 4505 C C . ASN B 1 221 ? -13.328 -35.562 -15.188 1 98.5 221 ASN B C 1
ATOM 4507 O O . ASN B 1 221 ? -12.242 -35 -15.375 1 98.5 221 ASN B O 1
ATOM 4511 N N . VAL B 1 222 ? -14.195 -35.25 -14.219 1 98.75 222 VAL B N 1
ATOM 4512 C CA . VAL B 1 222 ? -13.789 -34.344 -13.125 1 98.75 222 VAL B CA 1
ATOM 4513 C C . VAL B 1 222 ? -14.039 -35.031 -11.789 1 98.75 222 VAL B C 1
ATOM 4515 O O . VAL B 1 222 ? -15.164 -35.438 -11.484 1 98.75 222 VAL B O 1
ATOM 4518 N N . LEU B 1 223 ? -12.961 -35.25 -11.031 1 98.88 223 LEU B N 1
ATOM 4519 C CA . LEU B 1 223 ? -13.031 -35.781 -9.688 1 98.88 223 LEU B CA 1
ATOM 4520 C C . LEU B 1 223 ? -12.969 -34.688 -8.641 1 98.88 223 LEU B C 1
ATOM 4522 O O . LEU B 1 223 ? -11.961 -33.969 -8.531 1 98.88 223 LEU B O 1
ATOM 4526 N N . VAL B 1 224 ? -13.992 -34.531 -7.875 1 98.69 224 VAL B N 1
ATOM 4527 C CA . VAL B 1 224 ? -13.984 -33.438 -6.891 1 98.69 224 VAL B CA 1
ATOM 4528 C C . VAL B 1 224 ? -13.586 -34 -5.523 1 98.69 224 VAL B C 1
ATOM 4530 O O . VAL B 1 224 ? -13.984 -35.094 -5.152 1 98.69 224 VAL B O 1
ATOM 4533 N N . THR B 1 225 ? -12.711 -33.25 -4.855 1 98.31 225 THR B N 1
ATOM 4534 C CA . THR B 1 225 ? -12.227 -33.625 -3.535 1 98.31 225 THR B CA 1
ATOM 4535 C C . THR B 1 225 ? -12.188 -32.438 -2.605 1 98.31 225 THR B C 1
ATOM 4537 O O . THR B 1 225 ? -12.562 -31.312 -3.002 1 98.31 225 THR B O 1
ATOM 4540 N N . GLY B 1 226 ? -11.828 -32.656 -1.352 1 97.69 226 GLY B N 1
ATOM 4541 C CA . GLY B 1 226 ? -11.664 -31.578 -0.402 1 97.69 226 GLY B CA 1
ATOM 4542 C C . GLY B 1 226 ? -12.953 -30.828 -0.126 1 97.69 226 GLY B C 1
ATOM 4543 O O . GLY B 1 226 ? -14.039 -31.391 -0.201 1 97.69 226 GLY B O 1
ATOM 4544 N N . VAL B 1 227 ? -12.828 -29.562 0.258 1 97.31 227 VAL B N 1
ATOM 4545 C CA . VAL B 1 227 ? -13.992 -28.734 0.548 1 97.31 227 VAL B CA 1
ATOM 4546 C C . VAL B 1 227 ? -14.836 -28.562 -0.715 1 97.31 227 VAL B C 1
ATOM 4548 O O . VAL B 1 227 ? -16.062 -28.422 -0.639 1 97.31 227 VAL B O 1
ATOM 4551 N N . VAL B 1 228 ? -14.188 -28.656 -1.856 1 97.81 228 VAL B N 1
ATOM 4552 C CA . VAL B 1 228 ? -14.891 -28.625 -3.133 1 97.81 228 VAL B CA 1
ATOM 4553 C C . VAL B 1 228 ? -15.906 -29.766 -3.195 1 97.81 228 VAL B C 1
ATOM 4555 O O . VAL B 1 228 ? -17.062 -29.547 -3.568 1 97.81 228 VAL B O 1
ATOM 4558 N N . ALA B 1 229 ? -15.484 -30.891 -2.812 1 98.19 229 ALA B N 1
ATOM 4559 C CA . ALA B 1 229 ? -16.375 -32.031 -2.803 1 98.19 229 ALA B CA 1
ATOM 4560 C C . ALA B 1 229 ? -17.531 -31.844 -1.823 1 98.19 229 ALA B C 1
ATOM 4562 O O . ALA B 1 229 ? -18.656 -32.25 -2.092 1 98.19 229 ALA B O 1
ATOM 4563 N N . ASN B 1 230 ? -17.172 -31.219 -0.664 1 97.75 230 ASN B N 1
ATOM 4564 C CA . ASN B 1 230 ? -18.219 -30.922 0.305 1 97.75 230 ASN B CA 1
ATOM 4565 C C . ASN B 1 230 ? -19.312 -30.031 -0.298 1 97.75 230 ASN B C 1
ATOM 4567 O O . ASN B 1 230 ? -20.5 -30.25 -0.062 1 97.75 230 ASN B O 1
ATOM 4571 N N . VAL B 1 231 ? -18.906 -29.078 -1.042 1 97.75 231 VAL B N 1
ATOM 4572 C CA . VAL B 1 231 ? -19.828 -28.156 -1.688 1 97.75 231 VAL B CA 1
ATOM 4573 C C . VAL B 1 231 ? -20.672 -28.906 -2.713 1 97.75 231 VAL B C 1
ATOM 4575 O O . VAL B 1 231 ? -21.891 -28.719 -2.783 1 97.75 231 VAL B O 1
ATOM 4578 N N . PHE B 1 232 ? -20.094 -29.781 -3.5 1 98.06 232 PHE B N 1
ATOM 4579 C CA . PHE B 1 232 ? -20.812 -30.562 -4.504 1 98.06 232 PHE B CA 1
ATOM 4580 C C . PHE B 1 232 ? -21.781 -31.531 -3.844 1 98.06 232 PHE B C 1
ATOM 4582 O O . PHE B 1 232 ? -22.906 -31.719 -4.32 1 98.06 232 PHE B O 1
ATOM 4589 N N . LEU B 1 233 ? -21.328 -32.156 -2.746 1 97.88 233 LEU B N 1
ATOM 4590 C CA . LEU B 1 233 ? -22.219 -33.031 -2.006 1 97.88 233 LEU B CA 1
ATOM 4591 C C . LEU B 1 233 ? -23.406 -32.281 -1.458 1 97.88 233 LEU B C 1
ATOM 4593 O O . LEU B 1 233 ? -24.547 -32.75 -1.549 1 97.88 233 LEU B O 1
ATOM 4597 N N . ALA B 1 234 ? -23.109 -31.109 -0.92 1 96.69 234 ALA B N 1
ATOM 4598 C CA . ALA B 1 234 ? -24.203 -30.266 -0.418 1 96.69 234 ALA B CA 1
ATOM 4599 C C . ALA B 1 234 ? -25.188 -29.922 -1.529 1 96.69 234 ALA B C 1
ATOM 4601 O O . ALA B 1 234 ? -26.391 -29.859 -1.299 1 96.69 234 ALA B O 1
ATOM 4602 N N . ALA B 1 235 ? -24.719 -29.703 -2.684 1 96.62 235 ALA B N 1
ATOM 4603 C CA . ALA B 1 235 ? -25.531 -29.344 -3.838 1 96.62 235 ALA B CA 1
ATOM 4604 C C . ALA B 1 235 ? -26.484 -30.484 -4.207 1 96.62 235 ALA B C 1
ATOM 4606 O O . ALA B 1 235 ? -27.516 -30.266 -4.836 1 96.62 235 ALA B O 1
ATOM 4607 N N . THR B 1 236 ? -26.109 -31.719 -3.883 1 96.5 236 THR B N 1
ATOM 4608 C CA . THR B 1 236 ? -26.953 -32.875 -4.176 1 96.5 236 THR B CA 1
ATOM 4609 C C . THR B 1 236 ? -27.953 -33.094 -3.049 1 96.5 236 THR B C 1
ATOM 4611 O O . THR B 1 236 ? -28.766 -34.031 -3.113 1 96.5 236 THR B O 1
ATOM 4614 N N . GLY B 1 237 ? -27.828 -32.312 -1.987 1 95.06 237 GLY B N 1
ATOM 4615 C CA . GLY B 1 237 ? -28.781 -32.406 -0.891 1 95.06 237 GLY B CA 1
ATOM 4616 C C . GLY B 1 237 ? -28.234 -33.156 0.301 1 95.06 237 GLY B C 1
ATOM 4617 O O . GLY B 1 237 ? -28.938 -33.344 1.297 1 95.06 237 GLY B O 1
ATOM 4618 N N . VAL B 1 238 ? -27.047 -33.562 0.26 1 96.19 238 VAL B N 1
ATOM 4619 C CA . VAL B 1 238 ? -26.438 -34.312 1.352 1 96.19 238 VAL B CA 1
ATOM 4620 C C . VAL B 1 238 ? -26.188 -33.375 2.537 1 96.19 238 VAL B C 1
ATOM 4622 O O . VAL B 1 238 ? -25.734 -32.25 2.361 1 96.19 238 VAL B O 1
ATOM 4625 N N . ASP B 1 239 ? -26.469 -33.812 3.709 1 96.19 239 ASP B N 1
ATOM 4626 C CA . ASP B 1 239 ? -26.188 -33.062 4.93 1 96.19 239 ASP B CA 1
ATOM 4627 C C . ASP B 1 239 ? -24.781 -33.375 5.445 1 96.19 239 ASP B C 1
ATOM 4629 O O . ASP B 1 239 ? -24.547 -34.438 6.008 1 96.19 239 ASP B O 1
ATOM 4633 N N . LEU B 1 240 ? -23.922 -32.438 5.379 1 96.06 240 LEU B N 1
ATOM 4634 C CA . LEU B 1 240 ? -22.5 -32.625 5.715 1 96.06 240 LEU B CA 1
ATOM 4635 C C . LEU B 1 240 ? -22.266 -32.375 7.199 1 96.06 240 LEU B C 1
ATOM 4637 O O . LEU B 1 240 ? -21.125 -32.438 7.664 1 96.06 240 LEU B O 1
ATOM 4641 N N . GLY B 1 241 ? -23.328 -32.125 7.914 1 95.62 241 GLY B N 1
ATOM 4642 C CA . GLY B 1 241 ? -23.188 -31.828 9.328 1 95.62 241 GLY B CA 1
ATOM 4643 C C . GLY B 1 241 ? -22.922 -30.359 9.609 1 95.62 241 GLY B C 1
ATOM 4644 O O . GLY B 1 241 ? -22.562 -29.609 8.703 1 95.62 241 GLY B O 1
ATOM 4645 N N . ARG B 1 242 ? -23.172 -29.953 10.852 1 91.44 242 ARG B N 1
ATOM 4646 C CA . ARG B 1 242 ? -23.141 -28.547 11.266 1 91.44 242 ARG B CA 1
ATOM 4647 C C . ARG B 1 242 ? -21.75 -27.938 11.031 1 91.44 242 ARG B C 1
ATOM 4649 O O . ARG B 1 242 ? -21.641 -26.844 10.492 1 91.44 242 ARG B O 1
ATOM 4656 N N . ALA B 1 243 ? -20.75 -28.719 11.414 1 93.75 243 ALA B N 1
ATOM 4657 C CA . ALA B 1 243 ? -19.391 -28.203 11.367 1 93.75 243 ALA B CA 1
ATOM 4658 C C . ALA B 1 243 ? -18.984 -27.875 9.93 1 93.75 243 ALA B C 1
ATOM 4660 O O . ALA B 1 243 ? -18.453 -26.781 9.656 1 93.75 243 ALA B O 1
ATOM 4661 N N . SER B 1 244 ? -19.234 -28.75 9.055 1 94.44 244 SER B N 1
ATOM 4662 C CA . SER B 1 244 ? -18.859 -28.562 7.66 1 94.44 244 SER B CA 1
ATOM 4663 C C . SER B 1 244 ? -19.75 -27.516 6.988 1 94.44 244 SER B C 1
ATOM 4665 O O . SER B 1 244 ? -19.266 -26.734 6.156 1 94.44 244 SER B O 1
ATOM 4667 N N . THR B 1 245 ? -20.969 -27.516 7.32 1 91.94 245 THR B N 1
ATOM 4668 C CA . THR B 1 245 ? -21.891 -26.516 6.773 1 91.94 245 THR B CA 1
ATOM 4669 C C . THR B 1 245 ? -21.516 -25.109 7.246 1 91.94 245 THR B C 1
ATOM 4671 O O . THR B 1 245 ? -21.547 -24.156 6.465 1 91.94 245 THR B O 1
ATOM 4674 N N . ASP B 1 246 ? -21.156 -24.984 8.484 1 92.62 246 ASP B N 1
ATOM 4675 C CA . ASP B 1 246 ? -20.719 -23.703 9.023 1 92.62 246 ASP B CA 1
ATOM 4676 C C . ASP B 1 246 ? -19.469 -23.203 8.305 1 92.62 246 ASP B C 1
ATOM 4678 O O . ASP B 1 246 ? -19.328 -22.016 8.016 1 92.62 246 ASP B O 1
ATOM 4682 N N . PHE B 1 247 ? -18.625 -24.141 8.047 1 92.31 247 PHE B N 1
ATOM 4683 C CA . PHE B 1 247 ? -17.391 -23.812 7.34 1 92.31 247 PHE B CA 1
ATOM 4684 C C . PHE B 1 247 ? -17.703 -23.234 5.961 1 92.31 247 PHE B C 1
ATOM 4686 O O . PHE B 1 247 ? -17.125 -22.219 5.566 1 92.31 247 PHE B O 1
ATOM 4693 N N . ILE B 1 248 ? -18.578 -23.797 5.293 1 91.56 248 ILE B N 1
ATOM 4694 C CA . ILE B 1 248 ? -18.969 -23.359 3.953 1 91.56 248 ILE B CA 1
ATOM 4695 C C . ILE B 1 248 ? -19.656 -22 4.023 1 91.56 248 ILE B C 1
ATOM 4697 O O . ILE B 1 248 ? -19.375 -21.109 3.209 1 91.56 248 ILE B O 1
ATOM 4701 N N . HIS B 1 249 ? -20.422 -21.828 4.988 1 88.88 249 HIS B N 1
ATOM 4702 C CA . HIS B 1 249 ? -21.141 -20.578 5.152 1 88.88 249 HIS B CA 1
ATOM 4703 C C . HIS B 1 249 ? -20.219 -19.453 5.559 1 88.88 249 HIS B C 1
ATOM 4705 O O . HIS B 1 249 ? -20.344 -18.328 5.066 1 88.88 249 HIS B O 1
ATOM 4711 N N . GLU B 1 250 ? -19.359 -19.734 6.457 1 90 250 GLU B N 1
ATOM 4712 C CA . GLU B 1 250 ? -18.422 -18.734 6.949 1 90 250 GLU B CA 1
ATOM 4713 C C . GLU B 1 250 ? -17.531 -18.203 5.82 1 90 250 GLU B C 1
ATOM 4715 O O . GLU B 1 250 ? -17.078 -17.062 5.863 1 90 250 GLU B O 1
ATOM 4720 N N . ARG B 1 251 ? -17.422 -18.969 4.824 1 90.31 251 ARG B N 1
ATOM 4721 C CA . ARG B 1 251 ? -16.562 -18.594 3.705 1 90.31 251 ARG B CA 1
ATOM 4722 C C . ARG B 1 251 ? -17.391 -18.047 2.541 1 90.31 251 ARG B C 1
ATOM 4724 O O . ARG B 1 251 ? -16.844 -17.766 1.471 1 90.31 251 ARG B O 1
ATOM 4731 N N . ASP B 1 252 ? -18.688 -18 2.666 1 88.38 252 ASP B N 1
ATOM 4732 C CA . ASP B 1 252 ? -19.625 -17.453 1.694 1 88.38 252 ASP B CA 1
ATOM 4733 C C . ASP B 1 252 ? -19.641 -18.266 0.409 1 88.38 252 ASP B C 1
ATOM 4735 O O . ASP B 1 252 ? -19.609 -17.719 -0.691 1 88.38 252 ASP B O 1
ATOM 4739 N N . TYR B 1 253 ? -19.656 -19.641 0.624 1 89.44 253 TYR B N 1
ATOM 4740 C CA . TYR B 1 253 ? -19.641 -20.516 -0.534 1 89.44 253 TYR B CA 1
ATOM 4741 C C . TYR B 1 253 ? -21.062 -20.922 -0.933 1 89.44 253 TYR B C 1
ATOM 4743 O O . TYR B 1 253 ? -21.25 -21.891 -1.676 1 89.44 253 TYR B O 1
ATOM 4751 N N . GLY B 1 254 ? -22 -20.172 -0.48 1 87.75 254 GLY B N 1
ATOM 4752 C CA . GLY B 1 254 ? -23.375 -20.453 -0.87 1 87.75 254 GLY B CA 1
ATOM 4753 C C . GLY B 1 254 ? -23.594 -20.375 -2.369 1 87.75 254 GLY B C 1
ATOM 4754 O O . GLY B 1 254 ? -24.281 -21.219 -2.941 1 87.75 254 GLY B O 1
ATOM 4755 N N . THR B 1 255 ? -23.016 -19.469 -2.928 1 92.31 255 THR B N 1
ATOM 4756 C CA . THR B 1 255 ? -23.141 -19.281 -4.371 1 92.31 255 THR B CA 1
ATOM 4757 C C . THR B 1 255 ? -22.469 -20.438 -5.117 1 92.31 255 THR B C 1
ATOM 4759 O O . THR B 1 255 ? -22.906 -20.828 -6.199 1 92.31 255 THR B O 1
ATOM 4762 N N . GLU B 1 256 ? -21.516 -20.984 -4.477 1 94.62 256 GLU B N 1
ATOM 4763 C CA . GLU B 1 256 ? -20.797 -22.094 -5.109 1 94.62 256 GLU B CA 1
ATOM 4764 C C . GLU B 1 256 ? -21.641 -23.375 -5.098 1 94.62 256 GLU B C 1
ATOM 4766 O O . GLU B 1 256 ? -21.5 -24.219 -5.984 1 94.62 256 GLU B O 1
ATOM 4771 N N . ILE B 1 257 ? -22.516 -23.453 -4.152 1 95.44 257 ILE B N 1
ATOM 4772 C CA . ILE B 1 257 ? -23.406 -24.609 -4.102 1 95.44 257 ILE B CA 1
ATOM 4773 C C . ILE B 1 257 ? -24.344 -24.594 -5.305 1 95.44 257 ILE B C 1
ATOM 4775 O O . ILE B 1 257 ? -24.578 -25.625 -5.941 1 95.44 257 ILE B O 1
ATOM 4779 N N . ALA B 1 258 ? -24.812 -23.406 -5.547 1 94.94 258 ALA B N 1
ATOM 4780 C CA . ALA B 1 258 ? -25.688 -23.266 -6.715 1 94.94 258 ALA B CA 1
ATOM 4781 C C . ALA B 1 258 ? -24.922 -23.562 -8 1 94.94 258 ALA B C 1
ATOM 4783 O O . ALA B 1 258 ? -25.453 -24.234 -8.898 1 94.94 258 ALA B O 1
ATOM 4784 N N . ARG B 1 259 ? -23.797 -23.125 -8.148 1 95.62 259 ARG B N 1
ATOM 4785 C CA . ARG B 1 259 ? -22.969 -23.375 -9.312 1 95.62 259 ARG B CA 1
ATOM 4786 C C . ARG B 1 259 ? -22.672 -24.875 -9.453 1 95.62 259 ARG B C 1
ATOM 4788 O O . ARG B 1 259 ? -22.688 -25.406 -10.57 1 95.62 259 ARG B O 1
ATOM 4795 N N . ALA B 1 260 ? -22.375 -25.453 -8.328 1 97.19 260 ALA B N 1
ATOM 4796 C CA . ALA B 1 260 ? -22.125 -26.891 -8.32 1 97.19 260 ALA B CA 1
ATOM 4797 C C . ALA B 1 260 ? -23.359 -27.672 -8.797 1 97.19 260 ALA B C 1
ATOM 4799 O O . ALA B 1 260 ? -23.234 -28.625 -9.562 1 97.19 260 ALA B O 1
ATOM 4800 N N .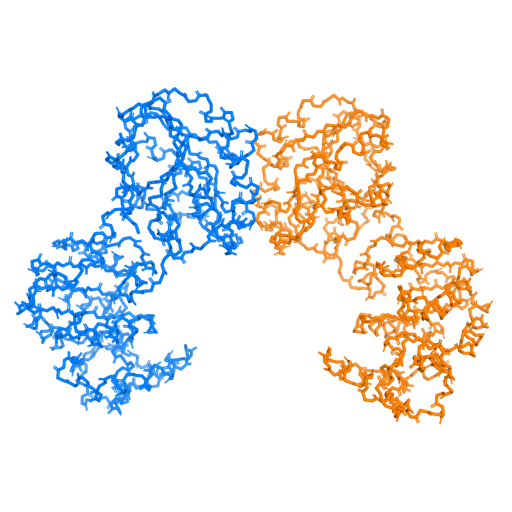 ALA B 1 261 ? -24.453 -27.234 -8.32 1 97 261 ALA B N 1
ATOM 4801 C CA . ALA B 1 261 ? -25.703 -27.859 -8.742 1 97 261 ALA B CA 1
ATOM 4802 C C . ALA B 1 261 ? -25.891 -27.75 -10.25 1 97 261 ALA B C 1
ATOM 4804 O O . ALA B 1 261 ? -26.312 -28.703 -10.898 1 97 261 ALA B O 1
ATOM 4805 N N . ASP B 1 262 ? -25.594 -26.641 -10.742 1 97 262 ASP B N 1
ATOM 4806 C CA . ASP B 1 262 ? -25.703 -26.406 -12.18 1 97 262 ASP B CA 1
ATOM 4807 C C . ASP B 1 262 ? -24.75 -27.312 -12.953 1 97 262 ASP B C 1
ATOM 4809 O O . ASP B 1 262 ? -25.125 -27.875 -13.984 1 97 262 ASP B O 1
ATOM 4813 N N . LEU B 1 263 ? -23.594 -27.438 -12.469 1 97.25 263 LEU B N 1
ATOM 4814 C CA . LEU B 1 263 ? -22.609 -28.281 -13.125 1 97.25 263 LEU B CA 1
ATOM 4815 C C . LEU B 1 263 ? -23.031 -29.75 -13.094 1 97.25 263 LEU B C 1
ATOM 4817 O O . LEU B 1 263 ? -22.891 -30.453 -14.094 1 97.25 263 LEU B O 1
ATOM 4821 N N . LEU B 1 264 ? -23.547 -30.156 -11.945 1 97.31 264 LEU B N 1
ATOM 4822 C CA . LEU B 1 264 ? -24 -31.531 -11.805 1 97.31 264 LEU B CA 1
ATOM 4823 C C . LEU B 1 264 ? -25.156 -31.812 -12.758 1 97.31 264 LEU B C 1
ATOM 4825 O O . LEU B 1 264 ? -25.219 -32.906 -13.336 1 97.31 264 LEU B O 1
ATOM 4829 N N . ALA B 1 265 ? -25.953 -30.844 -12.898 1 96.81 265 ALA B N 1
ATOM 4830 C CA . ALA B 1 265 ? -27.094 -31.016 -13.797 1 96.81 265 ALA B CA 1
ATOM 4831 C C . ALA B 1 265 ? -26.641 -31.094 -15.25 1 96.81 265 ALA B C 1
ATOM 4833 O O . ALA B 1 265 ? -27.188 -31.859 -16.031 1 96.81 265 ALA B O 1
ATOM 4834 N N . ALA B 1 266 ? -25.688 -30.391 -15.617 1 96.5 266 ALA B N 1
ATOM 4835 C CA . ALA B 1 266 ? -25.25 -30.266 -17 1 96.5 266 ALA B CA 1
ATOM 4836 C C . ALA B 1 266 ? -24.25 -31.375 -17.375 1 96.5 266 ALA B C 1
ATOM 4838 O O . ALA B 1 266 ? -24.156 -31.766 -18.531 1 96.5 266 ALA B O 1
ATOM 4839 N N . HIS B 1 267 ? -23.516 -31.875 -16.406 1 96.38 267 HIS B N 1
ATOM 4840 C CA . HIS B 1 267 ? -22.406 -32.781 -16.688 1 96.38 267 HIS B CA 1
ATOM 4841 C C . HIS B 1 267 ? -22.406 -33.969 -15.734 1 96.38 267 HIS B C 1
ATOM 4843 O O . HIS B 1 267 ? -21.344 -34.375 -15.25 1 96.38 267 HIS B O 1
ATOM 4849 N N . ASN B 1 268 ? -23.453 -34.469 -15.461 1 90.94 268 ASN B N 1
ATOM 4850 C CA . ASN B 1 268 ? -23.625 -35.5 -14.445 1 90.94 268 ASN B CA 1
ATOM 4851 C C . ASN B 1 268 ? -22.734 -36.719 -14.734 1 90.94 268 ASN B C 1
ATOM 4853 O O . ASN B 1 268 ? -22.156 -37.281 -13.82 1 90.94 268 ASN B O 1
ATOM 4857 N N . ASP B 1 269 ? -22.484 -37.031 -15.914 1 94 269 ASP B N 1
ATOM 4858 C CA . ASP B 1 269 ? -21.734 -38.219 -16.281 1 94 269 ASP B CA 1
ATOM 4859 C C . ASP B 1 269 ? -20.234 -38 -16.141 1 94 269 ASP B C 1
ATOM 4861 O O . ASP B 1 269 ? -19.469 -38.969 -15.977 1 94 269 ASP B O 1
ATOM 4865 N N . ALA B 1 270 ? -19.844 -36.781 -16.219 1 97.25 270 ALA B N 1
ATOM 4866 C CA . ALA B 1 270 ? -18.422 -36.469 -16.203 1 97.25 270 ALA B CA 1
ATOM 4867 C C . ALA B 1 270 ? -17.938 -36.125 -14.789 1 97.25 270 ALA B C 1
ATOM 4869 O O . ALA B 1 270 ? -16.734 -36.188 -14.516 1 97.25 270 ALA B O 1
ATOM 4870 N N . LEU B 1 271 ? -18.875 -35.844 -13.859 1 98.31 271 LEU B N 1
ATOM 4871 C CA . LEU B 1 271 ? -18.531 -35.438 -12.508 1 98.31 271 LEU B CA 1
ATOM 4872 C C . LEU B 1 271 ? -18.594 -36.625 -11.539 1 98.31 271 LEU B C 1
ATOM 4874 O O . LEU B 1 271 ? -19.609 -37.312 -11.492 1 98.31 271 LEU B O 1
ATOM 4878 N N . HIS B 1 272 ? -17.516 -36.781 -10.812 1 98.56 272 HIS B N 1
ATOM 4879 C CA . HIS B 1 272 ? -17.438 -37.844 -9.812 1 98.56 272 HIS B CA 1
ATOM 4880 C C . HIS B 1 272 ? -17.375 -37.281 -8.398 1 98.56 272 HIS B C 1
ATOM 4882 O O . HIS B 1 272 ? -16.484 -36.469 -8.102 1 98.56 272 HIS B O 1
ATOM 4888 N N . LEU B 1 273 ? -18.281 -37.719 -7.566 1 98.62 273 LEU B N 1
ATOM 4889 C CA . LEU B 1 273 ? -18.344 -37.281 -6.18 1 98.62 273 LEU B CA 1
ATOM 4890 C C . LEU B 1 273 ? -17.891 -38.375 -5.227 1 98.62 273 LEU B C 1
ATOM 4892 O O . LEU B 1 273 ? -17.953 -39.562 -5.562 1 98.62 273 LEU B O 1
ATOM 4896 N N . PRO B 1 274 ? -17.469 -37.969 -4.09 1 98.69 274 PRO B N 1
ATOM 4897 C CA . PRO B 1 274 ? -17.078 -38.969 -3.111 1 98.69 274 PRO B CA 1
ATOM 4898 C C . PRO B 1 274 ? -18.25 -39.875 -2.684 1 98.69 274 PRO B C 1
ATOM 4900 O O . PRO B 1 274 ? -19.375 -39.375 -2.539 1 98.69 274 PRO B O 1
ATOM 4903 N N . VAL B 1 275 ? -17.891 -41.125 -2.402 1 98.56 275 VAL B N 1
ATOM 4904 C CA . VAL B 1 275 ? -18.906 -42.062 -1.927 1 98.56 275 VAL B CA 1
ATOM 4905 C C . VAL B 1 275 ? -18.75 -42.281 -0.423 1 98.56 275 VAL B C 1
ATOM 4907 O O . VAL B 1 275 ? -19.641 -42.812 0.23 1 98.56 275 VAL B O 1
ATOM 4910 N N . ASP B 1 276 ? -17.641 -41.875 0.068 1 98.69 276 ASP B N 1
ATOM 4911 C CA . ASP B 1 276 ? -17.391 -41.875 1.507 1 98.69 276 ASP B CA 1
ATOM 4912 C C . ASP B 1 276 ? -16.469 -40.719 1.896 1 98.69 276 ASP B C 1
ATOM 4914 O O . ASP B 1 276 ? -15.766 -40.156 1.045 1 98.69 276 ASP B O 1
ATOM 4918 N N . VAL B 1 277 ? -16.531 -40.344 3.201 1 98.62 277 VAL B N 1
ATOM 4919 C CA . VAL B 1 277 ? -15.742 -39.219 3.729 1 98.62 277 VAL B CA 1
ATOM 4920 C C . VAL B 1 277 ? -15.094 -39.656 5.047 1 98.62 277 VAL B C 1
ATOM 4922 O O . VAL B 1 277 ? -15.383 -40.719 5.582 1 98.62 277 VAL B O 1
ATOM 4925 N N . ALA B 1 278 ? -14.18 -38.844 5.461 1 98.56 278 ALA B N 1
ATOM 4926 C CA . ALA B 1 278 ? -13.492 -39.125 6.715 1 98.56 278 ALA B CA 1
ATOM 4927 C C . ALA B 1 278 ? -13.688 -38 7.719 1 98.56 278 ALA B C 1
ATOM 4929 O O . ALA B 1 278 ? -13.594 -36.812 7.363 1 98.56 278 ALA B O 1
ATOM 4930 N N . VAL B 1 279 ? -13.977 -38.375 8.984 1 97.94 279 VAL B N 1
ATOM 4931 C CA . VAL B 1 279 ? -14.133 -37.438 10.102 1 97.94 279 VAL B CA 1
ATOM 4932 C C . VAL B 1 279 ? -13.266 -37.906 11.273 1 97.94 279 VAL B C 1
ATOM 4934 O O . VAL B 1 279 ? -12.625 -38.969 11.203 1 97.94 279 VAL B O 1
ATOM 4937 N N . GLU B 1 280 ? -13.117 -37.031 12.211 1 96.5 280 GLU B N 1
ATOM 4938 C CA . GLU B 1 280 ? -12.453 -37.406 13.453 1 96.5 280 GLU B CA 1
ATOM 4939 C C . GLU B 1 280 ? -13.469 -37.781 14.531 1 96.5 280 GLU B C 1
ATOM 4941 O O . GLU B 1 280 ? -14.375 -37 14.828 1 96.5 280 GLU B O 1
ATOM 4946 N N . ARG B 1 281 ? -13.461 -39 15.016 1 93.31 281 ARG B N 1
ATOM 4947 C CA . ARG B 1 281 ? -14.289 -39.5 16.109 1 93.31 281 ARG B CA 1
ATOM 4948 C C . ARG B 1 281 ? -13.43 -40.094 17.234 1 93.31 281 ARG B C 1
ATOM 4950 O O . ARG B 1 281 ? -12.68 -41.031 17.016 1 93.31 281 ARG B O 1
ATOM 4957 N N . ASP B 1 282 ? -13.43 -39.469 18.344 1 92.69 282 ASP B N 1
ATOM 4958 C CA . ASP B 1 282 ? -12.688 -39.906 19.531 1 92.69 282 ASP B CA 1
ATOM 4959 C C . ASP B 1 282 ? -11.188 -39.938 19.25 1 92.69 282 ASP B C 1
ATOM 4961 O O . ASP B 1 282 ? -10.516 -40.906 19.594 1 92.69 282 ASP B O 1
ATOM 4965 N N . GLY B 1 283 ? -10.711 -39.031 18.562 1 93.81 283 GLY B N 1
ATOM 4966 C CA . GLY B 1 283 ? -9.289 -38.875 18.312 1 93.81 283 GLY B CA 1
ATOM 4967 C C . GLY B 1 283 ? -8.773 -39.75 17.203 1 93.81 283 GLY B C 1
ATOM 4968 O O . GLY B 1 283 ? -7.574 -39.781 16.922 1 93.81 283 GLY B O 1
ATOM 4969 N N . ALA B 1 284 ? -9.758 -40.438 16.516 1 96.12 284 ALA B N 1
ATOM 4970 C CA . ALA B 1 284 ? -9.344 -41.344 15.453 1 96.12 284 ALA B CA 1
ATOM 4971 C C . ALA B 1 284 ? -10.062 -41.031 14.148 1 96.12 284 ALA B C 1
ATOM 4973 O O . ALA B 1 284 ? -11.156 -40.469 14.156 1 96.12 284 ALA B O 1
ATOM 4974 N N . ARG B 1 285 ? -9.414 -41.469 13.086 1 97.38 285 ARG B N 1
ATOM 4975 C CA . ARG B 1 285 ? -10.031 -41.344 11.773 1 97.38 285 ARG B CA 1
ATOM 4976 C C . ARG B 1 285 ? -11.195 -42.312 11.625 1 97.38 285 ARG B C 1
ATOM 4978 O O . ARG B 1 285 ? -11.078 -43.5 11.977 1 97.38 285 ARG B O 1
ATOM 4985 N N . CYS B 1 286 ? -12.312 -41.781 11.25 1 97.62 286 CYS B N 1
ATOM 4986 C CA . CYS B 1 286 ? -13.508 -42.594 10.992 1 97.62 286 CYS B CA 1
ATOM 4987 C C . CYS B 1 286 ? -14.062 -42.281 9.609 1 97.62 286 CYS B C 1
ATOM 4989 O O . CYS B 1 286 ? -14.258 -41.125 9.242 1 97.62 286 CYS B O 1
ATOM 4991 N N . GLU B 1 287 ? -14.281 -43.344 8.859 1 98.06 287 GLU B N 1
ATOM 4992 C CA . GLU B 1 287 ? -14.82 -43.156 7.512 1 98.06 287 GLU B CA 1
ATOM 4993 C C . GLU B 1 287 ? -16.312 -43.469 7.473 1 98.06 287 GLU B C 1
ATOM 4995 O O . GLU B 1 287 ? -16.781 -44.406 8.102 1 98.06 287 GLU B O 1
ATOM 5000 N N . LEU B 1 288 ? -17.031 -42.531 6.855 1 97.94 288 LEU B N 1
ATOM 5001 C CA . LEU B 1 288 ? -18.469 -42.625 6.73 1 97.94 288 LEU B CA 1
ATOM 5002 C C . LEU B 1 288 ? -18.891 -42.656 5.262 1 97.94 288 LEU B C 1
ATOM 5004 O O . LEU B 1 288 ? -18.406 -41.875 4.461 1 97.94 288 LEU B O 1
ATOM 5008 N N . SER B 1 289 ? -19.797 -43.656 4.961 1 97.88 289 SER B N 1
ATOM 5009 C CA . SER B 1 289 ? -20.438 -43.562 3.65 1 97.88 289 SER B CA 1
ATOM 5010 C C . SER B 1 289 ? -21.281 -42.312 3.521 1 97.88 289 SER B C 1
ATOM 5012 O O . SER B 1 289 ? -21.828 -41.812 4.508 1 97.88 289 SER B O 1
ATOM 5014 N N . THR B 1 290 ? -21.359 -41.75 2.254 1 97.19 290 THR B N 1
ATOM 5015 C CA . THR B 1 290 ? -22.141 -40.531 2.07 1 97.19 290 THR B CA 1
ATOM 5016 C C . THR B 1 290 ? -23.609 -40.781 2.42 1 97.19 290 THR B C 1
ATOM 5018 O O . THR B 1 290 ? -24.328 -39.875 2.795 1 97.19 290 THR B O 1
ATOM 5021 N N . ASP B 1 291 ? -24.016 -42.031 2.416 1 95.12 291 ASP B N 1
ATOM 5022 C CA . ASP B 1 291 ? -25.375 -42.406 2.781 1 95.12 291 ASP B CA 1
ATOM 5023 C C . ASP B 1 291 ? -25.578 -42.375 4.293 1 95.12 291 ASP B C 1
ATOM 5025 O O . ASP B 1 291 ? -26.703 -42.344 4.777 1 95.12 291 ASP B O 1
ATOM 5029 N N . ALA B 1 292 ? -24.5 -42.344 5.008 1 95.31 292 ALA B N 1
ATOM 5030 C CA . ALA B 1 292 ? -24.562 -42.344 6.469 1 95.31 292 ALA B CA 1
ATOM 5031 C C . ALA B 1 292 ? -24.453 -40.938 7.031 1 95.31 292 ALA B C 1
ATOM 5033 O O . ALA B 1 292 ? -24.438 -40.75 8.25 1 95.31 292 ALA B O 1
ATOM 5034 N N . LEU B 1 293 ? -24.531 -39.969 6.238 1 95.38 293 LEU B N 1
ATOM 5035 C CA . LEU B 1 293 ? -24.391 -38.594 6.668 1 95.38 293 LEU B CA 1
ATOM 5036 C C . LEU B 1 293 ? -25.734 -38.031 7.156 1 95.38 293 LEU B C 1
ATOM 5038 O O . LEU B 1 293 ? -26.797 -38.5 6.711 1 95.38 293 LEU B O 1
ATOM 5042 N N . PRO B 1 294 ? -25.609 -37.125 8.07 1 96.06 294 PRO B N 1
ATOM 5043 C CA . PRO B 1 294 ? -24.5 -36.281 8.508 1 96.06 294 PRO B CA 1
ATOM 5044 C C . PRO B 1 294 ? -23.656 -36.906 9.609 1 96.06 294 PRO B C 1
ATOM 5046 O O . PRO B 1 294 ? -24.109 -37.875 10.25 1 96.06 294 PRO B O 1
ATOM 5049 N N . PRO B 1 295 ? -22.453 -36.406 9.789 1 94.94 295 PRO B N 1
ATOM 5050 C CA . PRO B 1 295 ? -21.641 -36.875 10.914 1 94.94 295 PRO B CA 1
ATOM 5051 C C . PRO B 1 295 ? -22.234 -36.531 12.273 1 94.94 295 PRO B C 1
ATOM 5053 O O . PRO B 1 295 ? -23.219 -35.781 12.344 1 94.94 295 PRO B O 1
ATOM 5056 N N . ALA B 1 296 ? -21.578 -37.125 13.273 1 90.62 296 ALA B N 1
ATOM 5057 C CA . ALA B 1 296 ? -22.109 -36.906 14.617 1 90.62 296 ALA B CA 1
ATOM 5058 C C . ALA B 1 296 ? -21.531 -35.656 15.25 1 90.62 296 ALA B C 1
ATOM 5060 O O . ALA B 1 296 ? -20.359 -35.344 15.047 1 90.62 296 ALA B O 1
ATOM 5061 N N . GLY B 1 297 ? -22.375 -34.969 15.992 1 89.19 297 GLY B N 1
ATOM 5062 C CA . GLY B 1 297 ? -21.922 -33.844 16.812 1 89.19 297 GLY B CA 1
ATOM 5063 C C . GLY B 1 297 ? -21.234 -32.75 16 1 89.19 297 GLY B C 1
ATOM 5064 O O . GLY B 1 297 ? -21.766 -32.281 15.008 1 89.19 297 GLY B O 1
ATOM 5065 N N . ASP B 1 298 ? -19.969 -32.531 16.469 1 89.25 298 ASP B N 1
ATOM 5066 C CA . ASP B 1 298 ? -19.188 -31.453 15.883 1 89.25 298 ASP B CA 1
ATOM 5067 C C . ASP B 1 298 ? -18.141 -32 14.922 1 89.25 298 ASP B C 1
ATOM 5069 O O . ASP B 1 298 ? -17.156 -31.312 14.633 1 89.25 298 ASP B O 1
ATOM 5073 N N . GLU B 1 299 ? -18.438 -33.281 14.461 1 94.38 299 GLU B N 1
ATOM 5074 C CA . GLU B 1 299 ? -17.516 -33.875 13.508 1 94.38 299 GLU B CA 1
ATOM 5075 C C . GLU B 1 299 ? -17.578 -33.156 12.156 1 94.38 299 GLU B C 1
ATOM 5077 O O . GLU B 1 299 ? -18.656 -32.969 11.602 1 94.38 299 GLU B O 1
ATOM 5082 N N . ALA B 1 300 ? -16.453 -32.75 11.688 1 96 300 ALA B N 1
ATOM 5083 C CA . ALA B 1 300 ? -16.359 -32.125 10.367 1 96 300 ALA B CA 1
ATOM 5084 C C . ALA B 1 300 ? -15.766 -33.094 9.344 1 96 300 ALA B C 1
ATOM 5086 O O . ALA B 1 300 ? -14.906 -33.906 9.68 1 96 300 ALA B O 1
ATOM 5087 N N . VAL B 1 301 ? -16.281 -33.062 8.125 1 97.62 301 VAL B N 1
ATOM 5088 C CA . VAL B 1 301 ? -15.695 -33.844 7.039 1 97.62 301 VAL B CA 1
ATOM 5089 C C . VAL B 1 301 ? -14.344 -33.25 6.645 1 97.62 301 VAL B C 1
ATOM 5091 O O . VAL B 1 301 ? -14.289 -32.125 6.098 1 97.62 301 VAL B O 1
ATOM 5094 N N . CYS B 1 302 ? -13.266 -34.031 6.852 1 97.94 302 CYS B N 1
ATOM 5095 C CA . CYS B 1 302 ? -11.938 -33.438 6.727 1 97.94 302 CYS B CA 1
ATOM 5096 C C . CYS B 1 302 ? -11.148 -34.125 5.613 1 97.94 302 CYS B C 1
ATOM 5098 O O . CYS B 1 302 ? -10.039 -33.688 5.277 1 97.94 302 CYS B O 1
ATOM 5100 N N . ASP B 1 303 ? -11.703 -35.156 5.016 1 98.5 303 ASP B N 1
ATOM 5101 C CA . ASP B 1 303 ? -11.047 -35.906 3.949 1 98.5 303 ASP B CA 1
ATOM 5102 C C . ASP B 1 303 ? -12.031 -36.844 3.238 1 98.5 303 ASP B C 1
ATOM 5104 O O . ASP B 1 303 ? -13.172 -36.969 3.674 1 98.5 303 ASP B O 1
ATOM 5108 N N . ILE B 1 304 ? -11.602 -37.344 2.09 1 98.75 304 ILE B N 1
ATOM 5109 C CA . ILE B 1 304 ? -12.391 -38.375 1.435 1 98.75 304 ILE B CA 1
ATOM 5110 C C . ILE B 1 304 ? -12.039 -39.719 2.031 1 98.75 304 ILE B C 1
ATOM 5112 O O . ILE B 1 304 ? -10.992 -39.906 2.656 1 98.75 304 ILE B O 1
ATOM 5116 N N . GLY B 1 305 ? -12.961 -40.656 1.86 1 98.56 305 GLY B N 1
ATOM 5117 C CA . GLY B 1 305 ? -12.742 -41.969 2.389 1 98.56 305 GLY B CA 1
ATOM 5118 C C . GLY B 1 305 ? -12.008 -42.906 1.425 1 98.56 305 GLY B C 1
ATOM 5119 O O . GLY B 1 305 ? -11.766 -42.531 0.276 1 98.56 305 GLY B O 1
ATOM 5120 N N . SER B 1 306 ? -11.695 -44.156 1.954 1 98.5 306 SER B N 1
ATOM 5121 C CA . SER B 1 306 ? -10.906 -45.125 1.2 1 98.5 306 SER B CA 1
ATOM 5122 C C . SER B 1 306 ? -11.664 -45.625 -0.024 1 98.5 306 SER B C 1
ATOM 5124 O O . SER B 1 306 ? -11.055 -45.938 -1.055 1 98.5 306 SER B O 1
ATOM 5126 N N . ASP B 1 307 ? -12.961 -45.75 0.052 1 98.69 307 ASP B N 1
ATOM 5127 C CA . ASP B 1 307 ? -13.75 -46.188 -1.096 1 98.69 307 ASP B CA 1
ATOM 5128 C C . ASP B 1 307 ? -13.68 -45.156 -2.229 1 98.69 307 ASP B C 1
ATOM 5130 O O . ASP B 1 307 ? -13.633 -45.531 -3.402 1 98.69 307 ASP B O 1
ATOM 5134 N N . THR B 1 308 ? -13.758 -43.938 -1.835 1 98.81 308 THR B N 1
ATOM 5135 C CA . THR B 1 308 ? -13.633 -42.875 -2.824 1 98.81 308 THR B CA 1
ATOM 5136 C C . THR B 1 308 ? -12.25 -42.906 -3.469 1 98.81 308 THR B C 1
ATOM 5138 O O . THR B 1 308 ? -12.125 -42.781 -4.688 1 98.81 308 THR B O 1
ATOM 5141 N N . VAL B 1 309 ? -11.188 -43.094 -2.65 1 98.81 309 VAL B N 1
ATOM 5142 C CA . VAL B 1 309 ? -9.828 -43.156 -3.166 1 98.81 309 VAL B CA 1
ATOM 5143 C C . VAL B 1 309 ? -9.719 -44.281 -4.207 1 98.81 309 VAL B C 1
ATOM 5145 O O . VAL B 1 309 ? -9.141 -44.094 -5.277 1 98.81 309 VAL B O 1
ATOM 5148 N N . ASP B 1 310 ? -10.281 -45.375 -3.9 1 98.62 310 ASP B N 1
ATOM 5149 C CA . ASP B 1 310 ? -10.242 -46.531 -4.816 1 98.62 310 ASP B CA 1
ATOM 5150 C C . ASP B 1 310 ? -11 -46.219 -6.109 1 98.62 310 ASP B C 1
ATOM 5152 O O . ASP B 1 310 ? -10.508 -46.5 -7.203 1 98.62 310 ASP B O 1
ATOM 5156 N N . ALA B 1 311 ? -12.148 -45.688 -5.961 1 98.69 311 ALA B N 1
ATOM 5157 C CA . ALA B 1 311 ? -12.953 -45.344 -7.129 1 98.69 311 ALA B CA 1
ATOM 5158 C C . ALA B 1 311 ? -12.234 -44.312 -8.016 1 98.69 311 ALA B C 1
ATOM 5160 O O . ALA B 1 311 ? -12.242 -44.438 -9.242 1 98.69 311 ALA B O 1
ATOM 5161 N N . TYR B 1 312 ? -11.695 -43.344 -7.398 1 98.88 312 TYR B N 1
ATOM 5162 C CA . TYR B 1 312 ? -10.984 -42.312 -8.148 1 98.88 312 TYR B CA 1
ATOM 5163 C C . TYR B 1 312 ? -9.742 -42.875 -8.812 1 98.88 312 TYR B C 1
ATOM 5165 O O . TYR B 1 312 ? -9.406 -42.531 -9.945 1 98.88 312 TYR B O 1
ATOM 5173 N N . ALA B 1 313 ? -9.062 -43.75 -8.086 1 98.69 313 ALA B N 1
ATOM 5174 C CA . ALA B 1 313 ? -7.891 -44.406 -8.656 1 98.69 313 ALA B CA 1
ATOM 5175 C C . ALA B 1 313 ? -8.25 -45.188 -9.922 1 98.69 313 ALA B C 1
ATOM 5177 O O . ALA B 1 313 ? -7.465 -45.219 -10.875 1 98.69 313 ALA B O 1
ATOM 5178 N N . ASP B 1 314 ? -9.359 -45.781 -9.938 1 98.62 314 ASP B N 1
ATOM 5179 C CA . ASP B 1 314 ? -9.82 -46.5 -11.109 1 98.62 314 ASP B CA 1
ATOM 5180 C C . ASP B 1 314 ? -10.008 -45.562 -12.305 1 98.62 314 ASP B C 1
ATOM 5182 O O . ASP B 1 314 ? -9.594 -45.906 -13.422 1 98.62 314 ASP B O 1
ATOM 5186 N N . VAL B 1 315 ? -10.633 -44.438 -12.094 1 98.62 315 VAL B N 1
ATOM 5187 C CA . VAL B 1 315 ? -10.844 -43.469 -13.148 1 98.62 315 VAL B CA 1
ATOM 5188 C C . VAL B 1 315 ? -9.492 -42.969 -13.656 1 98.62 315 VAL B C 1
ATOM 5190 O O . VAL B 1 315 ? -9.289 -42.812 -14.859 1 98.62 315 VAL B O 1
ATOM 5193 N N . LEU B 1 316 ? -8.602 -42.688 -12.727 1 98.75 316 LEU B N 1
ATOM 5194 C CA . LEU B 1 316 ? -7.281 -42.156 -13.062 1 98.75 316 LEU B CA 1
ATOM 5195 C C . LEU B 1 316 ? -6.48 -43.188 -13.859 1 98.75 316 LEU B C 1
ATOM 5197 O O . LEU B 1 316 ? -5.754 -42.844 -14.789 1 98.75 316 LEU B O 1
ATOM 5201 N N . ALA B 1 317 ? -6.625 -44.438 -13.516 1 98.19 317 ALA B N 1
ATOM 5202 C CA . ALA B 1 317 ? -5.914 -45.5 -14.219 1 98.19 317 ALA B CA 1
ATOM 5203 C C . ALA B 1 317 ? -6.328 -45.562 -15.688 1 98.19 317 ALA B C 1
ATOM 5205 O O . ALA B 1 317 ? -5.535 -45.969 -16.547 1 98.19 317 ALA B O 1
ATOM 5206 N N . ASP B 1 318 ? -7.512 -45.156 -15.922 1 98.12 318 ASP B N 1
ATOM 5207 C CA . ASP B 1 318 ? -8.047 -45.188 -17.281 1 98.12 318 ASP B CA 1
ATOM 5208 C C . ASP B 1 318 ? -7.797 -43.875 -18.016 1 98.12 318 ASP B C 1
ATOM 5210 O O . ASP B 1 318 ? -8.258 -43.688 -19.141 1 98.12 318 ASP B O 1
ATOM 5214 N N . SER B 1 319 ? -7.16 -43 -17.438 1 98.38 319 SER B N 1
ATOM 5215 C CA . SER B 1 319 ? -6.922 -41.688 -18.016 1 98.38 319 SER B CA 1
ATOM 5216 C C . SER B 1 319 ? -5.566 -41.625 -18.719 1 98.38 319 SER B C 1
ATOM 5218 O O . SER B 1 319 ? -4.637 -42.344 -18.344 1 98.38 319 SER B O 1
ATOM 5220 N N . GLU B 1 320 ? -5.465 -40.812 -19.781 1 98.38 320 GLU B N 1
ATOM 5221 C CA . GLU B 1 320 ? -4.203 -40.562 -20.484 1 98.38 320 GLU B CA 1
ATOM 5222 C C . GLU B 1 320 ? -3.561 -39.25 -20.016 1 98.38 320 GLU B C 1
ATOM 5224 O O . GLU B 1 320 ? -2.34 -39.094 -20.094 1 98.38 320 GLU B O 1
ATOM 5229 N N . THR B 1 321 ? -4.383 -38.344 -19.609 1 98 321 THR B N 1
ATOM 5230 C CA . THR B 1 321 ? -3.943 -37.062 -19.078 1 98 321 THR B CA 1
ATOM 5231 C C . THR B 1 321 ? -4.664 -36.781 -17.766 1 98 321 THR B C 1
ATOM 5233 O O . THR B 1 321 ? -5.867 -37.031 -17.641 1 98 321 THR B O 1
ATOM 5236 N N . VAL B 1 322 ? -3.873 -36.25 -16.828 1 98.25 322 VAL B N 1
ATOM 5237 C CA . VAL B 1 322 ? -4.504 -35.844 -15.578 1 98.25 322 VAL B CA 1
ATOM 5238 C C . VAL B 1 322 ? -4.023 -34.438 -15.195 1 98.25 322 VAL B C 1
ATOM 5240 O O . VAL B 1 322 ? -2.85 -34.094 -15.367 1 98.25 322 VAL B O 1
ATOM 5243 N N . VAL B 1 323 ? -4.938 -33.562 -14.773 1 97.06 323 VAL B N 1
ATOM 5244 C CA . VAL B 1 323 ? -4.656 -32.25 -14.195 1 97.06 323 VAL B CA 1
ATOM 5245 C C . VAL B 1 323 ? -5.113 -32.219 -12.734 1 97.06 323 VAL B C 1
ATOM 5247 O O . VAL B 1 323 ? -6.281 -32.5 -12.438 1 97.06 323 VAL B O 1
ATOM 5250 N N . VAL B 1 324 ? -4.215 -31.984 -11.891 1 96.94 324 VAL B N 1
ATOM 5251 C CA . VAL B 1 324 ? -4.527 -32.031 -10.461 1 96.94 324 VAL B CA 1
ATOM 5252 C C . VAL B 1 324 ? -4.457 -30.609 -9.883 1 96.94 324 VAL B C 1
ATOM 5254 O O . VAL B 1 324 ? -3.465 -29.906 -10.062 1 96.94 324 VAL B O 1
ATOM 5257 N N . ASN B 1 325 ? -5.539 -30.203 -9.195 1 94.62 325 ASN B N 1
ATOM 5258 C CA . ASN B 1 325 ? -5.613 -28.875 -8.586 1 94.62 325 ASN B CA 1
ATOM 5259 C C . ASN B 1 325 ? -6.301 -28.922 -7.227 1 94.62 325 ASN B C 1
ATOM 5261 O O . ASN B 1 325 ? -7.504 -28.656 -7.121 1 94.62 325 ASN B O 1
ATOM 5265 N N . GLY B 1 326 ? -5.461 -29.125 -6.207 1 94.5 326 GLY B N 1
ATOM 5266 C CA . GLY B 1 326 ? -5.984 -29.062 -4.852 1 94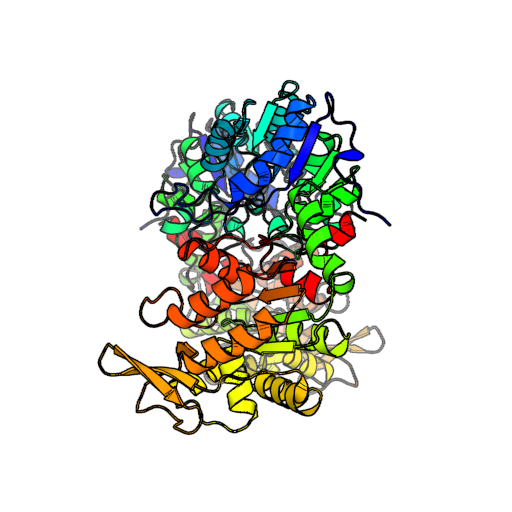.5 326 GLY B CA 1
ATOM 5267 C C . GLY B 1 326 ? -5.961 -30.406 -4.137 1 94.5 326 GLY B C 1
ATOM 5268 O O . GLY B 1 326 ? -6.199 -31.438 -4.746 1 94.5 326 GLY B O 1
ATOM 5269 N N . PRO B 1 327 ? -5.797 -30.375 -2.801 1 97.12 327 PRO B N 1
ATOM 5270 C CA . PRO B 1 327 ? -5.754 -31.609 -2.008 1 97.12 327 PRO B CA 1
ATOM 5271 C C . PRO B 1 327 ? -7.145 -32.156 -1.684 1 97.12 327 PRO B C 1
ATOM 5273 O O . PRO B 1 327 ? -8.141 -31.438 -1.822 1 97.12 327 PRO B O 1
ATOM 5276 N N . ALA B 1 328 ? -7.18 -33.406 -1.24 1 98.25 328 ALA B N 1
ATOM 5277 C CA . ALA B 1 328 ? -8.438 -34.094 -0.98 1 98.25 328 ALA B CA 1
ATOM 5278 C C . ALA B 1 328 ? -8.906 -33.875 0.453 1 98.25 328 ALA B C 1
ATOM 5280 O O . ALA B 1 328 ? -10.078 -34.094 0.772 1 98.25 328 ALA B O 1
ATOM 5281 N N . GLY B 1 329 ? -8.023 -33.5 1.27 1 97.06 329 GLY B N 1
ATOM 5282 C CA . GLY B 1 329 ? -8.328 -33.25 2.67 1 97.06 329 GLY B CA 1
ATOM 5283 C C . GLY B 1 329 ? -7.312 -32.344 3.354 1 97.06 329 GLY B C 1
ATOM 5284 O O . GLY B 1 329 ? -6.535 -31.672 2.688 1 97.06 329 GLY B O 1
ATOM 5285 N N . VAL B 1 330 ? -7.484 -32.281 4.758 1 96.88 330 VAL B N 1
ATOM 5286 C CA . VAL B 1 330 ? -6.516 -31.547 5.57 1 96.88 330 VAL B CA 1
ATOM 5287 C C . VAL B 1 330 ? -5.227 -32.344 5.688 1 96.88 330 VAL B C 1
ATOM 5289 O O . VAL B 1 330 ? -4.938 -32.906 6.742 1 96.88 330 VAL B O 1
ATOM 5292 N N . PHE B 1 331 ? -4.434 -32.312 4.605 1 96.31 331 PHE B N 1
ATOM 5293 C CA . PHE B 1 331 ? -3.32 -33.25 4.449 1 96.31 331 PHE B CA 1
ATOM 5294 C C . PHE B 1 331 ? -2.221 -32.938 5.461 1 96.31 331 PHE B C 1
ATOM 5296 O O . PHE B 1 331 ? -1.334 -33.75 5.688 1 96.31 331 PHE B O 1
ATOM 5303 N N . GLU B 1 332 ? -2.219 -31.734 6.035 1 94.19 332 GLU B N 1
ATOM 5304 C CA . GLU B 1 332 ? -1.245 -31.375 7.059 1 94.19 332 GLU B CA 1
ATOM 5305 C C . GLU B 1 332 ? -1.468 -32.156 8.344 1 94.19 332 GLU B C 1
ATOM 5307 O O . GLU B 1 332 ? -0.57 -32.25 9.188 1 94.19 332 GLU B O 1
ATOM 5312 N N . ASP B 1 333 ? -2.676 -32.656 8.539 1 95.62 333 ASP B N 1
ATOM 5313 C CA . ASP B 1 333 ? -3.031 -33.531 9.648 1 95.62 333 ASP B CA 1
ATOM 5314 C C . ASP B 1 333 ? -2.91 -35 9.242 1 95.62 333 ASP B C 1
ATOM 5316 O O . ASP B 1 333 ? -3.602 -35.438 8.336 1 95.62 333 ASP B O 1
ATOM 5320 N N . ASP B 1 334 ? -2.145 -35.719 10 1 96.06 334 ASP B N 1
ATOM 5321 C CA . ASP B 1 334 ? -1.882 -37.094 9.672 1 96.06 334 ASP B CA 1
ATOM 5322 C C . ASP B 1 334 ? -3.178 -37.906 9.617 1 96.06 334 ASP B C 1
ATOM 5324 O O . ASP B 1 334 ? -3.297 -38.844 8.844 1 96.06 334 ASP B O 1
ATOM 5328 N N . LEU B 1 335 ? -4.129 -37.469 10.383 1 96.75 335 LEU B N 1
ATOM 5329 C CA . LEU B 1 335 ? -5.406 -38.156 10.422 1 96.75 335 LEU B CA 1
ATOM 5330 C C . LEU B 1 335 ? -6.137 -38.062 9.094 1 96.75 335 LEU B C 1
ATOM 5332 O O . LEU B 1 335 ? -6.996 -38.875 8.773 1 96.75 335 LEU B O 1
ATOM 5336 N N . PHE B 1 336 ? -5.797 -37.094 8.352 1 98 336 PHE B N 1
ATOM 5337 C CA . PHE B 1 336 ? -6.586 -36.781 7.156 1 98 336 PHE B CA 1
ATOM 5338 C C . PHE B 1 336 ? -5.684 -36.656 5.934 1 98 336 PHE B C 1
ATOM 5340 O O . PHE B 1 336 ? -5.984 -35.906 5.02 1 98 336 PHE B O 1
ATOM 5347 N N . ALA B 1 337 ? -4.531 -37.375 5.949 1 97.69 337 ALA B N 1
ATOM 5348 C CA . ALA B 1 337 ? -3.551 -37.312 4.867 1 97.69 337 ALA B CA 1
ATOM 5349 C C . ALA B 1 337 ? -3.832 -38.375 3.811 1 97.69 337 ALA B C 1
ATOM 5351 O O . ALA B 1 337 ? -3.393 -38.25 2.664 1 97.69 337 ALA B O 1
ATOM 5352 N N . ASP B 1 338 ? -4.652 -39.375 4.105 1 97.62 338 ASP B N 1
ATOM 5353 C CA . ASP B 1 338 ? -4.793 -40.562 3.285 1 97.62 338 ASP B CA 1
ATOM 5354 C C . ASP B 1 338 ? -5.473 -40.25 1.955 1 97.62 338 ASP B C 1
ATOM 5356 O O . ASP B 1 338 ? -5.09 -40.781 0.912 1 97.62 338 ASP B O 1
ATOM 5360 N N . GLY B 1 339 ? -6.469 -39.5 2.004 1 98.44 339 GLY B N 1
ATOM 5361 C CA . GLY B 1 339 ? -7.172 -39.156 0.781 1 98.44 339 GLY B CA 1
ATOM 5362 C C . GLY B 1 339 ? -6.289 -38.469 -0.241 1 98.44 339 GLY B C 1
ATOM 5363 O O . GLY B 1 339 ? -6.219 -38.875 -1.396 1 98.44 339 GLY B O 1
ATOM 5364 N N . THR B 1 340 ? -5.621 -37.406 0.199 1 98.56 340 THR B N 1
ATOM 5365 C CA . THR B 1 340 ? -4.723 -36.656 -0.675 1 98.56 340 THR B CA 1
ATOM 5366 C C . THR B 1 340 ? -3.613 -37.562 -1.205 1 98.56 340 THR B C 1
ATOM 5368 O O . THR B 1 340 ? -3.355 -37.594 -2.41 1 98.56 340 THR B O 1
ATOM 5371 N N . ARG B 1 341 ? -2.988 -38.344 -0.327 1 98.06 341 ARG B N 1
ATOM 5372 C CA . ARG B 1 341 ? -1.896 -39.219 -0.717 1 98.06 341 ARG B CA 1
ATOM 5373 C C . ARG B 1 341 ? -2.365 -40.25 -1.736 1 98.06 341 ARG B C 1
ATOM 5375 O O . ARG B 1 341 ? -1.716 -40.469 -2.764 1 98.06 341 ARG B O 1
ATOM 5382 N N . GLY B 1 342 ? -3.482 -40.875 -1.462 1 98.38 342 GLY B N 1
ATOM 5383 C CA . GLY B 1 342 ? -4.004 -41.906 -2.34 1 98.38 342 GLY B CA 1
ATOM 5384 C C . GLY B 1 342 ? -4.328 -41.406 -3.732 1 98.38 342 GLY B C 1
ATOM 5385 O O . GLY B 1 342 ? -3.92 -42 -4.727 1 98.38 342 GLY B O 1
ATOM 5386 N N . VAL B 1 343 ? -5.004 -40.344 -3.801 1 98.69 343 VAL B N 1
ATOM 5387 C CA . VAL B 1 343 ? -5.422 -39.781 -5.086 1 98.69 343 VAL B CA 1
ATOM 5388 C C . VAL B 1 343 ? -4.199 -39.281 -5.855 1 98.69 343 VAL B C 1
ATOM 5390 O O . VAL B 1 343 ? -4.082 -39.5 -7.062 1 98.69 343 VAL B O 1
ATOM 5393 N N . PHE B 1 344 ? -3.266 -38.562 -5.191 1 98.44 344 PHE B N 1
ATOM 5394 C CA . PHE B 1 344 ? -2.088 -38.031 -5.852 1 98.44 344 PHE B CA 1
ATOM 5395 C C . PHE B 1 344 ? -1.167 -39.125 -6.34 1 98.44 344 PHE B C 1
ATOM 5397 O O . PHE B 1 344 ? -0.57 -39.031 -7.414 1 98.44 344 PHE B O 1
ATOM 5404 N N . ASP B 1 345 ? -1.071 -40.219 -5.543 1 98.06 345 ASP B N 1
ATOM 5405 C CA . ASP B 1 345 ? -0.287 -41.375 -5.988 1 98.06 345 ASP B CA 1
ATOM 5406 C C . ASP B 1 345 ? -0.854 -41.938 -7.277 1 98.06 345 ASP B C 1
ATOM 5408 O O . ASP B 1 345 ? -0.107 -42.219 -8.219 1 98.06 345 ASP B O 1
ATOM 5412 N N . ALA B 1 346 ? -2.117 -42.094 -7.297 1 98.44 346 ALA B N 1
ATOM 5413 C CA . ALA B 1 346 ? -2.773 -42.625 -8.492 1 98.44 346 ALA B CA 1
ATOM 5414 C C . ALA B 1 346 ? -2.588 -41.688 -9.68 1 98.44 346 ALA B C 1
ATOM 5416 O O . ALA B 1 346 ? -2.32 -42.125 -10.797 1 98.44 346 ALA B O 1
ATOM 5417 N N . ALA B 1 347 ? -2.734 -40.438 -9.445 1 98.44 347 ALA B N 1
ATOM 5418 C CA . ALA B 1 347 ? -2.609 -39.438 -10.5 1 98.44 347 ALA B CA 1
ATOM 5419 C C . ALA B 1 347 ? -1.186 -39.406 -11.047 1 98.44 347 ALA B C 1
ATOM 5421 O O . ALA B 1 347 ? -0.979 -39.188 -12.242 1 98.44 347 ALA B O 1
ATOM 5422 N N . SER B 1 348 ? -0.183 -39.594 -10.172 1 97.81 348 SER B N 1
ATOM 5423 C CA . SER B 1 348 ? 1.223 -39.469 -10.539 1 97.81 348 SER B CA 1
ATOM 5424 C C . SER B 1 348 ? 1.646 -40.625 -11.469 1 97.81 348 SER B C 1
ATOM 5426 O O . SER B 1 348 ? 2.701 -40.562 -12.102 1 97.81 348 SER B O 1
ATOM 5428 N N . GLU B 1 349 ? 0.775 -41.656 -11.578 1 97.38 349 GLU B N 1
ATOM 5429 C CA . GLU B 1 349 ? 1.073 -42.781 -12.43 1 97.38 349 GLU B CA 1
ATOM 5430 C C . GLU B 1 349 ? 0.61 -42.562 -13.859 1 97.38 349 GLU B C 1
ATOM 5432 O O . GLU B 1 349 ? 0.972 -43.312 -14.766 1 97.38 349 GLU B O 1
ATOM 5437 N N . VAL B 1 350 ? -0.142 -41.562 -14.047 1 97.38 350 VAL B N 1
ATOM 5438 C CA . VAL B 1 350 ? -0.649 -41.25 -15.383 1 97.38 350 VAL B CA 1
ATOM 5439 C C . VAL B 1 350 ? 0.451 -40.594 -16.219 1 97.38 350 VAL B C 1
ATOM 5441 O O . VAL B 1 350 ? 1.222 -39.781 -15.703 1 97.38 350 VAL B O 1
ATOM 5444 N N . GLU B 1 351 ? 0.515 -40.969 -17.469 1 94.25 351 GLU B N 1
ATOM 5445 C CA . GLU B 1 351 ? 1.618 -40.594 -18.344 1 94.25 351 GLU B CA 1
ATOM 5446 C C . GLU B 1 351 ? 1.732 -39.062 -18.438 1 94.25 351 GLU B C 1
ATOM 5448 O O . GLU B 1 351 ? 2.816 -38.5 -18.266 1 94.25 351 GLU B O 1
ATOM 5453 N N . HIS B 1 352 ? 0.631 -38.438 -18.812 1 96.19 352 HIS B N 1
ATOM 5454 C CA . HIS B 1 352 ? 0.609 -36.969 -18.875 1 96.19 352 HIS B CA 1
ATOM 5455 C C . HIS B 1 352 ? -0.066 -36.375 -17.641 1 96.19 352 HIS B C 1
ATOM 5457 O O . HIS B 1 352 ? -1.292 -36.438 -17.516 1 96.19 352 HIS B O 1
ATOM 5463 N N . SER B 1 353 ? 0.769 -35.812 -16.75 1 96.75 353 SER B N 1
ATOM 5464 C CA . SER B 1 353 ? 0.235 -35.375 -15.461 1 96.75 353 SER B CA 1
ATOM 5465 C C . SER B 1 353 ? 0.724 -33.969 -15.133 1 96.75 353 SER B C 1
ATOM 5467 O O . SER B 1 353 ? 1.929 -33.719 -15 1 96.75 353 SER B O 1
ATOM 5469 N N . ILE B 1 354 ? -0.226 -33.094 -14.945 1 94.06 354 ILE B N 1
ATOM 5470 C CA . ILE B 1 354 ? 0.059 -31.672 -14.688 1 94.06 354 ILE B CA 1
ATOM 5471 C C . ILE B 1 354 ? -0.537 -31.281 -13.336 1 94.06 354 ILE B C 1
ATOM 5473 O O . ILE B 1 354 ? -1.697 -31.578 -13.047 1 94.06 354 ILE B O 1
ATOM 5477 N N . VAL B 1 355 ? 0.278 -30.672 -12.586 1 92.88 355 VAL B N 1
ATOM 5478 C CA . VAL B 1 355 ? -0.141 -30.25 -11.258 1 92.88 355 VAL B CA 1
ATOM 5479 C C . VAL B 1 355 ? -0.172 -28.719 -11.203 1 92.88 355 VAL B C 1
ATOM 5481 O O . VAL B 1 355 ? 0.781 -28.047 -11.617 1 92.88 355 VAL B O 1
ATOM 5484 N N . GLY B 1 356 ? -1.302 -28.203 -10.727 1 88.31 356 GLY B N 1
ATOM 5485 C CA . GLY B 1 356 ? -1.432 -26.766 -10.492 1 88.31 356 GLY B CA 1
ATOM 5486 C C . GLY B 1 356 ? -1.836 -26.422 -9.078 1 88.31 356 GLY B C 1
ATOM 5487 O O . GLY B 1 356 ? -2.555 -27.188 -8.43 1 88.31 356 GLY B O 1
ATOM 5488 N N . GLY B 1 357 ? -1.295 -25.266 -8.57 1 83.94 357 GLY B N 1
ATOM 5489 C CA . GLY B 1 357 ? -1.695 -24.781 -7.262 1 83.94 357 GLY B CA 1
ATOM 5490 C C . GLY B 1 357 ? -0.625 -24.969 -6.203 1 83.94 357 GLY B C 1
ATOM 5491 O O . GLY B 1 357 ? 0.041 -26 -6.16 1 83.94 357 GLY B O 1
ATOM 5492 N N . GLY B 1 358 ? -0.455 -24 -5.324 1 81.19 358 GLY B N 1
ATOM 5493 C CA . GLY B 1 358 ? 0.549 -24.031 -4.273 1 81.19 358 GLY B CA 1
ATOM 5494 C C . GLY B 1 358 ? 0.331 -25.141 -3.268 1 81.19 358 GLY B C 1
ATOM 5495 O O . GLY B 1 358 ? 1.271 -25.859 -2.912 1 81.19 358 GLY B O 1
ATOM 5496 N N . ASP B 1 359 ? -0.927 -25.297 -2.824 1 86.44 359 ASP B N 1
ATOM 5497 C CA . ASP B 1 359 ? -1.24 -26.328 -1.841 1 86.44 359 ASP B CA 1
ATOM 5498 C C . ASP B 1 359 ? -1.035 -27.719 -2.426 1 86.44 359 ASP B C 1
ATOM 5500 O O . ASP B 1 359 ? -0.658 -28.656 -1.709 1 86.44 359 ASP B O 1
ATOM 5504 N N . THR B 1 360 ? -1.353 -27.828 -3.664 1 92.19 360 THR B N 1
ATOM 5505 C CA . THR B 1 360 ? -1.135 -29.109 -4.336 1 92.19 360 THR B CA 1
ATOM 5506 C C . THR B 1 360 ? 0.347 -29.469 -4.34 1 92.19 360 THR B C 1
ATOM 5508 O O . THR B 1 360 ? 0.72 -30.594 -3.975 1 92.19 360 THR B O 1
ATOM 5511 N N . ALA B 1 361 ? 1.116 -28.531 -4.742 1 87.38 361 ALA B N 1
ATOM 5512 C CA . ALA B 1 361 ? 2.562 -28.734 -4.77 1 87.38 361 ALA B CA 1
ATOM 5513 C C . ALA B 1 361 ? 3.102 -29.016 -3.371 1 87.38 361 ALA B C 1
ATOM 5515 O O . ALA B 1 361 ? 4.004 -29.844 -3.197 1 87.38 361 ALA B O 1
ATOM 5516 N N . ALA B 1 362 ? 2.613 -28.359 -2.396 1 85.69 362 ALA B N 1
ATOM 5517 C CA . ALA B 1 362 ? 3.033 -28.562 -1.012 1 85.69 362 ALA B CA 1
ATOM 5518 C C . ALA B 1 362 ? 2.752 -29.984 -0.556 1 85.69 362 ALA B C 1
ATOM 5520 O O . ALA B 1 362 ? 3.576 -30.594 0.123 1 85.69 362 ALA B O 1
ATOM 5521 N N . ALA B 1 363 ? 1.595 -30.453 -0.896 1 92.94 363 ALA B N 1
ATOM 5522 C CA . ALA B 1 363 ? 1.233 -31.812 -0.533 1 92.94 363 ALA B CA 1
ATOM 5523 C C . ALA B 1 363 ? 2.158 -32.812 -1.207 1 92.94 363 ALA B C 1
ATOM 5525 O O . ALA B 1 363 ? 2.586 -33.812 -0.583 1 92.94 363 ALA B O 1
ATOM 5526 N N . ILE B 1 364 ? 2.406 -32.562 -2.443 1 93.75 364 ILE B N 1
ATOM 5527 C CA . ILE B 1 364 ? 3.293 -33.438 -3.205 1 93.75 364 ILE B CA 1
ATOM 5528 C C . ILE B 1 364 ? 4.664 -33.5 -2.537 1 93.75 364 ILE B C 1
ATOM 5530 O O . ILE B 1 364 ? 5.246 -34.594 -2.385 1 93.75 364 ILE B O 1
ATOM 5534 N N . ARG B 1 365 ? 5.137 -32.406 -2.141 1 88.12 365 ARG B N 1
ATOM 5535 C CA . ARG B 1 365 ? 6.418 -32.344 -1.445 1 88.12 365 ARG B CA 1
ATOM 5536 C C . ARG B 1 365 ? 6.344 -33.031 -0.098 1 88.12 365 ARG B C 1
ATOM 5538 O O . ARG B 1 365 ? 7.246 -33.812 0.26 1 88.12 365 ARG B O 1
ATOM 5545 N N . ARG B 1 366 ? 5.305 -32.781 0.618 1 90.81 366 ARG B N 1
ATOM 5546 C CA . ARG B 1 366 ? 5.133 -33.375 1.94 1 90.81 366 ARG B CA 1
ATOM 5547 C C . ARG B 1 366 ? 5.172 -34.906 1.868 1 90.81 366 ARG B C 1
ATOM 5549 O O . ARG B 1 366 ? 5.762 -35.562 2.73 1 90.81 366 ARG B O 1
ATOM 5556 N N . PHE B 1 367 ? 4.547 -35.406 0.889 1 95.81 367 PHE B N 1
ATOM 5557 C CA . PHE B 1 367 ? 4.406 -36.875 0.796 1 95.81 367 PHE B CA 1
ATOM 5558 C C . PHE B 1 367 ? 5.508 -37.469 -0.073 1 95.81 367 PHE B C 1
ATOM 5560 O O . PHE B 1 367 ? 5.523 -38.656 -0.323 1 95.81 367 PHE B O 1
ATOM 5567 N N . ASP B 1 368 ? 6.391 -36.625 -0.583 1 94.25 368 ASP B N 1
ATOM 5568 C CA . ASP B 1 368 ? 7.504 -37.031 -1.428 1 94.25 368 ASP B CA 1
ATOM 5569 C C . ASP B 1 368 ? 7.008 -37.812 -2.643 1 94.25 368 ASP B C 1
ATOM 5571 O O . ASP B 1 368 ? 7.535 -38.875 -2.957 1 94.25 368 ASP B O 1
ATOM 5575 N N . ILE B 1 369 ? 5.922 -37.375 -3.127 1 95.12 369 ILE B N 1
ATOM 5576 C CA . ILE B 1 369 ? 5.371 -38.031 -4.312 1 95.12 369 ILE B CA 1
ATOM 5577 C C . ILE B 1 369 ? 6.168 -37.594 -5.547 1 95.12 369 ILE B C 1
ATOM 5579 O O . ILE B 1 369 ? 6.441 -36.406 -5.742 1 95.12 369 ILE B O 1
ATOM 5583 N N . THR B 1 370 ? 6.516 -38.594 -6.32 1 92.94 370 THR B N 1
ATOM 5584 C CA . THR B 1 370 ? 7.242 -38.375 -7.57 1 92.94 370 THR B CA 1
ATOM 5585 C C . THR B 1 370 ? 6.434 -38.875 -8.758 1 92.94 370 THR B C 1
ATOM 5587 O O . THR B 1 370 ? 5.402 -39.531 -8.586 1 92.94 370 THR B O 1
ATOM 5590 N N . GLY B 1 371 ? 6.773 -38.438 -9.938 1 93.25 371 GLY B N 1
ATOM 5591 C CA . GLY B 1 371 ? 6.148 -39.031 -11.109 1 93.25 371 GLY B CA 1
ATOM 5592 C C . GLY B 1 371 ? 5.344 -38.031 -11.93 1 93.25 371 GLY B C 1
ATOM 5593 O O . GLY B 1 371 ? 5.059 -38.281 -13.102 1 93.25 371 GLY B O 1
ATOM 5594 N N . PHE B 1 372 ? 4.98 -36.969 -11.289 1 95.12 372 PHE B N 1
ATOM 5595 C CA . PHE B 1 372 ? 4.242 -36 -12.055 1 95.12 372 PHE B CA 1
ATOM 5596 C C . PHE B 1 372 ? 5.113 -35.406 -13.164 1 95.12 372 PHE B C 1
ATOM 5598 O O . PHE B 1 372 ? 6.301 -35.156 -12.953 1 95.12 372 PHE B O 1
ATOM 5605 N N . ASP B 1 373 ? 4.445 -35.25 -14.336 1 93.38 373 ASP B N 1
ATOM 5606 C CA . ASP B 1 373 ? 5.164 -34.688 -15.484 1 93.38 373 ASP B CA 1
ATOM 5607 C C . ASP B 1 373 ? 5.496 -33.219 -15.258 1 93.38 373 ASP B C 1
ATOM 5609 O O . ASP B 1 373 ? 6.578 -32.781 -15.633 1 93.38 373 ASP B O 1
ATOM 5613 N N . HIS B 1 374 ? 4.598 -32.5 -14.781 1 93.31 374 HIS B N 1
ATOM 5614 C CA . HIS B 1 374 ? 4.797 -31.094 -14.516 1 93.31 374 HIS B CA 1
ATOM 5615 C C . HIS B 1 374 ? 4.133 -30.672 -13.211 1 93.31 374 HIS B C 1
ATOM 5617 O O . HIS B 1 374 ? 2.924 -30.844 -13.039 1 93.31 374 HIS B O 1
ATOM 5623 N N . VAL B 1 375 ? 4.941 -30.125 -12.352 1 91.69 375 VAL B N 1
ATOM 5624 C CA . VAL B 1 375 ? 4.441 -29.562 -11.102 1 91.69 375 VAL B CA 1
ATOM 5625 C C . VAL B 1 375 ? 4.625 -28.047 -11.109 1 91.69 375 VAL B C 1
ATOM 5627 O O . VAL B 1 375 ? 5.738 -27.547 -10.922 1 91.69 375 VAL B O 1
ATOM 5630 N N . SER B 1 376 ? 3.537 -27.375 -11.211 1 90.69 376 SER B N 1
ATOM 5631 C CA . SER B 1 376 ? 3.578 -25.922 -11.352 1 90.69 376 SER B CA 1
ATOM 5632 C C . SER B 1 376 ? 3.943 -25.25 -10.039 1 90.69 376 SER B C 1
ATOM 5634 O O . SER B 1 376 ? 3.51 -25.688 -8.969 1 90.69 376 SER B O 1
ATOM 5636 N N . THR B 1 377 ? 4.648 -24.094 -10.195 1 79.94 377 THR B N 1
ATOM 5637 C CA . THR B 1 377 ? 4.973 -23.25 -9.055 1 79.94 377 THR B CA 1
ATOM 5638 C C . THR B 1 377 ? 3.986 -22.094 -8.945 1 79.94 377 THR B C 1
ATOM 5640 O O . THR B 1 377 ? 4.098 -21.25 -8.039 1 79.94 377 THR B O 1
ATOM 5643 N N . GLY B 1 378 ? 3.062 -21.953 -9.852 1 84 378 GLY B N 1
ATOM 5644 C CA . GLY B 1 378 ? 2.369 -20.703 -10.141 1 84 378 GLY B CA 1
ATOM 5645 C C . GLY B 1 378 ? 1.199 -20.438 -9.211 1 84 378 GLY B C 1
ATOM 5646 O O . GLY B 1 378 ? 0.728 -19.297 -9.109 1 84 378 GLY B O 1
ATOM 5647 N N . GLY B 1 379 ? 0.719 -21.359 -8.445 1 82.19 379 GLY B N 1
ATOM 5648 C CA . GLY B 1 379 ? -0.456 -21.125 -7.621 1 82.19 379 GLY B CA 1
ATOM 5649 C C . GLY B 1 379 ? -1.615 -20.531 -8.391 1 82.19 379 GLY B C 1
ATOM 5650 O O . GLY B 1 379 ? -2.133 -21.141 -9.328 1 82.19 379 GLY B O 1
ATOM 5651 N N . GLY B 1 380 ? -1.934 -19.188 -8.117 1 83.38 380 GLY B N 1
ATOM 5652 C CA . GLY B 1 380 ? -3.012 -18.453 -8.773 1 83.38 380 GLY B CA 1
ATOM 5653 C C . GLY B 1 380 ? -2.795 -18.297 -10.266 1 83.38 380 GLY B C 1
ATOM 5654 O O . GLY B 1 380 ? -3.744 -18.375 -11.047 1 83.38 380 GLY B O 1
ATOM 5655 N N . ALA B 1 381 ? -1.622 -18.109 -10.68 1 91.62 381 ALA B N 1
ATOM 5656 C CA . ALA B 1 381 ? -1.312 -17.969 -12.094 1 91.62 381 ALA B CA 1
ATOM 5657 C C . ALA B 1 381 ? -1.651 -19.25 -12.867 1 91.62 381 ALA B C 1
ATOM 5659 O O . ALA B 1 381 ? -2.154 -19.188 -13.992 1 91.62 381 ALA B O 1
ATOM 5660 N N . ALA B 1 382 ? -1.379 -20.344 -12.305 1 90.06 382 ALA B N 1
ATOM 5661 C CA . ALA B 1 382 ? -1.707 -21.609 -12.938 1 90.06 382 ALA B CA 1
ATOM 5662 C C . ALA B 1 382 ? -3.213 -21.766 -13.133 1 90.06 382 ALA B C 1
ATOM 5664 O O . ALA B 1 382 ? -3.668 -22.188 -14.203 1 90.06 382 ALA B O 1
ATOM 5665 N N . ILE B 1 383 ? -3.936 -21.375 -12.125 1 86.62 383 ILE B N 1
ATOM 5666 C CA . ILE B 1 383 ? -5.391 -21.438 -12.195 1 86.62 383 ILE B CA 1
ATOM 5667 C C . ILE B 1 383 ? -5.895 -20.562 -13.336 1 86.62 383 ILE B C 1
ATOM 5669 O O . ILE B 1 383 ? -6.758 -20.969 -14.117 1 86.62 383 ILE B O 1
ATOM 5673 N N . ASN B 1 384 ? -5.328 -19.344 -13.422 1 89.94 384 ASN B N 1
ATOM 5674 C CA . ASN B 1 384 ? -5.727 -18.422 -14.477 1 89.94 384 ASN B CA 1
ATOM 5675 C C . ASN B 1 384 ? -5.473 -19.031 -15.859 1 89.94 384 ASN B C 1
ATOM 5677 O O . ASN B 1 384 ? -6.316 -18.922 -16.75 1 89.94 384 ASN B O 1
ATOM 5681 N N . LEU B 1 385 ? -4.438 -19.656 -16.016 1 90 385 LEU B N 1
ATOM 5682 C CA . LEU B 1 385 ? -4.117 -20.234 -17.312 1 90 385 LEU B CA 1
ATOM 5683 C C . LEU B 1 385 ? -5.039 -21.406 -17.641 1 90 385 LEU B C 1
ATOM 5685 O O . LEU B 1 385 ? -5.488 -21.562 -18.766 1 90 385 LEU B O 1
ATOM 5689 N N . LEU B 1 386 ? -5.328 -22.172 -16.625 1 89.5 386 LEU B N 1
ATOM 5690 C CA . LEU B 1 386 ? -6.188 -23.344 -16.812 1 89.5 386 LEU B CA 1
ATOM 5691 C C . LEU B 1 386 ? -7.609 -22.906 -17.156 1 89.5 386 LEU B C 1
ATOM 5693 O O . LEU B 1 386 ? -8.383 -23.703 -17.703 1 89.5 386 LEU B O 1
ATOM 5697 N N . THR B 1 387 ? -7.977 -21.703 -16.844 1 91.12 387 THR B N 1
ATOM 5698 C CA . THR B 1 387 ? -9.32 -21.219 -17.109 1 91.12 387 THR B CA 1
ATOM 5699 C C . THR B 1 387 ? -9.32 -20.188 -18.234 1 91.12 387 THR B C 1
ATOM 5701 O O . THR B 1 387 ? -10.289 -19.469 -18.422 1 91.12 387 THR B O 1
ATOM 5704 N N . ASP B 1 388 ? -8.188 -20.078 -18.875 1 85.69 388 ASP B N 1
ATOM 5705 C CA . ASP B 1 388 ? -7.996 -19.188 -20.016 1 85.69 388 ASP B CA 1
ATOM 5706 C C . ASP B 1 388 ? -8.234 -17.734 -19.625 1 85.69 388 ASP B C 1
ATOM 5708 O O . ASP B 1 388 ? -8.781 -16.953 -20.406 1 85.69 388 ASP B O 1
ATOM 5712 N N . ALA B 1 389 ? -7.988 -17.547 -18.391 1 86.94 389 ALA B N 1
ATOM 5713 C CA . ALA B 1 389 ? -8.047 -16.156 -17.938 1 86.94 389 ALA B CA 1
ATOM 5714 C C . ALA B 1 389 ? -6.766 -15.406 -18.297 1 86.94 389 ALA B C 1
ATOM 5716 O O . ALA B 1 389 ? -5.727 -16.016 -18.531 1 86.94 389 ALA B O 1
ATOM 5717 N N . ASP B 1 390 ? -6.871 -14.109 -18.359 1 87.69 390 ASP B N 1
ATOM 5718 C CA . ASP B 1 390 ? -5.754 -13.242 -18.734 1 87.69 390 ASP B CA 1
ATOM 5719 C C . ASP B 1 390 ? -4.676 -13.242 -17.656 1 87.69 390 ASP B C 1
ATOM 5721 O O . ASP B 1 390 ? -4.98 -13.242 -16.453 1 87.69 390 ASP B O 1
ATOM 5725 N N . LEU B 1 391 ? -3.482 -13.398 -18.047 1 94.69 391 LEU B N 1
ATOM 5726 C CA . LEU B 1 391 ? -2.303 -13.156 -17.234 1 94.69 391 LEU B CA 1
ATOM 5727 C C . LEU B 1 391 ? -1.586 -11.883 -17.672 1 94.69 391 LEU B C 1
ATOM 5729 O O . LEU B 1 391 ? -0.837 -11.898 -18.656 1 94.69 391 LEU B O 1
ATOM 5733 N N . PRO B 1 392 ? -1.724 -10.812 -16.844 1 96.25 392 PRO B N 1
ATOM 5734 C CA . PRO B 1 392 ? -1.208 -9.516 -17.281 1 96.25 392 PRO B CA 1
ATOM 5735 C C . PRO B 1 392 ? 0.281 -9.555 -17.625 1 96.25 392 PRO B C 1
ATOM 5737 O O . PRO B 1 392 ? 0.711 -8.938 -18.594 1 96.25 392 PRO B O 1
ATOM 5740 N N . ALA B 1 393 ? 1.057 -10.242 -16.859 1 96.88 393 ALA B N 1
ATOM 5741 C CA . ALA B 1 393 ? 2.498 -10.273 -17.078 1 96.88 393 ALA B CA 1
ATOM 5742 C C . ALA B 1 393 ? 2.838 -11.031 -18.359 1 96.88 393 ALA B C 1
ATOM 5744 O O . ALA B 1 393 ? 3.818 -10.711 -19.031 1 96.88 393 ALA B O 1
ATOM 5745 N N . VAL B 1 394 ? 2.037 -12.055 -18.672 1 96.44 394 VAL B N 1
ATOM 5746 C CA . VAL B 1 394 ? 2.24 -12.805 -19.906 1 96.44 394 VAL B CA 1
ATOM 5747 C C . VAL B 1 394 ? 1.814 -11.953 -21.094 1 96.44 394 VAL B C 1
ATOM 5749 O O . VAL B 1 394 ? 2.502 -11.922 -22.125 1 96.44 394 VAL B O 1
ATOM 5752 N N . ALA B 1 395 ? 0.652 -11.305 -20.938 1 96.06 395 ALA B N 1
ATOM 5753 C CA . ALA B 1 395 ? 0.182 -10.398 -21.984 1 96.06 395 ALA B CA 1
ATOM 5754 C C . ALA B 1 395 ? 1.223 -9.328 -22.281 1 96.06 395 ALA B C 1
ATOM 5756 O O . ALA B 1 395 ? 1.411 -8.953 -23.453 1 96.06 395 ALA B O 1
ATOM 5757 N N . ALA B 1 396 ? 1.908 -8.852 -21.281 1 96.56 396 ALA B N 1
ATOM 5758 C CA . ALA B 1 396 ? 2.912 -7.797 -21.438 1 96.56 396 ALA B CA 1
ATOM 5759 C C . ALA B 1 396 ? 4.117 -8.305 -22.219 1 96.56 396 ALA B C 1
ATOM 5761 O O . ALA B 1 396 ? 4.828 -7.52 -22.859 1 96.56 396 ALA B O 1
ATOM 5762 N N . LEU B 1 397 ? 4.371 -9.609 -22.188 1 96.5 397 LEU B N 1
ATOM 5763 C CA . LEU B 1 397 ? 5.508 -10.203 -22.891 1 96.5 397 LEU B CA 1
ATOM 5764 C C . LEU B 1 397 ? 5.191 -10.391 -24.375 1 96.5 397 LEU B C 1
ATOM 5766 O O . LEU B 1 397 ? 6.102 -10.594 -25.188 1 96.5 397 LEU B O 1
ATOM 5770 N N . ARG B 1 398 ? 3.941 -10.414 -24.719 1 92.81 398 ARG B N 1
ATOM 5771 C CA . ARG B 1 398 ? 3.525 -10.609 -26.109 1 92.81 398 ARG B CA 1
ATOM 5772 C C . ARG B 1 398 ? 3.705 -9.328 -26.922 1 92.81 398 ARG B C 1
ATOM 5774 O O . ARG B 1 398 ? 4.121 -9.367 -28.078 1 92.81 398 ARG B O 1
#

Radius of gyration: 32.53 Å; Cα contacts (8 Å, |Δi|>4): 1874; chains: 2; bounding box: 69×88×61 Å

Secondary structure (DSSP, 8-state):
-PPPBGGG---TT-EEEEE------B-TTS-BS--HHHHHTHHHHHHHHHTT-EEEEE---S-TTSTT---SHHHHHHHHHHSSS-EEE-S-SSSHHHHHHHHTPPTT-EEE---GGGBGGGGS---HHHHHTSHHHHHHGGG-SEEEE--GGGTTS--IIIIIGGGTS-EEE-HHHHHHHHHHHTGGGSPSSEEEEE-SS-HHHHHHHHHHHHHTT--SEEEE-HHHHHHHHHHTT----HHHHHHHHHTT-HHHHHHHHHHHHH-TTTEE--SEEEEEETTEEEEEEGGGPSPSTT----EE-HHHHHHHHHHHHT-SEEEEES-SS-TTSGGG-HHHHHHHHHHHTSSEEEE-SHHHHHHHHHTT----SEE-S-THHHHHHHTT---HHHHHH-/-PPPBGGG---TT-EEEEE------B-TTS-BS--HHHHHTHHHHHHHHHTT-EEEEE---S-TTSTT---SHHHHHHHHHHSSS-EEE-S-SSSHHHHHHHHTPPTT-EEE---GGGBGGGGS---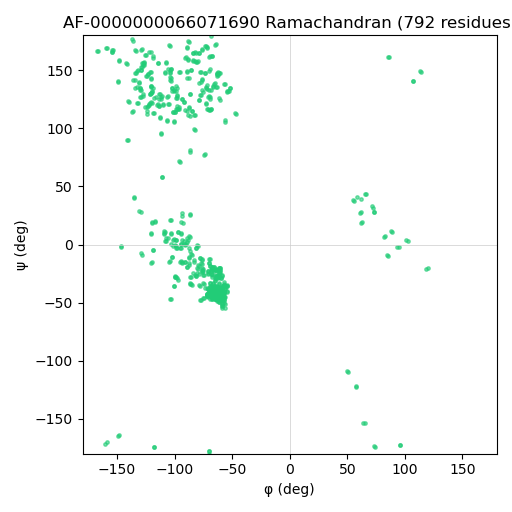HHHHHTSHHHHHHGGG-SEEEE--GGGTTS--IIIIIGGGTS-EEE-HHHHHHHHHHHTGGGS-SSEEEEE-SS-HHHHHHHHHHHHHTT--SEEEE-HHHHHHHHHHTT----HHHHHHHHHTT-HHHHHHHHHHHHH-TTTEE--SEEEEEETTEEEEEEGGGPSPSTT----EE-HHHHHHHHHHHHT-SEEEEES-SS-TTSGGG-HHHHHHHHHHHTSSEEEE-SHHHHHHHHHTT----SEE-S-THHHHHHHTT---HHHHHH-

InterPro domains:
  IPR001576 Phosphoglycerate kinase [MF_00145] (5-398)
  IPR001576 Phosphoglycerate kinase [PF00162] (6-387)
  IPR001576 Phosphoglycerate kinase [PIRSF000724] (2-397)
  IPR001576 Phosphoglycerate kinase [PR00477] (10-26)
  IPR001576 Phosphoglycerate kinase [PR00477] (32-54)
  IPR001576 Phosphoglycerate kinase [PR00477] (108-123)
  IPR001576 Phosphoglycerate kinase [PR00477] (143-165)
  IPR001576 Phosphoglycerate kinase [PR00477] (173-195)
  IPR001576 Phosphoglycerate kinase [PR00477] (195-214)
  IPR001576 Phosphoglycerate kinase [PR00477] (321-346)
  IPR001576 Phosphoglycerate kinase [PR00477] (353-364)
  IPR001576 Phosphoglycerate kinase [PR00477] (375-392)
  IPR001576 Phosphoglycerate kinase [PTHR11406] (4-397)
  IPR015824 Phosphoglycerate kinase, N-terminal [G3DSA:3.40.50.1260] (8-395)
  IPR015824 Phosphoglycerate kinase, N-terminal [G3DSA:3.40.50.1260] (191-388)
  IPR036043 Phosphoglycerate kinase superfamily [SSF53748] (1-397)

Solvent-accessible surface area (backbone atoms only — not comparable to full-atom values): 38724 Å² total; per-residue (Å²): 111,78,66,43,36,64,92,74,53,84,41,59,75,29,34,33,36,35,30,41,58,47,59,54,60,55,39,98,87,68,43,76,68,49,59,67,49,50,59,63,46,45,62,44,52,50,54,41,30,73,46,24,11,20,35,36,35,38,35,42,31,61,45,78,91,43,93,56,42,47,77,39,57,67,57,20,54,51,48,28,70,75,37,96,43,59,41,40,66,39,74,28,67,24,31,68,60,25,40,50,55,53,68,66,45,49,67,25,23,34,31,30,34,20,29,44,49,44,35,30,53,41,78,40,75,43,58,40,74,62,16,32,68,32,66,59,32,58,46,32,49,82,58,38,66,30,35,30,44,30,27,41,46,55,21,59,38,32,18,30,85,53,16,4,48,43,72,79,34,60,43,27,29,25,54,53,24,46,52,50,50,53,58,49,67,40,53,78,76,50,57,74,43,22,31,33,36,32,13,20,81,56,40,72,63,32,51,46,39,50,50,41,25,51,74,68,66,56,35,59,30,37,38,39,23,24,52,35,26,52,38,43,41,42,41,74,66,49,52,55,24,60,42,39,48,48,54,41,53,76,67,64,40,62,66,51,22,56,52,36,34,51,47,45,69,76,36,50,90,33,51,43,72,62,55,18,28,19,28,60,54,93,91,33,70,37,73,40,48,58,86,63,51,41,52,64,78,77,23,35,70,40,20,42,13,71,66,23,33,52,54,49,32,54,56,37,70,67,26,38,19,34,40,39,32,35,33,20,26,49,50,90,39,79,76,23,25,60,26,29,52,48,42,51,54,38,41,24,68,21,78,40,16,39,35,31,22,52,66,28,45,49,50,35,59,73,68,66,63,69,59,55,65,38,76,39,79,16,22,68,26,38,52,29,46,58,49,71,41,82,33,49,22,58,62,42,45,70,110,77,66,41,36,63,91,75,54,84,42,59,74,31,32,32,34,35,30,41,56,50,59,54,59,54,38,98,87,68,42,77,68,50,58,66,49,51,59,61,47,43,61,45,52,47,54,41,29,74,45,24,11,20,36,36,35,39,35,43,34,61,44,76,90,42,93,56,42,48,76,40,59,67,57,19,52,50,48,29,70,76,38,95,42,60,40,40,67,38,73,26,67,26,29,68,61,26,40,51,55,53,68,66,44,50,68,25,24,33,33,30,33,20,28,45,49,44,35,32,54,42,78,40,75,42,58,39,74,61,17,32,67,32,66,59,32,57,47,33,50,82,58,38,65,30,36,31,45,31,26,40,44,56,21,57,37,33,18,29,85,53,16,4,47,44,71,79,34,60,43,27,30,25,55,52,25,46,51,49,50,55,58,50,68,41,55,78,75,50,58,73,44,20,32,34,35,30,13,20,79,58,40,72,64,32,49,47,39,51,50,41,24,53,76,68,66,58,35,59,29,37,39,41,23,24,50,34,26,52,38,44,42,41,42,74,65,50,51,56,23,64,41,38,48,47,52,40,54,75,67,64,41,60,66,51,23,55,52,36,36,51,46,45,69,76,37,51,89,32,52,44,71,60,54,18,28,21,28,61,55,93,91,34,71,39,73,39,46,59,85,63,50,42,54,65,77,77,24,34,70,40,19,40,14,71,66,26,32,52,55,50,33,53,56,38,69,68,27,38,20,33,40,40,33,37,32,20,25,49,50,89,39,80,77,24,24,59,27,29,51,48,42,51,55,38,41,24,68,21,77,40,16,39,36,31,23,52,66,29,46,49,49,34,59,73,69,64,62,69,60,56,65,38,76,41,80,18,23,70,25,39,53,30,45,61,49,72,42,84,33,47,22,57,60,43,45,68

Organism: Halobacterium salinarum (strain ATCC 29341 / DSM 671 / R1) (NCBI:txid478009)